Protein 8BIF (pdb70)

Structure (mmCIF, N/CA/C/O backbone):
data_8BIF
#
_entry.id   8BIF
#
_cell.length_a   63.760
_cell.length_b   143.530
_cell.length_c   74.310
_cell.angle_alpha   90.000
_cell.angle_beta   92.050
_cell.angle_gamma   90.000
#
_symmetry.space_group_name_H-M   'P 1 21 1'
#
loop_
_entity.id
_entity.type
_entity.pdbx_description
1 polymer 'methyltransferase Plu4892'
2 non-polymer S-ADENOSYL-L-HOMOCYSTEINE
3 non-polymer 1,2-ETHANEDIOL
4 non-polymer 'CHLORIDE ION'
5 non-polymer 'SODIUM ION'
6 water water
#
loop_
_atom_site.group_PDB
_atom_site.id
_atom_site.type_symbol
_atom_site.label_atom_id
_atom_site.label_alt_id
_atom_site.label_comp_id
_atom_site.label_asym_id
_atom_site.label_entity_id
_atom_site.label_seq_id
_atom_site.pdbx_PDB_ins_code
_atom_site.Cartn_x
_atom_site.Cartn_y
_atom_site.Cartn_z
_atom_site.occupancy
_atom_site.B_iso_or_equiv
_atom_site.auth_seq_id
_atom_site.auth_comp_id
_atom_site.auth_asym_id
_atom_site.auth_atom_id
_atom_site.pdbx_PDB_model_num
ATOM 1 N N . SER A 1 1 ? 0.096 19.758 44.464 1.00 53.71 0 SER A N 1
ATOM 2 C CA . SER A 1 1 ? 1.576 19.926 44.383 1.00 51.64 0 SER A CA 1
ATOM 3 C C . SER A 1 1 ? 2.055 19.678 42.946 1.00 47.95 0 SER A C 1
ATOM 4 O O . SER A 1 1 ? 1.274 19.114 42.148 1.00 47.35 0 SER A O 1
ATOM 7 N N . MET A 1 2 ? 3.295 20.075 42.634 1.00 45.06 1 MET A N 1
ATOM 8 C CA . MET A 1 2 ? 3.940 19.828 41.314 1.00 44.22 1 MET A CA 1
ATOM 9 C C . MET A 1 2 ? 3.916 18.325 41.011 1.00 39.30 1 MET A C 1
ATOM 10 O O . MET A 1 2 ? 3.626 17.962 39.857 1.00 35.44 1 MET A O 1
ATOM 15 N N . LEU A 1 3 ? 4.242 17.490 42.001 1.00 36.98 2 LEU A N 1
ATOM 16 C CA . LEU A 1 3 ? 4.342 16.019 41.823 1.00 36.78 2 LEU A CA 1
ATOM 17 C C . LEU A 1 3 ? 2.947 15.431 41.578 1.00 35.32 2 LEU A C 1
ATOM 18 O O . LEU A 1 3 ? 2.823 14.587 40.675 1.00 33.26 2 LEU A O 1
ATOM 23 N N . ALA A 1 4 ? 1.945 15.851 42.357 1.00 37.66 3 ALA A N 1
ATOM 24 C CA . ALA A 1 4 ? 0.526 15.454 42.179 1.00 38.95 3 ALA A CA 1
ATOM 25 C C . ALA A 1 4 ? 0.101 15.746 40.736 1.00 37.68 3 ALA A C 1
ATOM 26 O O . ALA A 1 4 ? -0.489 14.849 40.108 1.00 36.43 3 ALA A O 1
ATOM 28 N N . GLU A 1 5 ? 0.424 16.947 40.240 1.00 40.73 4 GLU A N 1
ATOM 29 C CA . GLU A 1 5 ? 0.114 17.427 38.863 1.00 41.94 4 GLU A CA 1
ATOM 30 C C . GLU A 1 5 ? 0.758 16.511 37.816 1.00 37.12 4 GLU A C 1
ATOM 31 O O . GLU A 1 5 ? 0.072 16.183 36.830 1.00 34.56 4 GLU A O 1
ATOM 37 N N . LEU A 1 6 ? 2.032 16.143 37.997 1.00 35.23 5 LEU A N 1
ATOM 38 C CA . LEU A 1 6 ? 2.766 15.257 37.051 1.00 33.84 5 LEU A CA 1
ATOM 39 C C . LEU A 1 6 ? 2.063 13.896 36.995 1.00 30.83 5 LEU A C 1
ATOM 40 O O . LEU A 1 6 ? 1.869 13.376 35.881 1.00 28.82 5 LEU A O 1
ATOM 45 N N . ILE A 1 7 ? 1.691 13.350 38.155 1.00 29.24 6 ILE A N 1
ATOM 46 C CA . ILE A 1 7 ? 1.088 11.989 38.278 1.00 32.02 6 ILE A CA 1
ATOM 47 C C . ILE A 1 7 ? -0.259 11.947 37.540 1.00 32.63 6 ILE A C 1
ATOM 48 O O . ILE A 1 7 ? -0.561 10.891 36.961 1.00 33.33 6 ILE A O 1
ATOM 53 N N . THR A 1 8 ? -1.033 13.040 37.553 1.00 33.47 7 THR A N 1
ATOM 54 C CA . THR A 1 8 ? -2.407 13.104 36.977 1.00 34.58 7 THR A CA 1
ATOM 55 C C . THR A 1 8 ? -2.394 13.726 35.572 1.00 34.27 7 THR A C 1
ATOM 56 O O . THR A 1 8 ? -3.493 13.810 34.966 1.00 33.98 7 THR A O 1
ATOM 60 N N . SER A 1 9 ? -1.217 14.117 35.067 1.00 33.49 8 SER A N 1
ATOM 61 C CA . SER A 1 9 ? -1.010 14.765 33.741 1.00 35.42 8 SER A CA 1
ATOM 62 C C . SER A 1 9 ? -1.645 13.942 32.614 1.00 32.70 8 SER A C 1
ATOM 63 O O . SER A 1 9 ? -2.123 14.561 31.644 1.00 31.04 8 SER A O 1
ATOM 66 N N . TYR A 1 10 ? -1.616 12.608 32.722 1.00 30.78 9 TYR A N 1
ATOM 67 C CA . TYR A 1 10 ? -2.135 11.662 31.697 1.00 30.74 9 TYR A CA 1
ATOM 68 C C . TYR A 1 10 ? -3.609 11.965 31.385 1.00 30.01 9 TYR A C 1
ATOM 69 O O . TYR A 1 10 ? -4.043 11.689 30.258 1.00 31.13 9 TYR A O 1
ATOM 78 N N . ARG A 1 11 ? -4.352 12.506 32.351 1.00 30.92 10 ARG A N 1
ATOM 79 C CA . ARG A 1 11 ? -5.798 12.830 32.191 1.00 30.69 10 ARG A CA 1
ATOM 80 C C . ARG A 1 11 ? -5.970 13.950 31.161 1.00 31.38 10 ARG A C 1
ATOM 81 O O . ARG A 1 11 ? -7.003 13.954 30.466 1.00 30.25 10 ARG A O 1
ATOM 89 N N . LYS A 1 12 ? -4.995 14.858 31.062 1.00 30.50 11 LYS A N 1
ATOM 90 C CA . LYS A 1 12 ? -4.998 15.949 30.053 1.00 31.96 11 LYS A CA 1
ATOM 91 C C . LYS A 1 12 ? -4.910 15.318 28.660 1.00 30.65 11 LYS A C 1
ATOM 92 O O . LYS A 1 12 ? -5.701 15.717 27.783 1.00 31.42 11 LYS A O 1
ATOM 98 N N . SER A 1 13 ? -4.009 14.345 28.489 1.00 29.90 12 SER A N 1
ATOM 99 C CA . SER A 1 13 ? -3.808 13.568 27.238 1.00 30.80 12 SER A CA 1
ATOM 100 C C . SER A 1 13 ? -5.117 12.864 26.850 1.00 30.49 12 SER A C 1
ATOM 101 O O . SER A 1 13 ? -5.510 12.936 25.665 1.00 29.23 12 SER A O 1
ATOM 104 N N . ILE A 1 14 ? -5.769 12.214 27.818 1.00 30.60 13 ILE A N 1
ATOM 105 C CA . ILE A 1 14 ? -7.010 11.410 27.604 1.00 30.92 13 ILE A CA 1
ATOM 106 C C . ILE A 1 14 ? -8.167 12.340 27.226 1.00 30.98 13 ILE A C 1
ATOM 107 O O . ILE A 1 14 ? -8.989 11.935 26.380 1.00 32.45 13 ILE A O 1
ATOM 112 N N . ALA A 1 15 ? -8.241 13.527 27.832 1.00 30.90 14 ALA A N 1
ATOM 113 C CA . ALA A 1 15 ? -9.290 14.538 27.553 1.00 31.88 14 ALA A CA 1
ATOM 114 C C . ALA A 1 15 ? -9.226 14.931 26.074 1.00 31.95 14 ALA A C 1
ATOM 115 O O . ALA A 1 15 ? -10.288 15.011 25.439 1.00 33.56 14 ALA A O 1
ATOM 117 N N . ILE A 1 16 ? -8.018 15.135 25.543 1.00 31.88 15 ILE A N 1
ATOM 118 C CA . ILE A 1 16 ? -7.783 15.522 24.119 1.00 32.48 15 ILE A CA 1
ATOM 119 C C . ILE A 1 16 ? -8.136 14.335 23.212 1.00 31.86 15 ILE A C 1
ATOM 120 O O . ILE A 1 16 ? -8.816 14.558 22.194 1.00 32.70 15 ILE A O 1
ATOM 125 N N . TYR A 1 17 ? -7.679 13.130 23.567 1.00 31.72 16 TYR A N 1
ATOM 126 C CA . TYR A 1 17 ? -7.971 11.854 22.859 1.00 31.17 16 TYR A CA 1
ATOM 127 C C . TYR A 1 17 ? -9.487 11.676 22.717 1.00 31.48 16 TYR A C 1
ATOM 128 O O . TYR A 1 17 ? -9.956 11.316 21.617 1.00 30.98 16 TYR A O 1
ATOM 137 N N . THR A 1 18 ? -10.222 11.927 23.803 1.00 32.00 17 THR A N 1
ATOM 138 C CA . THR A 1 18 ? -11.700 11.765 23.896 1.00 32.23 17 THR A CA 1
ATOM 139 C C . THR A 1 18 ? -12.397 12.763 22.961 1.00 33.84 17 THR A C 1
ATOM 140 O O . THR A 1 18 ? -13.324 12.351 22.229 1.00 36.68 17 THR A O 1
ATOM 144 N N . PHE A 1 19 ? -11.973 14.029 22.994 1.00 32.76 18 PHE A N 1
ATOM 145 C CA . PHE A 1 19 ? -12.540 15.134 22.176 1.00 33.47 18 PHE A CA 1
ATOM 146 C C . PHE A 1 19 ? -12.452 14.759 20.691 1.00 34.42 18 PHE A C 1
ATOM 147 O O . PHE A 1 19 ? -13.423 15.003 19.948 1.00 33.84 18 PHE A O 1
ATOM 155 N N . VAL A 1 20 ? -11.336 14.151 20.277 1.00 34.10 19 VAL A N 1
ATOM 156 C CA . VAL A 1 20 ? -11.105 13.704 18.871 1.00 34.60 19 VAL A CA 1
ATOM 157 C C . VAL A 1 20 ? -11.899 12.414 18.624 1.00 36.68 19 VAL A C 1
ATOM 158 O O . VAL A 1 20 ? -12.667 12.380 17.639 1.00 37.66 19 VAL A O 1
ATOM 162 N N . ASP A 1 21 ? -11.746 11.404 19.489 1.00 35.87 20 ASP A N 1
ATOM 163 C CA . ASP A 1 21 ? -12.300 10.040 19.257 1.00 37.65 20 ASP A CA 1
ATOM 164 C C . ASP A 1 21 ? -13.834 10.080 19.152 1.00 37.95 20 ASP A C 1
ATOM 165 O O . ASP A 1 21 ? -14.380 9.254 18.395 1.00 37.37 20 ASP A O 1
ATOM 170 N N . THR A 1 22 ? -14.508 10.982 19.876 1.00 37.86 21 THR A N 1
ATOM 171 C CA . THR A 1 22 ? -15.994 11.122 19.866 1.00 40.01 21 THR A CA 1
ATOM 172 C C . THR A 1 22 ? -16.486 11.673 18.521 1.00 40.46 21 THR A C 1
ATOM 173 O O . THR A 1 22 ? -17.697 11.548 18.258 1.00 43.11 21 THR A O 1
ATOM 177 N N . GLY A 1 23 ? -15.598 12.293 17.733 1.00 40.36 22 GLY A N 1
ATOM 178 C CA . GLY A 1 23 ? -15.919 12.914 16.433 1.00 40.36 22 GLY A CA 1
ATOM 179 C C . GLY A 1 23 ? -16.294 14.383 16.572 1.00 40.34 22 GLY A C 1
ATOM 180 O O . GLY A 1 23 ? -16.625 15.002 15.542 1.00 43.43 22 GLY A O 1
ATOM 181 N N . LEU A 1 24 ? -16.233 14.934 17.789 1.00 38.34 23 LEU A N 1
ATOM 182 C CA . LEU A 1 24 ? -16.651 16.331 18.090 1.00 40.62 23 LEU A CA 1
ATOM 183 C C . LEU A 1 24 ? -15.655 17.327 17.481 1.00 41.12 23 LEU A C 1
ATOM 184 O O . LEU A 1 24 ? -16.110 18.388 17.019 1.00 40.16 23 LEU A O 1
ATOM 189 N N . SER A 1 25 ? -14.357 16.996 17.485 1.00 41.86 24 SER A N 1
ATOM 190 C CA . SER A 1 25 ? -13.234 17.922 17.172 1.00 42.00 24 SER A CA 1
ATOM 191 C C . SER A 1 25 ? -13.450 18.629 15.829 1.00 43.62 24 SER A C 1
ATOM 192 O O . SER A 1 25 ? -13.156 19.835 15.755 1.00 46.41 24 SER A O 1
ATOM 195 N N . VAL A 1 26 ? -13.944 17.917 14.812 1.00 45.41 25 VAL A N 1
ATOM 196 C CA . VAL A 1 26 ? -13.990 18.409 13.399 1.00 49.01 25 VAL A CA 1
ATOM 197 C C . VAL A 1 26 ? -15.107 19.450 13.216 1.00 47.90 25 VAL A C 1
ATOM 198 O O . VAL A 1 26 ? -15.181 20.021 12.113 1.00 49.11 25 VAL A O 1
ATOM 202 N N . HIS A 1 27 ? -15.919 19.715 14.248 1.00 47.36 26 HIS A N 1
ATOM 203 C CA . HIS A 1 27 ? -16.979 20.762 14.246 1.00 48.61 26 HIS A CA 1
ATOM 204 C C . HIS A 1 27 ? -16.406 22.125 14.660 1.00 45.22 26 HIS A C 1
ATOM 205 O O . HIS A 1 27 ? -17.179 23.100 14.655 1.00 46.58 26 HIS A O 1
ATOM 212 N N . PHE A 1 28 ? -15.111 22.204 14.993 1.00 43.18 27 PHE A N 1
ATOM 213 C CA . PHE A 1 28 ? -14.477 23.396 15.619 1.00 43.81 27 PHE A CA 1
ATOM 214 C C . PHE A 1 28 ? -13.436 24.018 14.678 1.00 44.60 27 PHE A C 1
ATOM 215 O O . PHE A 1 28 ? -12.477 24.646 15.174 1.00 43.84 27 PHE A O 1
ATOM 223 N N . LYS A 1 29 ? -13.633 23.880 13.364 1.00 47.15 28 LYS A N 1
ATOM 224 C CA . LYS A 1 29 ? -12.684 24.366 12.325 1.00 50.51 28 LYS A CA 1
ATOM 225 C C . LYS A 1 29 ? -12.622 25.898 12.362 1.00 54.22 28 LYS A C 1
ATOM 226 O O . LYS A 1 29 ? -13.686 26.530 12.521 1.00 51.54 28 LYS A O 1
ATOM 232 N N . ASN A 1 30 ? -11.413 26.457 12.231 1.00 57.88 29 ASN A N 1
ATOM 233 C CA . ASN A 1 30 ? -11.149 27.915 12.086 1.00 59.71 29 ASN A CA 1
ATOM 234 C C . ASN A 1 30 ? -11.589 28.656 13.356 1.00 60.03 29 ASN A C 1
ATOM 235 O O . ASN A 1 30 ? -12.080 29.798 13.235 1.00 62.16 29 ASN A O 1
ATOM 240 N N . GLY A 1 31 ? -11.421 28.027 14.526 1.00 58.91 30 GLY A N 1
ATOM 241 C CA . GLY A 1 31 ? -11.731 28.615 15.845 1.00 56.93 30 GLY A CA 1
ATOM 242 C C . GLY A 1 31 ? -13.182 29.057 15.966 1.00 55.06 30 GLY A C 1
ATOM 243 O O . GLY A 1 31 ? -13.438 30.008 16.731 1.00 54.58 30 GLY A O 1
ATOM 244 N N . THR A 1 32 ? -14.098 28.399 15.247 1.00 53.21 31 THR A N 1
ATOM 245 C CA . THR A 1 32 ? -15.563 28.668 15.286 1.00 52.28 31 THR A CA 1
ATOM 246 C C . THR A 1 32 ? -16.106 28.245 16.656 1.00 48.57 31 THR A C 1
ATOM 247 O O . THR A 1 32 ? -15.556 27.283 17.235 1.00 46.17 31 THR A O 1
ATOM 251 N N . TYR A 1 33 ? -17.137 28.938 17.150 1.00 44.27 32 TYR A N 1
ATOM 252 C CA . TYR A 1 33 ? -17.774 28.693 18.472 1.00 45.10 32 TYR A CA 1
ATOM 253 C C . TYR A 1 33 ? -19.007 27.803 18.287 1.00 45.64 32 TYR A C 1
ATOM 254 O O . TYR A 1 33 ? -19.814 28.079 17.380 1.00 47.76 32 TYR A O 1
ATOM 263 N N . MET A 1 34 ? -19.142 26.773 19.131 1.00 44.07 33 MET A N 1
ATOM 264 C CA . MET A 1 34 ? -20.211 25.742 19.034 1.00 44.81 33 MET A CA 1
ATOM 265 C C . MET A 1 34 ? -21.048 25.735 20.317 1.00 43.87 33 MET A C 1
ATOM 266 O O . MET A 1 34 ? -20.492 26.025 21.395 1.00 41.82 33 MET A O 1
ATOM 271 N N . ASP A 1 35 ? -22.342 25.424 20.184 1.00 44.01 34 ASP A N 1
ATOM 272 C CA . ASP A 1 35 ? -23.289 25.180 21.305 1.00 44.71 34 ASP A CA 1
ATOM 273 C C . ASP A 1 35 ? -23.139 23.716 21.736 1.00 43.83 34 ASP A C 1
ATOM 274 O O . ASP A 1 35 ? -23.420 22.831 20.903 1.00 43.53 34 ASP A O 1
ATOM 279 N N . ILE A 1 36 ? -22.705 23.480 22.982 1.00 43.17 35 ILE A N 1
ATOM 280 C CA . ILE A 1 36 ? -22.455 22.123 23.561 1.00 44.89 35 ILE A CA 1
ATOM 281 C C . ILE A 1 36 ? -23.777 21.340 23.574 1.00 45.29 35 ILE A C 1
ATOM 282 O O . ILE A 1 36 ? -23.749 20.142 23.235 1.00 43.77 35 ILE A O 1
ATOM 287 N N . ASN A 1 37 ? -24.883 21.993 23.950 1.00 47.69 36 ASN A N 1
ATOM 288 C CA . ASN A 1 37 ? -26.260 21.422 23.918 1.00 50.92 36 ASN A CA 1
ATOM 289 C C . ASN A 1 37 ? -26.515 20.770 22.553 1.00 51.32 36 ASN A C 1
ATOM 290 O O . ASN A 1 37 ? -26.954 19.601 22.522 1.00 50.10 36 ASN A O 1
ATOM 295 N N . GLU A 1 38 ? -26.249 21.515 21.475 1.00 52.50 37 GLU A N 1
ATOM 296 C CA . GLU A 1 38 ? -26.478 21.094 20.065 1.00 53.99 37 GLU A CA 1
ATOM 297 C C . GLU A 1 38 ? -25.630 19.855 19.761 1.00 51.35 37 GLU A C 1
ATOM 298 O O . GLU A 1 38 ? -26.195 18.859 19.271 1.00 50.61 37 GLU A O 1
ATOM 304 N N . LEU A 1 39 ? -24.326 19.924 20.048 1.00 49.26 38 LEU A N 1
ATOM 305 C CA . LEU A 1 39 ? -23.359 18.815 19.825 1.00 48.74 38 LEU A CA 1
ATOM 306 C C . LEU A 1 39 ? -23.829 17.562 20.575 1.00 44.84 38 LEU A C 1
ATOM 307 O O . LEU A 1 39 ? -23.867 16.489 19.950 1.00 45.38 38 LEU A O 1
ATOM 312 N N . ALA A 1 40 ? -24.188 17.700 21.854 1.00 44.33 39 ALA A N 1
ATOM 313 C CA . ALA A 1 40 ? -24.654 16.596 22.729 1.00 46.97 39 ALA A CA 1
ATOM 314 C C . ALA A 1 40 ? -25.845 15.883 22.077 1.00 46.84 39 ALA A C 1
ATOM 315 O O . ALA A 1 40 ? -25.848 14.638 22.048 1.00 52.27 39 ALA A O 1
ATOM 317 N N . SER A 1 41 ? -26.808 16.651 21.564 1.00 49.27 40 SER A N 1
ATOM 318 C CA . SER A 1 41 ? -28.048 16.147 20.916 1.00 51.13 40 SER A CA 1
ATOM 319 C C . SER A 1 41 ? -27.691 15.356 19.649 1.00 51.61 40 SER A C 1
ATOM 320 O O . SER A 1 41 ? -28.166 14.211 19.515 1.00 51.93 40 SER A O 1
ATOM 323 N N . GLN A 1 42 ? -26.872 15.943 18.769 1.00 53.19 41 GLN A N 1
ATOM 324 C CA . GLN A 1 42 ? -26.404 15.329 17.494 1.00 54.42 41 GLN A CA 1
ATOM 325 C C . GLN A 1 42 ? -25.804 13.940 17.743 1.00 52.04 41 GLN A C 1
ATOM 326 O O . GLN A 1 42 ? -26.131 13.014 16.979 1.00 51.95 41 GLN A O 1
ATOM 332 N N . TYR A 1 43 ? -24.940 13.812 18.755 1.00 50.30 42 TYR A N 1
ATOM 333 C CA . TYR A 1 43 ? -24.054 12.637 18.969 1.00 51.59 42 TYR A CA 1
ATOM 334 C C . TYR A 1 43 ? -24.631 11.694 20.033 1.00 50.31 42 TYR A C 1
ATOM 335 O O . TYR A 1 43 ? -23.997 10.655 20.299 1.00 57.75 42 TYR A O 1
ATOM 344 N N . GLY A 1 44 ? -25.802 12.019 20.589 1.00 48.84 43 GLY A N 1
ATOM 345 C CA . GLY A 1 44 ? -26.478 11.210 21.622 1.00 48.33 43 GLY A CA 1
ATOM 346 C C . GLY A 1 44 ? -25.630 11.081 22.875 1.00 47.04 43 GLY A C 1
ATOM 347 O O . GLY A 1 44 ? -25.645 9.999 23.490 1.00 50.56 43 GLY A O 1
ATOM 348 N N . ILE A 1 45 ? -24.903 12.143 23.231 1.00 45.30 44 ILE A N 1
ATOM 349 C CA . ILE A 1 45 ? -24.092 12.239 24.482 1.00 43.42 44 ILE A CA 1
ATOM 350 C C . ILE A 1 45 ? -24.926 13.001 25.513 1.00 41.79 44 ILE A C 1
ATOM 351 O O . ILE A 1 45 ? -25.605 13.960 25.109 1.00 42.98 44 ILE A O 1
ATOM 356 N N . ASP A 1 46 ? -24.870 12.596 26.786 1.00 42.25 45 ASP A N 1
ATOM 357 C CA . ASP A 1 46 ? -25.511 13.330 27.911 1.00 44.33 45 ASP A CA 1
ATOM 358 C C . ASP A 1 46 ? -24.876 14.723 28.006 1.00 42.04 45 ASP A C 1
ATOM 359 O O . ASP A 1 46 ? -23.633 14.798 28.172 1.00 41.11 45 ASP A O 1
ATOM 364 N N . TYR A 1 47 ? -25.690 15.781 27.896 1.00 41.70 46 TYR A N 1
ATOM 365 C CA . TYR A 1 47 ? -25.220 17.191 27.849 1.00 41.21 46 TYR A CA 1
ATOM 366 C C . TYR A 1 47 ? -24.272 17.461 29.023 1.00 41.08 46 TYR A C 1
ATOM 367 O O . TYR A 1 47 ? -23.145 17.943 28.787 1.00 42.74 46 TYR A O 1
ATOM 376 N N . SER A 1 48 ? -24.730 17.164 30.244 1.00 37.55 47 SER A N 1
ATOM 377 C CA . SER A 1 48 ? -24.029 17.455 31.524 1.00 39.45 47 SER A CA 1
ATOM 378 C C . SER A 1 48 ? -22.634 16.813 31.526 1.00 38.64 47 SER A C 1
ATOM 379 O O . SER A 1 48 ? -21.665 17.503 31.907 1.00 37.17 47 SER A O 1
ATOM 382 N N . ARG A 1 49 ? -22.535 15.548 31.109 1.00 37.55 48 ARG A N 1
ATOM 383 C CA . ARG A 1 49 ? -21.256 14.788 31.042 1.00 36.04 48 ARG A CA 1
ATOM 384 C C . ARG A 1 49 ? -20.332 15.421 29.994 1.00 36.31 48 ARG A C 1
ATOM 385 O O . ARG A 1 49 ? -19.121 15.534 30.276 1.00 36.70 48 ARG A O 1
ATOM 393 N N . LEU A 1 50 ? -20.876 15.823 28.839 1.00 36.23 49 LEU A N 1
ATOM 394 C CA . LEU A 1 50 ? -20.096 16.477 27.753 1.00 37.53 49 LEU A CA 1
ATOM 395 C C . LEU A 1 50 ? -19.615 17.854 28.228 1.00 36.81 49 LEU A C 1
ATOM 396 O O . LEU A 1 50 ? -18.454 18.195 27.940 1.00 36.66 49 LEU A O 1
ATOM 401 N N . ASN A 1 51 ? -20.473 18.605 28.927 1.00 35.90 50 ASN A N 1
ATOM 402 C CA . ASN A 1 51 ? -20.155 19.957 29.460 1.00 37.47 50 ASN A CA 1
ATOM 403 C C . ASN A 1 51 ? -18.994 19.860 30.459 1.00 36.34 50 ASN A C 1
ATOM 404 O O . ASN A 1 51 ? -18.127 20.749 30.437 1.00 35.62 50 ASN A O 1
ATOM 409 N N . ARG A 1 52 ? -18.991 18.826 31.303 1.00 35.30 51 ARG A N 1
ATOM 410 C CA . ARG A 1 52 ? -17.944 18.580 32.332 1.00 35.75 51 ARG A CA 1
ATOM 411 C C . ARG A 1 52 ? -16.606 18.282 31.638 1.00 34.88 51 ARG A C 1
ATOM 412 O O . ARG A 1 52 ? -15.568 18.778 32.126 1.00 34.40 51 ARG A O 1
ATOM 420 N N . LEU A 1 53 ? -16.624 17.522 30.537 1.00 32.19 52 LEU A N 1
ATOM 421 C CA . LEU A 1 53 ? -15.423 17.278 29.693 1.00 33.04 52 LEU A CA 1
ATOM 422 C C . LEU A 1 53 ? -14.924 18.615 29.129 1.00 32.96 52 LEU A C 1
ATOM 423 O O . LEU A 1 53 ? -13.713 18.874 29.217 1.00 33.48 52 LEU A O 1
ATOM 428 N N . CYS A 1 54 ? -15.819 19.426 28.561 1.00 32.84 53 CYS A N 1
ATOM 429 C CA . CYS A 1 54 ? -15.482 20.758 27.989 1.00 34.33 53 CYS A CA 1
ATOM 430 C C . CYS A 1 54 ? -14.906 21.677 29.079 1.00 34.28 53 CYS A C 1
ATOM 431 O O . CYS A 1 54 ? -13.909 22.371 28.785 1.00 33.82 53 CYS A O 1
ATOM 434 N N . ASP A 1 55 ? -15.484 21.673 30.287 1.00 33.17 54 ASP A N 1
ATOM 435 C CA . ASP A 1 55 ? -14.995 22.476 31.444 1.00 34.92 54 ASP A CA 1
ATOM 436 C C . ASP A 1 55 ? -13.538 22.106 31.752 1.00 33.66 54 ASP A C 1
ATOM 437 O O . ASP A 1 55 ? -12.739 23.024 32.021 1.00 34.71 54 ASP A O 1
ATOM 442 N N . PHE A 1 56 ? -13.210 20.813 31.729 1.00 32.15 55 PHE A N 1
ATOM 443 C CA . PHE A 1 56 ? -11.832 20.303 31.952 1.00 32.30 55 PHE A CA 1
ATOM 444 C C . PHE A 1 56 ? -10.920 20.773 30.811 1.00 31.98 55 PHE A C 1
ATOM 445 O O . PHE A 1 56 ? -9.805 21.240 31.101 1.00 33.25 55 PHE A O 1
ATOM 453 N N . LEU A 1 57 ? -11.386 20.670 29.562 1.00 31.67 56 LEU A N 1
ATOM 454 C CA . LEU A 1 57 ? -10.631 21.109 28.355 1.00 33.78 56 LEU A CA 1
ATOM 455 C C . LEU A 1 57 ? -10.412 22.630 28.378 1.00 34.27 56 LEU A C 1
ATOM 456 O O . LEU A 1 57 ? -9.367 23.076 27.859 1.00 32.83 56 LEU A O 1
ATOM 461 N N . ILE A 1 58 ? -11.352 23.398 28.942 1.00 34.30 57 ILE A N 1
ATOM 462 C CA . ILE A 1 58 ? -11.200 24.869 29.166 1.00 36.37 57 ILE A CA 1
ATOM 463 C C . ILE A 1 58 ? -10.086 25.092 30.202 1.00 36.26 57 ILE A C 1
ATOM 464 O O . ILE A 1 58 ? -9.222 25.953 29.960 1.00 35.51 57 ILE A O 1
ATOM 469 N N . GLU A 1 59 ? -10.105 24.334 31.303 1.00 37.16 58 GLU A N 1
ATOM 470 C CA . GLU A 1 59 ? -9.145 24.457 32.433 1.00 38.93 58 GLU A CA 1
ATOM 471 C C . GLU A 1 59 ? -7.711 24.249 31.922 1.00 38.71 58 GLU A C 1
ATOM 472 O O . GLU A 1 59 ? -6.820 24.971 32.403 1.00 40.91 58 GLU A O 1
ATOM 478 N N . ILE A 1 60 ? -7.494 23.320 30.983 1.00 35.76 59 ILE A N 1
ATOM 479 C CA . ILE A 1 60 ? -6.132 22.944 30.483 1.00 36.55 59 ILE A CA 1
ATOM 480 C C . ILE A 1 60 ? -5.816 23.689 29.177 1.00 35.52 59 ILE A C 1
ATOM 481 O O . ILE A 1 60 ? -4.778 23.385 28.578 1.00 34.79 59 ILE A O 1
ATOM 486 N N . GLY A 1 61 ? -6.678 24.613 28.742 1.00 36.42 60 GLY A N 1
ATOM 487 C CA . GLY A 1 61 ? -6.372 25.592 27.679 1.00 37.00 60 GLY A CA 1
ATOM 488 C C . GLY A 1 61 ? -6.587 25.054 26.272 1.00 35.17 60 GLY A C 1
ATOM 489 O O . GLY A 1 61 ? -6.093 25.693 25.326 1.00 37.71 60 GLY A O 1
ATOM 490 N N . VAL A 1 62 ? -7.309 23.940 26.118 1.00 33.14 61 VAL A N 1
ATOM 491 C CA . VAL A 1 62 ? -7.645 23.350 24.786 1.00 33.36 61 VAL A CA 1
ATOM 492 C C . VAL A 1 62 ? -8.852 24.100 24.207 1.00 33.53 61 VAL A C 1
ATOM 493 O O . VAL A 1 62 ? -8.833 24.415 22.999 1.00 32.08 61 VAL A O 1
ATOM 497 N N . LEU A 1 63 ? -9.862 24.372 25.038 1.00 35.04 62 LEU A N 1
ATOM 498 C CA . LEU A 1 63 ? -11.082 25.125 24.641 1.00 34.70 62 LEU A CA 1
ATOM 499 C C . LEU A 1 63 ? -11.095 26.489 25.336 1.00 35.56 62 LEU A C 1
ATOM 500 O O . LEU A 1 63 ? -10.484 26.619 26.414 1.00 33.55 62 LEU A O 1
ATOM 505 N N . VAL A 1 64 ? -11.772 27.459 24.717 1.00 37.72 63 VAL A N 1
ATOM 506 C CA . VAL A 1 64 ? -12.127 28.774 25.327 1.00 38.95 63 VAL A CA 1
ATOM 507 C C . VAL A 1 64 ? -13.653 28.897 25.307 1.00 41.03 63 VAL A C 1
ATOM 508 O O . VAL A 1 64 ? -14.296 28.229 24.466 1.00 37.69 63 VAL A O 1
ATOM 512 N N . SER A 1 65 ? -14.202 29.702 26.218 1.00 43.67 64 SER A N 1
ATOM 513 C CA . SER A 1 65 ? -15.660 29.900 26.414 1.00 43.27 64 SER A CA 1
ATOM 514 C C . SER A 1 65 ? -16.028 31.361 26.142 1.00 44.66 64 SER A C 1
ATOM 515 O O . SER A 1 65 ? -15.208 32.247 26.441 1.00 45.53 64 SER A O 1
ATOM 518 N N . SER A 1 66 ? -17.220 31.586 25.585 1.00 46.13 65 SER A N 1
ATOM 519 C CA . SER A 1 66 ? -17.815 32.925 25.339 1.00 47.32 65 SER A CA 1
ATOM 520 C C . SER A 1 66 ? -19.330 32.779 25.159 1.00 47.34 65 SER A C 1
ATOM 521 O O . SER A 1 66 ? -19.739 32.121 24.182 1.00 44.30 65 SER A O 1
ATOM 524 N N . ASN A 1 67 ? -20.114 33.349 26.082 1.00 47.34 66 ASN A N 1
ATOM 525 C CA . ASN A 1 67 ? -21.601 33.409 26.027 1.00 47.14 66 ASN A CA 1
ATOM 526 C C . ASN A 1 67 ? -22.169 32.001 25.808 1.00 48.41 66 ASN A C 1
ATOM 527 O O . ASN A 1 67 ? -22.959 31.825 24.859 1.00 49.73 66 ASN A O 1
ATOM 532 N N . ASP A 1 68 ? -21.764 31.045 26.653 1.00 48.47 67 ASP A N 1
ATOM 533 C CA . ASP A 1 68 ? -22.264 29.643 26.677 1.00 51.41 67 ASP A CA 1
ATOM 534 C C . ASP A 1 68 ? -21.943 28.947 25.348 1.00 47.71 67 ASP A C 1
ATOM 535 O O . ASP A 1 68 ? -22.723 28.064 24.943 1.00 48.08 67 ASP A O 1
ATOM 540 N N . ARG A 1 69 ? -20.838 29.327 24.698 1.00 44.54 68 ARG A N 1
ATOM 541 C CA . ARG A 1 69 ? -20.344 28.703 23.441 1.00 43.50 68 ARG A CA 1
ATOM 542 C C . ARG A 1 69 ? -18.842 28.430 23.590 1.00 41.83 68 ARG A C 1
ATOM 543 O O . ARG A 1 69 ? -18.148 29.231 24.252 1.00 37.47 68 ARG A O 1
ATOM 551 N N . VAL A 1 70 ? -18.362 27.333 23.004 1.00 40.00 69 VAL A N 1
ATOM 552 C CA . VAL A 1 70 ? -16.952 26.871 23.164 1.00 39.86 69 VAL A CA 1
ATOM 553 C C . VAL A 1 70 ? -16.291 26.773 21.787 1.00 38.68 69 VAL A C 1
ATOM 554 O O . VAL A 1 70 ? -16.945 26.312 20.832 1.00 36.36 69 VAL A O 1
ATOM 558 N N . ALA A 1 71 ? -15.039 27.224 21.709 1.00 38.63 70 ALA A N 1
ATOM 559 C CA . ALA A 1 71 ? -14.152 27.101 20.532 1.00 38.46 70 ALA A CA 1
ATOM 560 C C . ALA A 1 71 ? -12.814 26.515 20.986 1.00 37.74 70 ALA A C 1
ATOM 561 O O . ALA A 1 71 ? -12.498 26.589 22.190 1.00 37.71 70 ALA A O 1
ATOM 563 N N . LEU A 1 72 ? -12.065 25.942 20.050 1.00 36.80 71 LEU A N 1
ATOM 564 C CA . LEU A 1 72 ? -10.647 25.569 20.271 1.00 37.22 71 LEU A CA 1
ATOM 565 C C . LEU A 1 72 ? -9.850 26.854 20.513 1.00 37.15 71 LEU A C 1
ATOM 566 O O . LEU A 1 72 ? -10.115 27.860 19.820 1.00 35.30 71 LEU A O 1
ATOM 571 N N . SER A 1 73 ? -8.949 26.838 21.496 1.00 37.29 72 SER A N 1
ATOM 572 C CA . SER A 1 73 ? -8.018 27.959 21.777 1.00 38.61 72 SER A CA 1
ATOM 573 C C . SER A 1 73 ? -7.137 28.173 20.543 1.00 40.25 72 SER A C 1
ATOM 574 O O . SER A 1 73 ? -7.089 27.270 19.682 1.00 38.01 72 SER A O 1
ATOM 577 N N . GLU A 1 74 ? -6.469 29.324 20.464 1.00 44.06 73 GLU A N 1
ATOM 578 C CA . GLU A 1 74 ? -5.604 29.710 19.318 1.00 48.50 73 GLU A CA 1
ATOM 579 C C . GLU A 1 74 ? -4.562 28.608 19.067 1.00 47.10 73 GLU A C 1
ATOM 580 O O . GLU A 1 74 ? -4.379 28.227 17.895 1.00 48.30 73 GLU A O 1
ATOM 586 N N . GLU A 1 75 ? -3.936 28.095 20.131 1.00 48.33 74 GLU A N 1
ATOM 587 C CA . GLU A 1 75 ? -2.801 27.131 20.067 1.00 50.84 74 GLU A CA 1
ATOM 588 C C . GLU A 1 75 ? -3.292 25.720 19.717 1.00 46.46 74 GLU A C 1
ATOM 589 O O . GLU A 1 75 ? -2.446 24.897 19.323 1.00 47.42 74 GLU A O 1
ATOM 595 N N . CYS A 1 76 ? -4.591 25.436 19.863 1.00 45.23 75 CYS A N 1
ATOM 596 C CA . CYS A 1 76 ? -5.168 24.071 19.711 1.00 43.40 75 CYS A CA 1
ATOM 597 C C . CYS A 1 76 ? -6.131 24.004 18.517 1.00 42.79 75 CYS A C 1
ATOM 598 O O . CYS A 1 76 ? -6.821 22.974 18.381 1.00 41.11 75 CYS A O 1
ATOM 601 N N . ARG A 1 77 ? -6.142 25.033 17.661 1.00 44.76 76 ARG A N 1
ATOM 602 C CA . ARG A 1 77 ? -7.059 25.142 16.489 1.00 44.89 76 ARG A CA 1
ATOM 603 C C . ARG A 1 77 ? -6.827 23.979 15.515 1.00 40.98 76 ARG A C 1
ATOM 604 O O . ARG A 1 77 ? -7.808 23.528 14.893 1.00 39.20 76 ARG A O 1
ATOM 612 N N . VAL A 1 78 ? -5.582 23.508 15.402 1.00 38.78 77 VAL A N 1
ATOM 613 C CA . VAL A 1 78 ? -5.156 22.412 14.478 1.00 41.31 77 VAL A CA 1
ATOM 614 C C . VAL A 1 78 ? -5.930 21.119 14.791 1.00 39.44 77 VAL A C 1
ATOM 615 O O . VAL A 1 78 ? -6.007 20.254 13.897 1.00 40.26 77 VAL A O 1
ATOM 619 N N . LEU A 1 79 ? -6.483 20.990 16.001 1.00 39.11 78 LEU A N 1
ATOM 620 C CA . LEU A 1 79 ? -7.189 19.769 16.481 1.00 41.20 78 LEU A CA 1
ATOM 621 C C . LEU A 1 79 ? -8.504 19.558 15.712 1.00 41.20 78 LEU A C 1
ATOM 622 O O . LEU A 1 79 ? -9.009 18.417 15.737 1.00 42.01 78 LEU A O 1
ATOM 627 N N . ALA A 1 80 ? -9.035 20.601 15.061 1.00 39.94 79 ALA A N 1
ATOM 628 C CA . ALA A 1 80 ? -10.256 20.550 14.218 1.00 42.35 79 ALA A CA 1
ATOM 629 C C . ALA A 1 80 ? -9.933 20.007 12.819 1.00 43.25 79 ALA A C 1
ATOM 630 O O . ALA A 1 80 ? -10.872 19.558 12.129 1.00 47.11 79 ALA A O 1
ATOM 632 N N . ASP A 1 81 ? -8.665 20.070 12.406 1.00 42.05 80 ASP A N 1
ATOM 633 C CA . ASP A 1 81 ? -8.176 19.535 11.108 1.00 42.57 80 ASP A CA 1
ATOM 634 C C . ASP A 1 81 ? -7.807 18.066 11.308 1.00 42.80 80 ASP A C 1
ATOM 635 O O . ASP A 1 81 ? -6.856 17.765 12.026 1.00 44.62 80 ASP A O 1
ATOM 640 N N . PRO A 1 82 ? -8.536 17.105 10.691 1.00 42.79 81 PRO A N 1
ATOM 641 C CA . PRO A 1 82 ? -8.254 15.683 10.897 1.00 42.22 81 PRO A CA 1
ATOM 642 C C . PRO A 1 82 ? -6.898 15.228 10.330 1.00 42.21 81 PRO A C 1
ATOM 643 O O . PRO A 1 82 ? -6.459 14.147 10.685 1.00 43.32 81 PRO A O 1
ATOM 647 N N . GLU A 1 83 ? -6.267 16.048 9.483 1.00 41.60 82 GLU A N 1
ATOM 648 C CA . GLU A 1 83 ? -4.983 15.725 8.806 1.00 43.22 82 GLU A CA 1
ATOM 649 C C . GLU A 1 83 ? -3.820 16.480 9.461 1.00 42.54 82 GLU A C 1
ATOM 650 O O . GLU A 1 83 ? -2.684 16.295 8.991 1.00 41.69 82 GLU A O 1
ATOM 656 N N . SER A 1 84 ? -4.077 17.280 10.504 1.00 39.60 83 SER A N 1
ATOM 657 C CA . SER A 1 84 ? -3.025 17.955 11.311 1.00 38.14 83 SER A CA 1
ATOM 658 C C . SER A 1 84 ? -2.163 16.886 11.994 1.00 37.31 83 SER A C 1
ATOM 659 O O . SER A 1 84 ? -2.680 15.778 12.241 1.00 38.84 83 SER A O 1
ATOM 662 N N . MET A 1 85 ? -0.899 17.200 12.281 1.00 37.55 84 MET A N 1
ATOM 663 C CA . MET A 1 85 ? 0.017 16.293 13.023 1.00 39.45 84 MET A CA 1
ATOM 664 C C . MET A 1 85 ? -0.654 15.890 14.344 1.00 36.45 84 MET A C 1
ATOM 665 O O . MET A 1 85 ? -0.691 14.681 14.648 1.00 35.17 84 MET A O 1
ATOM 670 N N . GLU A 1 86 ? -1.187 16.874 15.075 1.00 34.51 85 GLU A N 1
ATOM 671 C CA . GLU A 1 86 ? -1.733 16.705 16.448 1.00 34.79 85 GLU A CA 1
ATOM 672 C C . GLU A 1 86 ? -2.951 15.771 16.406 1.00 34.97 85 GLU A C 1
ATOM 673 O O . GLU A 1 86 ? -3.051 14.910 17.295 1.00 33.21 85 GLU A O 1
ATOM 679 N N . SER A 1 87 ? -3.831 15.918 15.411 1.00 36.78 86 SER A N 1
ATOM 680 C CA . SER A 1 87 ? -5.027 15.051 15.220 1.00 36.82 86 SER A CA 1
ATOM 681 C C . SER A 1 87 ? -4.582 13.608 14.942 1.00 36.59 86 SER A C 1
ATOM 682 O O . SER A 1 87 ? -5.150 12.680 15.553 1.00 36.70 86 SER A O 1
ATOM 685 N N . LEU A 1 88 ? -3.596 13.429 14.057 1.00 35.01 87 LEU A N 1
ATOM 686 C CA . LEU A 1 88 ? -3.083 12.095 13.639 1.00 35.81 87 LEU A CA 1
ATOM 687 C C . LEU A 1 88 ? -2.398 11.401 14.826 1.00 34.89 87 LEU A C 1
ATOM 688 O O . LEU A 1 88 ? -2.572 10.173 14.958 1.00 34.90 87 LEU A O 1
ATOM 693 N N . ILE A 1 89 ? -1.674 12.145 15.672 1.00 33.96 88 ILE A N 1
ATOM 694 C CA . ILE A 1 89 ? -1.113 11.616 16.953 1.00 35.00 88 ILE A CA 1
ATOM 695 C C . ILE A 1 89 ? -2.282 11.171 17.841 1.00 34.26 88 ILE A C 1
ATOM 696 O O . ILE A 1 89 ? -2.262 10.024 18.311 1.00 34.26 88 ILE A O 1
ATOM 701 N N . ALA A 1 90 ? -3.279 12.037 18.038 1.00 34.04 89 ALA A N 1
ATOM 702 C CA . ALA A 1 90 ? -4.461 11.783 18.897 1.00 34.06 89 ALA A CA 1
ATOM 703 C C . ALA A 1 90 ? -5.204 10.515 18.444 1.00 33.16 89 ALA A C 1
ATOM 704 O O . ALA A 1 90 ? -5.793 9.847 19.311 1.00 33.59 89 ALA A O 1
ATOM 706 N N . LYS A 1 91 ? -5.164 10.180 17.149 1.00 33.21 90 LYS A N 1
ATOM 707 C CA . LYS A 1 91 ? -5.903 9.024 16.564 1.00 34.56 90 LYS A CA 1
ATOM 708 C C . LYS A 1 91 ? -5.031 7.757 16.559 1.00 34.16 90 LYS A C 1
ATOM 709 O O . LYS A 1 91 ? -5.588 6.665 16.328 1.00 33.17 90 LYS A O 1
ATOM 715 N N . TRP A 1 92 ? -3.726 7.878 16.818 1.00 34.90 91 TRP A N 1
ATOM 716 C CA . TRP A 1 92 ? -2.779 6.730 16.854 1.00 35.32 91 TRP A CA 1
ATOM 717 C C . TRP A 1 92 ? -2.355 6.414 18.294 1.00 35.51 91 TRP A C 1
ATOM 718 O O . TRP A 1 92 ? -2.424 5.230 18.682 1.00 33.55 91 TRP A O 1
ATOM 729 N N . GLU A 1 93 ? -1.904 7.438 19.027 1.00 35.87 92 GLU A N 1
ATOM 730 C CA . GLU A 1 93 ? -1.080 7.336 20.266 1.00 36.05 92 GLU A CA 1
ATOM 731 C C . GLU A 1 93 ? -1.760 6.464 21.328 1.00 34.17 92 GLU A C 1
ATOM 732 O O . GLU A 1 93 ? -1.035 5.792 22.083 1.00 33.07 92 GLU A O 1
ATOM 738 N N . PHE A 1 94 ? -3.092 6.485 21.403 1.00 32.97 93 PHE A N 1
ATOM 739 C CA . PHE A 1 94 ? -3.870 5.913 22.533 1.00 34.20 93 PHE A CA 1
ATOM 740 C C . PHE A 1 94 ? -4.472 4.558 22.146 1.00 33.46 93 PHE A C 1
ATOM 741 O O . PHE A 1 94 ? -5.328 4.061 22.907 1.00 35.11 93 PHE A O 1
ATOM 749 N N . ASN A 1 95 ? -4.015 3.960 21.037 1.00 31.96 94 ASN A N 1
ATOM 750 C CA . ASN A 1 95 ? -4.377 2.568 20.657 1.00 33.12 94 ASN A CA 1
ATOM 751 C C . ASN A 1 95 ? -4.062 1.666 21.856 1.00 33.77 94 ASN A C 1
ATOM 752 O O . ASN A 1 95 ? -3.042 1.921 22.544 1.00 34.15 94 ASN A O 1
ATOM 757 N N . SER A 1 96 ? -4.916 0.670 22.105 1.00 32.24 95 SER A N 1
ATOM 758 C CA . SER A 1 96 ? -4.897 -0.198 23.313 1.00 33.13 95 SER A CA 1
ATOM 759 C C . SER A 1 96 ? -3.529 -0.875 23.482 1.00 33.36 95 SER A C 1
ATOM 760 O O . SER A 1 96 ? -3.096 -1.048 24.641 1.00 31.34 95 SER A O 1
ATOM 763 N N . GLY A 1 97 ? -2.887 -1.254 22.371 1.00 33.69 96 GLY A N 1
ATOM 764 C CA . GLY A 1 97 ? -1.571 -1.921 22.355 1.00 34.76 96 GLY A CA 1
ATOM 765 C C . GLY A 1 97 ? -0.488 -1.052 22.972 1.00 33.50 96 GLY A C 1
ATOM 766 O O . GLY A 1 97 ? 0.188 -1.523 23.916 1.00 32.88 96 GLY A O 1
ATOM 767 N N . LEU A 1 98 ? -0.329 0.175 22.468 1.00 32.22 97 LEU A N 1
ATOM 768 C CA . LEU A 1 98 ? 0.723 1.118 22.931 1.00 33.22 97 LEU A CA 1
ATOM 769 C C . LEU A 1 98 ? 0.382 1.616 24.341 1.00 32.28 97 LEU A C 1
ATOM 770 O O . LEU A 1 98 ? 1.306 1.723 25.158 1.00 32.74 97 LEU A O 1
ATOM 775 N N . TRP A 1 99 ? -0.893 1.899 24.614 1.00 31.13 98 TRP A N 1
ATOM 776 C CA . TRP A 1 99 ? -1.368 2.401 25.930 1.00 30.82 98 TRP A CA 1
ATOM 777 C C . TRP A 1 99 ? -0.973 1.407 27.028 1.00 30.68 98 TRP A C 1
ATOM 778 O O . TRP A 1 99 ? -0.449 1.851 28.066 1.00 32.55 98 TRP A O 1
ATOM 789 N N . ASN A 1 100 ? -1.185 0.110 26.790 1.00 29.64 99 ASN A N 1
ATOM 790 C CA . ASN A 1 100 ? -0.928 -0.965 27.786 1.00 30.84 99 ASN A CA 1
ATOM 791 C C . ASN A 1 100 ? 0.576 -1.258 27.874 1.00 30.30 99 ASN A C 1
ATOM 792 O O . ASN A 1 100 ? 1.008 -1.705 28.944 1.00 27.54 99 ASN A O 1
ATOM 797 N N . ALA A 1 101 ? 1.344 -0.999 26.811 1.00 30.81 100 ALA A N 1
ATOM 798 C CA . ALA A 1 101 ? 2.820 -1.155 26.789 1.00 30.84 100 ALA A CA 1
ATOM 799 C C . ALA A 1 101 ? 3.442 -0.412 27.981 1.00 30.57 100 ALA A C 1
ATOM 800 O O . ALA A 1 101 ? 4.298 -1.002 28.661 1.00 32.68 100 ALA A O 1
ATOM 802 N N . TRP A 1 102 ? 2.990 0.818 28.244 1.00 30.66 101 TRP A N 1
ATOM 803 C CA . TRP A 1 102 ? 3.540 1.738 29.280 1.00 30.99 101 TRP A CA 1
ATOM 804 C C . TRP A 1 102 ? 3.493 1.099 30.672 1.00 31.89 101 TRP A C 1
ATOM 805 O O . TRP A 1 102 ? 4.451 1.315 31.443 1.00 31.49 101 TRP A O 1
ATOM 816 N N . LEU A 1 103 ? 2.434 0.342 30.983 1.00 32.13 102 LEU A N 1
ATOM 817 C CA . LEU A 1 103 ? 2.273 -0.337 32.298 1.00 31.67 102 LEU A CA 1
ATOM 818 C C . LEU A 1 103 ? 3.378 -1.381 32.498 1.00 31.75 102 LEU A C 1
ATOM 819 O O . LEU A 1 103 ? 3.683 -1.676 33.669 1.00 32.82 102 LEU A O 1
ATOM 824 N N . MET A 1 104 ? 3.930 -1.926 31.409 1.00 32.36 103 MET A N 1
ATOM 825 C CA . MET A 1 104 ? 4.951 -3.012 31.439 1.00 32.76 103 MET A CA 1
ATOM 826 C C . MET A 1 104 ? 6.372 -2.441 31.325 1.00 31.32 103 MET A C 1
ATOM 827 O O . MET A 1 104 ? 7.318 -3.249 31.211 1.00 31.29 103 MET A O 1
ATOM 832 N N . TYR A 1 105 ? 6.533 -1.116 31.370 1.00 31.14 104 TYR A N 1
ATOM 833 C CA . TYR A 1 105 ? 7.858 -0.436 31.335 1.00 31.79 104 TYR A CA 1
ATOM 834 C C . TYR A 1 105 ? 8.695 -0.891 32.533 1.00 31.02 104 TYR A C 1
ATOM 835 O O . TYR A 1 105 ? 9.842 -1.303 32.359 1.00 29.19 104 TYR A O 1
ATOM 844 N N . PRO A 1 106 ? 8.159 -0.874 33.778 1.00 32.68 105 PRO A N 1
ATOM 845 C CA . PRO A 1 106 ? 8.915 -1.343 34.940 1.00 35.39 105 PRO A CA 1
ATOM 846 C C . PRO A 1 106 ? 9.390 -2.795 34.787 1.00 36.41 105 PRO A C 1
ATOM 847 O O . PRO A 1 106 ? 10.563 -3.062 35.042 1.00 37.24 105 PRO A O 1
ATOM 851 N N . LYS A 1 107 ? 8.482 -3.691 34.386 1.00 36.80 106 LYS A N 1
ATOM 852 C CA . LYS A 1 107 ? 8.776 -5.137 34.197 1.00 38.88 106 LYS A CA 1
ATOM 853 C C . LYS A 1 107 ? 9.860 -5.304 33.123 1.00 38.03 106 LYS A C 1
ATOM 854 O O . LYS A 1 107 ? 10.773 -6.122 33.342 1.00 39.93 106 LYS A O 1
ATOM 860 N N . SER A 1 108 ? 9.774 -4.561 32.013 1.00 35.24 107 SER A N 1
ATOM 861 C CA . SER A 1 108 ? 10.746 -4.636 30.888 1.00 36.62 107 SER A CA 1
ATOM 862 C C . SER A 1 108 ? 12.146 -4.229 31.372 1.00 35.58 107 SER A C 1
ATOM 863 O O . SER A 1 108 ? 13.131 -4.799 30.863 1.00 36.42 107 SER A O 1
ATOM 866 N N . LEU A 1 109 ? 12.234 -3.284 32.316 1.00 33.56 108 LEU A N 1
ATOM 867 C CA . LEU A 1 109 ? 13.520 -2.795 32.888 1.00 34.16 108 LEU A CA 1
ATOM 868 C C . LEU A 1 109 ? 14.126 -3.878 33.790 1.00 36.03 108 LEU A C 1
ATOM 869 O O . LEU A 1 109 ? 15.361 -4.080 33.730 1.00 36.19 108 LEU A O 1
ATOM 874 N N . LEU A 1 110 ? 13.294 -4.545 34.595 1.00 37.05 109 LEU A N 1
ATOM 875 C CA . LEU A 1 110 ? 13.737 -5.515 35.634 1.00 40.80 109 LEU A CA 1
ATOM 876 C C . LEU A 1 110 ? 14.055 -6.879 35.008 1.00 41.35 109 LEU A C 1
ATOM 877 O O . LEU A 1 110 ? 14.898 -7.589 35.575 1.00 40.74 109 LEU A O 1
ATOM 882 N N . GLU A 1 111 ? 13.397 -7.244 33.903 1.00 46.52 110 GLU A N 1
ATOM 883 C CA . GLU A 1 111 ? 13.537 -8.588 33.275 1.00 51.93 110 GLU A CA 1
ATOM 884 C C . GLU A 1 111 ? 14.850 -8.647 32.487 1.00 54.63 110 GLU A C 1
ATOM 885 O O . GLU A 1 111 ? 15.598 -9.628 32.674 1.00 61.24 110 GLU A O 1
ATOM 891 N N . ASN A 1 112 ? 15.110 -7.646 31.641 1.00 55.02 111 ASN A N 1
ATOM 892 C CA . ASN A 1 112 ? 16.384 -7.501 30.885 1.00 59.43 111 ASN A CA 1
ATOM 893 C C . ASN A 1 112 ? 16.571 -8.739 29.993 1.00 60.47 111 ASN A C 1
ATOM 894 O O . ASN A 1 112 ? 17.706 -9.246 29.911 1.00 63.02 111 ASN A O 1
ATOM 899 N N . ASN A 1 113 ? 15.490 -9.192 29.346 1.00 60.85 112 ASN A N 1
ATOM 900 C CA . ASN A 1 113 ? 15.420 -10.468 28.580 1.00 60.11 112 ASN A CA 1
ATOM 901 C C . ASN A 1 113 ? 15.335 -10.181 27.072 1.00 55.92 112 ASN A C 1
ATOM 902 O O . ASN A 1 113 ? 15.105 -11.137 26.304 1.00 57.55 112 ASN A O 1
ATOM 907 N N . GLY A 1 114 ? 15.512 -8.919 26.666 1.00 52.31 113 GLY A N 1
ATOM 908 C CA . GLY A 1 114 ? 15.475 -8.488 25.255 1.00 49.98 113 GLY A CA 1
ATOM 909 C C . GLY A 1 114 ? 14.056 -8.342 24.727 1.00 46.23 113 GLY A C 1
ATOM 910 O O . GLY A 1 114 ? 13.907 -8.228 23.496 1.00 47.14 113 GLY A O 1
ATOM 911 N N . LYS A 1 115 ? 13.051 -8.341 25.613 1.00 45.17 114 LYS A N 1
ATOM 912 C CA . LYS A 1 115 ? 11.619 -8.132 25.261 1.00 43.72 114 LYS A CA 1
ATOM 913 C C . LYS A 1 115 ? 11.191 -6.728 25.698 1.00 39.99 114 LYS A C 1
ATOM 914 O O . LYS A 1 115 ? 11.298 -6.415 26.900 1.00 40.97 114 LYS A O 1
ATOM 920 N N . SER A 1 116 ? 10.721 -5.920 24.747 1.00 38.22 115 SER A N 1
ATOM 921 C CA . SER A 1 116 ? 10.164 -4.563 24.980 1.00 36.20 115 SER A CA 1
ATOM 922 C C . SER A 1 116 ? 8.925 -4.667 25.877 1.00 34.02 115 SER A C 1
ATOM 923 O O . SER A 1 116 ? 8.288 -5.743 25.890 1.00 31.86 115 SER A O 1
ATOM 926 N N . ALA A 1 117 ? 8.601 -3.587 26.592 1.00 32.13 116 ALA A N 1
ATOM 927 C CA . ALA A 1 117 ? 7.345 -3.422 27.359 1.00 32.79 116 ALA A CA 1
ATOM 928 C C . ALA A 1 117 ? 6.150 -3.731 26.446 1.00 32.89 116 ALA A C 1
ATOM 929 O O . ALA A 1 117 ? 5.192 -4.378 26.916 1.00 33.59 116 ALA A O 1
ATOM 931 N N . PHE A 1 118 ? 6.215 -3.304 25.180 1.00 33.28 117 PHE A N 1
ATOM 932 C CA . PHE A 1 118 ? 5.141 -3.509 24.173 1.00 33.67 117 PHE A CA 1
ATOM 933 C C . PHE A 1 118 ? 4.900 -5.010 23.966 1.00 34.42 117 PHE A C 1
ATOM 934 O O . PHE A 1 118 ? 3.725 -5.434 23.994 1.00 34.88 117 PHE A O 1
ATOM 942 N N . GLU A 1 119 ? 5.970 -5.785 23.755 1.00 35.12 118 GLU A N 1
ATOM 943 C CA . GLU A 1 119 ? 5.884 -7.246 23.487 1.00 35.21 118 GLU A CA 1
ATOM 944 C C . GLU A 1 119 ? 5.390 -7.970 24.746 1.00 34.41 118 GLU A C 1
ATOM 945 O O . GLU A 1 119 ? 4.586 -8.915 24.596 1.00 35.72 118 GLU A O 1
ATOM 951 N N . ILE A 1 120 ? 5.838 -7.549 25.932 1.00 31.59 119 ILE A N 1
ATOM 952 C CA . ILE A 1 120 ? 5.358 -8.112 27.231 1.00 34.74 119 ILE A CA 1
ATOM 953 C C . ILE A 1 120 ? 3.841 -7.887 27.322 1.00 34.64 119 ILE A C 1
ATOM 954 O O . ILE A 1 120 ? 3.125 -8.853 27.632 1.00 35.36 119 ILE A O 1
ATOM 959 N N . ALA A 1 121 ? 3.378 -6.664 27.045 1.00 34.46 120 ALA A N 1
ATOM 960 C CA . ALA A 1 121 ? 1.958 -6.252 27.152 1.00 35.75 120 ALA A CA 1
ATOM 961 C C . ALA A 1 121 ? 1.095 -7.004 26.129 1.00 35.29 120 ALA A C 1
ATOM 962 O O . ALA A 1 121 ? -0.015 -7.413 26.497 1.00 37.26 120 ALA A O 1
ATOM 964 N N . ASN A 1 122 ? 1.587 -7.180 24.898 1.00 34.92 121 ASN A N 1
ATOM 965 C CA . ASN A 1 122 ? 0.755 -7.551 23.719 1.00 35.73 121 ASN A CA 1
ATOM 966 C C . ASN A 1 122 ? 1.115 -8.940 23.174 1.00 35.39 121 ASN A C 1
ATOM 967 O O . ASN A 1 122 ? 0.395 -9.404 22.279 1.00 39.28 121 ASN A O 1
ATOM 972 N N . GLY A 1 123 ? 2.184 -9.575 23.667 1.00 36.08 122 GLY A N 1
ATOM 973 C CA . GLY A 1 123 ? 2.596 -10.932 23.255 1.00 37.87 122 GLY A CA 1
ATOM 974 C C . GLY A 1 123 ? 3.179 -10.981 21.848 1.00 39.33 122 GLY A C 1
ATOM 975 O O . GLY A 1 123 ? 3.442 -12.099 21.369 1.00 42.38 122 GLY A O 1
ATOM 976 N N . LYS A 1 124 ? 3.378 -9.820 21.212 1.00 40.27 123 LYS A N 1
ATOM 977 C CA . LYS A 1 124 ? 3.961 -9.665 19.851 1.00 42.30 123 LYS A CA 1
ATOM 978 C C . LYS A 1 124 ? 4.851 -8.428 19.828 1.00 39.68 123 LYS A C 1
ATOM 979 O O . LYS A 1 124 ? 4.518 -7.424 20.452 1.00 37.82 123 LYS A O 1
ATOM 985 N N . PRO A 1 125 ? 5.979 -8.435 19.081 1.00 40.29 124 PRO A N 1
ATOM 986 C CA . PRO A 1 125 ? 6.719 -7.202 18.814 1.00 38.74 124 PRO A CA 1
ATOM 987 C C . PRO A 1 125 ? 5.864 -6.169 18.060 1.00 36.86 124 PRO A C 1
ATOM 988 O O . PRO A 1 125 ? 4.943 -6.566 17.356 1.00 35.81 124 PRO A O 1
ATOM 992 N N . PHE A 1 126 ? 6.208 -4.885 18.206 1.00 34.26 125 PHE A N 1
ATOM 993 C CA . PHE A 1 126 ? 5.465 -3.703 17.690 1.00 34.20 125 PHE A CA 1
ATOM 994 C C . PHE A 1 126 ? 5.041 -3.906 16.227 1.00 34.60 125 PHE A C 1
ATOM 995 O O . PHE A 1 126 ? 3.831 -3.796 15.943 1.00 33.63 125 PHE A O 1
ATOM 1003 N N . PHE A 1 127 ? 5.987 -4.174 15.321 1.00 33.25 126 PHE A N 1
ATOM 1004 C CA . PHE A 1 127 ? 5.722 -4.240 13.856 1.00 34.57 126 PHE A CA 1
ATOM 1005 C C . PHE A 1 127 ? 4.967 -5.527 13.483 1.00 36.19 126 PHE A C 1
ATOM 1006 O O . PHE A 1 127 ? 4.256 -5.488 12.460 1.00 35.28 126 PHE A O 1
ATOM 1014 N N . GLU A 1 128 ? 5.067 -6.601 14.277 1.00 38.02 127 GLU A N 1
ATOM 1015 C CA . GLU A 1 128 ? 4.237 -7.828 14.101 1.00 40.02 127 GLU A CA 1
ATOM 1016 C C . GLU A 1 128 ? 2.782 -7.490 14.446 1.00 39.30 127 GLU A C 1
ATOM 1017 O O . GLU A 1 128 ? 1.872 -7.975 13.744 1.00 39.42 127 GLU A O 1
ATOM 1023 N N . TYR A 1 129 ? 2.588 -6.700 15.505 1.00 39.03 128 TYR A N 1
ATOM 1024 C CA . TYR A 1 129 ? 1.270 -6.218 15.993 1.00 38.90 128 TYR A CA 1
ATOM 1025 C C . TYR A 1 129 ? 0.598 -5.383 14.897 1.00 39.21 128 TYR A C 1
ATOM 1026 O O . TYR A 1 129 ? -0.596 -5.609 14.626 1.00 40.73 128 TYR A O 1
ATOM 1035 N N . LEU A 1 130 ? 1.342 -4.463 14.275 1.00 38.08 129 LEU A N 1
ATOM 1036 C CA . LEU A 1 130 ? 0.836 -3.616 13.159 1.00 41.55 129 LEU A CA 1
ATOM 1037 C C . LEU A 1 130 ? 0.501 -4.496 11.949 1.00 43.61 129 LEU A C 1
ATOM 1038 O O . LEU A 1 130 ? -0.529 -4.226 11.301 1.00 44.50 129 LEU A O 1
ATOM 1043 N N . ASP A 1 131 ? 1.323 -5.516 11.675 1.00 43.49 130 ASP A N 1
ATOM 1044 C CA . ASP A 1 131 ? 1.149 -6.462 10.538 1.00 45.34 130 ASP A CA 1
ATOM 1045 C C . ASP A 1 131 ? -0.190 -7.206 10.668 1.00 44.05 130 ASP A C 1
ATOM 1046 O O . ASP A 1 131 ? -0.734 -7.613 9.623 1.00 42.92 130 ASP A O 1
ATOM 1051 N N . SER A 1 132 ? -0.696 -7.375 11.897 1.00 42.88 131 SER A N 1
ATOM 1052 C CA . SER A 1 132 ? -1.917 -8.160 12.233 1.00 43.80 131 SER A CA 1
ATOM 1053 C C . SER A 1 132 ? -3.174 -7.284 12.351 1.00 42.52 131 SER A C 1
ATOM 1054 O O . SER A 1 132 ? -4.266 -7.864 12.479 1.00 45.08 131 SER A O 1
ATOM 1057 N N A ASN A 1 133 ? -3.028 -5.952 12.329 0.50 41.93 132 ASN A N 1
ATOM 1058 N N B ASN A 1 133 ? -3.029 -5.953 12.329 0.50 42.07 132 ASN A N 1
ATOM 1059 C CA A ASN A 1 133 ? -4.151 -4.981 12.472 0.50 42.67 132 ASN A CA 1
ATOM 1060 C CA B ASN A 1 133 ? -4.156 -4.986 12.461 0.50 42.48 132 ASN A CA 1
ATOM 1061 C C A ASN A 1 133 ? -4.067 -3.929 11.356 0.50 40.92 132 ASN A C 1
ATOM 1062 C C B ASN A 1 133 ? -4.063 -3.932 11.351 0.50 41.27 132 ASN A C 1
ATOM 1063 O O A ASN A 1 133 ? -3.316 -2.950 11.522 0.50 41.18 132 ASN A O 1
ATOM 1064 O O B ASN A 1 133 ? -3.305 -2.958 11.516 0.50 41.42 132 ASN A O 1
ATOM 1073 N N . LYS A 1 134 ? -4.835 -4.119 10.279 1.00 40.72 133 LYS A N 1
ATOM 1074 C CA . LYS A 1 134 ? -4.808 -3.268 9.057 1.00 43.11 133 LYS A CA 1
ATOM 1075 C C . LYS A 1 134 ? -5.175 -1.815 9.389 1.00 40.59 133 LYS A C 1
ATOM 1076 O O . LYS A 1 134 ? -4.441 -0.914 8.935 1.00 40.78 133 LYS A O 1
ATOM 1082 N N . LEU A 1 135 ? -6.267 -1.590 10.128 1.00 37.39 134 LEU A N 1
ATOM 1083 C CA . LEU A 1 135 ? -6.777 -0.226 10.440 1.00 41.14 134 LEU A CA 1
ATOM 1084 C C . LEU A 1 135 ? -5.760 0.511 11.323 1.00 38.54 134 LEU A C 1
ATOM 1085 O O . LEU A 1 135 ? -5.499 1.696 11.054 1.00 37.49 134 LEU A O 1
ATOM 1090 N N . LEU A 1 136 ? -5.193 -0.159 12.330 1.00 39.45 135 LEU A N 1
ATOM 1091 C CA . LEU A 1 136 ? -4.215 0.474 13.254 1.00 39.66 135 LEU A CA 1
ATOM 1092 C C . LEU A 1 136 ? -2.938 0.827 12.483 1.00 37.67 135 LEU A C 1
ATOM 1093 O O . LEU A 1 136 ? -2.371 1.900 12.753 1.00 38.54 135 LEU A O 1
ATOM 1098 N N . LYS A 1 137 ? -2.506 -0.036 11.560 1.00 37.82 136 LYS A N 1
ATOM 1099 C CA . LYS A 1 137 ? -1.307 0.203 10.714 1.00 37.37 136 LYS A CA 1
ATOM 1100 C C . LYS A 1 137 ? -1.521 1.466 9.870 1.00 35.43 136 LYS A C 1
ATOM 1101 O O . LYS A 1 137 ? -0.601 2.287 9.806 1.00 35.18 136 LYS A O 1
ATOM 1107 N N . SER A 1 138 ? -2.693 1.627 9.253 1.00 35.97 137 SER A N 1
ATOM 1108 C CA . SER A 1 138 ? -3.007 2.791 8.382 1.00 37.22 137 SER A CA 1
ATOM 1109 C C . SER A 1 138 ? -2.946 4.087 9.203 1.00 35.77 137 SER A C 1
ATOM 1110 O O . SER A 1 138 ? -2.496 5.105 8.653 1.00 37.65 137 SER A O 1
ATOM 1113 N N . LYS A 1 139 ? -3.355 4.045 10.477 1.00 34.17 138 LYS A N 1
ATOM 1114 C CA . LYS A 1 139 ? -3.292 5.202 11.413 1.00 33.70 138 LYS A CA 1
ATOM 1115 C C . LYS A 1 139 ? -1.823 5.537 11.720 1.00 32.26 138 LYS A C 1
ATOM 1116 O O . LYS A 1 139 ? -1.482 6.733 11.727 1.00 30.96 138 LYS A O 1
ATOM 1122 N N . PHE A 1 140 ? -0.983 4.527 11.960 1.00 31.71 139 PHE A N 1
ATOM 1123 C CA . PHE A 1 140 ? 0.477 4.704 12.189 1.00 32.11 139 PHE A CA 1
ATOM 112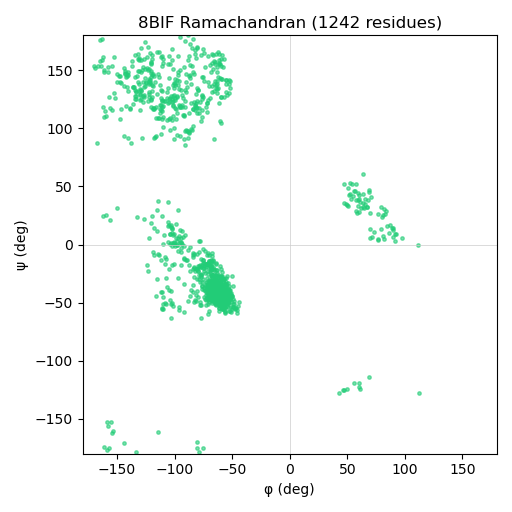4 C C . PHE A 1 140 ? 1.121 5.235 10.904 1.00 31.84 139 PHE A C 1
ATOM 1125 O O . PHE A 1 140 ? 1.842 6.246 10.968 1.00 33.26 139 PHE A O 1
ATOM 1133 N N . ASP A 1 141 ? 0.856 4.568 9.778 1.00 32.80 140 ASP A N 1
ATOM 1134 C CA . ASP A 1 141 ? 1.404 4.905 8.436 1.00 35.61 140 ASP A CA 1
ATOM 1135 C C . ASP A 1 141 ? 1.049 6.356 8.083 1.00 35.73 140 ASP A C 1
ATOM 1136 O O . ASP A 1 141 ? 1.951 7.077 7.611 1.00 33.48 140 ASP A O 1
ATOM 1141 N N . SER A 1 142 ? -0.207 6.765 8.306 1.00 37.59 141 SER A N 1
ATOM 1142 C CA . SER A 1 142 ? -0.706 8.147 8.061 1.00 36.49 141 SER A CA 1
ATOM 1143 C C . SER A 1 142 ? 0.103 9.155 8.891 1.00 35.53 141 SER A C 1
ATOM 1144 O O . SER A 1 142 ? 0.483 10.211 8.336 1.00 34.64 141 SER A O 1
ATOM 1147 N N . LEU A 1 143 ? 0.360 8.845 10.167 1.00 33.95 142 LEU A N 1
ATOM 1148 C CA . LEU A 1 143 ? 1.139 9.727 11.077 1.00 35.83 142 LEU A CA 1
ATOM 1149 C C . LEU A 1 143 ? 2.570 9.881 10.538 1.00 36.24 142 LEU A C 1
ATOM 1150 O O . LEU A 1 143 ? 3.064 11.028 10.516 1.00 37.20 142 LEU A O 1
ATOM 1155 N N . MET A 1 144 ? 3.204 8.780 10.117 1.00 35.82 143 MET A N 1
ATOM 1156 C CA . MET A 1 144 ? 4.588 8.782 9.561 1.00 34.94 143 MET A CA 1
ATOM 1157 C C . MET A 1 144 ? 4.624 9.648 8.293 1.00 35.10 143 MET A C 1
ATOM 1158 O O . MET A 1 144 ? 5.567 10.444 8.155 1.00 34.81 143 MET A O 1
ATOM 1163 N N . SER A 1 145 ? 3.628 9.517 7.408 1.00 35.93 144 SER A N 1
ATOM 1164 C CA . SER A 1 145 ? 3.519 10.304 6.148 1.00 36.21 144 SER A CA 1
ATOM 1165 C C . SER A 1 145 ? 3.469 11.804 6.464 1.00 36.07 144 SER A C 1
ATOM 1166 O O . SER A 1 145 ? 4.103 12.582 5.723 1.00 35.36 144 SER A O 1
ATOM 1169 N N . LYS A 1 146 ? 2.749 12.197 7.520 1.00 37.47 145 LYS A N 1
ATOM 1170 C CA . LYS A 1 146 ? 2.609 13.619 7.938 1.00 39.63 145 LYS A CA 1
ATOM 1171 C C . LYS A 1 146 ? 3.976 14.159 8.373 1.00 39.44 145 LYS A C 1
ATOM 1172 O O . LYS A 1 146 ? 4.240 15.349 8.130 1.00 38.76 145 LYS A O 1
ATOM 1178 N N . ASP A 1 147 ? 4.811 13.319 8.989 1.00 39.60 146 ASP A N 1
ATOM 1179 C CA . ASP A 1 147 ? 6.193 13.688 9.403 1.00 39.76 146 ASP A CA 1
ATOM 1180 C C . ASP A 1 147 ? 7.003 14.055 8.153 1.00 39.87 146 ASP A C 1
ATOM 1181 O O . ASP A 1 147 ? 7.734 15.060 8.205 1.00 41.95 146 ASP A O 1
ATOM 1186 N N . SER A 1 148 ? 6.862 13.282 7.070 1.00 39.14 147 SER A N 1
ATOM 1187 C CA . SER A 1 148 ? 7.534 13.526 5.766 1.00 38.99 147 SER A CA 1
ATOM 1188 C C . SER A 1 148 ? 7.022 14.834 5.147 1.00 40.50 147 SER A C 1
ATOM 1189 O O . SER A 1 148 ? 7.854 15.581 4.597 1.00 41.29 147 SER A O 1
ATOM 1192 N N . ASP A 1 149 ? 5.712 15.098 5.239 1.00 41.94 148 ASP A N 1
ATOM 1193 C CA . ASP A 1 149 ? 5.076 16.356 4.757 1.00 42.55 148 ASP A CA 1
ATOM 1194 C C . ASP A 1 149 ? 5.756 17.555 5.427 1.00 43.48 148 ASP A C 1
ATOM 1195 O O . ASP A 1 149 ? 6.061 18.530 4.723 1.00 42.70 148 ASP A O 1
ATOM 1200 N N . LYS A 1 150 ? 5.986 17.470 6.740 1.00 47.30 149 LYS A N 1
ATOM 1201 C CA . LYS A 1 150 ? 6.492 18.593 7.576 1.00 51.43 149 LYS A CA 1
ATOM 1202 C C . LYS A 1 150 ? 7.985 18.832 7.325 1.00 49.99 149 LYS A C 1
ATOM 1203 O O . LYS A 1 150 ? 8.438 19.962 7.585 1.00 51.53 149 LYS A O 1
ATOM 1209 N N . MET A 1 151 ? 8.716 17.825 6.838 1.00 48.77 150 MET A N 1
ATOM 1210 C CA . MET A 1 151 ? 10.203 17.839 6.772 1.00 48.28 150 MET A CA 1
ATOM 1211 C C . MET A 1 151 ? 10.711 18.072 5.341 1.00 46.80 150 MET A C 1
ATOM 1212 O O . MET A 1 151 ? 11.879 18.479 5.208 1.00 50.36 150 MET A O 1
ATOM 1217 N N . ILE A 1 152 ? 9.901 17.816 4.308 1.00 46.48 151 ILE A N 1
ATOM 1218 C CA . ILE A 1 152 ? 10.397 17.694 2.901 1.00 47.38 151 ILE A CA 1
ATOM 1219 C C . ILE A 1 152 ? 11.116 18.984 2.477 1.00 48.98 151 ILE A C 1
ATOM 1220 O O . ILE A 1 152 ? 12.195 18.869 1.860 1.00 48.76 151 ILE A O 1
ATOM 1225 N N . GLU A 1 153 ? 10.557 20.158 2.790 1.00 49.92 152 GLU A N 1
ATOM 1226 C CA . GLU A 1 153 ? 11.121 21.476 2.382 1.00 53.10 152 GLU A CA 1
ATOM 1227 C C . GLU A 1 153 ? 12.466 21.694 3.089 1.00 52.15 152 GLU A C 1
ATOM 1228 O O . GLU A 1 153 ? 13.426 22.106 2.405 1.00 53.12 152 GLU A O 1
ATOM 1234 N N . LYS A 1 154 ? 12.534 21.413 4.395 1.00 52.58 153 LYS A N 1
ATOM 1235 C CA . LYS A 1 154 ? 13.792 21.431 5.193 1.00 54.29 153 LYS A CA 1
ATOM 1236 C C . LYS A 1 154 ? 14.812 20.478 4.553 1.00 53.43 153 LYS A C 1
ATOM 1237 O O . LYS A 1 154 ? 15.998 20.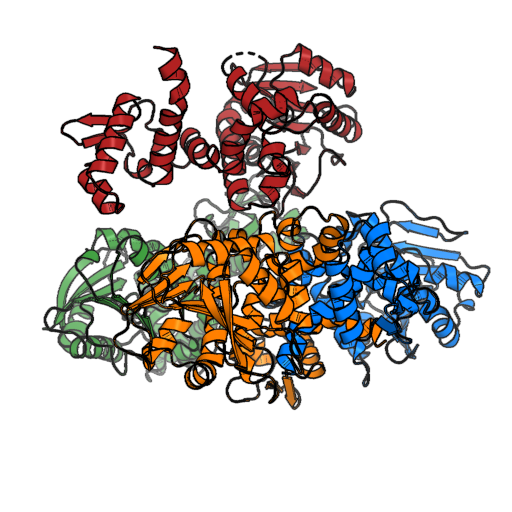850 4.483 1.00 54.51 153 LYS A O 1
ATOM 1243 N N . LEU A 1 155 ? 14.361 19.301 4.102 1.00 52.00 154 LEU A N 1
ATOM 1244 C CA . LEU A 1 155 ? 15.229 18.227 3.541 1.00 51.56 154 LEU A CA 1
ATOM 1245 C C . LEU A 1 155 ? 15.883 18.698 2.236 1.00 52.54 154 LEU A C 1
ATOM 1246 O O . LEU A 1 155 ? 17.107 18.508 2.096 1.00 52.36 154 LEU A O 1
ATOM 1251 N N . PHE A 1 156 ? 15.100 19.278 1.318 1.00 54.77 155 PHE A N 1
ATOM 1252 C CA . PHE A 1 156 ? 15.572 19.795 0.004 1.00 55.49 155 PHE A CA 1
ATOM 1253 C C . PHE A 1 156 ? 16.746 20.763 0.200 1.00 56.95 155 PHE A C 1
ATOM 1254 O O . PHE A 1 156 ? 17.666 20.759 -0.640 1.00 58.95 155 PHE A O 1
ATOM 1262 N N . ASN A 1 157 ? 16.700 21.575 1.261 1.00 57.02 156 ASN A N 1
ATOM 1263 C CA . ASN A 1 157 ? 17.670 22.671 1.532 1.00 57.86 156 ASN A CA 1
ATOM 1264 C C . ASN A 1 157 ? 19.032 22.107 1.954 1.00 54.62 156 ASN A C 1
ATOM 1265 O O . ASN A 1 157 ? 20.041 22.789 1.698 1.00 54.97 156 ASN A O 1
ATOM 1270 N N . VAL A 1 158 ? 19.062 20.923 2.573 1.00 52.09 157 VAL A N 1
ATOM 1271 C CA . VAL A 1 158 ? 20.281 20.353 3.223 1.00 51.68 157 VAL A CA 1
ATOM 1272 C C . VAL A 1 158 ? 20.910 19.271 2.332 1.00 49.92 157 VAL A C 1
ATOM 1273 O O . VAL A 1 158 ? 22.095 18.962 2.555 1.00 50.67 157 VAL A O 1
ATOM 1277 N N . TYR A 1 159 ? 20.175 18.722 1.357 1.00 49.54 158 TYR A N 1
ATOM 1278 C CA . TYR A 1 159 ? 20.666 17.623 0.482 1.00 49.14 158 TYR A CA 1
ATOM 1279 C C . TYR A 1 159 ? 20.129 17.771 -0.946 1.00 50.02 158 TYR A C 1
ATOM 1280 O O . TYR A 1 159 ? 18.929 18.044 -1.124 1.00 52.26 158 TYR A O 1
ATOM 1289 N N . ASP A 1 160 ? 21.012 17.567 -1.930 1.00 50.95 159 ASP A N 1
ATOM 1290 C CA . ASP A 1 160 ? 20.703 17.593 -3.385 1.00 52.45 159 ASP A CA 1
ATOM 1291 C C . ASP A 1 160 ? 20.329 16.175 -3.831 1.00 49.29 159 ASP A C 1
ATOM 1292 O O . ASP A 1 160 ? 21.243 15.377 -4.105 1.00 50.20 159 ASP A O 1
ATOM 1297 N N . PHE A 1 161 ? 19.029 15.883 -3.906 1.00 48.20 160 PHE A N 1
ATOM 1298 C CA . PHE A 1 161 ? 18.475 14.563 -4.309 1.00 47.05 160 PHE A CA 1
ATOM 1299 C C . PHE A 1 161 ? 18.536 14.400 -5.833 1.00 47.02 160 PHE A C 1
ATOM 1300 O O . PHE A 1 161 ? 18.482 13.248 -6.306 1.00 47.09 160 PHE A O 1
ATOM 1308 N N . ASN A 1 162 ? 18.658 15.509 -6.571 1.00 47.48 161 ASN A N 1
ATOM 1309 C CA . ASN A 1 162 ? 18.630 15.532 -8.058 1.00 48.53 161 ASN A CA 1
ATOM 1310 C C . ASN A 1 162 ? 19.925 14.925 -8.618 1.00 46.93 161 ASN A C 1
ATOM 1311 O O . ASN A 1 162 ? 19.924 14.562 -9.808 1.00 44.33 161 ASN A O 1
ATOM 1316 N N . GLN A 1 163 ? 20.977 14.802 -7.798 1.00 47.33 162 GLN A N 1
ATOM 1317 C CA . GLN A 1 163 ? 22.280 14.187 -8.186 1.00 47.75 162 GLN A CA 1
ATOM 1318 C C . GLN A 1 163 ? 22.119 12.667 -8.345 1.00 47.21 162 GLN A C 1
ATOM 1319 O O . GLN A 1 163 ? 23.021 12.043 -8.938 1.00 48.56 162 GLN A O 1
ATOM 1325 N N . HIS A 1 164 ? 21.026 12.096 -7.827 1.00 44.25 163 HIS A N 1
ATOM 1326 C CA . HIS A 1 164 ? 20.750 10.634 -7.806 1.00 44.16 163 HIS A CA 1
ATOM 1327 C C . HIS A 1 164 ? 19.761 10.275 -8.923 1.00 45.26 163 HIS A C 1
ATOM 1328 O O . HIS A 1 164 ? 18.952 11.142 -9.298 1.00 46.34 163 HIS A O 1
ATOM 1335 N N . ASP A 1 165 ? 19.843 9.046 -9.440 1.00 45.46 164 ASP A N 1
ATOM 1336 C CA . ASP A 1 165 ? 18.994 8.532 -10.550 1.00 45.91 164 ASP A CA 1
ATOM 1337 C C . ASP A 1 165 ? 18.024 7.472 -10.011 1.00 43.64 164 ASP A C 1
ATOM 1338 O O . ASP A 1 165 ? 16.821 7.535 -10.370 1.00 43.51 164 ASP A O 1
ATOM 1343 N N . LYS A 1 166 ? 18.523 6.547 -9.182 1.00 38.84 165 LYS A N 1
ATOM 1344 C CA . LYS A 1 166 ? 17.742 5.431 -8.580 1.00 37.89 165 LYS A CA 1
ATOM 1345 C C . LYS A 1 166 ? 17.774 5.562 -7.051 1.00 36.04 165 LYS A C 1
ATOM 1346 O O . LYS A 1 166 ? 18.873 5.481 -6.465 1.00 35.74 165 LYS A O 1
ATOM 1352 N N . ILE A 1 167 ? 16.602 5.767 -6.440 1.00 34.91 166 ILE A N 1
ATOM 1353 C CA . ILE A 1 167 ? 16.432 6.087 -4.991 1.00 35.21 166 ILE A CA 1
ATOM 1354 C C . ILE A 1 167 ? 15.504 5.040 -4.358 1.00 33.24 166 ILE A C 1
ATOM 1355 O O . ILE A 1 167 ? 14.364 4.882 -4.843 1.00 32.51 166 ILE A O 1
ATOM 1360 N N . LEU A 1 168 ? 15.977 4.356 -3.311 1.00 31.92 167 LEU A N 1
ATOM 1361 C CA . LEU A 1 168 ? 15.172 3.394 -2.511 1.00 32.29 167 LEU A CA 1
ATOM 1362 C C . LEU A 1 168 ? 14.936 3.973 -1.114 1.00 32.64 167 LEU A C 1
ATOM 1363 O O . LEU A 1 168 ? 15.927 4.299 -0.423 1.00 31.80 167 LEU A O 1
ATOM 1368 N N . ASP A 1 169 ? 13.663 4.091 -0.731 1.00 32.53 168 ASP A N 1
ATOM 1369 C CA . ASP A 1 169 ? 13.204 4.502 0.622 1.00 33.12 168 ASP A CA 1
ATOM 1370 C C . ASP A 1 169 ? 13.084 3.235 1.479 1.00 32.11 168 ASP A C 1
ATOM 1371 O O . ASP A 1 169 ? 12.058 2.536 1.364 1.00 32.72 168 ASP A O 1
ATOM 1376 N N . VAL A 1 170 ? 14.109 2.940 2.283 1.00 30.54 169 VAL A N 1
ATOM 1377 C CA . VAL A 1 170 ? 14.216 1.688 3.091 1.00 30.06 169 VAL A CA 1
ATOM 1378 C C . VAL A 1 170 ? 13.377 1.865 4.360 1.00 28.83 169 VAL A C 1
ATOM 1379 O O . VAL A 1 170 ? 13.750 2.697 5.190 1.00 29.67 169 VAL A O 1
ATOM 1383 N N . GLY A 1 171 ? 12.288 1.101 4.490 1.00 29.96 170 GLY A N 1
ATOM 1384 C CA . GLY A 1 171 ? 11.265 1.288 5.537 1.00 28.81 170 GLY A CA 1
ATOM 1385 C C . GLY A 1 171 ? 10.484 2.575 5.325 1.00 28.62 170 GLY A C 1
ATOM 1386 O O . GLY A 1 171 ? 10.284 3.308 6.301 1.00 28.45 170 GLY A O 1
ATOM 1387 N N . GLY A 1 172 ? 10.037 2.826 4.093 1.00 30.73 171 GLY A N 1
ATOM 1388 C CA . GLY A 1 172 ? 9.356 4.071 3.689 1.00 31.80 171 GLY A CA 1
ATOM 1389 C C . GLY A 1 172 ? 7.846 4.042 3.893 1.00 31.57 171 GLY A C 1
ATOM 1390 O O . GLY A 1 172 ? 7.208 5.091 3.643 1.00 30.50 171 GLY A O 1
ATOM 1391 N N . GLY A 1 173 ? 7.279 2.906 4.313 1.00 30.21 172 GLY A N 1
ATOM 1392 C CA . GLY A 1 173 ? 5.829 2.756 4.553 1.00 32.08 172 GLY A CA 1
ATOM 1393 C C . GLY A 1 173 ? 5.006 3.126 3.325 1.00 32.98 172 GLY A C 1
ATOM 1394 O O . GLY A 1 173 ? 5.196 2.489 2.276 1.00 33.39 172 GLY A O 1
ATOM 1395 N N . GLU A 1 174 ? 4.138 4.139 3.434 1.00 35.05 173 GLU A N 1
ATOM 1396 C CA . GLU A 1 174 ? 3.245 4.597 2.331 1.00 36.67 173 GLU A CA 1
ATOM 1397 C C . GLU A 1 174 ? 4.075 5.235 1.212 1.00 35.18 173 GLU A C 1
ATOM 1398 O O . GLU A 1 174 ? 3.517 5.459 0.125 1.00 34.26 173 GLU A O 1
ATOM 1404 N N . GLY A 1 175 ? 5.348 5.539 1.476 1.00 35.34 174 GLY A N 1
ATOM 1405 C CA . GLY A 1 175 ? 6.272 6.098 0.474 1.00 34.61 174 GLY A CA 1
ATOM 1406 C C . GLY A 1 175 ? 6.063 7.591 0.295 1.00 34.24 174 GLY A C 1
ATOM 1407 O O . GLY A 1 175 ? 6.432 8.105 -0.776 1.00 36.03 174 GLY A O 1
ATOM 1408 N N . ASN A 1 176 ? 5.505 8.272 1.303 1.00 33.17 175 ASN A N 1
ATOM 1409 C CA . ASN A 1 176 ? 5.136 9.709 1.195 1.00 34.67 175 ASN A CA 1
ATOM 1410 C C . ASN A 1 176 ? 6.393 10.576 1.050 1.00 34.58 175 ASN A C 1
ATOM 1411 O O . ASN A 1 176 ? 6.296 11.606 0.367 1.00 35.09 175 ASN A O 1
ATOM 1416 N N . LEU A 1 177 ? 7.525 10.197 1.655 1.00 34.42 176 LEU A N 1
ATOM 1417 C CA . LEU A 1 177 ? 8.808 10.929 1.462 1.00 35.38 176 LEU A CA 1
ATOM 1418 C C . LEU A 1 177 ? 9.082 11.057 -0.040 1.00 34.56 176 LEU A C 1
ATOM 1419 O O . LEU A 1 177 ? 9.359 12.180 -0.488 1.00 37.06 176 LEU A O 1
ATOM 1424 N N . LEU A 1 178 ? 8.982 9.957 -0.791 1.00 34.42 177 LEU A N 1
ATOM 1425 C CA . LEU A 1 178 ? 9.309 9.927 -2.242 1.00 35.70 177 LEU A CA 1
ATOM 1426 C C . LEU A 1 178 ? 8.180 10.580 -3.044 1.00 36.64 177 LEU A C 1
ATOM 1427 O O . LEU A 1 178 ? 8.500 11.229 -4.057 1.00 36.28 177 LEU A O 1
ATOM 1432 N N . ILE A 1 179 ? 6.922 10.411 -2.618 1.00 38.20 178 ILE A N 1
ATOM 1433 C CA . ILE A 1 179 ? 5.739 11.066 -3.256 1.00 39.10 178 ILE A CA 1
ATOM 1434 C C . ILE A 1 179 ? 5.984 12.579 -3.242 1.00 38.81 178 ILE A C 1
ATOM 1435 O O . ILE A 1 179 ? 5.936 13.188 -4.325 1.00 40.36 178 ILE A O 1
ATOM 1440 N N . ARG A 1 180 ? 6.282 13.146 -2.068 1.00 39.66 179 ARG A N 1
ATOM 1441 C CA . ARG A 1 180 ? 6.568 14.599 -1.898 1.00 41.26 179 ARG A CA 1
ATOM 1442 C C . ARG A 1 180 ? 7.847 14.964 -2.663 1.00 41.66 179 ARG A C 1
ATOM 1443 O O . ARG A 1 180 ? 7.849 16.017 -3.326 1.00 41.34 179 ARG A O 1
ATOM 1451 N N . MET A 1 181 ? 8.889 14.130 -2.581 1.00 39.98 180 MET A N 1
ATOM 1452 C CA . MET A 1 181 ? 10.185 14.364 -3.276 1.00 40.70 180 MET A CA 1
ATOM 1453 C C . MET A 1 181 ? 9.951 14.443 -4.792 1.00 40.76 180 MET A C 1
ATOM 1454 O O . MET A 1 181 ? 10.549 15.332 -5.429 1.00 41.49 180 MET A O 1
ATOM 1459 N N . SER A 1 182 ? 9.092 13.573 -5.340 1.00 40.68 181 SER A N 1
ATOM 1460 C CA . SER A 1 182 ? 8.820 13.436 -6.798 1.00 42.27 181 SER A CA 1
ATOM 1461 C C . SER A 1 182 ? 8.177 14.709 -7.375 1.00 43.72 181 SER A C 1
ATOM 1462 O O . SER A 1 182 ? 8.163 14.844 -8.613 1.00 43.20 181 SER A O 1
ATOM 1465 N N . GLU A 1 183 ? 7.659 15.601 -6.524 1.00 47.09 182 GLU A N 1
ATOM 1466 C CA . GLU A 1 183 ? 6.974 16.854 -6.948 1.00 48.83 182 GLU A CA 1
ATOM 1467 C C . GLU A 1 183 ? 8.003 17.861 -7.483 1.00 50.39 182 GLU A C 1
ATOM 1468 O O . GLU A 1 183 ? 7.655 18.586 -8.435 1.00 48.61 182 GLU A O 1
ATOM 1474 N N . LYS A 1 184 ? 9.210 17.910 -6.904 1.00 48.97 183 LYS A N 1
ATOM 1475 C CA . LYS A 1 184 ? 10.305 18.827 -7.333 1.00 52.96 183 LYS A CA 1
ATOM 1476 C C . LYS A 1 184 ? 11.379 18.055 -8.112 1.00 51.98 183 LYS A C 1
ATOM 1477 O O . LYS A 1 184 ? 11.899 18.614 -9.092 1.00 53.64 183 LYS A O 1
ATOM 1483 N N . VAL A 1 185 ? 11.703 16.828 -7.689 1.00 51.05 184 VAL A N 1
ATOM 1484 C CA . VAL A 1 185 ? 12.809 15.996 -8.255 1.00 50.41 184 VAL A CA 1
ATOM 1485 C C . VAL A 1 185 ? 12.208 14.992 -9.250 1.00 49.63 184 VAL A C 1
ATOM 1486 O O . VAL A 1 185 ? 11.556 14.030 -8.800 1.00 49.59 184 VAL A O 1
ATOM 1490 N N . LYS A 1 186 ? 12.435 15.212 -10.551 1.00 48.25 185 LYS A N 1
ATOM 1491 C CA . LYS A 1 186 ? 11.712 14.550 -11.672 1.00 51.10 185 LYS A CA 1
ATOM 1492 C C . LYS A 1 186 ? 12.590 13.483 -12.335 1.00 49.68 185 LYS A C 1
ATOM 1493 O O . LYS A 1 186 ? 13.824 13.531 -12.158 1.00 49.86 185 LYS A O 1
ATOM 1499 N N . GLU A 1 187 ? 11.960 12.573 -13.089 1.00 48.01 186 GLU A N 1
ATOM 1500 C CA . GLU A 1 187 ? 12.618 11.586 -13.990 1.00 50.54 186 GLU A CA 1
ATOM 1501 C C . GLU A 1 187 ? 13.594 10.715 -13.188 1.00 47.65 186 GLU A C 1
ATOM 1502 O O . GLU A 1 187 ? 14.765 10.602 -13.602 1.00 48.46 186 GLU A O 1
ATOM 1508 N N . LYS A 1 188 ? 13.120 10.121 -12.089 1.00 45.26 187 LYS A N 1
ATOM 1509 C CA . LYS A 1 188 ? 13.910 9.215 -11.213 1.00 43.23 187 LYS A CA 1
ATOM 1510 C C . LYS A 1 188 ? 13.238 7.840 -11.162 1.00 42.62 187 LYS A C 1
ATOM 1511 O O . LYS A 1 188 ? 12.022 7.756 -11.435 1.00 41.31 187 LYS A O 1
ATOM 1517 N N . HIS A 1 189 ? 14.018 6.810 -10.830 1.00 41.61 188 HIS A N 1
ATOM 1518 C CA . HIS A 1 189 ? 13.529 5.473 -10.405 1.00 41.62 188 HIS A CA 1
ATOM 1519 C C . HIS A 1 189 ? 13.313 5.513 -8.891 1.00 39.52 188 HIS A C 1
ATOM 1520 O O . HIS A 1 189 ? 14.306 5.374 -8.146 1.00 39.77 188 HIS A O 1
ATOM 1527 N N . TYR A 1 190 ? 12.067 5.744 -8.471 1.00 37.46 189 TYR A N 1
ATOM 1528 C CA . TYR A 1 190 ? 11.639 5.801 -7.049 1.00 37.40 189 TYR A CA 1
ATOM 1529 C C . TYR A 1 190 ? 11.130 4.420 -6.630 1.00 35.44 189 TYR A C 1
ATOM 1530 O O . TYR A 1 190 ? 10.279 3.855 -7.342 1.00 37.97 189 TYR A O 1
ATOM 1539 N N . ALA A 1 191 ? 11.644 3.895 -5.515 1.00 33.49 190 ALA A N 1
ATOM 1540 C CA . ALA A 1 191 ? 11.250 2.585 -4.950 1.00 33.36 190 ALA A CA 1
ATOM 1541 C C . ALA A 1 191 ? 11.190 2.673 -3.422 1.00 31.48 190 ALA A C 1
ATOM 1542 O O . ALA A 1 191 ? 11.977 3.436 -2.828 1.00 33.61 190 ALA A O 1
ATOM 1544 N N . VAL A 1 192 ? 10.272 1.919 -2.816 1.00 31.14 191 VAL A N 1
ATOM 1545 C CA . VAL A 1 192 ? 10.061 1.875 -1.341 1.00 31.30 191 VAL A CA 1
ATOM 1546 C C . VAL A 1 192 ? 10.101 0.413 -0.900 1.00 30.09 191 VAL A C 1
ATOM 1547 O O . VAL A 1 192 ? 9.369 -0.405 -1.497 1.00 30.39 191 VAL A O 1
ATOM 1551 N N . LEU A 1 193 ? 10.925 0.110 0.104 1.00 29.33 192 LEU A N 1
ATOM 1552 C CA . LEU A 1 193 ? 10.968 -1.210 0.781 1.00 29.81 192 LEU A CA 1
ATOM 1553 C C . LEU A 1 193 ? 10.244 -1.095 2.124 1.00 29.60 192 LEU A C 1
ATOM 1554 O O . LEU A 1 193 ? 10.609 -0.218 2.927 1.00 29.40 192 LEU A O 1
ATOM 1559 N N . ASP A 1 194 ? 9.250 -1.950 2.354 1.00 29.86 193 ASP A N 1
ATOM 1560 C CA . ASP A 1 194 ? 8.590 -2.090 3.677 1.00 30.65 193 ASP A CA 1
ATOM 1561 C C . ASP A 1 194 ? 7.912 -3.458 3.744 1.00 30.89 193 ASP A C 1
ATOM 1562 O O . ASP A 1 194 ? 8.064 -4.245 2.788 1.00 32.09 193 ASP A O 1
ATOM 1567 N N . ARG A 1 195 ? 7.217 -3.731 4.849 1.00 31.76 194 ARG A N 1
ATOM 1568 C CA . ARG A 1 195 ? 6.368 -4.933 5.028 1.00 32.61 194 ARG A CA 1
ATOM 1569 C C . ARG A 1 195 ? 4.930 -4.539 4.676 1.00 32.94 194 ARG A C 1
ATOM 1570 O O . ARG A 1 195 ? 4.406 -3.619 5.317 1.00 32.60 194 ARG A O 1
ATOM 1578 N N . TYR A 1 196 ? 4.342 -5.188 3.669 1.00 33.80 195 TYR A N 1
ATOM 1579 C CA . TYR A 1 196 ? 2.988 -4.875 3.141 1.00 35.11 195 TYR A CA 1
ATOM 1580 C C . TYR A 1 196 ? 2.129 -6.143 3.125 1.00 37.56 195 TYR A C 1
ATOM 1581 O O . TYR A 1 196 ? 2.562 -7.149 2.544 1.00 38.41 195 TYR A O 1
ATOM 1590 N N . ASN A 1 197 ? 0.942 -6.086 3.734 1.00 41.41 196 ASN A N 1
ATOM 1591 C CA . ASN A 1 197 ? -0.115 -7.127 3.603 1.00 45.06 196 ASN A CA 1
ATOM 1592 C C . ASN A 1 197 ? -0.675 -7.063 2.178 1.00 46.33 196 ASN A C 1
ATOM 1593 O O . ASN A 1 197 ? -0.942 -8.132 1.594 1.00 50.01 196 ASN A O 1
ATOM 1598 N N . GLU A 1 198 ? -0.850 -5.843 1.660 1.00 45.46 197 GLU A N 1
ATOM 1599 C CA . GLU A 1 198 ? -1.141 -5.546 0.232 1.00 48.74 197 GLU A CA 1
ATOM 1600 C C . GLU A 1 198 ? -0.184 -4.445 -0.237 1.00 45.28 197 GLU A C 1
ATOM 1601 O O . GLU A 1 198 ? -0.038 -3.450 0.498 1.00 45.40 197 GLU A O 1
ATOM 1607 N N . LEU A 1 199 ? 0.455 -4.622 -1.399 1.00 42.46 198 LEU A N 1
ATOM 1608 C CA . LEU A 1 199 ? 1.317 -3.585 -2.028 1.00 42.92 198 LEU A CA 1
ATOM 1609 C C . LEU A 1 199 ? 0.474 -2.347 -2.302 1.00 44.65 198 LEU A C 1
ATOM 1610 O O . LEU A 1 199 ? -0.561 -2.442 -2.955 1.00 48.50 198 LEU A O 1
ATOM 1615 N N . PRO A 1 200 ? 0.891 -1.149 -1.835 1.00 45.68 199 PRO A N 1
ATOM 1616 C CA . PRO A 1 200 ? 0.225 0.086 -2.233 1.00 47.96 199 PRO A CA 1
ATOM 1617 C C . PRO A 1 200 ? 0.617 0.440 -3.674 1.00 48.69 199 PRO A C 1
ATOM 1618 O O . PRO A 1 200 ? 1.565 -0.129 -4.185 1.00 49.93 199 PRO A O 1
ATOM 1622 N N . ASP A 1 201 ? -0.136 1.350 -4.293 1.00 50.61 200 ASP A N 1
ATOM 1623 C CA . ASP A 1 201 ? 0.123 1.883 -5.655 1.00 50.65 200 ASP A CA 1
ATOM 1624 C C . ASP A 1 201 ? 0.154 3.411 -5.572 1.00 46.64 200 ASP A C 1
ATOM 1625 O O . ASP A 1 201 ? -0.708 3.980 -4.876 1.00 47.67 200 ASP A O 1
ATOM 1630 N N . TYR A 1 202 ? 1.126 4.047 -6.229 1.00 45.94 201 TYR A N 1
ATOM 1631 C CA . TYR A 1 202 ? 1.198 5.524 -6.376 1.00 46.19 201 TYR A CA 1
ATOM 1632 C C . TYR A 1 202 ? 2.140 5.889 -7.527 1.00 46.80 201 TYR A C 1
ATOM 1633 O O . TYR A 1 202 ? 3.354 5.584 -7.440 1.00 46.60 201 TYR A O 1
ATOM 1642 N N . GLY A 1 203 ? 1.595 6.552 -8.553 1.00 45.74 202 GLY A N 1
ATOM 1643 C CA . GLY A 1 203 ? 2.335 6.966 -9.759 1.00 47.40 202 GLY A CA 1
ATOM 1644 C C . GLY A 1 203 ? 3.168 5.822 -10.305 1.00 46.22 202 GLY A C 1
ATOM 1645 O O . GLY A 1 203 ? 2.596 4.739 -10.530 1.00 45.73 202 GLY A O 1
ATOM 1646 N N . ASN A 1 204 ? 4.476 6.042 -10.478 1.00 46.60 203 ASN A N 1
ATOM 1647 C CA . ASN A 1 204 ? 5.441 5.023 -10.971 1.00 48.01 203 ASN A CA 1
ATOM 1648 C C . ASN A 1 204 ? 6.398 4.627 -9.836 1.00 43.88 203 ASN A C 1
ATOM 1649 O O . ASN A 1 204 ? 7.503 4.148 -10.143 1.00 44.02 203 ASN A O 1
ATOM 1654 N N . ILE A 1 205 ? 5.979 4.784 -8.576 1.00 41.68 204 ILE A N 1
ATOM 1655 C CA . ILE A 1 205 ? 6.760 4.333 -7.386 1.00 39.63 204 ILE A CA 1
ATOM 1656 C C . ILE A 1 205 ? 6.728 2.803 -7.350 1.00 39.69 204 ILE A C 1
ATOM 1657 O O . ILE A 1 205 ? 5.615 2.230 -7.354 1.00 38.97 204 ILE A O 1
ATOM 1662 N N . ASN A 1 206 ? 7.910 2.181 -7.327 1.00 38.88 205 ASN A N 1
ATOM 1663 C CA . ASN A 1 206 ? 8.091 0.711 -7.209 1.00 36.14 205 ASN A CA 1
ATOM 1664 C C . ASN A 1 206 ? 8.046 0.345 -5.722 1.00 35.07 205 ASN A C 1
ATOM 1665 O O . ASN A 1 206 ? 9.068 0.519 -5.037 1.00 33.46 205 ASN A O 1
ATOM 1670 N N . PHE A 1 207 ? 6.891 -0.119 -5.241 1.00 32.28 206 PHE A N 1
ATOM 1671 C CA . PHE A 1 207 ? 6.711 -0.636 -3.862 1.00 33.12 206 PHE A CA 1
ATOM 1672 C C . PHE A 1 207 ? 7.168 -2.097 -3.822 1.00 32.95 206 PHE A C 1
ATOM 1673 O O . PHE A 1 207 ? 6.645 -2.922 -4.597 1.00 31.90 206 PHE A O 1
ATOM 1681 N N . ILE A 1 208 ? 8.135 -2.387 -2.948 1.00 30.98 207 ILE A N 1
ATOM 1682 C CA . ILE A 1 208 ? 8.736 -3.737 -2.748 1.00 32.08 207 ILE A CA 1
ATOM 1683 C C . ILE A 1 208 ? 8.338 -4.239 -1.356 1.00 29.93 207 ILE A C 1
ATOM 1684 O O . ILE A 1 208 ? 8.671 -3.561 -0.364 1.00 31.14 207 ILE A O 1
ATOM 1689 N N . ASP A 1 209 ? 7.644 -5.376 -1.293 1.00 29.43 208 ASP A N 1
ATOM 1690 C CA . ASP A 1 209 ? 7.364 -6.108 -0.031 1.00 29.85 208 ASP A CA 1
ATOM 1691 C C . ASP A 1 209 ? 8.606 -6.923 0.342 1.00 30.39 208 ASP A C 1
ATOM 1692 O O . ASP A 1 209 ? 8.983 -7.822 -0.436 1.00 31.42 208 ASP A O 1
ATOM 1697 N N . GLY A 1 210 ? 9.217 -6.623 1.488 1.00 30.20 209 GLY A N 1
ATOM 1698 C CA . GLY A 1 210 ? 10.446 -7.302 1.928 1.00 29.79 209 GLY A CA 1
ATOM 1699 C C . GLY A 1 210 ? 10.670 -7.183 3.420 1.00 29.77 209 GLY A C 1
ATOM 1700 O O . GLY A 1 210 ? 9.687 -7.054 4.172 1.00 29.65 209 GLY A O 1
ATOM 1701 N N . ASP A 1 211 ? 11.939 -7.234 3.820 1.00 29.11 210 ASP A N 1
ATOM 1702 C CA . ASP A 1 211 ? 12.384 -7.296 5.233 1.00 29.35 210 ASP A CA 1
ATOM 1703 C C . ASP A 1 211 ? 13.853 -6.867 5.261 1.00 28.83 210 ASP A C 1
ATOM 1704 O O . ASP A 1 211 ? 14.684 -7.634 4.750 1.00 29.76 210 ASP A O 1
ATOM 1709 N N . PHE A 1 212 ? 14.163 -5.688 5.809 1.00 28.56 211 PHE A N 1
ATOM 1710 C CA . PHE A 1 212 ? 15.536 -5.112 5.756 1.00 29.00 211 PHE A CA 1
ATOM 1711 C C . PHE A 1 212 ? 16.499 -5.907 6.6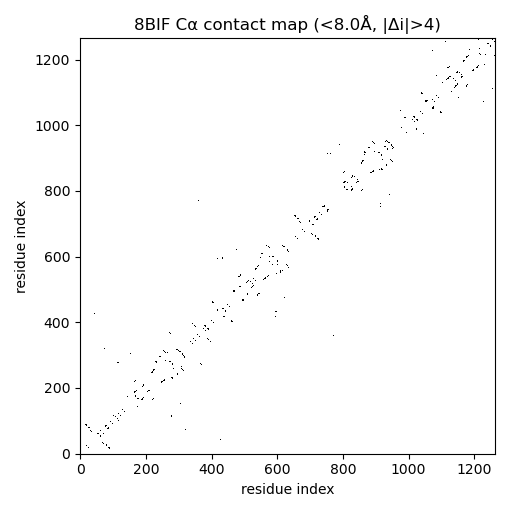56 1.00 29.44 211 PHE A C 1
ATOM 1712 O O . PHE A 1 212 ? 17.712 -5.665 6.546 1.00 29.24 211 PHE A O 1
ATOM 1720 N N . PHE A 1 213 ? 16.000 -6.834 7.483 1.00 28.67 212 PHE A N 1
ATOM 1721 C CA . PHE A 1 213 ? 16.833 -7.766 8.290 1.00 29.76 212 PHE A CA 1
ATOM 1722 C C . PHE A 1 213 ? 17.320 -8.936 7.426 1.00 29.40 212 PHE A C 1
ATOM 1723 O O . PHE A 1 213 ? 18.343 -9.548 7.789 1.00 30.18 212 PHE A O 1
ATOM 1731 N N . LYS A 1 214 ? 16.616 -9.232 6.327 1.00 29.80 213 LYS A N 1
ATOM 1732 C CA . LYS A 1 214 ? 16.920 -10.360 5.408 1.00 31.88 213 LYS A CA 1
ATOM 1733 C C . LYS A 1 214 ? 17.837 -9.876 4.281 1.00 31.98 213 LYS A C 1
ATOM 1734 O O . LYS A 1 214 ? 18.932 -10.453 4.121 1.00 32.04 213 LYS A O 1
ATOM 1740 N N . SER A 1 215 ? 17.397 -8.876 3.514 1.00 30.80 214 SER A N 1
ATOM 1741 C CA . SER A 1 215 ? 18.144 -8.333 2.349 1.00 31.80 214 SER A CA 1
ATOM 1742 C C . SER A 1 215 ? 17.616 -6.948 1.962 1.00 30.14 214 SER A C 1
ATOM 1743 O O . SER A 1 215 ? 16.496 -6.587 2.383 1.00 28.67 214 SER A O 1
ATOM 1746 N N . ILE A 1 216 ? 18.426 -6.200 1.211 1.00 30.12 215 ILE A N 1
ATOM 1747 C CA . ILE A 1 216 ? 18.092 -4.861 0.646 1.00 31.04 215 ILE A CA 1
ATOM 1748 C C . ILE A 1 216 ? 18.253 -4.956 -0.866 1.00 31.46 215 ILE A C 1
ATOM 1749 O O . ILE A 1 216 ? 19.282 -5.443 -1.337 1.00 30.26 215 ILE A O 1
ATOM 1754 N N . PRO A 1 217 ? 17.245 -4.531 -1.667 1.00 30.68 216 PRO A N 1
ATOM 1755 C CA . PRO A 1 217 ? 17.378 -4.517 -3.124 1.00 31.55 216 PRO A CA 1
ATOM 1756 C C . PRO A 1 217 ? 18.636 -3.768 -3.592 1.00 31.03 216 PRO A C 1
ATOM 1757 O O . PRO A 1 217 ? 18.880 -2.665 -3.131 1.00 30.12 216 PRO A O 1
ATOM 1761 N N . SER A 1 218 ? 19.414 -4.394 -4.477 1.00 30.49 217 SER A N 1
ATOM 1762 C CA . SER A 1 218 ? 20.669 -3.832 -5.037 1.00 31.05 217 SER A CA 1
ATOM 1763 C C . SER A 1 218 ? 20.330 -2.892 -6.198 1.00 31.59 217 SER A C 1
ATOM 1764 O O . SER A 1 218 ? 19.165 -2.899 -6.643 1.00 32.26 217 SER A O 1
ATOM 1767 N N . GLY A 1 219 ? 21.306 -2.098 -6.648 1.00 31.91 218 GLY A N 1
ATOM 1768 C CA . GLY A 1 219 ? 21.243 -1.338 -7.912 1.00 33.19 218 GLY A CA 1
ATOM 1769 C C . GLY A 1 219 ? 20.698 0.072 -7.748 1.00 34.35 218 GLY A C 1
ATOM 1770 O O . GLY A 1 219 ? 20.456 0.720 -8.784 1.00 36.99 218 GLY A O 1
ATOM 1771 N N . TYR A 1 220 ? 20.509 0.544 -6.512 1.00 34.64 219 TYR A N 1
ATOM 1772 C CA . TYR A 1 220 ? 20.118 1.946 -6.202 1.00 34.41 219 TYR A CA 1
ATOM 1773 C C . TYR A 1 220 ? 21.373 2.726 -5.802 1.00 35.03 219 TYR A C 1
ATOM 1774 O O . TYR A 1 220 ? 22.261 2.144 -5.158 1.00 35.74 219 TYR A O 1
ATOM 1783 N N . ASP A 1 221 ? 21.454 3.997 -6.205 1.00 36.82 220 ASP A N 1
ATOM 1784 C CA . ASP A 1 221 ? 22.625 4.876 -5.935 1.00 38.94 220 ASP A CA 1
ATOM 1785 C C . ASP A 1 221 ? 22.360 5.692 -4.663 1.00 37.86 220 ASP A C 1
ATOM 1786 O O . ASP A 1 221 ? 23.341 6.204 -4.094 1.00 37.45 220 ASP A O 1
ATOM 1791 N N . LEU A 1 222 ? 21.097 5.790 -4.222 1.00 37.02 221 LEU A N 1
ATOM 1792 C CA . LEU A 1 222 ? 20.725 6.385 -2.909 1.00 36.32 221 LEU A CA 1
ATOM 1793 C C . LEU A 1 222 ? 19.798 5.429 -2.148 1.00 35.54 221 LEU A C 1
ATOM 1794 O O . LEU A 1 222 ? 18.751 5.039 -2.708 1.00 33.61 221 LEU A O 1
ATOM 1799 N N . TYR A 1 223 ? 20.189 5.086 -0.916 1.00 35.10 222 TYR A N 1
ATOM 1800 C CA . TYR A 1 223 ? 19.387 4.347 0.092 1.00 33.26 222 TYR A CA 1
ATOM 1801 C C . TYR A 1 223 ? 19.046 5.305 1.236 1.00 34.20 222 TYR A C 1
ATOM 1802 O O . TYR A 1 223 ? 19.979 5.822 1.876 1.00 33.08 222 TYR A O 1
ATOM 1811 N N . ILE A 1 224 ? 17.752 5.555 1.460 1.00 34.33 223 ILE A N 1
ATOM 1812 C CA . ILE A 1 224 ? 17.253 6.480 2.519 1.00 33.80 223 ILE A CA 1
ATOM 1813 C C . ILE A 1 224 ? 16.714 5.641 3.681 1.00 32.16 223 ILE A C 1
ATOM 1814 O O . ILE A 1 224 ? 15.869 4.762 3.428 1.00 30.37 223 ILE A O 1
ATOM 1819 N N . LEU A 1 225 ? 17.205 5.909 4.896 1.00 32.88 224 LEU A N 1
ATOM 1820 C CA . LEU A 1 225 ? 16.684 5.357 6.174 1.00 34.39 224 LEU A CA 1
ATOM 1821 C C . LEU A 1 225 ? 16.160 6.517 7.026 1.00 33.77 224 LEU A C 1
ATOM 1822 O O . LEU A 1 225 ? 16.963 7.126 7.762 1.00 33.89 224 LEU A O 1
ATOM 1827 N N . LYS A 1 226 ? 14.867 6.825 6.910 1.00 34.09 225 LYS A N 1
ATOM 1828 C CA . LYS A 1 226 ? 14.202 7.914 7.673 1.00 33.90 225 LYS A CA 1
ATOM 1829 C C . LYS A 1 226 ? 13.401 7.307 8.828 1.00 32.95 225 LYS A C 1
ATOM 1830 O O . LYS A 1 226 ? 12.516 6.472 8.554 1.00 32.17 225 LYS A O 1
ATOM 1836 N N . ASN A 1 227 ? 13.709 7.726 10.061 1.00 32.41 226 ASN A N 1
ATOM 1837 C CA . ASN A 1 227 ? 13.004 7.326 11.310 1.00 33.02 226 ASN A CA 1
ATOM 1838 C C . ASN A 1 227 ? 12.904 5.797 11.374 1.00 33.22 226 ASN A C 1
ATOM 1839 O O . ASN A 1 227 ? 11.831 5.287 11.747 1.00 33.56 226 ASN A O 1
ATOM 1844 N N . VAL A 1 228 ? 13.988 5.101 11.019 1.00 32.10 227 VAL A N 1
ATOM 1845 C CA . VAL A 1 228 ? 14.093 3.612 11.058 1.00 30.14 227 VAL A CA 1
ATOM 1846 C C . VAL A 1 228 ? 15.053 3.213 12.183 1.00 30.29 227 VAL A C 1
ATOM 1847 O O . VAL A 1 228 ? 14.638 2.436 13.056 1.00 29.40 227 VAL A O 1
ATOM 1851 N N . ILE A 1 229 ? 16.282 3.740 12.162 1.00 31.30 228 ILE A N 1
ATOM 1852 C CA . ILE A 1 229 ? 17.419 3.254 13.002 1.00 31.01 228 ILE A CA 1
ATOM 1853 C C . ILE A 1 229 ? 17.075 3.389 14.491 1.00 30.54 228 ILE A C 1
ATOM 1854 O O . ILE A 1 229 ? 17.475 2.496 15.258 1.00 30.90 228 ILE A O 1
ATOM 1859 N N . HIS A 1 230 ? 16.354 4.441 14.891 1.00 31.56 229 HIS A N 1
ATOM 1860 C CA . HIS A 1 230 ? 16.038 4.733 16.317 1.00 32.56 229 HIS A CA 1
ATOM 1861 C C . HIS A 1 230 ? 15.048 3.701 16.879 1.00 31.99 229 HIS A C 1
ATOM 1862 O O . HIS A 1 230 ? 14.929 3.637 18.116 1.00 34.19 229 HIS A O 1
ATOM 1869 N N . ASP A 1 231 ? 14.388 2.909 16.025 1.00 32.31 230 ASP A N 1
ATOM 1870 C CA . ASP A 1 231 ? 13.431 1.845 16.445 1.00 31.80 230 ASP A CA 1
ATOM 1871 C C . ASP A 1 231 ? 14.171 0.636 17.032 1.00 31.29 230 ASP A C 1
ATOM 1872 O O . ASP A 1 231 ? 13.502 -0.172 17.703 1.00 32.08 230 ASP A O 1
ATOM 1877 N N . TRP A 1 232 ? 15.482 0.500 16.792 1.00 31.85 231 TRP A N 1
ATOM 1878 C CA . TRP A 1 232 ? 16.196 -0.803 16.880 1.00 32.30 231 TRP A CA 1
ATOM 1879 C C . TRP A 1 232 ? 17.343 -0.776 17.884 1.00 33.85 231 TRP A C 1
ATOM 1880 O O . TRP A 1 232 ? 18.102 0.191 17.944 1.00 35.47 231 TRP A O 1
ATOM 1891 N N . PRO A 1 233 ? 17.512 -1.865 18.673 1.00 33.56 232 PRO A N 1
ATOM 1892 C CA . PRO A 1 233 ? 18.738 -2.093 19.437 1.00 33.36 232 PRO A CA 1
ATOM 1893 C C . PRO A 1 233 ? 19.952 -2.124 18.499 1.00 33.77 232 PRO A C 1
ATOM 1894 O O . PRO A 1 233 ? 19.765 -2.366 17.321 1.00 31.62 232 PRO A O 1
ATOM 1898 N N . ASP A 1 234 ? 21.151 -1.909 19.050 1.00 34.06 233 ASP A N 1
ATOM 1899 C CA . ASP A 1 234 ? 22.422 -1.746 18.295 1.00 35.73 233 ASP A CA 1
ATOM 1900 C C . ASP A 1 234 ? 22.579 -2.873 17.265 1.00 36.28 233 ASP A C 1
ATOM 1901 O O . ASP A 1 234 ? 22.783 -2.555 16.078 1.00 35.87 233 ASP A O 1
ATOM 1906 N N . ASN A 1 235 ? 22.490 -4.133 17.700 1.00 36.60 234 ASN A N 1
ATOM 1907 C CA . ASN A 1 235 ? 22.758 -5.324 16.846 1.00 37.48 234 ASN A CA 1
ATOM 1908 C C . ASN A 1 235 ? 21.790 -5.336 15.656 1.00 34.48 234 ASN A C 1
ATOM 1909 O O . ASN A 1 235 ? 22.243 -5.608 14.532 1.00 33.58 234 ASN A O 1
ATOM 1914 N N . ASP A 1 236 ? 20.510 -5.037 15.887 1.00 34.29 235 ASP A N 1
ATOM 1915 C CA . ASP A 1 236 ? 19.469 -4.997 14.823 1.00 33.06 235 ASP A CA 1
ATOM 1916 C C . ASP A 1 236 ? 19.767 -3.840 13.859 1.00 30.82 235 ASP A C 1
ATOM 1917 O O . ASP A 1 236 ? 19.671 -4.057 12.636 1.00 29.88 235 ASP A O 1
ATOM 1922 N N . ALA A 1 237 ? 20.111 -2.660 14.384 1.00 29.95 236 ALA A N 1
ATOM 1923 C CA . ALA A 1 237 ? 20.471 -1.464 13.585 1.00 31.50 236 ALA A CA 1
ATOM 1924 C C . ALA A 1 237 ? 21.687 -1.789 12.709 1.00 30.79 236 ALA A C 1
ATOM 1925 O O . ALA A 1 237 ? 21.673 -1.418 11.515 1.00 28.56 236 ALA A O 1
ATOM 1927 N N . ILE A 1 238 ? 22.691 -2.469 13.276 1.00 31.85 237 ILE A N 1
ATOM 1928 C CA . ILE A 1 238 ? 23.938 -2.863 12.554 1.00 32.93 237 ILE A CA 1
ATOM 1929 C C . ILE A 1 238 ? 23.567 -3.806 11.402 1.00 30.96 237 ILE A C 1
ATOM 1930 O O . ILE A 1 238 ? 24.095 -3.605 10.293 1.00 31.03 237 ILE A O 1
ATOM 1935 N N . LEU A 1 239 ? 22.683 -4.779 11.640 1.00 30.19 238 LEU A N 1
ATOM 1936 C CA . LEU A 1 239 ? 22.251 -5.759 10.604 1.00 31.75 238 LEU A CA 1
ATOM 1937 C C . LEU A 1 239 ? 21.619 -5.015 9.417 1.00 31.27 238 LEU A C 1
ATOM 1938 O O . LEU A 1 239 ? 21.989 -5.331 8.269 1.00 30.45 238 LEU A O 1
ATOM 1943 N N . ILE A 1 240 ? 20.722 -4.053 9.674 1.00 30.87 239 ILE A N 1
ATOM 1944 C CA . ILE A 1 240 ? 20.056 -3.235 8.613 1.00 30.21 239 ILE A CA 1
ATOM 1945 C C . ILE A 1 240 ? 21.140 -2.525 7.789 1.00 30.89 239 ILE A C 1
ATOM 1946 O O . ILE A 1 240 ? 21.171 -2.703 6.553 1.00 29.37 239 ILE A O 1
ATOM 1951 N N . LEU A 1 241 ? 22.007 -1.760 8.455 1.00 30.86 240 LEU A N 1
ATOM 1952 C CA . LEU A 1 241 ? 23.084 -0.972 7.799 1.00 32.22 240 LEU A CA 1
ATOM 1953 C C . LEU A 1 241 ? 24.017 -1.912 7.026 1.00 31.84 240 LEU A C 1
ATOM 1954 O O . LEU A 1 241 ? 24.451 -1.532 5.926 1.00 33.09 240 LEU A O 1
ATOM 1959 N N . GLU A 1 242 ? 24.299 -3.097 7.575 1.00 33.05 241 GLU A N 1
ATOM 1960 C CA . GLU A 1 242 ? 25.194 -4.106 6.949 1.00 34.86 241 GLU A CA 1
ATOM 1961 C C . GLU A 1 242 ? 24.517 -4.673 5.695 1.00 31.82 241 GLU A C 1
ATOM 1962 O O . GLU A 1 242 ? 25.193 -4.794 4.661 1.00 31.43 241 GLU A O 1
ATOM 1968 N N . ASN A 1 243 ? 23.225 -4.999 5.777 1.00 31.19 242 ASN A N 1
ATOM 1969 C CA . ASN A 1 243 ? 22.438 -5.482 4.610 1.00 29.81 242 ASN A CA 1
ATOM 1970 C C . ASN A 1 243 ? 22.448 -4.406 3.516 1.00 29.45 242 ASN A C 1
ATOM 1971 O O . ASN A 1 243 ? 22.586 -4.775 2.335 1.00 29.35 242 ASN A O 1
ATOM 1976 N N . CYS A 1 244 ? 22.330 -3.129 3.896 1.00 32.63 243 CYS A N 1
ATOM 1977 C CA . CYS A 1 244 ? 22.441 -1.961 2.976 1.00 34.61 243 CYS A CA 1
ATOM 1978 C C . CYS A 1 244 ? 23.831 -1.946 2.320 1.00 34.89 243 CYS A C 1
ATOM 1979 O O . CYS A 1 244 ? 23.884 -1.847 1.076 1.00 33.22 243 CYS A O 1
ATOM 1982 N N . ARG A 1 245 ? 24.906 -2.057 3.112 1.00 35.88 244 ARG A N 1
ATOM 1983 C CA . ARG A 1 245 ? 26.310 -2.039 2.603 1.00 36.43 244 ARG A CA 1
ATOM 1984 C C . ARG A 1 245 ? 26.497 -3.132 1.546 1.00 33.72 244 ARG A C 1
ATOM 1985 O O . ARG A 1 245 ? 27.101 -2.841 0.500 1.00 35.17 244 ARG A O 1
ATOM 1993 N N . LYS A 1 246 ? 26.048 -4.355 1.840 1.00 34.45 245 LYS A N 1
ATOM 1994 C CA . LYS A 1 246 ? 26.252 -5.541 0.966 1.00 36.03 245 LYS A CA 1
ATOM 1995 C C . LYS A 1 246 ? 25.439 -5.373 -0.320 1.00 33.44 245 LYS A C 1
ATOM 1996 O O . LYS A 1 246 ? 25.884 -5.883 -1.360 1.00 34.44 245 LYS A O 1
ATOM 2002 N N . ALA A 1 247 ? 24.296 -4.686 -0.247 1.00 32.27 246 ALA A N 1
ATOM 2003 C CA . ALA A 1 247 ? 23.385 -4.449 -1.392 1.00 33.71 246 ALA A CA 1
ATOM 2004 C C . ALA A 1 247 ? 23.952 -3.358 -2.307 1.00 34.38 246 ALA A C 1
ATOM 2005 O O . ALA A 1 247 ? 23.777 -3.474 -3.535 1.00 33.29 246 ALA A O 1
ATOM 2007 N N . MET A 1 248 ? 24.603 -2.342 -1.729 1.00 34.95 247 MET A N 1
ATOM 2008 C CA . MET A 1 248 ? 24.952 -1.071 -2.421 1.00 36.53 247 MET A CA 1
ATOM 2009 C C . MET A 1 248 ? 26.291 -1.213 -3.155 1.00 35.48 247 MET A C 1
ATOM 2010 O O . MET A 1 248 ? 27.115 -2.060 -2.749 1.00 35.46 247 MET A O 1
ATOM 2015 N N . GLY A 1 249 ? 26.484 -0.404 -4.201 1.00 36.07 248 GLY A N 1
ATOM 2016 C CA . GLY A 1 249 ? 27.757 -0.278 -4.935 1.00 37.70 248 GLY A CA 1
ATOM 2017 C C . GLY A 1 249 ? 28.727 0.638 -4.206 1.00 38.71 248 GLY A C 1
ATOM 2018 O O . GLY A 1 249 ? 28.302 1.315 -3.247 1.00 41.04 248 GLY A O 1
ATOM 2019 N N . ASN A 1 250 ? 29.982 0.678 -4.655 1.00 41.19 249 ASN A N 1
ATOM 2020 C CA . ASN A 1 250 ? 31.076 1.455 -4.009 1.00 43.73 249 ASN A CA 1
ATOM 2021 C C . ASN A 1 250 ? 30.818 2.961 -4.146 1.00 42.47 249 ASN A C 1
ATOM 2022 O O . ASN A 1 250 ? 31.313 3.709 -3.286 1.00 45.61 249 ASN A O 1
ATOM 2027 N N . ASN A 1 251 ? 30.076 3.387 -5.176 1.00 43.43 250 ASN A N 1
ATOM 2028 C CA . ASN A 1 251 ? 29.798 4.821 -5.467 1.00 44.78 250 ASN A CA 1
ATOM 2029 C C . ASN A 1 251 ? 28.382 5.201 -5.007 1.00 44.42 250 ASN A C 1
ATOM 2030 O O . ASN A 1 251 ? 27.953 6.327 -5.330 1.00 44.14 250 ASN A O 1
ATOM 2035 N N . ALA A 1 252 ? 27.695 4.321 -4.265 1.00 43.29 251 ALA A N 1
ATOM 2036 C CA . ALA A 1 252 ? 26.314 4.532 -3.763 1.00 43.04 251 ALA A CA 1
ATOM 2037 C C . ALA A 1 252 ? 26.351 5.242 -2.403 1.00 41.52 251 ALA A C 1
ATOM 2038 O O . ALA A 1 252 ? 27.397 5.188 -1.728 1.00 39.52 251 ALA A O 1
ATOM 2040 N N . THR A 1 253 ? 25.237 5.879 -2.023 1.00 40.33 252 THR A N 1
ATOM 2041 C CA . THR A 1 253 ? 25.082 6.653 -0.763 1.00 39.62 252 THR A CA 1
ATOM 2042 C C . THR A 1 253 ? 23.969 6.031 0.087 1.00 37.12 252 THR A C 1
ATOM 2043 O O . THR A 1 253 ? 22.928 5.647 -0.487 1.00 35.40 252 THR A O 1
ATOM 2047 N N . ILE A 1 254 ? 24.200 5.915 1.398 1.00 36.61 253 ILE A N 1
ATOM 2048 C CA . ILE A 1 254 ? 23.129 5.749 2.425 1.00 38.14 253 ILE A CA 1
ATOM 2049 C C . ILE A 1 254 ? 22.916 7.115 3.086 1.00 37.74 253 ILE A C 1
ATOM 2050 O O . ILE A 1 254 ? 23.914 7.715 3.533 1.00 37.85 253 ILE A O 1
ATOM 2055 N N . LEU A 1 255 ? 21.669 7.588 3.136 1.00 36.94 254 LEU A N 1
ATOM 2056 C CA . LEU A 1 255 ? 21.293 8.833 3.853 1.00 37.62 254 LEU A CA 1
ATOM 2057 C C . LEU A 1 255 ? 20.384 8.469 5.030 1.00 37.35 254 LEU A C 1
ATOM 2058 O O . LEU A 1 255 ? 19.234 8.058 4.785 1.00 38.84 254 LEU A O 1
ATOM 2063 N N . LEU A 1 256 ? 20.894 8.584 6.259 1.00 36.56 255 LEU A N 1
ATOM 2064 C CA . LEU A 1 256 ? 20.072 8.487 7.493 1.00 37.34 255 LEU A CA 1
ATOM 2065 C C . LEU A 1 256 ? 19.408 9.844 7.729 1.00 37.33 255 LEU A C 1
ATOM 2066 O O . LEU A 1 256 ? 20.132 10.848 7.801 1.00 37.43 255 LEU A O 1
ATOM 2071 N N . ILE A 1 257 ? 18.077 9.865 7.790 1.00 37.96 256 ILE A N 1
ATOM 2072 C CA . ILE A 1 257 ? 17.272 11.025 8.266 1.00 38.17 256 ILE A CA 1
ATOM 2073 C C . ILE A 1 257 ? 16.747 10.633 9.648 1.00 38.17 256 ILE A C 1
ATOM 2074 O O . ILE A 1 257 ? 15.887 9.741 9.726 1.00 36.90 256 ILE A O 1
ATOM 2079 N N . THR A 1 258 ? 17.302 11.237 10.699 1.00 38.54 257 THR A N 1
ATOM 2080 C CA . THR A 1 258 ? 17.225 10.714 12.086 1.00 38.33 257 THR A CA 1
ATOM 2081 C C . THR A 1 258 ? 17.201 11.874 13.083 1.00 38.07 257 THR A C 1
ATOM 2082 O O . THR A 1 258 ? 17.864 12.905 12.830 1.00 41.42 257 THR A O 1
ATOM 2086 N N . LEU A 1 259 ? 16.464 11.699 14.178 1.00 37.85 258 LEU A N 1
ATOM 2087 C CA . LEU A 1 259 ? 16.701 12.460 15.426 1.00 40.63 258 LEU A CA 1
ATOM 2088 C C . LEU A 1 259 ? 18.136 12.148 15.852 1.00 42.54 258 LEU A C 1
ATOM 2089 O O . LEU A 1 259 ? 18.575 11.000 15.631 1.00 40.10 258 LEU A O 1
ATOM 2094 N N . MET A 1 260 ? 18.859 13.135 16.381 1.00 45.94 259 MET A N 1
ATOM 2095 C CA . MET A 1 260 ? 20.207 12.918 16.961 1.00 49.52 259 MET A CA 1
ATOM 2096 C C . MET A 1 260 ? 20.289 13.657 18.295 1.00 50.40 259 MET A C 1
ATOM 2097 O O . MET A 1 260 ? 19.835 14.814 18.354 1.00 51.24 259 MET A O 1
ATOM 2102 N N . LYS A 1 261 ? 20.802 12.980 19.325 1.00 51.80 260 LYS A N 1
ATOM 2103 C CA . LYS A 1 261 ? 21.040 13.569 20.668 1.00 56.40 260 LYS A CA 1
ATOM 2104 C C . LYS A 1 261 ? 22.027 14.727 20.504 1.00 60.59 260 LYS A C 1
ATOM 2105 O O . LYS A 1 261 ? 23.212 14.458 20.237 1.00 59.41 260 LYS A O 1
ATOM 2111 N N . LYS A 1 262 ? 21.519 15.958 20.610 1.00 67.77 261 LYS A N 1
ATOM 2112 C CA . LYS A 1 262 ? 22.288 17.225 20.491 1.00 72.93 261 LYS A CA 1
ATOM 2113 C C . LYS A 1 262 ? 22.122 18.011 21.789 1.00 79.38 261 LYS A C 1
ATOM 2114 O O . LYS A 1 262 ? 21.238 17.702 22.586 1.00 81.37 261 LYS A O 1
ATOM 2120 N N . PRO A 1 263 ? 22.968 19.038 22.048 1.00 86.58 262 PRO A N 1
ATOM 2121 C CA . PRO A 1 263 ? 22.951 19.756 23.325 1.00 87.42 262 PRO A CA 1
ATOM 2122 C C . PRO A 1 263 ? 21.546 20.181 23.781 1.00 85.91 262 PRO A C 1
ATOM 2123 O O . PRO A 1 263 ? 21.174 19.826 24.885 1.00 79.41 262 PRO A O 1
ATOM 2127 N N . GLN A 1 264 ? 20.810 20.910 22.933 1.00 87.06 263 GLN A N 1
ATOM 2128 C CA . GLN A 1 264 ? 19.424 21.372 23.222 1.00 89.25 263 GLN A CA 1
ATOM 2129 C C . GLN A 1 264 ? 18.430 20.484 22.466 1.00 90.96 263 GLN A C 1
ATOM 2130 O O . GLN A 1 264 ? 18.335 20.612 21.229 1.00 96.21 263 GLN A O 1
ATOM 2136 N N . SER A 1 265 ? 17.731 19.614 23.201 1.00 93.35 264 SER A N 1
ATOM 2137 C CA . SER A 1 265 ? 16.665 18.709 22.697 1.00 87.88 264 SER A CA 1
ATOM 2138 C C . SER A 1 265 ? 15.903 18.108 23.883 1.00 81.84 264 SER A C 1
ATOM 2139 O O . SER A 1 265 ? 16.299 17.023 24.355 1.00 80.00 264 SER A O 1
ATOM 2142 N N . ASN A 1 266 ? 14.866 18.804 24.359 1.00 82.35 265 ASN A N 1
ATOM 2143 C CA . ASN A 1 266 ? 13.874 18.257 25.324 1.00 81.91 265 ASN A CA 1
ATOM 2144 C C . ASN A 1 266 ? 13.119 17.111 24.645 1.00 73.21 265 ASN A C 1
ATOM 2145 O O . ASN A 1 266 ? 12.852 16.092 25.315 1.00 64.09 265 ASN A O 1
ATOM 2150 N N . ILE A 1 267 ? 12.829 17.278 23.350 1.00 68.48 266 ILE A N 1
ATOM 2151 C CA . ILE A 1 267 ? 11.876 16.431 22.570 1.00 65.62 266 ILE A CA 1
ATOM 2152 C C . ILE A 1 267 ? 12.483 15.036 22.376 1.00 56.79 266 ILE A C 1
ATOM 2153 O O . ILE A 1 267 ? 11.698 14.071 22.294 1.00 52.76 266 ILE A O 1
ATOM 2158 N N . ILE A 1 268 ? 13.816 14.929 22.301 1.00 52.88 267 ILE A N 1
ATOM 2159 C CA . ILE A 1 268 ? 14.515 13.635 22.043 1.00 51.29 267 ILE A CA 1
ATOM 2160 C C . ILE A 1 268 ? 14.303 12.709 23.249 1.00 47.32 267 ILE A C 1
ATOM 2161 O O . ILE A 1 268 ? 14.155 11.496 23.027 1.00 46.50 267 ILE A O 1
ATOM 2166 N N . LYS A 1 269 ? 14.243 13.260 24.467 1.00 45.47 268 LYS A N 1
ATOM 2167 C CA . LYS A 1 269 ? 14.036 12.484 25.722 1.00 46.19 268 LYS A CA 1
ATOM 2168 C C . LYS A 1 269 ? 12.663 11.800 25.687 1.00 44.58 268 LYS A C 1
ATOM 2169 O O . LYS A 1 269 ? 12.573 10.648 26.164 1.00 42.99 268 LYS A O 1
ATOM 2175 N N . TYR A 1 270 ? 11.645 12.477 25.138 1.00 42.74 269 TYR A N 1
ATOM 2176 C CA . TYR A 1 270 ? 10.261 11.950 24.978 1.00 41.14 269 TYR A CA 1
ATOM 2177 C C . TYR A 1 270 ? 10.243 10.812 23.953 1.00 39.98 269 TYR A C 1
ATOM 2178 O O . TYR A 1 270 ? 9.521 9.823 24.175 1.00 41.61 269 TYR A O 1
ATOM 2187 N N . PHE A 1 271 ? 11.000 10.954 22.862 1.00 39.62 270 PHE A N 1
ATOM 2188 C CA . PHE A 1 271 ? 11.145 9.908 21.816 1.00 39.58 270 PHE A CA 1
ATOM 2189 C C . PHE A 1 271 ? 11.942 8.726 22.378 1.00 38.87 270 PHE A C 1
ATOM 2190 O O . PHE A 1 271 ? 11.603 7.582 22.039 1.00 41.54 270 PHE A O 1
ATOM 2198 N N . ASP A 1 272 ? 12.942 9.000 23.221 1.00 37.98 271 ASP A N 1
ATOM 2199 C CA . ASP A 1 272 ? 13.861 7.979 23.795 1.00 39.11 271 ASP A CA 1
ATOM 2200 C C . ASP A 1 272 ? 13.042 6.942 24.577 1.00 37.62 271 ASP A C 1
ATOM 2201 O O . ASP A 1 272 ? 13.208 5.733 24.307 1.00 36.71 271 ASP A O 1
ATOM 2206 N N . ILE A 1 273 ? 12.190 7.396 25.504 1.00 34.73 272 ILE A N 1
ATOM 2207 C CA . ILE A 1 273 ? 11.358 6.510 26.375 1.00 36.98 272 ILE A CA 1
ATOM 2208 C C . ILE A 1 273 ? 10.332 5.773 25.503 1.00 34.79 272 ILE A C 1
ATOM 2209 O O . ILE A 1 273 ? 10.085 4.586 25.778 1.00 34.23 272 ILE A O 1
ATOM 2214 N N . LEU A 1 274 ? 9.762 6.448 24.497 1.00 34.74 273 LEU A N 1
ATOM 2215 C CA . LEU A 1 274 ? 8.777 5.853 23.551 1.00 34.35 273 LEU A CA 1
ATOM 2216 C C . LEU A 1 274 ? 9.452 4.707 22.786 1.00 33.75 273 LEU A C 1
ATOM 2217 O O . LEU A 1 274 ? 8.839 3.629 22.692 1.00 34.22 273 LEU A O 1
ATOM 2222 N N . MET A 1 275 ? 10.671 4.926 22.279 1.00 32.85 274 MET A N 1
ATOM 2223 C CA . MET A 1 275 ? 11.441 3.906 21.516 1.00 35.61 274 MET A CA 1
ATOM 2224 C C . MET A 1 275 ? 11.762 2.713 22.429 1.00 34.18 274 MET A C 1
ATOM 2225 O O . MET A 1 275 ? 11.618 1.564 21.962 1.00 33.51 274 MET A O 1
ATOM 2230 N N . ASP A 1 276 ? 12.174 2.970 23.678 1.00 33.35 275 ASP A N 1
ATOM 2231 C CA . ASP A 1 276 ? 12.479 1.918 24.689 1.00 34.48 275 ASP A CA 1
ATOM 2232 C C . ASP A 1 276 ? 11.250 1.015 24.860 1.00 33.46 275 ASP A C 1
ATOM 2233 O O . ASP A 1 276 ? 11.366 -0.211 24.632 1.00 31.49 275 ASP A O 1
ATOM 2238 N N . VAL A 1 277 ? 10.117 1.612 25.242 1.00 31.18 276 VAL A N 1
ATOM 2239 C CA . VAL A 1 277 ? 8.835 0.904 25.533 1.00 31.44 276 VAL A CA 1
ATOM 2240 C C . VAL A 1 277 ? 8.367 0.171 24.268 1.00 30.93 276 VAL A C 1
ATOM 2241 O O . VAL A 1 277 ? 7.927 -0.987 24.394 1.00 32.09 276 VAL A O 1
ATOM 2245 N N . SER A 1 278 ? 8.485 0.806 23.097 1.00 30.38 277 SER A N 1
ATOM 2246 C CA . SER A 1 278 ? 7.904 0.322 21.816 1.00 32.45 277 SER A CA 1
ATOM 2247 C C . SER A 1 278 ? 8.675 -0.887 21.276 1.00 31.65 277 SER A C 1
ATOM 2248 O O . SER A 1 278 ? 8.007 -1.834 20.811 1.00 30.64 277 SER A O 1
ATOM 2251 N N . SER A 1 279 ? 10.013 -0.865 21.315 1.00 30.62 278 SER A N 1
ATOM 2252 C CA . SER A 1 279 ? 10.855 -1.857 20.593 1.00 32.90 278 SER A CA 1
ATOM 2253 C C . SER A 1 279 ? 12.303 -1.917 21.110 1.00 32.11 278 SER A C 1
ATOM 2254 O O . SER A 1 279 ? 13.159 -2.361 20.338 1.00 30.55 278 SER A O 1
ATOM 2257 N N . LEU A 1 280 ? 12.561 -1.527 22.364 1.00 32.83 279 LEU A N 1
ATOM 2258 C CA . LEU A 1 280 ? 13.926 -1.401 22.950 1.00 35.60 279 LEU A CA 1
ATOM 2259 C C . LEU A 1 280 ? 14.832 -0.609 21.996 1.00 35.77 279 LEU A C 1
ATOM 2260 O O . LEU A 1 280 ? 16.040 -0.914 21.930 1.00 35.96 279 LEU A O 1
ATOM 2265 N N . GLY A 1 281 ? 14.266 0.376 21.293 1.00 36.33 280 GLY A N 1
ATOM 2266 C CA . GLY A 1 281 ? 15.016 1.341 20.468 1.00 35.58 280 GLY A CA 1
ATOM 2267 C C . GLY A 1 281 ? 15.596 2.437 21.341 1.00 34.37 280 GLY A C 1
ATOM 2268 O O . GLY A 1 281 ? 15.439 2.357 22.574 1.00 33.41 280 GLY A O 1
ATOM 2269 N N . LYS A 1 282 ? 16.223 3.441 20.733 1.00 34.47 281 LYS A N 1
ATOM 2270 C CA . LYS A 1 282 ? 16.902 4.536 21.472 1.00 36.39 281 LYS A CA 1
ATOM 2271 C C . LYS A 1 282 ? 17.297 5.647 20.498 1.00 35.57 281 LYS A C 1
ATOM 2272 O O . LYS A 1 282 ? 17.510 5.355 19.308 1.00 38.37 281 LYS A O 1
ATOM 2278 N N . GLU A 1 283 ? 17.395 6.873 21.005 1.00 36.50 282 GLU A N 1
ATOM 2279 C CA . GLU A 1 283 ? 18.010 8.012 20.282 1.00 37.40 282 GLU A CA 1
ATOM 2280 C C . GLU A 1 283 ? 19.514 7.974 20.559 1.00 37.19 282 GLU A C 1
ATOM 2281 O O . GLU A 1 283 ? 19.906 7.537 21.658 1.00 37.38 282 GLU A O 1
ATOM 2287 N N . ARG A 1 284 ? 20.314 8.376 19.572 1.00 37.79 283 ARG A N 1
ATOM 2288 C CA . ARG A 1 284 ? 21.789 8.214 19.580 1.00 38.99 283 ARG A CA 1
ATOM 2289 C C . ARG A 1 284 ? 22.454 9.558 19.262 1.00 42.23 283 ARG A C 1
ATOM 2290 O O . ARG A 1 284 ? 21.846 10.357 18.523 1.00 40.99 283 ARG A O 1
ATOM 2298 N N . ASP A 1 285 ? 23.648 9.792 19.817 1.00 45.52 284 ASP A N 1
ATOM 2299 C CA . ASP A 1 285 ? 24.541 10.924 19.446 1.00 45.36 284 ASP A CA 1
ATOM 2300 C C . ASP A 1 285 ? 25.361 10.498 18.223 1.00 45.26 284 ASP A C 1
ATOM 2301 O O . ASP A 1 285 ? 25.217 9.336 17.795 1.00 43.50 284 ASP A O 1
ATOM 2306 N N . LEU A 1 286 ? 26.193 11.400 17.690 1.00 46.96 285 LEU A N 1
ATOM 2307 C CA . LEU A 1 286 ? 27.026 11.156 16.481 1.00 48.34 285 LEU A CA 1
ATOM 2308 C C . LEU A 1 286 ? 28.005 10.002 16.740 1.00 46.71 285 LEU A C 1
ATOM 2309 O O . LEU A 1 286 ? 28.208 9.199 15.813 1.00 45.38 285 LEU A O 1
ATOM 2314 N N . THR A 1 287 ? 28.580 9.921 17.946 1.00 45.41 286 THR A N 1
ATOM 2315 C CA . THR A 1 287 ? 29.569 8.880 18.347 1.00 46.99 286 THR A CA 1
ATOM 2316 C C . THR A 1 287 ? 28.929 7.491 18.232 1.00 44.08 286 THR A C 1
ATOM 2317 O O . THR A 1 287 ? 29.591 6.575 17.709 1.00 43.02 286 THR A O 1
ATOM 2321 N N . GLU A 1 288 ? 27.687 7.346 18.697 1.00 44.43 287 GLU A N 1
ATOM 2322 C CA . GLU A 1 288 ? 26.938 6.061 18.662 1.00 43.64 287 GLU A CA 1
ATOM 2323 C C . GLU A 1 288 ? 26.617 5.693 17.207 1.00 40.39 287 GLU A C 1
ATOM 2324 O O . GLU A 1 288 ? 26.707 4.500 16.883 1.00 40.86 287 GLU A O 1
ATOM 2330 N N . PHE A 1 289 ? 26.277 6.671 16.360 1.00 38.29 288 PHE A N 1
ATOM 2331 C CA . PHE A 1 289 ? 26.020 6.462 14.908 1.00 40.08 288 PHE A CA 1
ATOM 2332 C C . PHE A 1 289 ? 27.328 6.038 14.222 1.00 39.90 288 PHE A C 1
ATOM 2333 O O . PHE A 1 289 ? 27.292 5.117 13.384 1.00 37.87 288 PHE A O 1
ATOM 2341 N N . GLU A 1 290 ? 28.450 6.672 14.581 1.00 43.75 289 GLU A N 1
ATOM 2342 C CA . GLU A 1 290 ? 29.802 6.316 14.068 1.00 45.51 289 GLU A CA 1
ATOM 2343 C C . GLU A 1 290 ? 30.083 4.838 14.362 1.00 43.00 289 GLU A C 1
ATOM 2344 O O . GLU A 1 290 ? 30.608 4.151 13.463 1.00 47.24 289 GLU A O 1
ATOM 2350 N N . TYR A 1 291 ? 29.744 4.372 15.568 1.00 39.71 290 TYR A N 1
ATOM 2351 C CA . TYR A 1 291 ? 29.931 2.964 16.009 1.00 42.74 290 TYR A CA 1
ATOM 2352 C C . TYR A 1 291 ? 29.103 2.022 15.121 1.00 41.11 290 TYR A C 1
ATOM 2353 O O . TYR A 1 291 ? 29.668 1.024 14.635 1.00 42.58 290 TYR A O 1
ATOM 2362 N N . LEU A 1 292 ? 27.814 2.319 14.920 1.00 39.43 291 LEU A N 1
ATOM 2363 C CA . LEU A 1 292 ? 26.907 1.502 14.065 1.00 38.47 291 LEU A CA 1
ATOM 2364 C C . LEU A 1 292 ? 27.495 1.408 12.653 1.00 37.21 291 LEU A C 1
ATOM 2365 O O . LEU A 1 292 ? 27.612 0.281 12.137 1.00 35.62 291 LEU A O 1
ATOM 2370 N N . ALA A 1 293 ? 27.855 2.554 12.066 1.00 38.53 292 ALA A N 1
ATOM 2371 C CA . ALA A 1 293 ? 28.396 2.676 10.691 1.00 41.00 292 ALA A CA 1
ATOM 2372 C C . ALA A 1 293 ? 29.653 1.808 10.545 1.00 41.42 292 ALA A C 1
ATOM 2373 O O . ALA A 1 293 ? 29.727 1.025 9.574 1.00 39.76 292 ALA A O 1
ATOM 2375 N N . ASN A 1 294 ? 30.598 1.938 11.481 1.00 42.41 293 ASN A N 1
ATOM 2376 C CA . ASN A 1 294 ? 31.891 1.203 11.466 1.00 44.55 293 ASN A CA 1
ATOM 2377 C C . ASN A 1 294 ? 31.616 -0.306 11.537 1.00 43.66 293 ASN A C 1
ATOM 2378 O O . ASN A 1 294 ? 32.229 -1.049 10.752 1.00 41.66 293 ASN A O 1
ATOM 2383 N N . GLN A 1 295 ? 30.715 -0.737 12.426 1.00 43.16 294 GLN A N 1
ATOM 2384 C CA . GLN A 1 295 ? 30.369 -2.173 12.624 1.00 41.99 294 GLN A CA 1
ATOM 2385 C C . GLN A 1 295 ? 29.745 -2.743 11.342 1.00 40.68 294 GLN A C 1
ATOM 2386 O O . GLN A 1 295 ? 29.986 -3.932 11.057 1.00 41.63 294 GLN A O 1
ATOM 2392 N N . ALA A 1 296 ? 28.985 -1.930 10.598 1.00 38.01 295 ALA A N 1
ATOM 2393 C CA . ALA A 1 296 ? 28.279 -2.332 9.357 1.00 37.62 295 ALA A CA 1
ATOM 2394 C C . ALA A 1 296 ? 29.216 -2.256 8.146 1.00 39.00 295 ALA A C 1
ATOM 2395 O O . ALA A 1 296 ? 28.790 -2.692 7.061 1.00 38.91 295 ALA A O 1
ATOM 2397 N N . GLY A 1 297 ? 30.433 -1.725 8.318 1.00 40.92 296 GLY A N 1
ATOM 2398 C CA . GLY A 1 297 ? 31.433 -1.569 7.245 1.00 41.17 296 GLY A CA 1
ATOM 2399 C C . GLY A 1 297 ? 31.180 -0.323 6.411 1.00 40.16 296 GLY A C 1
ATOM 2400 O O . GLY A 1 297 ? 31.514 -0.340 5.210 1.00 42.72 296 GLY A O 1
ATOM 2401 N N . LEU A 1 298 ? 30.606 0.717 7.025 1.00 39.03 297 LEU A N 1
ATOM 2402 C CA . LEU A 1 298 ? 30.338 2.037 6.393 1.00 39.18 297 LEU A CA 1
ATOM 2403 C C . LEU A 1 298 ? 31.214 3.098 7.065 1.00 40.26 297 LEU A C 1
ATOM 2404 O O . LEU A 1 298 ? 31.769 2.809 8.140 1.00 42.61 297 LEU A O 1
ATOM 2409 N N . VAL A 1 299 ? 31.322 4.277 6.444 1.00 40.74 298 VAL A N 1
ATOM 2410 C CA . VAL A 1 299 ? 31.973 5.487 7.027 1.00 45.10 298 VAL A CA 1
ATOM 2411 C C . VAL A 1 299 ? 31.032 6.679 6.830 1.00 45.41 298 VAL A C 1
ATOM 2412 O O . VAL A 1 299 ? 30.419 6.775 5.749 1.00 46.80 298 VAL A O 1
ATOM 2416 N N . ILE A 1 300 ? 30.925 7.543 7.843 1.00 46.21 299 ILE A N 1
ATOM 2417 C CA . ILE A 1 300 ? 30.150 8.817 7.774 1.00 48.20 299 ILE A CA 1
ATOM 2418 C C . ILE A 1 300 ? 30.972 9.816 6.954 1.00 49.51 299 ILE A C 1
ATOM 2419 O O . ILE A 1 300 ? 32.162 9.997 7.269 1.00 48.37 299 ILE A O 1
ATOM 2424 N N . GLN A 1 301 ? 30.356 10.405 5.925 1.00 48.84 300 GLN A N 1
ATOM 2425 C CA . GLN A 1 301 ? 31.000 11.342 4.967 1.00 49.72 300 GLN A CA 1
ATOM 2426 C C . GLN A 1 301 ? 30.586 12.780 5.295 1.00 49.22 300 GLN A C 1
ATOM 2427 O O . GLN A 1 301 ? 31.443 13.670 5.199 1.00 51.83 300 GLN A O 1
ATOM 2433 N N . ASP A 1 302 ? 29.319 12.994 5.659 1.00 49.79 301 ASP A N 1
ATOM 2434 C CA . ASP A 1 302 ? 28.772 14.336 5.990 1.00 50.81 301 ASP A CA 1
ATOM 2435 C C . ASP A 1 302 ? 27.672 14.197 7.048 1.00 49.10 301 ASP A C 1
ATOM 2436 O O . ASP A 1 302 ? 26.933 13.189 7.018 1.00 46.42 301 ASP A O 1
ATOM 2441 N N . VAL A 1 303 ? 27.590 15.182 7.945 1.00 47.88 302 VAL A N 1
ATOM 2442 C CA . VAL A 1 303 ? 26.522 15.336 8.975 1.00 49.12 302 VAL A CA 1
ATOM 2443 C C . VAL A 1 303 ? 26.002 16.774 8.887 1.00 49.64 302 VAL A C 1
ATOM 2444 O O . VAL A 1 303 ? 26.838 17.697 8.901 1.00 50.33 302 VAL A O 1
ATOM 2448 N N . LYS A 1 304 ? 24.682 16.956 8.793 1.00 48.90 303 LYS A N 1
ATOM 2449 C CA . LYS A 1 304 ? 24.042 18.298 8.736 1.00 51.74 303 LYS A CA 1
ATOM 2450 C C . LYS A 1 304 ? 22.754 18.297 9.560 1.00 51.38 303 LYS A C 1
ATOM 2451 O O . LYS A 1 304 ? 22.064 17.260 9.584 1.00 54.77 303 LYS A O 1
ATOM 2457 N N . ASP A 1 305 ? 22.452 19.432 10.192 1.00 50.23 304 ASP A N 1
ATOM 2458 C CA . ASP A 1 305 ? 21.176 19.691 10.907 1.00 51.79 304 ASP A CA 1
ATOM 2459 C C . ASP A 1 305 ? 20.084 19.963 9.867 1.00 50.76 304 ASP A C 1
ATOM 2460 O O . ASP A 1 305 ? 20.312 20.805 8.981 1.00 52.16 304 ASP A O 1
ATOM 2465 N N . ILE A 1 306 ? 18.958 19.254 9.963 1.00 50.78 305 ILE A N 1
ATOM 2466 C CA . ILE A 1 306 ? 17.693 19.567 9.234 1.00 50.82 305 ILE A CA 1
ATOM 2467 C C . ILE A 1 306 ? 16.970 20.648 10.043 1.00 50.75 305 ILE A C 1
ATOM 2468 O O . ILE A 1 306 ? 16.518 21.642 9.445 1.00 49.80 305 ILE A O 1
ATOM 2473 N N . ASP A 1 307 ? 16.872 20.439 11.360 1.00 51.03 306 ASP A N 1
ATOM 2474 C CA . ASP A 1 307 ? 16.361 21.429 12.346 1.00 52.59 306 ASP A CA 1
ATOM 2475 C C . ASP A 1 307 ? 16.982 21.108 13.715 1.00 52.80 306 ASP A C 1
ATOM 2476 O O . ASP A 1 307 ? 18.004 20.392 13.743 1.00 53.89 306 ASP A O 1
ATOM 2481 N N . GLU A 1 308 ? 16.390 21.630 14.796 1.00 51.38 307 GLU A N 1
ATOM 2482 C CA . GLU A 1 308 ? 16.884 21.521 16.199 1.00 53.43 307 GLU A CA 1
ATOM 2483 C C . GLU A 1 308 ? 16.985 20.053 16.646 1.00 53.19 307 GLU A C 1
ATOM 2484 O O . GLU A 1 308 ? 17.835 19.769 17.511 1.00 55.24 307 GLU A O 1
ATOM 2490 N N . SER A 1 309 ? 16.154 19.162 16.094 1.00 52.50 308 SER A N 1
ATOM 2491 C CA . SER A 1 309 ? 16.017 17.745 16.531 1.00 52.22 308 SER A CA 1
ATOM 2492 C C . SER A 1 309 ? 16.548 16.772 15.470 1.00 50.55 308 SER A C 1
ATOM 2493 O O . SER A 1 309 ? 17.195 15.779 15.865 1.00 49.32 308 SER A O 1
ATOM 2496 N N . TYR A 1 310 ? 16.265 17.035 14.187 1.00 50.04 309 TYR A N 1
ATOM 2497 C CA . TYR A 1 310 ? 16.522 16.120 13.041 1.00 47.78 309 TYR A CA 1
ATOM 2498 C C . TYR A 1 310 ? 17.837 16.484 12.343 1.00 46.14 309 TYR A C 1
ATOM 2499 O O . TYR A 1 310 ? 18.161 17.679 12.253 1.00 48.76 309 TYR A O 1
ATOM 2508 N N . SER A 1 311 ? 18.540 15.470 11.828 1.00 45.18 310 SER A N 1
ATOM 2509 C CA . SER A 1 311 ? 19.818 15.595 11.080 1.00 44.51 310 SER A CA 1
ATOM 2510 C C . SER A 1 311 ? 19.887 14.549 9.961 1.00 42.88 310 SER A C 1
ATOM 2511 O O . SER A 1 311 ? 19.269 13.475 10.117 1.00 42.30 310 SER A O 1
ATOM 2514 N N . ILE A 1 312 ? 20.617 14.855 8.883 1.00 41.45 311 ILE A N 1
ATOM 2515 C CA . ILE A 1 312 ? 21.018 13.861 7.843 1.00 42.37 311 ILE A CA 1
ATOM 2516 C C . ILE A 1 312 ? 22.439 13.384 8.159 1.00 42.68 311 ILE A C 1
ATOM 2517 O O . ILE A 1 312 ? 23.283 14.224 8.527 1.00 43.30 311 ILE A O 1
ATOM 2522 N N . ILE A 1 313 ? 22.671 12.077 8.041 1.00 41.30 312 ILE A N 1
ATOM 2523 C CA . ILE A 1 313 ? 24.016 11.439 8.099 1.00 41.21 312 ILE A CA 1
ATOM 2524 C C . ILE A 1 313 ? 24.222 10.718 6.766 1.00 42.64 312 ILE A C 1
ATOM 2525 O O . ILE A 1 313 ? 23.402 9.827 6.439 1.00 41.59 312 ILE A O 1
ATOM 2530 N N . GLN A 1 314 ? 25.244 11.140 6.017 1.00 40.97 313 GLN A N 1
ATOM 2531 C CA . GLN A 1 314 ? 25.621 10.602 4.684 1.00 41.51 313 GLN A CA 1
ATOM 2532 C C . GLN A 1 314 ? 26.723 9.558 4.884 1.00 40.57 313 GLN A C 1
ATOM 2533 O O . GLN A 1 314 ? 27.781 9.923 5.434 1.00 41.68 313 GLN A O 1
ATOM 2539 N N . LEU A 1 315 ? 26.474 8.310 4.475 1.00 39.42 314 LEU A N 1
ATOM 2540 C CA . LEU A 1 315 ? 27.441 7.190 4.617 1.00 41.49 314 LEU A CA 1
ATOM 2541 C C . LEU A 1 315 ? 27.786 6.639 3.232 1.00 42.04 314 LEU A C 1
ATOM 2542 O O . LEU A 1 315 ? 26.914 6.665 2.340 1.00 42.77 314 LEU A O 1
ATOM 2547 N N . GLY A 1 316 ? 29.033 6.191 3.073 1.00 42.69 315 GLY A N 1
ATOM 2548 C CA . GLY A 1 316 ? 29.517 5.412 1.920 1.00 42.88 315 GLY A CA 1
ATOM 2549 C C . GLY A 1 316 ? 30.162 4.128 2.401 1.00 41.52 315 GLY A C 1
ATOM 2550 O O . GLY A 1 316 ? 30.284 3.960 3.629 1.00 42.71 315 GLY A O 1
ATOM 2551 N N . VAL A 1 317 ? 30.548 3.246 1.479 1.00 42.43 316 VAL A N 1
ATOM 2552 C CA . VAL A 1 317 ? 31.271 1.982 1.807 1.00 46.38 316 VAL A CA 1
ATOM 2553 C C . VAL A 1 317 ? 32.651 2.384 2.336 1.00 48.22 316 VAL A C 1
ATOM 2554 O O . VAL A 1 317 ? 33.256 3.304 1.750 1.00 44.81 316 VAL A O 1
ATOM 2558 N N . LYS A 1 318 ? 33.102 1.745 3.419 1.00 51.88 317 LYS A N 1
ATOM 2559 C CA . LYS A 1 318 ? 34.370 2.080 4.122 1.00 55.43 317 LYS A CA 1
ATOM 2560 C C . LYS A 1 318 ? 35.545 1.772 3.189 1.00 58.26 317 LYS A C 1
ATOM 2561 O O . LYS A 1 318 ? 36.514 2.527 3.104 1.00 61.48 317 LYS A O 1
ATOM 2568 N N . SER B 1 1 ? 2.842 22.763 19.327 1.00 58.03 0 SER B N 1
ATOM 2569 C CA . SER B 1 1 ? 3.823 22.319 20.358 1.00 58.41 0 SER B CA 1
ATOM 2570 C C . SER B 1 1 ? 3.152 22.211 21.734 1.00 56.84 0 SER B C 1
ATOM 2571 O O . SER B 1 1 ? 3.280 21.137 22.355 1.00 58.12 0 SER B O 1
ATOM 2574 N N . MET B 1 2 ? 2.476 23.269 22.203 1.00 50.83 1 MET B N 1
ATOM 2575 C CA . MET B 1 2 ? 1.802 23.262 23.533 1.00 50.80 1 MET B CA 1
ATOM 2576 C C . MET B 1 2 ? 0.721 22.171 23.525 1.00 45.39 1 MET B C 1
ATOM 2577 O O . MET B 1 2 ? 0.585 21.477 24.551 1.00 44.43 1 MET B O 1
ATOM 2582 N N . LEU B 1 3 ? 0.030 21.988 22.393 1.00 43.08 2 LEU B N 1
ATOM 2583 C CA . LEU B 1 3 ? -0.989 20.919 22.205 1.00 43.07 2 LEU B CA 1
ATOM 2584 C C . LEU B 1 3 ? -0.280 19.560 22.148 1.00 41.66 2 LEU B C 1
ATOM 2585 O O . LEU B 1 3 ? -0.712 18.645 22.870 1.00 39.34 2 LEU B O 1
ATOM 2590 N N . ALA B 1 4 ? 0.771 19.441 21.330 1.00 41.87 3 ALA B N 1
ATOM 2591 C CA . ALA B 1 4 ? 1.604 18.220 21.198 1.00 42.67 3 ALA B CA 1
ATOM 2592 C C . ALA B 1 4 ? 2.074 17.765 22.586 1.00 40.75 3 ALA B C 1
ATOM 2593 O O . ALA B 1 4 ? 1.979 16.557 22.875 1.00 39.44 3 ALA B O 1
ATOM 2595 N N . GLU B 1 5 ? 2.544 18.706 23.412 1.00 40.95 4 GLU B N 1
ATOM 2596 C CA . GLU B 1 5 ? 3.085 18.444 24.775 1.00 41.08 4 GLU B CA 1
ATOM 2597 C C . GLU B 1 5 ? 1.972 17.946 25.708 1.00 39.38 4 GLU B C 1
ATOM 2598 O O . GLU B 1 5 ? 2.244 17.016 26.481 1.00 39.93 4 GLU B O 1
ATOM 2604 N N . LEU B 1 6 ? 0.769 18.531 25.648 1.00 37.24 5 LEU B N 1
ATOM 2605 C CA . LEU B 1 6 ? -0.400 18.048 26.436 1.00 35.56 5 LEU B CA 1
ATOM 2606 C C . LEU B 1 6 ? -0.692 16.589 26.059 1.00 31.95 5 LEU B C 1
ATOM 2607 O O . LEU B 1 6 ? -0.937 15.785 26.975 1.00 31.13 5 LEU B O 1
ATOM 2612 N N . ILE B 1 7 ? -0.636 16.262 24.764 1.00 32.76 6 ILE B N 1
ATOM 2613 C CA . ILE B 1 7 ? -0.988 14.913 24.224 1.00 33.82 6 ILE B CA 1
ATOM 2614 C C . ILE B 1 7 ? -0.001 13.865 24.763 1.00 33.70 6 ILE B C 1
ATOM 2615 O O . ILE B 1 7 ? -0.453 12.744 25.033 1.00 33.88 6 ILE B O 1
ATOM 2620 N N . THR B 1 8 ? 1.284 14.207 24.930 1.00 34.14 7 THR B N 1
ATOM 2621 C CA . THR B 1 8 ? 2.345 13.251 25.359 1.00 34.28 7 THR B CA 1
ATOM 2622 C C . THR B 1 8 ? 2.622 13.353 26.868 1.00 35.09 7 THR B C 1
ATOM 2623 O O . THR B 1 8 ? 3.506 12.608 27.343 1.00 37.05 7 THR B O 1
ATOM 2627 N N . SER B 1 9 ? 1.889 14.190 27.613 1.00 33.94 8 SER B N 1
ATOM 2628 C CA . SER B 1 9 ? 2.180 14.488 29.043 1.00 35.68 8 SER B CA 1
ATOM 2629 C C . SER B 1 9 ? 1.934 13.253 29.924 1.00 33.06 8 SER B C 1
ATOM 2630 O O . SER B 1 9 ? 2.519 13.203 31.026 1.00 30.91 8 SER B O 1
ATOM 2633 N N . TYR B 1 10 ? 1.137 12.282 29.456 1.00 30.00 9 TYR B N 1
ATOM 2634 C CA . TYR B 1 10 ? 0.901 10.979 30.138 1.00 28.71 9 TYR B CA 1
ATOM 2635 C C . TYR B 1 10 ? 2.234 10.252 30.374 1.00 28.19 9 TYR B C 1
ATOM 2636 O O . TYR B 1 10 ? 2.334 9.482 31.341 1.00 27.94 9 TYR B O 1
ATOM 2645 N N . ARG B 1 11 ? 3.226 10.466 29.510 1.00 29.38 10 ARG B N 1
ATOM 2646 C CA . ARG B 1 11 ? 4.559 9.809 29.628 1.00 30.73 10 ARG B CA 1
ATOM 2647 C C . ARG B 1 11 ? 5.255 10.261 30.918 1.00 29.78 10 ARG B C 1
ATOM 2648 O O . ARG B 1 11 ? 6.022 9.454 31.478 1.00 32.35 10 ARG B O 1
ATOM 2656 N N . LYS B 1 12 ? 4.994 11.493 31.367 1.00 30.72 11 LYS B N 1
ATOM 2657 C CA . LYS B 1 12 ? 5.493 12.039 32.659 1.00 32.60 11 LYS B CA 1
ATOM 2658 C C . LYS B 1 12 ? 4.893 11.213 33.803 1.00 31.19 11 LYS B C 1
ATOM 2659 O O . LYS B 1 12 ? 5.649 10.810 34.709 1.00 30.14 11 LYS B O 1
ATOM 2665 N N . SER B 1 13 ? 3.581 10.957 33.746 1.00 30.00 12 SER B N 1
ATOM 2666 C CA . SER B 1 13 ? 2.836 10.122 34.724 1.00 29.79 12 SER B CA 1
ATOM 2667 C C . SER B 1 13 ? 3.455 8.719 34.787 1.00 28.02 12 SER B C 1
ATOM 2668 O O . SER B 1 13 ? 3.734 8.244 35.903 1.00 27.69 12 SER B O 1
ATOM 2671 N N . ILE B 1 14 ? 3.675 8.093 33.627 1.00 27.13 13 ILE B N 1
ATOM 2672 C CA . ILE B 1 14 ? 4.221 6.709 33.500 1.00 28.23 13 ILE B CA 1
ATOM 2673 C C . ILE B 1 14 ? 5.666 6.675 34.019 1.00 28.91 13 ILE B C 1
ATOM 2674 O O . ILE B 1 14 ? 6.026 5.665 34.639 1.00 29.49 13 ILE B O 1
ATOM 2679 N N . ALA B 1 15 ? 6.458 7.723 33.776 1.00 29.45 14 ALA B N 1
ATOM 2680 C CA . ALA B 1 15 ? 7.857 7.828 34.265 1.00 29.68 14 ALA B CA 1
ATOM 2681 C C . ALA B 1 15 ? 7.877 7.725 35.796 1.00 30.14 14 ALA B C 1
ATOM 2682 O O . ALA B 1 15 ? 8.724 6.989 36.323 1.00 30.87 14 ALA B O 1
ATOM 2684 N N . ILE B 1 16 ? 6.958 8.414 36.480 1.00 31.11 15 ILE B N 1
ATOM 2685 C CA . ILE B 1 16 ? 6.873 8.430 37.972 1.00 32.24 15 ILE B CA 1
ATOM 2686 C C . ILE B 1 16 ? 6.352 7.067 38.452 1.00 32.25 15 ILE B C 1
ATOM 2687 O O . ILE B 1 16 ? 6.957 6.508 39.393 1.00 31.57 15 ILE B O 1
ATOM 2692 N N . TYR B 1 17 ? 5.290 6.549 37.821 1.00 30.37 16 TYR B N 1
ATOM 2693 C CA . TYR B 1 17 ? 4.769 5.168 38.023 1.00 29.23 16 TYR B CA 1
ATOM 2694 C C . TYR B 1 17 ? 5.939 4.178 38.037 1.00 29.11 16 TYR B C 1
ATOM 2695 O O . TYR B 1 17 ? 6.056 3.390 38.995 1.00 28.58 16 TYR B O 1
ATOM 2704 N N . THR B 1 18 ? 6.777 4.235 36.997 1.00 29.30 17 THR B N 1
ATOM 2705 C CA . THR B 1 18 ? 7.908 3.301 36.749 1.00 29.48 17 THR B CA 1
ATOM 2706 C C . THR B 1 18 ? 8.945 3.441 37.868 1.00 29.81 17 THR B C 1
ATOM 2707 O O . THR B 1 18 ? 9.389 2.403 38.397 1.00 30.47 17 THR B O 1
ATOM 2711 N N . PHE B 1 19 ? 9.306 4.681 38.204 1.00 29.17 18 PHE B N 1
ATOM 2712 C CA . PHE B 1 19 ? 10.301 5.027 39.250 1.00 30.83 18 PHE B CA 1
ATOM 2713 C C . PHE B 1 19 ? 9.879 4.396 40.584 1.00 30.95 18 PHE B C 1
ATOM 2714 O O . PHE B 1 19 ? 10.751 3.883 41.311 1.00 31.24 18 PHE B O 1
ATOM 2722 N N . VAL B 1 20 ? 8.577 4.395 40.882 1.00 30.28 19 VAL B N 1
ATOM 2723 C CA . VAL B 1 20 ? 8.025 3.817 42.144 1.00 31.31 19 VAL B CA 1
ATOM 2724 C C . VAL B 1 20 ? 7.894 2.296 42.001 1.00 31.85 19 VAL B C 1
ATOM 2725 O O . VAL B 1 20 ? 8.344 1.587 42.923 1.00 33.17 19 VAL B O 1
ATOM 2729 N N . ASP B 1 21 ? 7.302 1.809 40.903 1.00 33.03 20 ASP B N 1
ATOM 2730 C CA . ASP B 1 21 ? 6.940 0.373 40.734 1.00 33.02 20 ASP B CA 1
ATOM 2731 C C . ASP B 1 21 ? 8.199 -0.505 40.694 1.00 33.79 20 ASP B C 1
ATOM 2732 O O . ASP B 1 21 ? 8.133 -1.632 41.222 1.00 33.06 20 ASP B O 1
ATOM 2737 N N . THR B 1 22 ? 9.292 -0.026 40.086 1.00 35.49 21 THR B N 1
ATOM 2738 C CA . THR B 1 22 ? 10.599 -0.743 40.015 1.00 35.27 21 THR B CA 1
ATOM 2739 C C . THR B 1 22 ? 11.209 -0.883 41.415 1.00 36.04 21 THR B C 1
ATOM 2740 O O . THR B 1 22 ? 12.092 -1.751 41.588 1.00 36.78 21 THR B O 1
ATOM 2744 N N . GLY B 1 23 ? 10.786 -0.038 42.361 1.00 36.15 22 GLY B N 1
ATOM 2745 C CA . GLY B 1 23 ? 11.309 -0.003 43.739 1.00 35.28 22 GLY B CA 1
ATOM 2746 C C . GLY B 1 23 ? 12.500 0.934 43.868 1.00 35.11 22 GLY B C 1
ATOM 2747 O O . GLY B 1 23 ? 13.095 0.960 44.958 1.00 34.89 22 GLY B O 1
ATOM 2748 N N . LEU B 1 24 ? 12.831 1.682 42.808 1.00 34.73 23 LEU B N 1
ATOM 2749 C CA . LEU B 1 24 ? 14.018 2.583 42.754 1.00 35.70 23 LEU B CA 1
ATOM 2750 C C . LEU B 1 24 ? 13.865 3.714 43.780 1.00 35.57 23 LEU B C 1
ATOM 2751 O O . LEU B 1 24 ? 14.870 4.063 44.412 1.00 35.51 23 LEU B O 1
ATOM 2756 N N . SER B 1 25 ? 12.654 4.262 43.937 1.00 37.13 24 SER B N 1
ATOM 2757 C CA . SER B 1 25 ? 12.381 5.522 44.683 1.00 37.54 24 SER B CA 1
ATOM 2758 C C . SER B 1 25 ? 12.829 5.409 46.149 1.00 39.17 24 SER B C 1
ATOM 2759 O O . SER B 1 25 ? 13.421 6.385 46.652 1.00 39.70 24 SER B O 1
ATOM 2762 N N . VAL B 1 26 ? 12.584 4.265 46.800 1.00 39.14 25 VAL B N 1
ATOM 2763 C CA . VAL B 1 26 ? 12.842 4.053 48.259 1.00 43.80 25 VAL B CA 1
ATOM 2764 C C . VAL B 1 26 ? 14.355 4.077 48.534 1.00 42.89 25 VAL B C 1
ATOM 2765 O O . VAL B 1 26 ? 14.737 4.131 49.715 1.00 41.47 25 VAL B O 1
ATOM 2769 N N . HIS B 1 27 ? 15.181 4.065 47.486 1.00 45.11 26 HIS B N 1
ATOM 2770 C CA . HIS B 1 27 ? 16.666 4.072 47.569 1.00 45.07 26 HIS B CA 1
ATOM 2771 C C . HIS B 1 27 ? 17.188 5.499 47.807 1.00 45.79 26 HIS B C 1
ATOM 2772 O O . HIS B 1 27 ? 18.396 5.629 48.067 1.00 47.35 26 HIS B O 1
ATOM 2779 N N . PHE B 1 28 ? 16.322 6.524 47.746 1.00 46.11 27 PHE B N 1
ATOM 2780 C CA . PHE B 1 28 ? 16.698 7.966 47.705 1.00 47.91 27 PHE B CA 1
ATOM 2781 C C . PHE B 1 28 ? 16.233 8.730 48.953 1.00 48.93 27 PHE B C 1
ATOM 2782 O O . PHE B 1 28 ? 15.852 9.911 48.810 1.00 56.24 27 PHE B O 1
ATOM 2790 N N . LYS B 1 29 ? 16.291 8.123 50.140 1.00 54.67 28 LYS B N 1
ATOM 2791 C CA . LYS B 1 29 ? 15.807 8.763 51.397 1.00 62.08 28 LYS B CA 1
ATOM 2792 C C . LYS B 1 29 ? 16.816 9.827 51.858 1.00 64.74 28 LYS B C 1
ATOM 2793 O O . LYS B 1 29 ? 18.027 9.620 51.657 1.00 67.23 28 LYS B O 1
ATOM 2799 N N . ASN B 1 30 ? 16.315 10.932 52.428 1.00 68.05 29 ASN B N 1
ATOM 2800 C CA . ASN B 1 30 ? 17.103 12.032 53.055 1.00 70.38 29 ASN B CA 1
ATOM 2801 C C . ASN B 1 30 ? 17.878 12.828 51.994 1.00 70.24 29 ASN B C 1
ATOM 2802 O O . ASN B 1 30 ? 18.922 13.413 52.349 1.00 71.82 29 ASN B O 1
ATOM 2807 N N . GLY B 1 31 ? 17.383 12.869 50.752 1.00 68.73 30 GLY B N 1
ATOM 2808 C CA . GLY B 1 31 ? 17.971 13.651 49.647 1.00 65.94 30 GLY B CA 1
ATOM 2809 C C . GLY B 1 31 ? 19.403 13.244 49.329 1.00 62.36 30 GLY B C 1
ATOM 2810 O O . GLY B 1 31 ? 20.157 14.109 48.834 1.00 65.18 30 GLY B O 1
ATOM 2811 N N . THR B 1 32 ? 19.773 11.983 49.585 1.00 55.23 31 THR B N 1
ATOM 2812 C CA . THR B 1 32 ? 21.141 11.446 49.340 1.00 54.98 31 THR B CA 1
ATOM 2813 C C . THR B 1 32 ? 21.305 11.209 47.832 1.00 48.10 31 THR B C 1
ATOM 2814 O O . THR B 1 32 ? 20.306 10.844 47.177 1.00 45.18 31 THR B O 1
ATOM 2818 N N . TYR B 1 33 ? 22.506 11.452 47.300 1.00 43.70 32 TYR B N 1
ATOM 2819 C CA . TYR B 1 33 ? 22.853 11.231 45.871 1.00 45.79 32 TYR B CA 1
ATOM 2820 C C . TYR B 1 33 ? 23.218 9.756 45.666 1.00 45.34 32 TYR B C 1
ATOM 2821 O O . TYR B 1 33 ? 23.774 9.132 46.591 1.00 47.22 32 TYR B O 1
ATOM 2830 N N . MET B 1 34 ? 22.899 9.225 44.483 1.00 43.73 33 MET B N 1
ATOM 2831 C CA . MET B 1 34 ? 23.116 7.805 44.099 1.00 44.78 33 MET B CA 1
ATOM 2832 C C . MET B 1 34 ? 23.887 7.758 42.776 1.00 41.02 33 MET B C 1
ATOM 2833 O O . MET B 1 34 ? 23.591 8.585 41.897 1.00 39.65 33 MET B O 1
ATOM 2838 N N . ASP B 1 35 ? 24.839 6.830 42.647 1.00 40.23 34 ASP B N 1
ATOM 2839 C CA . ASP B 1 35 ? 25.495 6.495 41.356 1.00 41.63 34 ASP B CA 1
ATOM 2840 C C . ASP B 1 35 ? 24.517 5.639 40.542 1.00 38.88 34 ASP B C 1
ATOM 2841 O O . ASP B 1 35 ? 24.025 4.633 41.085 1.00 40.71 34 ASP B O 1
ATOM 2846 N N . ILE B 1 36 ? 24.244 6.024 39.293 1.00 36.37 35 ILE B N 1
ATOM 2847 C CA . ILE B 1 36 ? 23.229 5.355 38.424 1.00 37.56 35 ILE B CA 1
ATOM 2848 C C . ILE B 1 36 ? 23.713 3.935 38.104 1.00 36.17 35 ILE B C 1
ATOM 2849 O O . ILE B 1 36 ? 22.868 3.024 38.046 1.00 36.50 35 ILE B O 1
ATOM 2854 N N . ASN B 1 37 ? 25.023 3.740 37.936 1.00 37.49 36 ASN B N 1
ATOM 2855 C CA . ASN B 1 37 ? 25.606 2.401 37.647 1.00 40.83 36 ASN B CA 1
ATOM 2856 C C . ASN B 1 37 ? 25.337 1.462 38.829 1.00 39.71 36 ASN B C 1
ATOM 2857 O O . ASN B 1 37 ? 24.925 0.313 38.574 1.00 40.40 36 ASN B O 1
ATOM 2862 N N . GLU B 1 38 ? 25.526 1.936 40.066 1.00 40.09 37 GLU B N 1
ATOM 2863 C CA . GLU B 1 38 ? 25.309 1.129 41.299 1.00 42.82 37 GLU B CA 1
ATOM 2864 C C . GLU B 1 38 ? 23.814 0.804 41.422 1.00 41.59 37 GLU B C 1
ATOM 2865 O O . GLU B 1 38 ? 23.493 -0.364 41.702 1.00 40.00 37 GLU B O 1
ATOM 2871 N N . LEU B 1 39 ? 22.942 1.797 41.211 1.00 41.02 38 LEU B N 1
ATOM 2872 C CA . LEU B 1 39 ? 21.461 1.622 41.172 1.00 40.29 38 LEU B CA 1
ATOM 2873 C C . LEU B 1 39 ? 21.107 0.471 40.225 1.00 37.29 38 LEU B C 1
ATOM 2874 O O . LEU B 1 39 ? 20.415 -0.468 40.663 1.00 36.72 38 LEU B O 1
ATOM 2879 N N . ALA B 1 40 ? 21.571 0.554 38.975 1.00 36.41 39 ALA B N 1
ATOM 2880 C CA . ALA B 1 40 ? 21.325 -0.434 37.898 1.00 38.87 39 ALA B CA 1
ATOM 2881 C C . ALA B 1 40 ? 21.721 -1.839 38.373 1.00 38.46 39 ALA B C 1
ATOM 2882 O O . ALA B 1 40 ? 20.941 -2.783 38.173 1.00 36.81 39 ALA B O 1
ATOM 2884 N N A SER B 1 41 ? 22.900 -1.964 38.989 0.50 39.83 40 SER B N 1
ATOM 2885 N N B SER B 1 41 ? 22.903 -1.960 38.984 0.50 39.56 40 SER B N 1
ATOM 2886 C CA A SER B 1 41 ? 23.457 -3.239 39.516 0.50 40.38 40 SER B CA 1
ATOM 2887 C CA B SER B 1 41 ? 23.468 -3.226 39.523 0.50 40.23 40 SER B CA 1
ATOM 2888 C C A SER B 1 41 ? 22.576 -3.777 40.651 0.50 40.74 40 SER B C 1
ATOM 2889 C C B SER B 1 41 ? 22.582 -3.772 40.650 0.50 40.51 40 SER B C 1
ATOM 2890 O O A SER B 1 41 ? 22.350 -5.001 40.685 0.50 45.32 40 SER B O 1
ATOM 2891 O O B SER B 1 41 ? 22.360 -4.998 40.678 0.50 45.22 40 SER B O 1
ATOM 2896 N N . GLN B 1 42 ? 22.096 -2.897 41.538 1.00 39.33 41 GLN B N 1
ATOM 2897 C CA . GLN B 1 42 ? 21.254 -3.273 42.709 1.00 40.29 41 GLN B CA 1
ATOM 2898 C C . GLN B 1 42 ? 19.936 -3.907 42.244 1.00 38.52 41 GLN B C 1
ATOM 2899 O O . GLN B 1 42 ? 19.468 -4.821 42.936 1.00 39.69 41 GLN B O 1
ATOM 2905 N N . TYR B 1 43 ? 19.363 -3.436 41.129 1.00 37.61 42 TYR B N 1
ATOM 2906 C CA . TYR B 1 43 ? 18.002 -3.813 40.652 1.00 39.08 42 TYR B CA 1
ATOM 2907 C C . TYR B 1 43 ? 18.070 -4.683 39.389 1.00 41.64 42 TYR B C 1
ATOM 2908 O O . TYR B 1 43 ? 16.992 -5.075 38.891 1.00 45.30 42 TYR B O 1
ATOM 2917 N N . GLY B 1 44 ? 19.274 -4.991 38.896 1.00 41.47 43 GLY B N 1
ATOM 2918 C CA . GLY B 1 44 ? 19.491 -5.806 37.684 1.00 40.75 43 GLY B CA 1
ATOM 2919 C C . GLY B 1 44 ? 18.853 -5.170 36.463 1.00 40.85 43 GLY B C 1
ATOM 2920 O O . GLY B 1 44 ? 18.280 -5.914 35.640 1.00 44.80 43 GLY B O 1
ATOM 2921 N N . ILE B 1 45 ? 18.929 -3.840 36.361 1.00 37.02 44 ILE B N 1
ATOM 2922 C CA . ILE B 1 45 ? 18.455 -3.049 35.187 1.00 37.59 44 ILE B CA 1
ATOM 2923 C C . ILE B 1 45 ? 19.676 -2.710 34.328 1.00 36.97 44 ILE B C 1
ATOM 2924 O O . ILE B 1 45 ? 20.729 -2.377 34.907 1.00 37.52 44 ILE B O 1
ATOM 2929 N N . ASP B 1 46 ? 19.544 -2.805 33.003 1.00 36.68 45 ASP B N 1
ATOM 2930 C CA . ASP B 1 46 ? 20.585 -2.356 32.041 1.00 37.74 45 ASP B CA 1
ATOM 2931 C C . ASP B 1 46 ? 20.922 -0.890 32.341 1.00 35.43 45 ASP B C 1
ATOM 2932 O O . ASP B 1 46 ? 19.988 -0.069 32.421 1.00 34.28 45 ASP B O 1
ATOM 2937 N N . TYR B 1 47 ? 22.207 -0.569 32.496 1.00 36.78 46 TYR B N 1
ATOM 2938 C CA . TYR B 1 47 ? 22.682 0.777 32.913 1.00 37.37 46 TYR B CA 1
ATOM 2939 C C . TYR B 1 47 ? 22.174 1.856 31.946 1.00 35.69 46 TYR B C 1
ATOM 2940 O O . TYR B 1 47 ? 21.680 2.893 32.428 1.00 36.32 46 TYR B O 1
ATOM 2949 N N . SER B 1 48 ? 22.336 1.647 30.635 1.00 36.12 47 SER B N 1
ATOM 2950 C CA . SER B 1 48 ? 21.980 2.636 29.578 1.00 36.60 47 SER B CA 1
ATOM 2951 C C . SER B 1 48 ? 20.483 2.956 29.646 1.00 33.61 47 SER B C 1
ATOM 2952 O O . SER B 1 48 ? 20.137 4.142 29.576 1.00 31.26 47 SER B O 1
ATOM 2955 N N . ARG B 1 49 ? 19.635 1.935 29.789 1.00 34.22 48 ARG B N 1
ATOM 2956 C CA . ARG B 1 49 ? 18.158 2.095 29.871 1.00 33.64 48 ARG B CA 1
ATOM 2957 C C . ARG B 1 49 ? 17.798 2.884 31.137 1.00 32.90 48 ARG B C 1
ATOM 2958 O O . ARG B 1 49 ? 16.967 3.809 31.038 1.00 32.15 48 ARG B O 1
ATOM 2966 N N . LEU B 1 50 ? 18.399 2.547 32.282 1.00 33.35 49 LEU B N 1
ATOM 2967 C CA . LEU B 1 50 ? 18.127 3.248 33.565 1.00 34.74 49 LEU B CA 1
ATOM 2968 C C . LEU B 1 50 ? 18.577 4.708 33.436 1.00 33.66 49 LEU B C 1
ATOM 2969 O O . LEU B 1 50 ? 17.812 5.596 33.864 1.00 32.78 49 LEU B O 1
ATOM 2974 N N . ASN B 1 51 ? 19.753 4.947 32.841 1.00 33.05 50 ASN B N 1
ATOM 2975 C CA . ASN B 1 51 ? 20.298 6.313 32.617 1.00 34.25 50 ASN B CA 1
ATOM 2976 C C . ASN B 1 51 ? 19.307 7.132 31.777 1.00 34.19 50 ASN B C 1
ATOM 2977 O O . ASN B 1 51 ? 19.092 8.315 32.103 1.00 34.74 50 ASN B O 1
ATOM 2982 N N . ARG B 1 52 ? 18.728 6.531 30.735 1.00 34.28 51 ARG B N 1
ATOM 2983 C CA . ARG B 1 52 ? 17.759 7.212 29.832 1.00 36.26 51 ARG B CA 1
ATOM 2984 C C . ARG B 1 52 ? 16.485 7.553 30.617 1.00 34.37 51 ARG B C 1
ATOM 2985 O O . ARG B 1 52 ? 15.959 8.662 30.408 1.00 37.94 51 ARG B O 1
ATOM 2993 N N . LEU B 1 53 ? 16.021 6.665 31.502 1.00 32.90 52 LEU B N 1
ATOM 2994 C CA . LEU B 1 53 ? 14.860 6.948 32.393 1.00 32.73 52 LEU B CA 1
ATOM 2995 C C . LEU B 1 53 ? 15.218 8.119 33.318 1.00 31.79 52 LEU B C 1
ATOM 2996 O O . LEU B 1 53 ? 14.404 9.049 33.444 1.00 29.61 52 LEU B O 1
ATOM 3001 N N . CYS B 1 54 ? 16.402 8.081 33.931 1.00 31.71 53 CYS B N 1
ATOM 3002 C CA . CYS B 1 54 ? 16.892 9.128 34.867 1.00 32.63 53 CYS B CA 1
ATOM 3003 C C . CYS B 1 54 ? 16.968 10.486 34.158 1.00 31.44 53 CYS B C 1
ATOM 3004 O O . CYS B 1 54 ? 16.544 11.480 34.767 1.00 29.97 53 CYS B O 1
ATOM 3007 N N . ASP B 1 55 ? 17.463 10.520 32.916 1.00 32.32 54 ASP B N 1
ATOM 3008 C CA . ASP B 1 55 ? 17.516 11.748 32.075 1.00 33.67 54 ASP B CA 1
ATOM 3009 C C . ASP B 1 55 ? 16.102 12.317 31.889 1.00 32.99 54 ASP B C 1
ATOM 3010 O O . ASP B 1 55 ? 15.954 13.547 31.931 1.00 32.77 54 ASP B O 1
ATOM 3015 N N . PHE B 1 56 ? 15.093 11.469 31.687 1.00 31.84 55 PHE B N 1
ATOM 3016 C CA . PHE B 1 56 ? 13.681 11.915 31.556 1.00 31.44 55 PHE B CA 1
ATOM 3017 C C . PHE B 1 56 ? 13.198 12.463 32.908 1.00 30.41 55 PHE B C 1
ATOM 3018 O O . PHE B 1 56 ? 12.586 13.547 32.923 1.00 30.50 55 PHE B O 1
ATOM 3026 N N . LEU B 1 57 ? 13.492 11.765 34.011 1.00 29.14 56 LEU B N 1
ATOM 3027 C CA . LEU B 1 57 ? 13.051 12.164 35.377 1.00 31.76 56 LEU B CA 1
ATOM 3028 C C . LEU B 1 57 ? 13.720 13.488 35.778 1.00 31.50 56 LEU B C 1
ATOM 3029 O O . LEU B 1 57 ? 13.075 14.274 36.503 1.00 31.39 56 LEU B O 1
ATOM 3034 N N . ILE B 1 58 ? 14.953 13.738 35.327 1.00 31.89 57 ILE B N 1
ATOM 3035 C CA . ILE B 1 58 ? 15.654 15.043 35.531 1.00 33.47 57 ILE B CA 1
ATOM 3036 C C . ILE B 1 58 ? 14.895 16.129 34.756 1.00 33.79 57 ILE B C 1
ATOM 3037 O O . ILE B 1 58 ? 14.603 17.190 35.348 1.00 32.48 57 ILE B O 1
ATOM 3042 N N . GLU B 1 59 ? 14.595 15.866 33.481 1.00 35.41 58 GLU B N 1
ATOM 3043 C CA . GLU B 1 59 ? 13.890 16.804 32.564 1.00 38.44 58 GLU B CA 1
ATOM 3044 C C . GLU B 1 59 ? 12.555 17.249 33.180 1.00 35.96 58 GLU B C 1
ATOM 3045 O O . GLU B 1 59 ? 12.242 18.441 33.050 1.00 35.40 58 GLU B O 1
ATOM 3051 N N . ILE B 1 60 ? 11.805 16.343 33.820 1.00 35.25 59 ILE B N 1
ATOM 3052 C CA . ILE B 1 60 ? 10.428 16.622 34.344 1.00 36.38 59 ILE B CA 1
ATOM 3053 C C . ILE B 1 60 ? 10.492 17.053 35.819 1.00 36.53 59 ILE B C 1
ATOM 3054 O O . ILE B 1 60 ? 9.420 17.320 36.394 1.00 35.75 59 ILE B O 1
ATOM 3059 N N . GLY B 1 61 ? 11.689 17.125 36.409 1.00 36.30 60 GLY B N 1
ATOM 3060 C CA . GLY B 1 61 ? 11.929 17.785 37.708 1.00 35.64 60 GLY B CA 1
ATOM 3061 C C . GLY B 1 61 ? 11.769 16.850 38.895 1.00 34.47 60 GLY B C 1
ATOM 3062 O O . GLY B 1 61 ? 11.692 17.357 40.031 1.00 33.24 60 GLY B O 1
ATOM 3063 N N . VAL B 1 62 ? 11.738 15.536 38.654 1.00 33.59 61 VAL B N 1
ATOM 3064 C CA . VAL B 1 62 ? 11.639 14.488 39.714 1.00 32.66 61 VAL B CA 1
ATOM 3065 C C . VAL B 1 62 ? 13.025 14.276 40.334 1.00 32.09 61 VAL B C 1
ATOM 3066 O O . VAL B 1 62 ? 13.115 14.186 41.572 1.00 30.49 61 VAL B O 1
ATOM 3070 N N . LEU B 1 63 ? 14.060 14.170 39.499 1.00 33.63 62 LEU B N 1
ATOM 3071 C CA . LEU B 1 63 ? 15.469 14.011 39.943 1.00 33.29 62 LEU B CA 1
ATOM 3072 C C . LEU B 1 63 ? 16.248 15.288 39.629 1.00 35.20 62 LEU B C 1
ATOM 3073 O O . LEU B 1 63 ? 15.834 16.038 38.723 1.00 34.54 62 LEU B O 1
ATOM 3078 N N . VAL B 1 64 ? 17.329 15.509 40.377 1.00 35.03 63 VAL B N 1
ATOM 3079 C CA . VAL B 1 64 ? 18.398 16.504 40.078 1.00 36.77 63 VAL B CA 1
ATOM 3080 C C . VAL B 1 64 ? 19.703 15.712 39.960 1.00 39.66 63 VAL B C 1
ATOM 3081 O O . VAL B 1 64 ? 19.804 14.658 40.620 1.00 36.12 63 VAL B O 1
ATOM 3085 N N . SER B 1 65 ? 20.649 16.175 39.142 1.00 43.52 64 SER B N 1
ATOM 3086 C CA . SER B 1 65 ? 21.876 15.409 38.802 1.00 45.48 64 SER B CA 1
ATOM 3087 C C . SER B 1 65 ? 23.139 16.210 39.122 1.00 48.77 64 SER B C 1
ATOM 3088 O O . SER B 1 65 ? 23.082 17.459 39.105 1.00 46.45 64 SER B O 1
ATOM 3091 N N . SER B 1 66 ? 24.218 15.474 39.409 1.00 52.87 65 SER B N 1
ATOM 3092 C CA . SER B 1 66 ? 25.625 15.936 39.524 1.00 55.88 65 SER B CA 1
ATOM 3093 C C . SER B 1 66 ? 26.527 14.903 38.837 1.00 59.84 65 SER B C 1
ATOM 3094 O O . SER B 1 66 ? 26.986 13.976 39.529 1.00 70.82 65 SER B O 1
ATOM 3097 N N . ASN B 1 67 ? 26.727 15.052 37.521 1.00 64.88 66 ASN B N 1
ATOM 3098 C CA . ASN B 1 67 ? 27.491 14.130 36.631 1.00 64.69 66 ASN B CA 1
ATOM 3099 C C . ASN B 1 67 ? 26.726 12.807 36.483 1.00 64.02 66 ASN B C 1
ATOM 3100 O O . ASN B 1 67 ? 25.630 12.840 35.894 1.00 67.13 66 ASN B O 1
ATOM 3105 N N . ASP B 1 68 ? 27.282 11.696 36.987 1.00 62.39 67 ASP B N 1
ATOM 3106 C CA . ASP B 1 68 ? 26.708 10.327 36.876 1.00 63.40 67 ASP B CA 1
ATOM 3107 C C . ASP B 1 68 ? 25.803 10.040 38.083 1.00 57.62 67 ASP B C 1
ATOM 3108 O O . ASP B 1 68 ? 25.378 8.872 38.221 1.00 54.55 67 ASP B O 1
ATOM 3113 N N . ARG B 1 69 ? 25.529 11.051 38.921 1.00 51.86 68 ARG B N 1
ATOM 3114 C CA . ARG B 1 69 ? 24.858 10.888 40.241 1.00 43.84 68 ARG B CA 1
ATOM 3115 C C . ARG B 1 69 ? 23.566 11.712 40.283 1.00 42.78 68 ARG B C 1
ATOM 3116 O O . ARG B 1 69 ? 23.567 12.863 39.798 1.00 40.68 68 ARG B O 1
ATOM 3124 N N . VAL B 1 70 ? 22.518 11.138 40.879 1.00 38.87 69 VAL B N 1
ATOM 3125 C CA . VAL B 1 70 ? 21.140 11.708 40.908 1.00 36.65 69 VAL B CA 1
ATOM 3126 C C . VAL B 1 70 ? 20.601 11.661 42.342 1.00 35.56 69 VAL B C 1
ATOM 3127 O O . VAL B 1 70 ? 20.989 10.747 43.102 1.00 34.05 69 VAL B O 1
ATOM 3131 N N . ALA B 1 71 ? 19.749 12.631 42.685 1.00 34.05 70 ALA B N 1
ATOM 3132 C CA . ALA B 1 71 ? 18.969 12.696 43.940 1.00 35.00 70 ALA B CA 1
ATOM 3133 C C . ALA B 1 71 ? 17.543 13.139 43.603 1.00 35.36 70 ALA B C 1
ATOM 3134 O O . ALA B 1 71 ? 17.348 13.741 42.526 1.00 32.56 70 ALA B O 1
ATOM 3136 N N . LEU B 1 72 ? 16.587 12.835 44.481 1.00 35.59 71 LEU B N 1
ATOM 3137 C CA . LEU B 1 72 ? 15.198 13.357 44.387 1.00 36.13 71 LEU B CA 1
ATOM 3138 C C . LEU B 1 72 ? 15.232 14.880 44.546 1.00 36.65 71 LEU B C 1
ATOM 3139 O O . LEU B 1 72 ? 15.932 15.366 45.457 1.00 39.51 71 LEU B O 1
ATOM 3144 N N . SER B 1 73 ? 14.506 15.598 43.686 1.00 36.57 72 SER B N 1
ATOM 3145 C CA . SER B 1 73 ? 14.265 17.059 43.808 1.00 38.49 72 SER B CA 1
ATOM 3146 C C . SER B 1 73 ? 13.566 17.328 45.144 1.00 41.07 72 SER B C 1
ATOM 3147 O O . SER B 1 73 ? 12.873 16.411 45.637 1.00 39.87 72 SER B O 1
ATOM 3150 N N . GLU B 1 74 ? 13.731 18.532 45.702 1.00 44.41 73 GLU B N 1
ATOM 3151 C CA . GLU B 1 74 ? 13.097 18.943 46.985 1.00 49.74 73 GLU B CA 1
ATOM 3152 C C . GLU B 1 74 ? 11.581 18.697 46.907 1.00 48.63 73 GLU B C 1
ATOM 3153 O O . GLU B 1 74 ? 11.009 18.233 47.911 1.00 51.78 73 GLU B O 1
ATOM 3159 N N . GLU B 1 75 ? 10.964 18.961 45.751 1.00 46.41 74 GLU B N 1
ATOM 3160 C CA . GLU B 1 75 ? 9.490 18.865 45.552 1.00 48.24 74 GLU B CA 1
ATOM 3161 C C . GLU B 1 75 ? 9.033 17.400 45.464 1.00 42.87 74 GLU B C 1
ATOM 3162 O O . GLU B 1 75 ? 7.826 17.169 45.643 1.00 41.55 74 GLU B O 1
ATOM 3168 N N . CYS B 1 76 ? 9.939 16.449 45.201 1.00 41.06 75 CYS B N 1
ATOM 3169 C CA . CYS B 1 76 ? 9.597 15.019 44.956 1.00 39.83 75 CYS B CA 1
ATOM 3170 C C . CYS B 1 76 ? 10.217 14.093 46.013 1.00 38.23 75 CYS B C 1
ATOM 3171 O O . CYS B 1 76 ? 10.178 12.870 45.792 1.00 34.80 75 CYS B O 1
ATOM 3174 N N . ARG B 1 77 ? 10.710 14.636 47.134 1.00 41.93 76 ARG B N 1
ATOM 3175 C CA . ARG B 1 77 ? 11.363 13.858 48.229 1.00 43.68 76 ARG B CA 1
ATOM 3176 C C . ARG B 1 77 ? 10.387 12.818 48.795 1.00 39.91 76 ARG B C 1
ATOM 3177 O O . ARG B 1 77 ? 10.865 11.795 49.323 1.00 37.92 76 ARG B O 1
ATOM 3185 N N . VAL B 1 78 ? 9.077 13.077 48.699 1.00 39.19 77 VAL B N 1
ATOM 3186 C CA . VAL B 1 78 ? 7.991 12.204 49.243 1.00 39.44 77 VAL B CA 1
ATOM 3187 C C . VAL B 1 78 ? 7.978 10.838 48.537 1.00 36.20 77 VAL B C 1
ATOM 3188 O O . VAL B 1 78 ? 7.433 9.891 49.133 1.00 37.09 77 VAL B O 1
ATOM 3192 N N . LEU B 1 79 ? 8.536 10.720 47.328 1.00 33.67 78 LEU B N 1
ATOM 3193 C CA . LEU B 1 79 ? 8.561 9.428 46.581 1.00 36.42 78 LEU B CA 1
ATOM 3194 C C . LEU B 1 79 ? 9.480 8.415 47.285 1.00 36.92 78 LEU B C 1
ATOM 3195 O O . LEU B 1 79 ? 9.291 7.201 47.056 1.00 38.14 78 LEU B O 1
ATOM 3200 N N . ALA B 1 80 ? 10.421 8.878 48.118 1.00 37.60 79 ALA B N 1
ATOM 3201 C CA . ALA B 1 80 ? 11.310 8.022 48.942 1.00 39.44 79 ALA B CA 1
ATOM 3202 C C . ALA B 1 80 ? 10.511 7.362 50.074 1.00 40.77 79 ALA B C 1
ATOM 3203 O O . ALA B 1 80 ? 10.943 6.297 50.554 1.00 42.11 79 ALA B O 1
ATOM 3205 N N . ASP B 1 81 ? 9.402 7.982 50.492 1.00 40.69 80 ASP B N 1
ATOM 3206 C CA . ASP B 1 81 ? 8.495 7.471 51.554 1.00 40.21 80 ASP B CA 1
ATOM 3207 C C . ASP B 1 81 ? 7.399 6.639 50.892 1.00 41.19 80 ASP B C 1
ATOM 3208 O O . ASP B 1 81 ? 6.535 7.188 50.206 1.00 38.37 80 ASP B O 1
ATOM 3213 N N . PRO B 1 82 ? 7.382 5.298 51.087 1.00 41.78 81 PRO B N 1
ATOM 3214 C CA . PRO B 1 82 ? 6.342 4.453 50.498 1.00 41.32 81 PRO B CA 1
ATOM 3215 C C . PRO B 1 82 ? 4.937 4.695 51.074 1.00 41.01 81 PRO B C 1
ATOM 3216 O O . PRO B 1 82 ? 3.996 4.213 50.475 1.00 40.05 81 PRO B O 1
ATOM 3220 N N . GLU B 1 83 ? 4.827 5.419 52.195 1.00 41.14 82 GLU B N 1
ATOM 3221 C CA . GLU B 1 83 ? 3.544 5.720 52.894 1.00 42.98 82 GLU B CA 1
ATOM 3222 C C . GLU B 1 83 ? 3.045 7.132 52.562 1.00 39.19 82 GLU B C 1
ATOM 3223 O O . GLU B 1 83 ? 2.015 7.520 53.131 1.00 40.40 82 GLU B O 1
ATOM 3229 N N . SER B 1 84 ? 3.759 7.894 51.727 1.00 39.26 83 SER B N 1
ATOM 3230 C CA . SER B 1 84 ? 3.370 9.277 51.339 1.00 37.47 83 SER B CA 1
ATOM 3231 C C . SER B 1 84 ? 2.123 9.215 50.452 1.00 36.73 83 SER B C 1
ATOM 3232 O O . SER B 1 84 ? 1.902 8.166 49.818 1.00 37.80 83 SER B O 1
ATOM 3235 N N . MET B 1 85 ? 1.333 10.290 50.425 1.00 37.38 84 MET B N 1
ATOM 3236 C CA . MET B 1 85 ? 0.125 10.403 49.565 1.00 37.06 84 MET B CA 1
ATOM 3237 C C . MET B 1 85 ? 0.533 10.122 48.113 1.00 35.62 84 MET B C 1
ATOM 3238 O O . MET B 1 85 ? -0.103 9.268 47.475 1.00 33.11 84 MET B O 1
ATOM 3243 N N . GLU B 1 86 ? 1.596 10.780 47.639 1.00 34.82 85 GLU B N 1
ATOM 3244 C CA . GLU B 1 86 ? 2.064 10.708 46.229 1.00 34.90 85 GLU B CA 1
ATOM 3245 C C . GLU B 1 86 ? 2.500 9.274 45.897 1.00 33.68 85 GLU B C 1
ATOM 3246 O O . GLU B 1 86 ? 2.144 8.802 44.803 1.00 33.41 85 GLU B O 1
ATOM 3252 N N . SER B 1 87 ? 3.226 8.602 46.801 1.00 31.94 86 SER B N 1
ATOM 3253 C CA . SER B 1 87 ? 3.660 7.187 46.638 1.00 31.56 86 SER B CA 1
ATOM 3254 C C . SER B 1 87 ? 2.433 6.267 46.541 1.00 31.94 86 SER B C 1
ATOM 3255 O O . SER B 1 87 ? 2.417 5.390 45.653 1.00 31.33 86 SER B O 1
ATOM 3258 N N . LEU B 1 88 ? 1.443 6.460 47.417 1.00 31.37 87 LEU B N 1
ATOM 3259 C CA . LEU B 1 88 ? 0.222 5.611 47.478 1.00 32.09 87 LEU B CA 1
ATOM 3260 C C . LEU B 1 88 ? -0.624 5.836 46.219 1.00 31.38 87 LEU B C 1
ATOM 3261 O O . LEU B 1 88 ? -1.245 4.860 45.745 1.00 32.82 87 LEU B O 1
ATOM 3266 N N . ILE B 1 89 ? -0.641 7.061 45.683 1.00 31.31 88 ILE B N 1
ATOM 3267 C CA . ILE B 1 89 ? -1.325 7.370 44.391 1.00 32.97 88 ILE B CA 1
ATOM 3268 C C . ILE B 1 89 ? -0.614 6.599 43.270 1.00 32.23 88 ILE B C 1
ATOM 3269 O O . ILE B 1 89 ? -1.305 5.915 42.492 1.00 34.03 88 ILE B O 1
ATOM 3274 N N . ALA B 1 90 ? 0.718 6.688 43.212 1.00 30.73 89 ALA B N 1
ATOM 3275 C CA . ALA B 1 90 ? 1.571 6.064 42.169 1.00 30.61 89 ALA B CA 1
ATOM 3276 C C . ALA B 1 90 ? 1.390 4.539 42.157 1.00 29.49 89 ALA B C 1
ATOM 3277 O O . ALA B 1 90 ? 1.539 3.940 41.072 1.00 29.79 89 ALA B O 1
ATOM 3279 N N . LYS B 1 91 ? 1.075 3.936 43.309 1.00 30.10 90 LYS B N 1
ATOM 3280 C CA . LYS B 1 91 ? 0.917 2.464 43.463 1.00 32.90 90 LYS B CA 1
ATOM 3281 C C . LYS B 1 91 ? -0.531 2.029 43.195 1.00 31.75 90 LYS B C 1
ATOM 3282 O O . LYS B 1 91 ? -0.753 0.817 43.038 1.00 31.72 90 LYS B O 1
ATOM 3288 N N . TRP B 1 92 ? -1.476 2.969 43.145 1.00 32.49 91 TRP B N 1
ATOM 3289 C CA . TRP B 1 92 ? -2.909 2.687 42.862 1.00 31.99 91 TRP B CA 1
ATOM 3290 C C . TRP B 1 92 ? -3.263 3.073 41.420 1.00 32.05 91 TRP B C 1
ATOM 3291 O O . TRP B 1 92 ? -3.854 2.231 40.712 1.00 32.78 91 TRP B O 1
ATOM 3302 N N . GLU B 1 93 ? -2.917 4.303 41.023 1.00 33.04 92 GLU B N 1
ATOM 3303 C CA . GLU B 1 93 ? -3.513 5.060 39.885 1.00 34.00 92 GLU B CA 1
ATOM 3304 C C . GLU B 1 93 ? -3.373 4.302 38.557 1.00 31.97 92 GLU B C 1
ATOM 3305 O O . GLU B 1 93 ? -4.250 4.480 37.693 1.00 31.52 92 GLU B O 1
ATOM 3311 N N . PHE B 1 94 ? -2.309 3.513 38.380 1.00 32.02 93 PHE B N 1
ATOM 3312 C CA . PHE B 1 94 ? -1.903 2.944 37.066 1.00 31.50 93 PHE B CA 1
ATOM 3313 C C . PHE B 1 94 ? -2.229 1.446 36.998 1.00 30.24 93 PHE B C 1
ATOM 3314 O O . PHE B 1 94 ? -1.730 0.773 36.077 1.00 31.16 93 PHE B O 1
ATOM 3322 N N . ASN B 1 95 ? -3.073 0.939 37.903 1.00 29.85 94 ASN B N 1
ATOM 3323 C CA . ASN B 1 95 ? -3.610 -0.446 37.812 1.00 30.73 94 ASN B CA 1
ATOM 3324 C C . ASN B 1 95 ? -4.286 -0.586 36.442 1.00 30.18 94 ASN B C 1
ATOM 3325 O O . ASN B 1 95 ? -4.896 0.403 35.986 1.00 29.44 94 ASN B O 1
ATOM 3330 N N . SER B 1 96 ? -4.154 -1.751 35.799 1.00 31.18 95 SER B N 1
ATOM 3331 C CA . SER B 1 96 ? -4.590 -1.992 34.396 1.00 33.06 95 SER B CA 1
ATOM 3332 C C . SER B 1 96 ? -6.088 -1.700 34.252 1.00 31.59 95 SER B C 1
ATOM 3333 O O . SER B 1 96 ? -6.483 -1.216 33.176 1.00 30.33 95 SER B O 1
ATOM 3336 N N . GLY B 1 97 ? -6.876 -1.974 35.297 1.00 32.83 96 GLY B N 1
ATOM 3337 C CA . GLY B 1 97 ? -8.332 -1.745 35.316 1.00 33.88 96 GLY B CA 1
ATOM 3338 C C . GLY B 1 97 ? -8.674 -0.288 35.051 1.00 33.10 96 GLY B C 1
ATOM 3339 O O . GLY B 1 97 ? -9.436 -0.021 34.098 1.00 33.05 96 GLY B O 1
ATOM 3340 N N . LEU B 1 98 ? -8.119 0.624 35.856 1.00 32.42 97 LEU B N 1
ATOM 3341 C CA . LEU B 1 98 ? -8.406 2.080 35.772 1.00 33.03 97 LEU B CA 1
ATOM 3342 C C . LEU B 1 98 ? -7.701 2.677 34.549 1.00 30.85 97 LEU B C 1
ATOM 3343 O O . LEU B 1 98 ? -8.303 3.538 33.888 1.00 30.89 97 LEU B O 1
ATOM 3348 N N . TRP B 1 99 ? -6.475 2.238 34.256 1.00 30.68 98 TRP B N 1
ATOM 3349 C CA . TRP B 1 99 ? -5.682 2.727 33.095 1.00 29.97 98 TRP B CA 1
ATOM 3350 C C . TRP B 1 99 ? -6.487 2.511 31.807 1.00 29.20 98 TRP B C 1
ATOM 3351 O O . TRP B 1 99 ? -6.579 3.451 31.000 1.00 29.91 98 TRP B O 1
ATOM 3362 N N . ASN B 1 100 ? -7.084 1.330 31.647 1.00 28.11 99 ASN B N 1
ATOM 3363 C CA . ASN B 1 100 ? -7.829 0.939 30.421 1.00 29.76 99 ASN B CA 1
ATOM 3364 C C . ASN B 1 100 ? -9.206 1.614 30.395 1.00 29.68 99 ASN B C 1
ATOM 3365 O O . ASN B 1 100 ? -9.713 1.844 29.286 1.00 30.39 99 ASN B O 1
ATOM 3370 N N . ALA B 1 101 ? -9.784 1.921 31.560 1.00 29.59 100 ALA B N 1
ATOM 3371 C CA . ALA B 1 101 ? -11.055 2.674 31.691 1.00 30.37 100 ALA B CA 1
ATOM 3372 C C . ALA B 1 101 ? -10.985 3.966 30.867 1.00 31.44 100 ALA B C 1
ATOM 3373 O O . ALA B 1 101 ? -11.962 4.284 30.174 1.00 32.63 100 ALA B O 1
ATOM 3375 N N . TRP B 1 102 ? -9.856 4.677 30.930 1.00 32.07 101 TRP B N 1
ATOM 3376 C CA . TRP B 1 102 ? -9.655 5.991 30.262 1.00 32.02 101 TRP B CA 1
ATOM 3377 C C . TRP B 1 102 ? -9.836 5.868 28.743 1.00 32.26 101 TRP B C 1
ATOM 3378 O O . TRP B 1 102 ? -10.360 6.826 28.141 1.00 32.59 101 TRP B O 1
ATOM 3389 N N . LEU B 1 103 ? -9.438 4.741 28.143 1.00 32.44 102 LEU B N 1
ATOM 3390 C CA . LEU B 1 103 ? -9.571 4.509 26.677 1.00 33.09 102 LEU B CA 1
ATOM 3391 C C . LEU B 1 103 ? -11.053 4.410 26.290 1.00 33.11 102 LEU B C 1
ATOM 3392 O O . LEU B 1 103 ? -11.363 4.703 25.119 1.00 33.75 102 LEU B O 1
ATOM 3397 N N . MET B 1 104 ? -11.923 3.999 27.217 1.00 33.02 103 MET B N 1
ATOM 3398 C CA . MET B 1 104 ? -13.369 3.751 26.950 1.00 35.41 103 MET B CA 1
ATOM 3399 C C . MET B 1 104 ? -14.208 4.992 27.292 1.00 35.00 103 MET B C 1
ATOM 3400 O O . MET B 1 104 ? -15.452 4.904 27.190 1.00 35.52 103 MET B O 1
ATOM 3405 N N . TYR B 1 105 ? -13.567 6.110 27.651 1.00 33.49 104 TYR B N 1
ATOM 3406 C CA . TYR B 1 105 ? -14.236 7.396 27.987 1.00 34.11 104 TYR B CA 1
ATOM 3407 C C . TYR B 1 105 ? -15.067 7.869 26.792 1.00 34.27 104 TYR B C 1
ATOM 3408 O O . TYR B 1 105 ? -16.244 8.189 26.959 1.00 32.95 104 TYR B O 1
ATOM 3417 N N . PRO B 1 106 ? -14.508 7.919 25.557 1.00 34.43 105 PRO B N 1
ATOM 3418 C CA . PRO B 1 106 ? -15.291 8.290 24.379 1.00 35.82 105 PRO B CA 1
ATOM 3419 C C . PRO B 1 106 ? -16.510 7.382 24.141 1.00 39.60 105 PRO B C 1
ATOM 3420 O O . PRO B 1 106 ? -17.575 7.915 23.848 1.00 39.92 105 PRO B O 1
ATOM 3424 N N . LYS B 1 107 ? -16.339 6.060 24.268 1.00 39.78 106 LYS B N 1
ATOM 3425 C CA . LYS B 1 107 ? -17.428 5.067 24.046 1.00 41.39 106 LYS B CA 1
ATOM 3426 C C . LYS B 1 107 ? -18.519 5.241 25.113 1.00 38.91 106 LYS B C 1
ATOM 3427 O O . LYS B 1 107 ? -19.705 5.138 24.749 1.00 39.75 106 LYS B O 1
ATOM 3433 N N . SER B 1 108 ? -18.140 5.486 26.374 1.00 37.82 107 SER B N 1
ATOM 3434 C CA . SER B 1 108 ? -19.082 5.698 27.509 1.00 38.41 107 SER B CA 1
ATOM 3435 C C . SER B 1 108 ? -19.966 6.919 27.226 1.00 39.90 107 SER B C 1
ATOM 3436 O O . SER B 1 108 ? -21.181 6.857 27.529 1.00 41.60 107 SER B O 1
ATOM 3439 N N . LEU B 1 109 ? -19.384 7.980 26.657 1.00 39.09 108 LEU B N 1
ATOM 3440 C CA . LEU B 1 109 ? -20.100 9.234 26.295 1.00 40.12 108 LEU B CA 1
ATOM 3441 C C . LEU B 1 109 ? -21.093 8.959 25.161 1.00 42.07 108 LEU B C 1
ATOM 3442 O O . LEU B 1 109 ? -22.230 9.440 25.264 1.00 40.97 108 LEU B O 1
ATOM 3447 N N . LEU B 1 110 ? -20.662 8.240 24.118 1.00 45.76 109 LEU B N 1
ATOM 3448 C CA . LEU B 1 110 ? -21.455 7.993 22.882 1.00 49.34 109 LEU B CA 1
ATOM 3449 C C . LEU B 1 110 ? -22.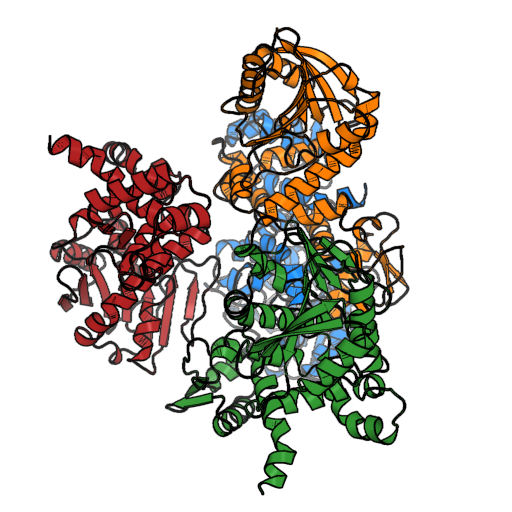554 6.960 23.158 1.00 52.16 109 LEU B C 1
ATOM 3450 O O . LEU B 1 110 ? -23.651 7.110 22.588 1.00 53.68 109 LEU B O 1
ATOM 3455 N N . GLU B 1 111 ? -22.268 5.947 23.982 1.00 54.72 110 GLU B N 1
ATOM 3456 C CA . GLU B 1 111 ? -23.225 4.856 24.312 1.00 58.72 110 GLU B CA 1
ATOM 3457 C C . GLU B 1 111 ? -24.389 5.418 25.135 1.00 59.75 110 GLU B C 1
ATOM 3458 O O . GLU B 1 111 ? -25.546 5.136 24.775 1.00 64.34 110 GLU B O 1
ATOM 3464 N N . ASN B 1 112 ? -24.088 6.161 26.205 1.00 58.38 111 ASN B N 1
ATOM 3465 C CA . ASN B 1 112 ? -25.100 6.800 27.091 1.00 64.53 111 ASN B CA 1
ATOM 3466 C C . ASN B 1 112 ? -26.125 5.732 27.504 1.00 67.89 111 ASN B C 1
ATOM 3467 O O . ASN B 1 112 ? -27.341 5.997 27.385 1.00 66.54 111 ASN B O 1
ATOM 3472 N N . ASN B 1 113 ? -25.638 4.567 27.952 1.00 68.37 112 ASN B N 1
ATOM 3473 C CA . ASN B 1 113 ? -26.455 3.366 28.289 1.00 65.10 112 ASN B CA 1
ATOM 3474 C C . ASN B 1 113 ? -26.250 2.997 29.768 1.00 60.63 112 ASN B C 1
ATOM 3475 O O . ASN B 1 113 ? -26.447 1.799 30.119 1.00 56.92 112 ASN B O 1
ATOM 3480 N N . GLY B 1 114 ? -25.862 3.980 30.596 1.00 55.49 113 GLY B N 1
ATOM 3481 C CA . GLY B 1 114 ? -25.731 3.830 32.058 1.00 54.11 113 GLY B CA 1
ATOM 3482 C C . GLY B 1 114 ? -24.468 3.087 32.472 1.00 49.28 113 GLY B C 1
ATOM 3483 O O . GLY B 1 114 ? -24.312 2.847 33.685 1.00 52.24 113 GLY B O 1
ATOM 3484 N N . LYS B 1 115 ? -23.591 2.737 31.524 1.00 46.59 114 LYS B N 1
ATOM 3485 C CA . LYS B 1 115 ? -22.334 1.986 31.801 1.00 42.00 114 LYS B CA 1
ATOM 3486 C C . LYS B 1 115 ? -21.143 2.949 31.803 1.00 37.70 114 LYS B C 1
ATOM 3487 O O . LYS B 1 115 ? -20.925 3.635 30.787 1.00 36.79 114 LYS B O 1
ATOM 3493 N N . SER B 1 116 ? -20.398 2.979 32.910 1.00 35.22 115 SER B N 1
ATOM 3494 C CA . SER B 1 116 ? -19.140 3.753 33.081 1.00 33.46 115 SER B CA 1
ATOM 3495 C C . SER B 1 116 ? -18.091 3.267 32.076 1.00 32.08 115 SER B C 1
ATOM 3496 O O . SER B 1 116 ? -18.171 2.105 31.644 1.00 30.39 115 SER B O 1
ATOM 3499 N N . ALA B 1 117 ? -17.120 4.119 31.745 1.00 32.67 116 ALA B N 1
ATOM 3500 C CA . ALA B 1 117 ? -15.946 3.752 30.921 1.00 33.26 116 ALA B CA 1
ATOM 3501 C C . ALA B 1 117 ? -15.238 2.553 31.566 1.00 33.71 116 ALA B C 1
ATOM 3502 O O . ALA B 1 117 ? -14.787 1.657 30.826 1.00 33.20 116 ALA B O 1
ATOM 3504 N N . PHE B 1 118 ? -15.174 2.523 32.901 1.00 32.91 117 PHE B N 1
ATOM 3505 C CA . PHE B 1 118 ? -14.530 1.439 33.688 1.00 33.51 117 PHE B CA 1
ATOM 3506 C C . PHE B 1 118 ? -15.239 0.107 33.416 1.00 33.48 117 PHE B C 1
ATOM 3507 O O . PHE B 1 118 ? -14.554 -0.897 33.154 1.00 32.43 117 PHE B O 1
ATOM 3515 N N . GLU B 1 119 ? -16.571 0.089 33.483 1.00 33.96 118 GLU B N 1
ATOM 3516 C CA . GLU B 1 119 ? -17.367 -1.153 33.304 1.00 35.57 118 GLU B CA 1
ATOM 3517 C C . GLU B 1 119 ? -17.254 -1.637 31.853 1.00 33.81 118 GLU B C 1
ATOM 3518 O O . GLU B 1 119 ? -17.154 -2.858 31.657 1.00 39.52 118 GLU B O 1
ATOM 3524 N N . ILE B 1 120 ? -17.266 -0.725 30.878 1.00 34.28 119 ILE B N 1
ATOM 3525 C CA . ILE B 1 120 ? -17.089 -1.068 29.434 1.00 37.74 119 ILE B CA 1
ATOM 3526 C C . ILE B 1 120 ? -15.713 -1.724 29.255 1.00 35.80 119 ILE B C 1
ATOM 3527 O O . ILE B 1 120 ? -15.642 -2.751 28.563 1.00 36.56 119 ILE B O 1
ATOM 3532 N N . ALA B 1 121 ? -14.669 -1.151 29.861 1.00 34.91 120 ALA B N 1
ATOM 3533 C CA . ALA B 1 121 ? -13.265 -1.609 29.727 1.00 34.77 120 ALA B CA 1
ATOM 3534 C C . ALA B 1 121 ? -13.075 -2.969 30.414 1.00 34.33 120 ALA B C 1
ATOM 3535 O O . ALA B 1 121 ? -12.373 -3.817 29.838 1.00 35.39 120 ALA B O 1
ATOM 3537 N N . ASN B 1 122 ? -13.684 -3.172 31.587 1.00 36.24 121 ASN B N 1
ATOM 3538 C CA . ASN B 1 122 ? -13.315 -4.260 32.535 1.00 37.48 121 ASN B CA 1
ATOM 3539 C C . ASN B 1 122 ? -14.435 -5.300 32.688 1.00 39.24 121 ASN B C 1
ATOM 3540 O O . ASN B 1 122 ? -14.173 -6.337 33.326 1.00 42.38 121 ASN B O 1
ATOM 3545 N N . GLY B 1 123 ? -15.628 -5.049 32.141 1.00 39.86 122 GLY B N 1
ATOM 3546 C CA . GLY B 1 123 ? -16.735 -6.026 32.106 1.00 42.04 122 GLY B CA 1
ATOM 3547 C C . GLY B 1 123 ? -17.512 -6.094 33.413 1.00 43.10 122 GLY B C 1
ATOM 3548 O O . GLY B 1 123 ? -18.382 -6.976 33.534 1.00 46.46 122 GLY B O 1
ATOM 3549 N N . LYS B 1 124 ? -17.220 -5.198 34.359 1.00 44.50 123 LYS B N 1
ATOM 3550 C CA . LYS B 1 124 ? -17.904 -5.110 35.676 1.00 43.87 123 LYS B CA 1
ATOM 3551 C C . LYS B 1 124 ? -17.641 -3.733 36.279 1.00 40.85 123 LYS B C 1
ATOM 3552 O O . LYS B 1 124 ? -16.606 -3.121 36.013 1.00 38.59 123 LYS B O 1
ATOM 3558 N N . PRO B 1 125 ? -18.572 -3.198 37.100 1.00 39.67 124 PRO B N 1
ATOM 3559 C CA . PRO B 1 125 ? -18.398 -1.873 37.695 1.00 39.22 124 PRO B CA 1
ATOM 3560 C C . PRO B 1 125 ? -17.250 -1.827 38.718 1.00 38.18 124 PRO B C 1
ATOM 3561 O O . PRO B 1 125 ? -16.807 -2.874 39.171 1.00 38.64 124 PRO B O 1
ATOM 3565 N N . PHE B 1 126 ? -16.814 -0.609 39.053 1.00 34.86 125 PHE B N 1
ATOM 3566 C CA . PHE B 1 126 ? -15.582 -0.292 39.825 1.00 34.98 125 PHE B CA 1
ATOM 3567 C C . PHE B 1 126 ? -15.466 -1.162 41.083 1.00 34.16 125 PHE B C 1
ATOM 3568 O O . PHE B 1 126 ? -14.419 -1.815 41.253 1.00 34.16 125 PHE B O 1
ATOM 3576 N N . PHE B 1 127 ? -16.487 -1.159 41.946 1.00 33.05 126 PHE B N 1
ATOM 3577 C CA . PHE B 1 127 ? -16.412 -1.767 43.302 1.00 36.14 126 PHE B CA 1
ATOM 3578 C C . PHE B 1 127 ? -16.525 -3.294 43.207 1.00 38.45 126 PHE B C 1
ATOM 3579 O O . PHE B 1 127 ? -15.982 -3.973 44.101 1.00 39.38 126 PHE B O 1
ATOM 3587 N N . GLU B 1 128 ? -17.154 -3.815 42.149 1.00 41.23 127 GLU B N 1
ATOM 3588 C CA . GLU B 1 128 ? -17.207 -5.276 41.866 1.00 43.95 127 GLU B CA 1
ATOM 3589 C C . GLU B 1 128 ? -15.807 -5.757 41.458 1.00 43.70 127 GLU B C 1
ATOM 3590 O O . GLU B 1 128 ? -15.411 -6.855 41.888 1.00 45.46 127 GLU B O 1
ATOM 3596 N N . TYR B 1 129 ? -15.092 -4.969 40.651 1.00 41.72 128 TYR B N 1
ATOM 3597 C CA . TYR B 1 129 ? -13.715 -5.274 40.176 1.00 40.43 128 TYR B CA 1
ATOM 3598 C C . TYR B 1 129 ? -12.769 -5.345 41.383 1.00 40.38 128 TYR B C 1
ATOM 3599 O O . TYR B 1 129 ? -11.939 -6.271 41.444 1.00 40.46 128 TYR B O 1
ATOM 3608 N N . LEU B 1 130 ? -12.906 -4.406 42.325 1.00 38.96 129 LEU B N 1
ATOM 3609 C CA . LEU B 1 130 ? -12.104 -4.368 43.580 1.00 42.34 129 LEU B CA 1
ATOM 3610 C C . LEU B 1 130 ? -12.453 -5.566 44.475 1.00 45.16 129 LEU B C 1
ATOM 3611 O O . LEU B 1 130 ? -11.525 -6.100 45.116 1.00 44.07 129 LEU B O 1
ATOM 3616 N N . ASP B 1 131 ? -13.726 -5.978 44.509 1.00 48.33 130 ASP B N 1
ATOM 3617 C CA . ASP B 1 131 ? -14.206 -7.178 45.253 1.00 51.09 130 ASP B CA 1
ATOM 3618 C C . ASP B 1 131 ? -13.397 -8.421 44.859 1.00 50.04 130 ASP B C 1
ATOM 3619 O O . ASP B 1 131 ? -13.122 -9.244 45.753 1.00 48.64 130 ASP B O 1
ATOM 3624 N N . SER B 1 132 ? -13.062 -8.561 43.571 1.00 52.63 131 SER B N 1
ATOM 3625 C CA . SER B 1 132 ? -12.460 -9.779 42.965 1.00 53.48 131 SER B CA 1
ATOM 3626 C C . SER B 1 132 ? -10.927 -9.689 42.927 1.00 53.06 131 SER B C 1
ATOM 3627 O O . SER B 1 132 ? -10.304 -10.693 42.539 1.00 53.12 131 SER B O 1
ATOM 3630 N N . ASN B 1 133 ? -10.344 -8.543 43.299 1.00 51.94 132 ASN B N 1
ATOM 3631 C CA . ASN B 1 133 ? -8.872 -8.310 43.314 1.00 51.54 132 ASN B CA 1
ATOM 3632 C C . ASN B 1 133 ? -8.476 -7.774 44.697 1.00 47.79 132 ASN B C 1
ATOM 3633 O O . ASN B 1 133 ? -8.525 -6.546 44.895 1.00 50.11 132 ASN B O 1
ATOM 3638 N N . LYS B 1 134 ? -8.107 -8.677 45.612 1.00 47.15 133 LYS B N 1
ATOM 3639 C CA . LYS B 1 134 ? -7.800 -8.385 47.041 1.00 50.36 133 LYS B CA 1
ATOM 3640 C C . LYS B 1 134 ? -6.579 -7.463 47.151 1.00 48.71 133 LYS B C 1
ATOM 3641 O O . LYS B 1 134 ? -6.643 -6.499 47.941 1.00 49.65 133 LYS B O 1
ATOM 3647 N N . LEU B 1 135 ? -5.501 -7.765 46.420 1.00 47.68 134 LEU B N 1
ATOM 3648 C CA . LEU B 1 135 ? -4.237 -6.981 46.464 1.00 48.23 134 LEU B CA 1
ATOM 3649 C C . LEU B 1 135 ? -4.527 -5.541 46.022 1.00 44.38 134 LEU B C 1
ATOM 3650 O O . LEU B 1 135 ? -4.097 -4.607 46.723 1.00 45.01 134 LEU B O 1
ATOM 3655 N N . LEU B 1 136 ? -5.248 -5.371 44.912 1.00 43.16 135 LEU B N 1
ATOM 3656 C CA . LEU B 1 136 ? -5.595 -4.035 44.360 1.00 43.11 135 LEU B CA 1
ATOM 3657 C C . LEU B 1 136 ? -6.516 -3.294 45.340 1.00 40.88 135 LEU B C 1
ATOM 3658 O O . LEU B 1 136 ? -6.325 -2.076 45.512 1.00 40.00 135 LEU B O 1
ATOM 3663 N N . LYS B 1 137 ? -7.467 -3.998 45.964 1.00 40.25 136 LYS B N 1
ATOM 3664 C CA . LYS B 1 137 ? -8.415 -3.403 46.945 1.00 40.14 136 LYS B CA 1
ATOM 3665 C C . LYS B 1 137 ? -7.629 -2.812 48.123 1.00 38.11 136 LYS B C 1
ATOM 3666 O O . LYS B 1 137 ? -7.978 -1.706 48.560 1.00 36.60 136 LYS B O 1
ATOM 3672 N N . SER B 1 138 ? -6.605 -3.513 48.620 1.00 38.45 137 SER B N 1
ATOM 3673 C CA . SER B 1 138 ? -5.774 -3.061 49.770 1.00 38.85 137 SER B CA 1
ATOM 3674 C C . SER B 1 138 ? -5.026 -1.772 49.399 1.00 37.46 137 SER B C 1
ATOM 3675 O O . SER B 1 138 ? -4.881 -0.903 50.278 1.00 38.72 137 SER B O 1
ATOM 3678 N N . LYS B 1 139 ? -4.587 -1.648 48.143 1.00 37.83 138 LYS B N 1
ATOM 3679 C CA . LYS B 1 139 ? -3.884 -0.447 47.611 1.00 37.68 138 LYS B CA 1
ATOM 3680 C C . LYS B 1 139 ? -4.858 0.735 47.528 1.00 36.02 138 LYS B C 1
ATOM 3681 O O . LYS B 1 139 ? -4.462 1.854 47.906 1.00 35.46 138 LYS B O 1
ATOM 3687 N N . PHE B 1 140 ? -6.082 0.500 47.046 1.00 34.91 139 PHE B N 1
ATOM 3688 C CA . PHE B 1 140 ? -7.171 1.512 47.014 1.00 34.18 139 PHE B CA 1
ATOM 3689 C C . PHE B 1 140 ? -7.500 1.954 48.447 1.00 34.06 139 PHE B C 1
ATOM 3690 O O . PHE B 1 140 ? -7.538 3.168 48.711 1.00 35.48 139 PHE B O 1
ATOM 3698 N N . ASP B 1 141 ? -7.728 0.989 49.343 1.00 35.45 140 ASP B N 1
ATOM 3699 C CA . ASP B 1 141 ? -8.127 1.216 50.760 1.00 36.69 140 ASP B CA 1
ATOM 3700 C C . ASP B 1 141 ? -7.030 1.987 51.511 1.00 37.34 140 ASP B C 1
ATOM 3701 O O . ASP B 1 141 ? -7.389 2.851 52.342 1.00 37.22 140 ASP B O 1
ATOM 3706 N N . SER B 1 142 ? -5.753 1.682 51.246 1.00 37.52 141 SER B N 1
ATOM 3707 C CA . SER B 1 142 ? -4.578 2.368 51.851 1.00 37.81 141 SER B CA 1
ATOM 3708 C C . SER B 1 142 ? -4.594 3.849 51.465 1.00 36.07 141 SER B C 1
ATOM 3709 O O . SER B 1 142 ? -4.416 4.694 52.361 1.00 36.80 141 SER B O 1
ATOM 3712 N N . LEU B 1 143 ? -4.805 4.139 50.179 1.00 35.41 142 LEU B N 1
ATOM 3713 C CA . LEU B 1 143 ? -4.866 5.522 49.634 1.00 35.99 142 LEU B CA 1
ATOM 3714 C C . LEU B 1 143 ? -6.006 6.286 50.317 1.00 34.91 142 LEU B C 1
ATOM 3715 O O . LEU B 1 143 ? -5.812 7.469 50.661 1.00 33.96 142 LEU B O 1
ATOM 3720 N N . MET B 1 144 ? -7.154 5.629 50.506 1.00 35.80 143 MET B N 1
ATOM 3721 C CA . MET B 1 144 ? -8.346 6.230 51.159 1.00 36.35 143 MET B CA 1
ATOM 3722 C C . MET B 1 144 ? -8.013 6.524 52.627 1.00 36.59 143 MET B C 1
ATOM 3723 O O . MET B 1 144 ? -8.357 7.623 53.099 1.00 35.08 143 MET B O 1
ATOM 3728 N N . SER B 1 145 ? -7.349 5.586 53.312 1.00 37.76 144 SER B N 1
ATOM 3729 C CA . SER B 1 145 ? -6.906 5.718 54.726 1.00 37.96 144 SER B CA 1
ATOM 3730 C C . SER B 1 145 ? -5.991 6.941 54.877 1.00 38.47 144 SER B C 1
ATOM 3731 O O . SER B 1 145 ? -6.107 7.640 55.906 1.00 40.03 144 SER B O 1
ATOM 3734 N N . LYS B 1 146 ? -5.121 7.197 53.893 1.00 36.96 145 LYS B N 1
ATOM 3735 C CA . LYS B 1 146 ? -4.152 8.327 53.927 1.00 37.91 145 LYS B CA 1
ATOM 3736 C C . LYS B 1 146 ? -4.921 9.651 53.834 1.00 37.14 145 LYS B C 1
ATOM 3737 O O . LYS B 1 146 ? -4.561 10.585 54.571 1.00 39.12 145 LYS B O 1
ATOM 3743 N N . ASP B 1 147 ? -5.947 9.724 52.979 1.00 37.12 146 ASP B N 1
ATOM 3744 C CA . ASP B 1 147 ? -6.845 10.907 52.852 1.00 39.18 146 ASP B CA 1
ATOM 3745 C C . ASP B 1 147 ? -7.414 11.259 54.233 1.00 38.51 146 ASP B C 1
ATOM 3746 O O . ASP B 1 147 ? -7.472 12.463 54.556 1.00 39.10 146 ASP B O 1
ATOM 3751 N N . SER B 1 148 ? -7.811 10.249 55.015 1.00 39.74 147 SER B N 1
ATOM 3752 C CA . SER B 1 148 ? -8.354 10.406 56.391 1.00 42.01 147 SER B CA 1
ATOM 3753 C C . SER B 1 148 ? -7.260 10.925 57.333 1.00 43.75 147 SER B C 1
ATOM 3754 O O . SER B 1 148 ? -7.558 11.844 58.118 1.00 46.77 147 SER B O 1
ATOM 3757 N N . ASP B 1 149 ? -6.045 10.367 57.254 1.00 45.19 148 ASP B N 1
ATOM 3758 C CA . ASP B 1 149 ? -4.867 10.832 58.037 1.00 45.15 148 ASP B CA 1
ATOM 3759 C C . ASP B 1 149 ? -4.672 12.335 57.798 1.00 44.99 148 ASP B C 1
ATOM 3760 O O . ASP B 1 149 ? -4.399 13.054 58.775 1.00 46.18 148 ASP B O 1
ATOM 3765 N N . LYS B 1 150 ? -4.830 12.784 56.548 1.00 44.19 149 LYS B N 1
ATOM 3766 C CA . LYS B 1 150 ? -4.498 14.164 56.102 1.00 46.54 149 LYS B CA 1
ATOM 3767 C C . LYS B 1 150 ? -5.498 15.185 56.662 1.00 44.92 149 LYS B C 1
ATOM 3768 O O . LYS B 1 150 ? -5.069 16.321 56.919 1.00 46.50 149 LYS B O 1
ATOM 3774 N N . MET B 1 151 ? -6.776 14.826 56.824 1.00 45.38 150 MET B N 1
ATOM 3775 C CA . MET B 1 151 ? -7.838 15.823 57.140 1.00 46.54 150 MET B CA 1
ATOM 3776 C C . MET B 1 151 ? -8.329 15.701 58.592 1.00 46.09 150 MET B C 1
ATOM 3777 O O . MET B 1 151 ? -9.033 16.628 59.029 1.00 49.34 150 MET B O 1
ATOM 3782 N N . ILE B 1 152 ? -7.967 14.641 59.325 1.00 47.33 151 ILE B N 1
ATOM 3783 C CA . ILE B 1 152 ? -8.563 14.328 60.663 1.00 52.26 151 ILE B CA 1
ATOM 3784 C C . ILE B 1 152 ? -8.360 15.501 61.635 1.00 56.41 151 ILE B C 1
ATOM 3785 O O . ILE B 1 152 ? -9.295 15.773 62.416 1.00 56.89 151 ILE B O 1
ATOM 3790 N N . GLU B 1 153 ? -7.197 16.163 61.605 1.00 59.88 152 GLU B N 1
ATOM 3791 C CA . GLU B 1 153 ? -6.864 17.284 62.530 1.00 63.08 152 GLU B CA 1
ATOM 3792 C C . GLU B 1 153 ? -7.756 18.492 62.215 1.00 60.06 152 GLU B C 1
ATOM 3793 O O . GLU B 1 153 ? -8.339 19.051 63.164 1.00 63.58 152 GLU B O 1
ATOM 3799 N N . LYS B 1 154 ? -7.866 18.870 60.937 1.00 59.03 153 LYS B N 1
ATOM 3800 C CA . LYS B 1 154 ? -8.746 19.977 60.464 1.00 61.91 153 LYS B CA 1
ATOM 3801 C C . LYS B 1 154 ? -10.214 19.632 60.752 1.00 64.19 153 LYS B C 1
ATOM 3802 O O . LYS B 1 154 ? -10.999 20.563 61.017 1.00 67.14 153 LYS B O 1
ATOM 3808 N N . LEU B 1 155 ? -10.566 18.344 60.695 1.00 63.04 154 LEU B N 1
ATOM 3809 C CA . LEU B 1 155 ? -11.954 17.841 60.876 1.00 63.20 154 LEU B CA 1
ATOM 3810 C C . LEU B 1 155 ? -12.373 17.988 62.346 1.00 66.50 154 LEU B C 1
ATOM 3811 O O . LEU B 1 155 ? -13.559 18.298 62.589 1.00 65.98 154 LEU B O 1
ATOM 3816 N N . PHE B 1 156 ? -11.434 17.796 63.282 1.00 66.70 155 PHE B N 1
ATOM 3817 C CA . PHE B 1 156 ? -11.666 17.851 64.752 1.00 65.44 155 PHE B CA 1
ATOM 3818 C C . PHE B 1 156 ? -12.124 19.252 65.177 1.00 66.57 155 PHE B C 1
ATOM 3819 O O . PHE B 1 156 ? -13.053 19.341 66.003 1.00 63.25 155 PHE B O 1
ATOM 3827 N N . ASN B 1 157 ? -11.490 20.308 64.651 1.00 69.42 156 ASN B N 1
ATOM 3828 C CA . ASN B 1 157 ? -11.735 21.713 65.084 1.00 72.66 156 ASN B CA 1
ATOM 3829 C C . ASN B 1 157 ? -12.703 22.407 64.111 1.00 71.87 156 ASN B C 1
ATOM 3830 O O . ASN B 1 157 ? -12.761 23.652 64.137 1.00 73.76 156 ASN B O 1
ATOM 3835 N N . VAL B 1 158 ? -13.445 21.640 63.302 1.00 70.41 157 VAL B N 1
ATOM 3836 C CA . VAL B 1 158 ? -14.573 22.142 62.456 1.00 69.04 157 VAL B CA 1
ATOM 3837 C C . VAL B 1 158 ? -15.891 21.509 62.928 1.00 64.81 157 VAL B C 1
ATOM 3838 O O . VAL B 1 158 ? -16.940 22.163 62.762 1.00 65.75 157 VAL B O 1
ATOM 3842 N N . TYR B 1 159 ? -15.849 20.292 63.484 1.00 62.34 158 TYR B N 1
ATOM 3843 C CA . TYR B 1 159 ? -17.037 19.559 63.997 1.00 59.04 158 TYR B CA 1
ATOM 3844 C C . TYR B 1 159 ? -16.723 18.922 65.354 1.00 57.56 158 TYR B C 1
ATOM 3845 O O . TYR B 1 159 ? -15.648 18.306 65.503 1.00 58.98 158 TYR B O 1
ATOM 3854 N N . ASP B 1 160 ? -17.654 19.057 66.303 1.00 54.18 159 ASP B N 1
ATOM 3855 C CA . ASP B 1 160 ? -17.572 18.471 67.667 1.00 59.23 159 ASP B CA 1
ATOM 3856 C C . ASP B 1 160 ? -18.165 17.058 67.621 1.00 60.12 159 ASP B C 1
ATOM 3857 O O . ASP B 1 160 ? -19.391 16.919 67.805 1.00 61.32 159 ASP B O 1
ATOM 3862 N N . PHE B 1 161 ? -17.320 16.051 67.378 1.00 56.60 160 PHE B N 1
ATOM 3863 C CA . PHE B 1 161 ? -17.696 14.612 67.346 1.00 59.37 160 PHE B CA 1
ATOM 3864 C C . PHE B 1 161 ? -17.893 14.094 68.776 1.00 61.75 160 PHE B C 1
ATOM 3865 O O . PHE B 1 161 ? -18.465 12.998 68.947 1.00 61.38 160 PHE B O 1
ATOM 3873 N N . ASN B 1 162 ? -17.445 14.871 69.768 1.00 61.33 161 ASN B N 1
ATOM 3874 C CA . ASN B 1 162 ? -17.492 14.519 71.212 1.00 62.70 161 ASN B CA 1
ATOM 3875 C C . ASN B 1 162 ? -18.942 14.559 71.717 1.00 62.26 161 ASN B C 1
ATOM 3876 O O . ASN B 1 162 ? -19.201 13.960 72.775 1.00 62.51 161 ASN B O 1
ATOM 3881 N N . GLN B 1 163 ? -19.842 15.237 70.995 1.00 64.37 162 GLN B N 1
ATOM 3882 C CA . GLN B 1 163 ? -21.270 15.418 71.380 1.00 65.85 162 GLN B CA 1
ATOM 3883 C C . GLN B 1 163 ? -22.069 14.140 71.090 1.00 64.57 162 GLN B C 1
ATOM 3884 O O . GLN B 1 163 ? -23.159 13.994 71.673 1.00 64.28 162 GLN B O 1
ATOM 3890 N N . HIS B 1 164 ? -21.553 13.260 70.226 1.00 63.33 163 HIS B N 1
ATOM 3891 C CA . HIS B 1 164 ? -22.212 11.994 69.803 1.00 61.35 163 HIS B CA 1
ATOM 3892 C C . HIS B 1 164 ? -21.761 10.845 70.709 1.00 60.51 163 HIS B C 1
ATOM 3893 O O . HIS B 1 164 ? -20.651 10.938 71.256 1.00 60.25 163 HIS B O 1
ATOM 3900 N N . ASP B 1 165 ? -22.604 9.819 70.865 1.00 60.32 164 ASP B N 1
ATOM 3901 C CA . ASP B 1 165 ? -22.329 8.607 71.685 1.00 61.87 164 ASP B CA 1
ATOM 3902 C C . ASP B 1 165 ? -21.988 7.429 70.762 1.00 59.32 164 ASP B C 1
ATOM 3903 O O . ASP B 1 165 ? -20.979 6.750 71.036 1.00 60.56 164 ASP B O 1
ATOM 3908 N N . LYS B 1 166 ? -22.796 7.203 69.718 1.00 56.30 165 LYS B N 1
ATOM 3909 C CA . LYS B 1 166 ? -22.646 6.081 68.750 1.00 53.68 165 LYS B CA 1
ATOM 3910 C C . LYS B 1 166 ? -22.469 6.647 67.335 1.00 52.71 165 LYS B C 1
ATOM 3911 O O . LYS B 1 166 ? -23.341 7.427 66.894 1.00 50.93 165 LYS B O 1
ATOM 3917 N N . ILE B 1 167 ? -21.388 6.253 66.652 1.00 50.99 166 ILE B N 1
ATOM 3918 C CA . ILE B 1 167 ? -20.953 6.822 65.341 1.00 50.00 166 ILE B CA 1
ATOM 3919 C C . ILE B 1 167 ? -20.752 5.673 64.346 1.00 49.07 166 ILE B C 1
ATOM 3920 O O . ILE B 1 167 ? -19.955 4.767 64.645 1.00 48.98 166 ILE B O 1
ATOM 3925 N N . LEU B 1 168 ? -21.455 5.714 63.210 1.00 49.09 167 LEU B N 1
ATOM 3926 C CA . LEU B 1 168 ? -21.280 4.755 62.085 1.00 44.80 167 LEU B CA 1
ATOM 3927 C C . LEU B 1 168 ? -20.603 5.473 60.913 1.00 41.28 167 LEU B C 1
ATOM 3928 O O . LEU B 1 168 ? -21.138 6.498 60.452 1.00 38.11 167 LEU B O 1
ATOM 3933 N N . ASP B 1 169 ? -19.465 4.942 60.460 1.00 40.52 168 ASP B N 1
ATOM 3934 C CA . ASP B 1 169 ? -18.750 5.393 59.238 1.00 39.64 168 ASP B CA 1
ATOM 3935 C C . ASP B 1 169 ? -19.297 4.578 58.060 1.00 38.14 168 ASP B C 1
ATOM 3936 O O . ASP B 1 169 ? -18.875 3.417 57.893 1.00 37.30 168 ASP B O 1
ATOM 3941 N N . VAL B 1 170 ? -20.235 5.151 57.299 1.00 35.45 169 VAL B N 1
ATOM 3942 C CA . VAL B 1 170 ? -20.930 4.468 56.168 1.00 34.26 169 VAL B CA 1
ATOM 3943 C C . VAL B 1 170 ? -20.026 4.544 54.933 1.00 32.87 169 VAL B C 1
ATOM 3944 O O . VAL B 1 170 ? -19.802 5.667 54.444 1.00 33.19 169 VAL B O 1
ATOM 3948 N N . GLY B 1 171 ? -19.555 3.389 54.447 1.00 32.95 170 GLY B N 1
ATOM 3949 C CA . GLY B 1 171 ? -18.524 3.280 53.395 1.00 33.57 170 GLY B CA 1
ATOM 3950 C C . GLY B 1 171 ? -17.155 3.698 53.911 1.00 34.75 170 GLY B C 1
ATOM 3951 O O . GLY B 1 171 ? -16.422 4.378 53.162 1.00 34.87 170 GLY B O 1
ATOM 3952 N N . GLY B 1 172 ? -16.811 3.297 55.140 1.00 35.05 171 GLY B N 1
ATOM 3953 C CA . GLY B 1 172 ? -15.592 3.740 55.853 1.00 35.97 171 GLY B CA 1
ATOM 3954 C C . GLY B 1 172 ? -14.338 2.958 55.483 1.00 36.07 171 GLY B C 1
ATOM 3955 O O . GLY B 1 172 ? -13.244 3.360 55.945 1.00 39.44 171 GLY B O 1
ATOM 3956 N N . GLY B 1 173 ? -14.468 1.879 54.703 1.00 33.74 172 GLY B N 1
ATOM 3957 C CA . GLY B 1 173 ? -13.339 1.038 54.253 1.00 35.95 172 GLY B CA 1
ATOM 3958 C C . GLY B 1 173 ? -12.588 0.420 55.425 1.00 38.51 172 GLY B C 1
ATOM 3959 O O . GLY B 1 173 ? -13.236 -0.273 56.236 1.00 39.53 172 GLY B O 1
ATOM 3960 N N . GLU B 1 174 ? -11.275 0.673 55.525 1.00 38.94 173 GLU B N 1
ATOM 3961 C CA . GLU B 1 174 ? -10.396 0.181 56.625 1.00 40.57 173 GLU B CA 1
ATOM 3962 C C . GLU B 1 174 ? -10.830 0.794 57.961 1.00 40.43 173 GLU B C 1
ATOM 3963 O O . GLU B 1 174 ? -10.394 0.278 59.008 1.00 41.51 173 GLU B O 1
ATOM 3969 N N . GLY B 1 175 ? -11.624 1.869 57.918 1.00 40.48 174 GLY B N 1
ATOM 3970 C CA . GLY B 1 175 ? -12.162 2.556 59.106 1.00 41.25 174 GLY B CA 1
ATOM 3971 C C . GLY B 1 175 ? -11.150 3.509 59.715 1.00 41.09 174 GLY B C 1
ATOM 3972 O O . GLY B 1 175 ? -11.268 3.793 60.917 1.00 42.22 174 GLY B O 1
ATOM 3973 N N . ASN B 1 176 ? -10.197 4.003 58.916 1.00 41.05 175 ASN B N 1
ATOM 3974 C CA . ASN B 1 176 ? -9.086 4.865 59.400 1.00 42.10 175 ASN B CA 1
ATOM 3975 C C . ASN B 1 176 ? -9.654 6.178 59.955 1.00 42.44 175 ASN B C 1
ATOM 3976 O O . ASN B 1 176 ? -9.056 6.717 60.890 1.00 41.97 175 ASN B O 1
ATOM 3981 N N . LEU B 1 177 ? -10.767 6.678 59.411 1.00 42.09 176 LEU B N 1
ATOM 3982 C CA . LEU B 1 177 ? -11.410 7.918 59.923 1.00 42.22 176 LEU B CA 1
ATOM 3983 C C . LEU B 1 177 ? -11.708 7.738 61.417 1.00 43.24 176 LEU B C 1
ATOM 3984 O O . LEU B 1 177 ? -11.289 8.608 62.202 1.00 45.66 176 LEU B O 1
ATOM 3989 N N . LEU B 1 178 ? -12.371 6.637 61.792 1.00 42.95 177 LEU B N 1
ATOM 3990 C CA . LEU B 1 178 ? -12.763 6.329 63.197 1.00 43.97 177 LEU B CA 1
ATOM 3991 C C . LEU B 1 178 ? -11.531 5.915 64.011 1.00 44.34 177 LEU B C 1
ATOM 3992 O O . LEU B 1 178 ? -11.451 6.308 65.192 1.00 45.46 177 LEU B O 1
ATOM 3997 N N . ILE B 1 179 ? -10.615 5.144 63.417 1.00 45.44 178 ILE B N 1
ATOM 3998 C CA . ILE B 1 179 ? -9.318 4.773 64.058 1.00 45.39 178 ILE B CA 1
ATOM 3999 C C . ILE B 1 179 ? -8.660 6.067 64.548 1.00 44.21 178 ILE B C 1
ATOM 4000 O O . ILE B 1 179 ? -8.434 6.179 65.766 1.00 47.20 178 ILE B O 1
ATOM 4005 N N . ARG B 1 180 ? -8.410 7.015 63.639 1.00 43.41 179 ARG B N 1
ATOM 4006 C CA . ARG B 1 180 ? -7.756 8.317 63.949 1.00 46.69 179 ARG B CA 1
ATOM 4007 C C . ARG B 1 180 ? -8.656 9.141 64.879 1.00 47.01 179 ARG B C 1
ATOM 4008 O O . ARG B 1 180 ? -8.110 9.815 65.768 1.00 48.42 179 ARG B O 1
ATOM 4016 N N . MET B 1 181 ? -9.980 9.088 64.690 1.00 47.66 180 MET B N 1
ATOM 4017 C CA . MET B 1 181 ? -10.959 9.835 65.528 1.00 48.96 180 MET B CA 1
ATOM 4018 C C . MET B 1 181 ? -10.876 9.341 66.978 1.00 49.25 180 MET B C 1
ATOM 4019 O O . MET B 1 181 ? -10.900 10.189 67.888 1.00 50.91 180 MET B O 1
ATOM 4024 N N . SER B 1 182 ? -10.760 8.023 67.178 1.00 50.67 181 SER B N 1
ATOM 4025 C CA . SER B 1 182 ? -10.764 7.349 68.506 1.00 52.32 181 SER B CA 1
ATOM 4026 C C . SER B 1 182 ? -9.528 7.737 69.330 1.00 51.83 181 SER B C 1
ATOM 4027 O O . SER B 1 182 ? -9.586 7.599 70.565 1.00 53.15 181 SER B O 1
ATOM 4030 N N . GLU B 1 183 ? -8.453 8.196 68.682 1.00 51.28 182 GLU B N 1
ATOM 4031 C CA . GLU B 1 183 ? -7.170 8.563 69.346 1.00 52.85 182 GLU B CA 1
ATOM 4032 C C . GLU B 1 183 ? -7.385 9.724 70.327 1.00 53.80 182 GLU B C 1
ATOM 4033 O O . GLU B 1 183 ? -6.675 9.750 71.349 1.00 53.42 182 GLU B O 1
ATOM 4039 N N . LYS B 1 184 ? -8.310 10.646 70.025 1.00 53.75 183 LYS B N 1
ATOM 4040 C CA . LYS B 1 184 ? -8.556 11.879 70.827 1.00 57.68 183 LYS B CA 1
ATOM 4041 C C . LYS B 1 184 ? -10.019 11.978 71.285 1.00 57.43 183 LYS B C 1
ATOM 4042 O O . LYS B 1 184 ? -10.277 12.768 72.215 1.00 57.90 183 LYS B O 1
ATOM 4048 N N . VAL B 1 185 ? -10.940 11.237 70.661 1.00 58.99 184 VAL B N 1
ATOM 4049 C CA . VAL B 1 185 ? -12.374 11.143 71.076 1.00 61.07 184 VAL B CA 1
ATOM 4050 C C . VAL B 1 185 ? -12.614 9.720 71.593 1.00 60.45 184 VAL B C 1
ATOM 4051 O O . VAL B 1 185 ? -12.877 8.826 70.767 1.00 59.90 184 VAL B O 1
ATOM 4055 N N . LYS B 1 186 ? -12.509 9.523 72.911 1.00 63.59 185 LYS B N 1
ATOM 4056 C CA . LYS B 1 186 ? -12.488 8.183 73.563 1.00 67.65 185 LYS B CA 1
ATOM 4057 C C . LYS B 1 186 ? -13.858 7.878 74.179 1.00 67.75 185 LYS B C 1
ATOM 4058 O O . LYS B 1 186 ? -14.694 8.801 74.258 1.00 69.02 185 LYS B O 1
ATOM 4064 N N . GLU B 1 187 ? -14.061 6.621 74.590 1.00 70.60 186 GLU B N 1
ATOM 4065 C CA . GLU B 1 187 ? -15.299 6.109 75.243 1.00 73.19 186 GLU B CA 1
ATOM 4066 C C . GLU B 1 187 ? -16.514 6.425 74.360 1.00 71.71 186 GLU B C 1
ATOM 4067 O O . GLU B 1 187 ? -17.487 7.022 74.869 1.00 73.03 186 GLU B O 1
ATOM 4073 N N . LYS B 1 188 ? -16.445 6.039 73.083 1.00 68.41 187 LYS B N 1
ATOM 4074 C CA . LYS B 1 188 ? -17.563 6.121 72.105 1.00 64.59 187 LYS B CA 1
ATOM 4075 C C . LYS B 1 188 ? -17.815 4.723 71.533 1.00 61.27 187 LYS B C 1
ATOM 4076 O O . LYS B 1 188 ? -16.919 3.868 71.654 1.00 59.14 187 LYS B O 1
ATOM 4082 N N . HIS B 1 189 ? -18.996 4.505 70.948 1.00 59.58 188 HIS B N 1
ATOM 4083 C CA . HIS B 1 189 ? -19.351 3.271 70.197 1.00 57.11 188 HIS B CA 1
ATOM 4084 C C . HIS B 1 189 ? -19.085 3.521 68.709 1.00 51.44 188 HIS B C 1
ATOM 4085 O O . HIS B 1 189 ? -19.964 4.087 68.033 1.00 48.73 188 HIS B O 1
ATOM 4092 N N . TYR B 1 190 ? -17.891 3.145 68.241 1.00 49.84 189 TYR B N 1
ATOM 4093 C CA . TYR B 1 190 ? -17.432 3.311 66.838 1.00 49.19 189 TYR B CA 1
ATOM 4094 C C . TYR B 1 190 ? -17.839 2.080 66.027 1.00 46.04 189 TYR B C 1
ATOM 4095 O O . TYR B 1 190 ? -17.670 0.946 66.511 1.00 48.67 189 TYR B O 1
ATOM 4104 N N . ALA B 1 191 ? -18.370 2.312 64.826 1.00 41.97 190 ALA B N 1
ATOM 4105 C CA . ALA B 1 191 ? -18.778 1.259 63.870 1.00 42.61 190 ALA B CA 1
ATOM 4106 C C . ALA B 1 191 ? -18.430 1.706 62.448 1.00 40.17 190 ALA B C 1
ATOM 4107 O O . ALA B 1 191 ? -18.527 2.912 62.160 1.00 40.85 190 ALA B O 1
ATOM 4109 N N . VAL B 1 192 ? -18.036 0.758 61.598 1.00 40.88 191 VAL B N 1
ATOM 4110 C CA . VAL B 1 192 ? -17.715 0.991 60.159 1.00 40.31 191 VAL B CA 1
ATOM 4111 C C . VAL B 1 192 ? -18.539 0.003 59.331 1.00 39.12 191 VAL B C 1
ATOM 4112 O O . VAL B 1 192 ? -18.503 -1.200 59.652 1.00 40.56 191 VAL B O 1
ATOM 4116 N N . LEU B 1 193 ? -19.264 0.500 58.323 1.00 39.20 192 LEU B N 1
ATOM 4117 C CA . LEU B 1 193 ? -20.000 -0.347 57.350 1.00 38.35 192 LEU B CA 1
ATOM 4118 C C . LEU B 1 193 ? -19.340 -0.232 55.976 1.00 36.67 192 LEU B C 1
ATOM 4119 O O . LEU B 1 193 ? -19.198 0.899 55.474 1.00 35.66 192 LEU B O 1
ATOM 4124 N N . ASP B 1 194 ? -18.979 -1.375 55.394 1.00 36.84 193 ASP B N 1
ATOM 4125 C CA . ASP B 1 194 ? -18.423 -1.479 54.022 1.00 36.81 193 ASP B CA 1
ATOM 4126 C C . ASP B 1 194 ? -18.661 -2.902 53.506 1.00 37.93 193 ASP B C 1
ATOM 4127 O O . ASP B 1 194 ? -19.352 -3.672 54.202 1.00 39.65 193 ASP B O 1
ATOM 4132 N N . ARG B 1 195 ? -18.131 -3.219 52.321 1.00 39.51 194 ARG B N 1
ATOM 4133 C CA . ARG B 1 195 ? -18.134 -4.585 51.735 1.00 42.40 194 ARG B CA 1
ATOM 4134 C C . ARG B 1 195 ? -16.766 -5.223 52.008 1.00 43.46 194 ARG B C 1
ATOM 4135 O O . ARG B 1 195 ? -15.755 -4.691 51.515 1.00 41.33 194 ARG B O 1
ATOM 4143 N N . TYR B 1 196 ? -16.744 -6.309 52.783 1.00 44.91 195 TYR B N 1
ATOM 4144 C CA . TYR B 1 196 ? -15.508 -6.978 53.268 1.00 45.49 195 TYR B CA 1
ATOM 4145 C C . TYR B 1 196 ? -15.504 -8.444 52.823 1.00 48.22 195 TYR B C 1
ATOM 4146 O O . TYR B 1 196 ? -16.523 -9.135 53.011 1.00 50.14 195 TYR B O 1
ATOM 4155 N N . ASN B 1 197 ? -14.389 -8.891 52.238 1.00 49.58 196 ASN B N 1
ATOM 4156 C CA . ASN B 1 197 ? -14.081 -10.325 51.989 1.00 54.34 196 ASN B CA 1
ATOM 4157 C C . ASN B 1 197 ? -13.608 -10.951 53.305 1.00 54.93 196 ASN B C 1
ATOM 4158 O O . ASN B 1 197 ? -13.855 -12.151 53.513 1.00 60.63 196 ASN B O 1
ATOM 4163 N N . GLU B 1 198 ? -12.937 -10.151 54.140 1.00 54.31 197 GLU B N 1
ATOM 4164 C CA . GLU B 1 198 ? -12.511 -10.485 55.526 1.00 55.45 197 GLU B CA 1
ATOM 4165 C C . GLU B 1 198 ? -12.688 -9.227 56.385 1.00 51.41 197 GLU B C 1
ATOM 4166 O O . GLU B 1 198 ? -12.310 -8.141 55.909 1.00 50.87 197 GLU B O 1
ATOM 4172 N N . LEU B 1 199 ? -13.254 -9.360 57.589 1.00 51.38 198 LEU B N 1
ATOM 4173 C CA . LEU B 1 199 ? -13.537 -8.207 58.487 1.00 49.39 198 LEU B CA 1
ATOM 4174 C C . LEU B 1 199 ? -12.220 -7.605 58.959 1.00 48.28 198 LEU B C 1
ATOM 4175 O O . LEU B 1 199 ? -11.330 -8.332 59.388 1.00 46.96 198 LEU B O 1
ATOM 4180 N N . PRO B 1 200 ? -12.052 -6.266 58.879 1.00 50.34 199 PRO B N 1
ATOM 4181 C CA . PRO B 1 200 ? -10.979 -5.588 59.602 1.00 49.99 199 PRO B CA 1
ATOM 4182 C C . PRO B 1 200 ? -11.136 -5.829 61.111 1.00 51.24 199 PRO B C 1
ATOM 4183 O O . PRO B 1 200 ? -12.225 -6.181 61.542 1.00 48.93 199 PRO B O 1
ATOM 4187 N N . ASP B 1 201 ? -10.050 -5.652 61.865 1.00 55.75 200 ASP B N 1
ATOM 4188 C CA . ASP B 1 201 ? -10.025 -5.832 63.340 1.00 58.60 200 ASP B CA 1
ATOM 4189 C C . ASP B 1 201 ? -9.186 -4.708 63.952 1.00 57.91 200 ASP B C 1
ATOM 4190 O O . ASP B 1 201 ? -7.985 -4.629 63.635 1.00 62.52 200 ASP B O 1
ATOM 4195 N N . TYR B 1 202 ? -9.809 -3.862 64.776 1.00 55.40 201 TYR B N 1
ATOM 4196 C CA . TYR B 1 202 ? -9.147 -2.742 65.494 1.00 55.29 201 TYR B CA 1
ATOM 4197 C C . TYR B 1 202 ? -9.962 -2.366 66.737 1.00 55.44 201 TYR B C 1
ATOM 4198 O O . TYR B 1 202 ? -11.170 -2.092 66.598 1.00 53.56 201 TYR B O 1
ATOM 4207 N N . GLY B 1 203 ? -9.300 -2.336 67.900 1.00 57.63 202 GLY B N 1
ATOM 4208 C CA . GLY B 1 203 ? -9.846 -1.864 69.188 1.00 60.34 202 GLY B CA 1
ATOM 4209 C C . GLY B 1 203 ? -11.265 -2.351 69.427 1.00 63.16 202 GLY B C 1
ATOM 4210 O O . GLY B 1 203 ? -11.496 -3.572 69.311 1.00 67.27 202 GLY B O 1
ATOM 4211 N N . ASN B 1 204 ? -12.179 -1.427 69.744 1.00 63.42 203 ASN B N 1
ATOM 4212 C CA . ASN B 1 204 ? -13.619 -1.703 69.999 1.00 64.28 203 ASN B CA 1
ATOM 4213 C C . ASN B 1 204 ? -14.455 -1.310 68.774 1.00 60.72 203 ASN B C 1
ATOM 4214 O O . ASN B 1 204 ? -15.689 -1.228 68.917 1.00 63.20 203 ASN B O 1
ATOM 4219 N N . ILE B 1 205 ? -13.823 -1.082 67.616 1.00 55.85 204 ILE B N 1
ATOM 4220 C CA . ILE B 1 205 ? -14.529 -0.659 66.368 1.00 52.61 204 ILE B CA 1
ATOM 4221 C C . ILE B 1 205 ? -15.326 -1.855 65.835 1.00 51.87 204 ILE B C 1
ATOM 4222 O O . ILE B 1 205 ? -14.714 -2.908 65.564 1.00 54.46 204 ILE B O 1
ATOM 4227 N N . ASN B 1 206 ? -16.644 -1.684 65.703 1.00 49.36 205 ASN B N 1
ATOM 4228 C CA . ASN B 1 206 ? -17.579 -2.701 65.155 1.00 48.14 205 ASN B CA 1
ATOM 4229 C C . ASN B 1 206 ? -17.558 -2.603 63.625 1.00 45.00 205 ASN B C 1
ATOM 4230 O O . ASN B 1 206 ? -18.183 -1.675 63.079 1.00 45.94 205 ASN B O 1
ATOM 4235 N N . PHE B 1 207 ? -16.845 -3.517 62.964 1.00 43.75 206 PHE B N 1
ATOM 4236 C CA . PHE B 1 207 ? -16.789 -3.633 61.484 1.00 44.41 206 PHE B CA 1
ATOM 4237 C C . PHE B 1 207 ? -17.968 -4.496 61.021 1.00 43.16 206 PHE B C 1
ATOM 4238 O O . PHE B 1 207 ? -18.096 -5.646 61.477 1.00 42.84 206 PHE B O 1
ATOM 4246 N N . ILE B 1 208 ? -18.815 -3.929 60.158 1.00 42.43 207 ILE B N 1
ATOM 4247 C CA . ILE B 1 208 ? -20.087 -4.545 59.674 1.00 40.74 207 ILE B CA 1
ATOM 4248 C C . ILE B 1 208 ? -19.986 -4.741 58.157 1.00 38.63 207 ILE B C 1
ATOM 4249 O O . ILE B 1 208 ? -19.842 -3.732 57.438 1.00 39.61 207 ILE B O 1
ATOM 4254 N N . ASP B 1 209 ? -20.048 -5.993 57.696 1.00 39.27 208 ASP B N 1
ATOM 4255 C CA . ASP B 1 209 ? -20.123 -6.343 56.253 1.00 39.99 208 ASP B CA 1
ATOM 4256 C C . ASP B 1 209 ? -21.561 -6.087 55.792 1.00 38.65 208 ASP B C 1
ATOM 4257 O O . ASP B 1 209 ? -22.444 -6.864 56.183 1.00 37.87 208 ASP B O 1
ATOM 4262 N N . GLY B 1 210 ? -21.782 -5.021 55.021 1.00 38.73 209 GLY B N 1
ATOM 4263 C CA . GLY B 1 210 ? -23.123 -4.585 54.588 1.00 39.13 209 GLY B CA 1
ATOM 4264 C C . GLY B 1 210 ? -23.112 -4.025 53.178 1.00 40.64 209 GLY B C 1
ATOM 4265 O O . GLY B 1 210 ? -22.088 -4.167 52.482 1.00 44.04 209 GLY B O 1
ATOM 4266 N N . ASP B 1 211 ? -24.231 -3.425 52.772 1.00 39.32 210 ASP B N 1
ATOM 4267 C CA . ASP B 1 211 ? -24.424 -2.795 51.440 1.00 37.58 210 ASP B CA 1
ATOM 4268 C C . ASP B 1 211 ? -25.372 -1.609 51.630 1.00 36.67 210 ASP B C 1
ATOM 4269 O O . ASP B 1 211 ? -26.576 -1.857 51.866 1.00 36.14 210 ASP B O 1
ATOM 4274 N N . PHE B 1 212 ? -24.859 -0.376 51.544 1.00 36.34 211 PHE B N 1
ATOM 4275 C CA . PHE B 1 212 ? -25.627 0.856 51.877 1.00 35.88 211 PHE B CA 1
ATOM 4276 C C . PHE B 1 212 ? -26.764 1.089 50.868 1.00 35.50 211 PHE B C 1
ATOM 4277 O O . PHE B 1 212 ? -27.574 2.001 51.113 1.00 36.91 211 PHE B O 1
ATOM 4285 N N . PHE B 1 213 ? -26.842 0.302 49.788 1.00 35.85 212 PHE B N 1
ATOM 4286 C CA . PHE B 1 213 ? -27.974 0.331 48.819 1.00 36.12 212 PHE B CA 1
ATOM 4287 C C . PHE B 1 213 ? -29.148 -0.501 49.352 1.00 37.59 212 PHE B C 1
ATOM 4288 O O . PHE B 1 213 ? -30.292 -0.242 48.927 1.00 37.30 212 PHE B O 1
ATOM 4296 N N . LYS B 1 214 ? -28.881 -1.451 50.255 1.00 37.99 213 LYS B N 1
ATOM 4297 C CA . LYS B 1 214 ? -29.886 -2.414 50.783 1.00 39.89 213 LYS B CA 1
ATOM 4298 C C . LYS B 1 214 ? -30.441 -1.903 52.115 1.00 40.68 213 LYS B C 1
ATOM 4299 O O . LYS B 1 214 ? -31.678 -1.808 52.231 1.00 42.07 213 LYS B O 1
ATOM 4305 N N . SER B 1 215 ? -29.572 -1.589 53.081 1.00 39.09 214 SER B N 1
ATOM 4306 C CA . SER B 1 215 ? -29.978 -0.991 54.382 1.00 40.67 214 SER B CA 1
ATOM 4307 C C . SER B 1 215 ? -28.781 -0.358 55.097 1.00 39.91 214 SER B C 1
ATOM 4308 O O . SER B 1 215 ? -27.625 -0.717 54.776 1.00 39.22 214 SER B O 1
ATOM 4311 N N . ILE B 1 216 ? -29.074 0.563 56.020 1.00 40.27 215 ILE B N 1
ATOM 4312 C CA . ILE B 1 216 ? -28.109 1.156 56.993 1.00 41.67 215 ILE B CA 1
ATOM 4313 C C . ILE B 1 216 ? -28.553 0.733 58.392 1.00 43.65 215 ILE B C 1
ATOM 4314 O O . ILE B 1 216 ? -29.731 0.846 58.724 1.00 45.04 215 ILE B O 1
ATOM 4319 N N . PRO B 1 217 ? -27.646 0.186 59.237 1.00 45.60 216 PRO B N 1
ATOM 4320 C CA . PRO B 1 217 ? -27.979 -0.141 60.625 1.00 46.74 216 PRO B CA 1
ATOM 4321 C C . PRO B 1 217 ? -28.587 1.031 61.411 1.00 47.82 216 PRO B C 1
ATOM 4322 O O . PRO B 1 217 ? -28.110 2.142 61.272 1.00 44.99 216 PRO B O 1
ATOM 4326 N N . SER B 1 218 ? -29.616 0.749 62.217 1.00 51.17 217 SER B N 1
ATOM 4327 C CA . SER B 1 218 ? -30.306 1.728 63.100 1.00 50.89 217 SER B CA 1
ATOM 4328 C C . SER B 1 218 ? -29.508 1.905 64.398 1.00 49.48 217 SER B C 1
ATOM 4329 O O . SER B 1 218 ? -28.628 1.062 64.672 1.00 51.62 217 SER B O 1
ATOM 4332 N N . GLY B 1 219 ? -29.795 2.974 65.149 1.00 46.39 218 GLY B N 1
ATOM 4333 C CA . GLY B 1 219 ? -29.376 3.146 66.555 1.00 48.16 218 GLY B CA 1
ATOM 4334 C C . GLY B 1 219 ? -28.114 3.982 66.729 1.00 48.17 218 GLY B C 1
ATOM 4335 O O . GLY B 1 219 ? -27.644 4.074 67.880 1.00 51.97 218 GLY B O 1
ATOM 4336 N N . TYR B 1 220 ? -27.574 4.569 65.655 1.00 45.40 219 TYR B N 1
ATOM 4337 C CA . TYR B 1 220 ? -26.420 5.507 65.704 1.00 44.34 219 TYR B CA 1
ATOM 4338 C C . TYR B 1 220 ? -26.941 6.944 65.624 1.00 43.62 219 TYR B C 1
ATOM 4339 O O . TYR B 1 220 ? -27.845 7.200 64.822 1.00 43.74 219 TYR B O 1
ATOM 4348 N N . ASP B 1 221 ? -26.388 7.852 66.433 1.00 46.31 220 ASP B N 1
ATOM 4349 C CA . ASP B 1 221 ? -26.814 9.278 66.472 1.00 49.57 220 ASP B CA 1
ATOM 4350 C C . ASP B 1 221 ? -26.002 10.090 65.452 1.00 47.34 220 ASP B C 1
ATOM 4351 O O . ASP B 1 221 ? -26.419 11.229 65.161 1.00 46.65 220 ASP B O 1
ATOM 4356 N N . LEU B 1 222 ? -24.910 9.530 64.911 1.00 45.28 221 LEU B N 1
ATOM 4357 C CA . LEU B 1 222 ? -24.132 10.137 63.794 1.00 43.47 221 LEU B CA 1
ATOM 4358 C C . LEU B 1 222 ? -23.831 9.080 62.724 1.00 41.80 221 LEU B C 1
ATOM 4359 O O . LEU B 1 222 ? -23.236 8.040 63.065 1.00 41.06 221 LEU B O 1
ATOM 4364 N N . TYR B 1 223 ? -24.218 9.367 61.477 1.00 41.42 222 TYR B N 1
ATOM 4365 C CA . TYR B 1 223 ? -23.862 8.609 60.249 1.00 40.07 222 TYR B CA 1
ATOM 4366 C C . TYR B 1 223 ? -22.929 9.478 59.404 1.00 39.44 222 TYR B C 1
ATOM 4367 O O . TYR B 1 223 ? -23.361 10.555 58.956 1.00 41.95 222 TYR B O 1
ATOM 4376 N N . ILE B 1 224 ? -21.682 9.041 59.224 1.00 38.12 223 ILE B N 1
ATOM 4377 C CA . ILE B 1 224 ? -20.664 9.758 58.402 1.00 38.66 223 ILE B CA 1
ATOM 4378 C C . ILE B 1 224 ? -20.633 9.116 57.012 1.00 35.86 223 ILE B C 1
ATOM 4379 O O . ILE B 1 224 ? -20.522 7.877 56.932 1.00 38.00 223 ILE B O 1
ATOM 4384 N N . LEU B 1 225 ? -20.762 9.941 55.971 1.00 34.12 224 LEU B N 1
ATOM 4385 C CA . LEU B 1 225 ? -20.536 9.572 54.550 1.00 33.85 224 LEU B CA 1
ATOM 4386 C C . LEU B 1 225 ? -19.357 10.408 54.050 1.00 33.28 224 LEU B C 1
ATOM 4387 O O . LEU B 1 225 ? -19.579 11.569 53.657 1.00 32.12 224 LEU B O 1
ATOM 4392 N N . LYS B 1 226 ? -18.146 9.854 54.124 1.00 33.02 225 LYS B N 1
ATOM 4393 C CA . LYS B 1 226 ? -16.902 10.529 53.675 1.00 32.89 225 LYS B CA 1
ATOM 4394 C C . LYS B 1 226 ? -16.494 9.973 52.307 1.00 32.42 225 LYS B C 1
ATOM 4395 O O . LYS B 1 226 ? -16.254 8.753 52.219 1.00 34.61 225 LYS B O 1
ATOM 4401 N N . ASN B 1 227 ? -16.414 10.841 51.292 1.00 32.90 226 ASN B N 1
ATOM 4402 C CA . ASN B 1 227 ? -15.910 10.511 49.931 1.00 32.70 226 ASN B CA 1
ATOM 4403 C C . ASN B 1 227 ? -16.696 9.317 49.374 1.00 32.23 226 ASN B C 1
ATOM 4404 O O . ASN B 1 227 ? -16.073 8.424 48.754 1.00 31.09 226 ASN B O 1
ATOM 4409 N N . VAL B 1 228 ? -18.015 9.305 49.592 1.00 29.99 227 VAL B N 1
ATOM 4410 C CA . VAL B 1 228 ? -18.942 8.248 49.093 1.00 29.03 227 VAL B CA 1
ATOM 4411 C C . VAL B 1 228 ? -19.841 8.852 48.009 1.00 28.58 227 VAL B C 1
ATOM 4412 O O . VAL B 1 228 ? -19.871 8.294 46.903 1.00 28.94 227 VAL B O 1
ATOM 4416 N N . ILE B 1 229 ? -20.535 9.954 48.313 1.00 28.87 228 ILE B N 1
ATOM 4417 C CA . ILE B 1 229 ? -21.624 10.513 47.457 1.00 30.42 228 ILE B CA 1
ATOM 4418 C C . ILE B 1 229 ? -21.071 10.825 46.057 1.00 30.75 228 ILE B C 1
ATOM 4419 O O . ILE B 1 229 ? -21.784 10.547 45.077 1.00 30.74 228 ILE B O 1
ATOM 4424 N N . HIS B 1 230 ? -19.838 11.332 45.951 1.00 30.67 229 HIS B N 1
ATOM 4425 C CA . HIS B 1 230 ? -19.241 11.774 44.660 1.00 31.55 229 HIS B CA 1
ATOM 4426 C C . HIS B 1 230 ? -18.982 10.573 43.734 1.00 30.41 229 HIS B C 1
ATOM 4427 O O . HIS B 1 230 ? -18.796 10.805 42.524 1.00 31.60 229 HIS B O 1
ATOM 4434 N N . ASP B 1 231 ? -19.008 9.339 44.255 1.00 29.96 230 ASP B N 1
ATOM 4435 C CA . ASP B 1 231 ? -18.843 8.099 43.449 1.00 30.12 230 ASP B CA 1
ATOM 4436 C C . ASP B 1 231 ? -20.109 7.797 42.633 1.00 29.72 230 ASP B C 1
ATOM 4437 O O . ASP B 1 231 ? -20.022 6.956 41.720 1.00 30.86 230 ASP B O 1
ATOM 4442 N N . TRP B 1 232 ? -21.250 8.416 42.949 1.00 30.07 231 TRP B N 1
ATOM 4443 C CA . TRP B 1 232 ? -22.573 7.889 42.518 1.00 30.09 231 TRP B CA 1
ATOM 4444 C C . TRP B 1 232 ? -23.354 8.899 41.685 1.00 31.34 231 TRP B C 1
ATOM 4445 O O . TRP B 1 232 ? -23.348 10.095 41.967 1.00 30.72 231 TRP B O 1
ATOM 4456 N N . PRO B 1 233 ? -24.077 8.421 40.646 1.00 31.98 232 PRO B N 1
ATOM 4457 C CA . PRO B 1 233 ? -25.047 9.250 39.938 1.00 31.73 232 PRO B CA 1
ATOM 4458 C C . PRO B 1 233 ? -26.202 9.573 40.899 1.00 30.49 232 PRO B C 1
ATOM 4459 O O . PRO B 1 233 ? -26.329 8.898 41.905 1.00 29.86 232 PRO B O 1
ATOM 4463 N N . ASP B 1 234 ? -27.006 10.585 40.565 1.00 30.16 233 ASP B N 1
ATOM 4464 C CA . ASP B 1 234 ? -28.048 11.167 41.452 1.00 32.26 233 ASP B CA 1
ATOM 4465 C C . ASP B 1 234 ? -28.921 10.055 42.053 1.00 33.16 233 ASP B C 1
ATOM 4466 O O . ASP B 1 234 ? -29.149 10.092 43.282 1.00 31.44 233 ASP B O 1
ATOM 4471 N N . ASN B 1 235 ? -29.382 9.101 41.234 1.00 33.46 234 ASN B N 1
ATOM 4472 C CA . ASN B 1 235 ? -30.360 8.060 41.660 1.00 35.76 234 ASN B CA 1
ATOM 4473 C C . ASN B 1 235 ? -29.719 7.182 42.746 1.00 34.02 234 ASN B C 1
ATOM 4474 O O . ASN B 1 235 ? -30.391 6.904 43.755 1.00 33.64 234 ASN B O 1
ATOM 4479 N N . ASP B 1 236 ? -28.454 6.794 42.579 1.00 33.63 235 ASP B N 1
ATOM 4480 C CA . ASP B 1 236 ? -27.718 5.958 43.567 1.00 32.31 235 ASP B CA 1
ATOM 4481 C C . ASP B 1 236 ? -27.423 6.776 44.830 1.00 29.38 235 ASP B C 1
ATOM 4482 O O . ASP B 1 236 ? -27.522 6.203 45.928 1.00 30.43 235 ASP B O 1
ATOM 4487 N N . ALA B 1 237 ? -27.081 8.061 44.692 1.00 29.14 236 ALA B N 1
ATOM 4488 C CA . ALA B 1 237 ? -26.789 8.967 45.830 1.00 30.71 236 ALA B CA 1
ATOM 4489 C C . ALA B 1 237 ? -28.060 9.153 46.664 1.00 31.03 236 ALA B C 1
ATOM 4490 O O . ALA B 1 237 ? -27.983 9.067 47.901 1.00 30.97 236 ALA B O 1
ATOM 4492 N N . ILE B 1 238 ? -29.198 9.384 46.006 1.00 31.73 237 ILE B N 1
ATOM 4493 C CA . ILE B 1 238 ? -30.517 9.547 46.687 1.00 32.43 237 ILE B CA 1
ATOM 4494 C C . ILE B 1 238 ? -30.820 8.274 47.492 1.00 31.81 237 ILE B C 1
ATOM 4495 O O . ILE B 1 238 ? -31.176 8.413 48.678 1.00 33.25 237 ILE B O 1
ATOM 4500 N N . LEU B 1 239 ? -30.646 7.088 46.894 1.00 32.43 238 LEU B N 1
ATOM 4501 C CA . LEU B 1 239 ? -30.950 5.777 47.537 1.00 33.84 238 LEU B CA 1
ATOM 4502 C C . LEU B 1 239 ? -30.119 5.618 48.819 1.00 33.78 238 LEU B C 1
ATOM 4503 O O . LEU B 1 239 ? -30.690 5.228 49.848 1.00 34.20 238 LEU B O 1
ATOM 4508 N N . ILE B 1 240 ? -28.820 5.923 48.771 1.00 33.16 239 ILE B N 1
ATOM 4509 C CA . ILE B 1 240 ? -27.925 5.840 49.965 1.00 32.05 239 ILE B CA 1
ATOM 4510 C C . ILE B 1 240 ? -28.507 6.731 51.072 1.00 31.12 239 ILE B C 1
ATOM 4511 O O . ILE B 1 240 ? -28.675 6.239 52.203 1.00 30.96 239 ILE B O 1
ATOM 4516 N N . LEU B 1 241 ? -28.817 7.988 50.745 1.00 32.62 240 LEU B N 1
ATOM 4517 C CA . LEU B 1 241 ? -29.350 8.996 51.703 1.00 34.79 240 LEU B CA 1
ATOM 4518 C C . LEU B 1 241 ? -30.732 8.564 52.213 1.00 35.15 240 LEU B C 1
ATOM 4519 O O . LEU B 1 241 ? -31.002 8.792 53.409 1.00 36.48 240 LEU B O 1
ATOM 4524 N N . GLU B 1 242 ? -31.562 7.958 51.355 1.00 36.99 241 GLU B N 1
ATOM 4525 C CA . GLU B 1 242 ? -32.892 7.396 51.734 1.00 37.41 241 GLU B CA 1
ATOM 4526 C C . GLU B 1 242 ? -32.695 6.312 52.801 1.00 36.96 241 GLU B C 1
ATOM 4527 O O . GLU B 1 242 ? -33.418 6.343 53.807 1.00 36.94 241 GLU B O 1
ATOM 4533 N N . ASN B 1 243 ? -31.739 5.401 52.594 1.00 37.92 242 ASN B N 1
ATOM 4534 C CA . ASN B 1 243 ? -31.430 4.279 53.524 1.00 39.30 242 ASN B CA 1
ATOM 4535 C C . ASN B 1 243 ? -30.909 4.822 54.861 1.00 40.00 242 ASN B C 1
ATOM 4536 O O . ASN B 1 243 ? -31.203 4.198 55.896 1.00 38.38 242 ASN B O 1
ATOM 4541 N N . CYS B 1 244 ? -30.165 5.931 54.847 1.00 40.92 243 CYS B N 1
ATOM 4542 C CA . CYS B 1 244 ? -29.705 6.629 56.080 1.00 42.02 243 CYS B CA 1
ATOM 4543 C C . CYS B 1 244 ? -30.918 7.220 56.814 1.00 42.86 243 CYS B C 1
ATOM 4544 O O . CYS B 1 244 ? -30.991 7.051 58.047 1.00 41.59 243 CYS B O 1
ATOM 4547 N N . ARG B 1 245 ? -31.841 7.863 56.086 1.00 44.36 244 ARG B N 1
ATOM 4548 C CA . ARG B 1 245 ? -33.089 8.454 56.650 1.00 47.26 244 ARG B CA 1
ATOM 4549 C C . ARG B 1 245 ? -33.903 7.364 57.359 1.00 48.15 244 ARG B C 1
ATOM 4550 O O . ARG B 1 245 ? -34.338 7.610 58.500 1.00 48.42 244 ARG B O 1
ATOM 4558 N N . LYS B 1 246 ? -34.108 6.217 56.703 1.00 49.65 245 LYS B N 1
ATOM 4559 C CA . LYS B 1 246 ? -34.971 5.108 57.200 1.00 50.70 245 LYS B CA 1
ATOM 4560 C C . LYS B 1 246 ? -34.332 4.463 58.437 1.00 48.12 245 LYS B C 1
ATOM 4561 O O . LYS B 1 246 ? -35.078 3.928 59.270 1.00 46.49 245 LYS B O 1
ATOM 4567 N N . ALA B 1 247 ? -33.003 4.523 58.560 1.00 47.36 246 ALA B N 1
ATOM 4568 C CA . ALA B 1 247 ? -32.237 3.951 59.692 1.00 47.78 246 ALA B CA 1
ATOM 4569 C C . ALA B 1 247 ? -32.272 4.898 60.898 1.00 48.35 246 ALA B C 1
ATOM 4570 O O . ALA B 1 247 ? -32.410 4.405 62.034 1.00 52.75 246 ALA B O 1
ATOM 4572 N N . MET B 1 248 ? -32.159 6.207 60.657 1.00 45.91 247 MET B N 1
ATOM 4573 C CA . MET B 1 248 ? -31.761 7.207 61.685 1.00 50.33 247 MET B CA 1
ATOM 4574 C C . MET B 1 248 ? -32.976 7.648 62.509 1.00 52.59 247 MET B C 1
ATOM 4575 O O . MET B 1 248 ? -34.097 7.669 61.965 1.00 53.10 247 MET B O 1
ATOM 4580 N N . GLY B 1 249 ? -32.742 7.978 63.782 1.00 51.39 248 GLY B N 1
ATOM 4581 C CA . GLY B 1 249 ? -33.739 8.583 64.685 1.00 54.45 248 GLY B CA 1
ATOM 4582 C C . GLY B 1 249 ? -33.960 10.048 64.352 1.00 55.12 248 GLY B C 1
ATOM 4583 O O . GLY B 1 249 ? -33.156 10.605 63.577 1.00 55.64 248 GLY B O 1
ATOM 4584 N N . ASN B 1 250 ? -35.005 10.652 64.927 1.00 59.10 249 ASN B N 1
ATOM 4585 C CA . ASN B 1 250 ? -35.411 12.065 64.688 1.00 61.65 249 ASN B CA 1
ATOM 4586 C C . ASN B 1 250 ? -34.336 13.024 65.220 1.00 61.20 249 ASN B C 1
ATOM 4587 O O . ASN B 1 250 ? -34.243 14.145 64.681 1.00 64.99 249 ASN B O 1
ATOM 4592 N N . ASN B 1 251 ? -33.560 12.605 66.229 1.00 62.95 250 ASN B N 1
ATOM 4593 C CA . ASN B 1 251 ? -32.485 13.418 66.863 1.00 62.87 250 ASN B CA 1
ATOM 4594 C C . ASN B 1 251 ? -31.123 13.119 66.219 1.00 59.14 250 ASN B C 1
ATOM 4595 O O . ASN B 1 251 ? -30.141 13.779 66.611 1.00 57.97 250 ASN B O 1
ATOM 4600 N N . ALA B 1 252 ? -31.056 12.178 65.271 1.00 55.87 251 ALA B N 1
ATOM 4601 C CA . ALA B 1 252 ? -29.796 11.690 64.658 1.00 52.78 251 ALA B CA 1
ATOM 4602 C C . ALA B 1 252 ? -29.327 12.650 63.558 1.00 53.50 251 ALA B C 1
ATOM 4603 O O . ALA B 1 252 ? -30.153 13.437 63.055 1.00 50.88 251 ALA B O 1
ATOM 4605 N N . THR B 1 253 ? -28.041 12.561 63.201 1.00 53.00 252 THR B N 1
ATOM 4606 C CA . THR B 1 253 ? -27.332 13.450 62.241 1.00 50.55 252 THR B CA 1
ATOM 4607 C C . THR B 1 253 ? -26.691 12.609 61.131 1.00 46.56 252 THR B C 1
ATOM 4608 O O . THR B 1 253 ? -26.142 11.535 61.449 1.00 48.95 252 THR B O 1
ATOM 4612 N N . ILE B 1 254 ? -26.764 13.081 59.883 1.00 42.48 253 ILE B N 1
ATOM 4613 C CA . ILE B 1 254 ? -25.890 12.619 58.765 1.00 42.33 253 ILE B CA 1
ATOM 4614 C C . ILE B 1 254 ? -24.850 13.717 58.525 1.00 42.92 253 ILE B C 1
ATOM 4615 O O . ILE B 1 254 ? -25.254 14.881 58.331 1.00 43.01 253 ILE B O 1
ATOM 4620 N N . LEU B 1 255 ? -23.566 13.356 58.558 1.00 41.18 254 LEU B N 1
ATOM 4621 C CA . LEU B 1 255 ? -22.447 14.264 58.200 1.00 40.38 254 LEU B CA 1
ATOM 4622 C C . LEU B 1 255 ? -21.815 13.772 56.895 1.00 38.91 254 LEU B C 1
ATOM 4623 O O . LEU B 1 255 ? -21.158 12.714 56.917 1.00 41.76 254 LEU B O 1
ATOM 4628 N N . LEU B 1 256 ? -22.037 14.500 55.799 1.00 37.36 255 LEU B N 1
ATOM 4629 C CA . LEU B 1 256 ? -21.308 14.299 54.520 1.00 36.50 255 LEU B CA 1
ATOM 4630 C C . LEU B 1 256 ? -19.960 15.010 54.637 1.00 37.51 255 LEU B C 1
ATOM 4631 O O . LEU B 1 256 ? -19.960 16.229 54.865 1.00 40.21 255 LEU B O 1
ATOM 4636 N N . ILE B 1 257 ? -18.865 14.257 54.542 1.00 38.49 256 ILE B N 1
ATOM 4637 C CA . ILE B 1 257 ? -17.490 14.798 54.336 1.00 37.85 256 ILE B CA 1
ATOM 4638 C C . ILE B 1 257 ? -17.187 14.596 52.852 1.00 38.39 256 ILE B C 1
ATOM 4639 O O . ILE B 1 257 ? -17.105 13.431 52.418 1.00 38.64 256 ILE B O 1
ATOM 4644 N N . THR B 1 258 ? -17.112 15.689 52.092 1.00 37.33 257 THR B N 1
ATOM 4645 C CA . THR B 1 258 ? -17.177 15.655 50.610 1.00 38.69 257 THR B CA 1
ATOM 4646 C C . THR B 1 258 ? -16.362 16.802 50.014 1.00 40.28 257 THR B C 1
ATOM 4647 O O . THR B 1 258 ? -16.401 17.919 50.573 1.00 40.51 257 THR B O 1
ATOM 4651 N N . LEU B 1 259 ? -15.652 16.518 48.918 1.00 42.86 258 LEU B N 1
ATOM 4652 C CA . LEU B 1 259 ? -15.218 17.551 47.943 1.00 44.73 258 LEU B CA 1
ATOM 4653 C C . LEU B 1 259 ? -16.487 18.285 47.506 1.00 47.99 258 LEU B C 1
ATOM 4654 O O . LEU B 1 259 ? -17.527 17.609 47.327 1.00 48.49 258 LEU B O 1
ATOM 4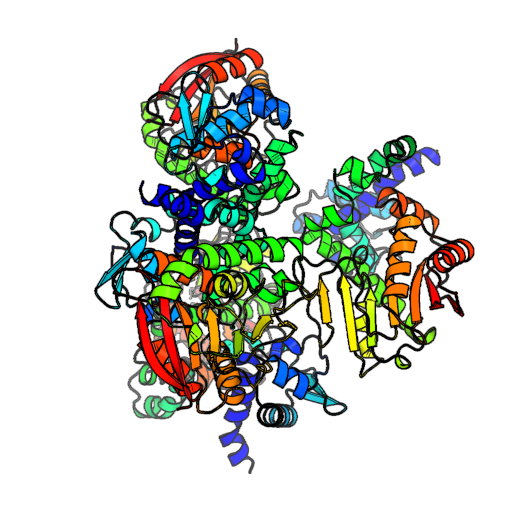659 N N . MET B 1 260 ? -16.433 19.611 47.388 1.00 51.12 259 MET B N 1
ATOM 4660 C CA . MET B 1 260 ? -17.594 20.424 46.943 1.00 54.58 259 MET B CA 1
ATOM 4661 C C . MET B 1 260 ? -17.117 21.449 45.915 1.00 55.88 259 MET B C 1
ATOM 4662 O O . MET B 1 260 ? -16.045 22.055 46.133 1.00 60.64 259 MET B O 1
ATOM 4667 N N . LYS B 1 261 ? -17.877 21.603 44.828 1.00 54.45 260 LYS B N 1
ATOM 4668 C CA . LYS B 1 261 ? -17.698 22.693 43.836 1.00 54.91 260 LYS B CA 1
ATOM 4669 C C . LYS B 1 261 ? -18.026 24.015 44.530 1.00 56.14 260 LYS B C 1
ATOM 4670 O O . LYS B 1 261 ? -19.214 24.398 44.545 1.00 60.30 260 LYS B O 1
ATOM 4676 N N . LYS B 1 262 ? -17.009 24.656 45.109 1.00 54.92 261 LYS B N 1
ATOM 4677 C CA . LYS B 1 262 ? -17.133 25.942 45.842 1.00 58.21 261 LYS B CA 1
ATOM 4678 C C . LYS B 1 262 ? -16.038 26.884 45.351 1.00 59.77 261 LYS B C 1
ATOM 4679 O O . LYS B 1 262 ? -15.088 26.444 44.705 1.00 62.88 261 LYS B O 1
ATOM 4685 N N . PRO B 1 263 ? -16.141 28.204 45.627 1.00 63.34 262 PRO B N 1
ATOM 4686 C CA . PRO B 1 263 ? -15.098 29.149 45.230 1.00 66.43 262 PRO B CA 1
ATOM 4687 C C . PRO B 1 263 ? -13.731 28.722 45.791 1.00 70.24 262 PRO B C 1
ATOM 4688 O O . PRO B 1 263 ? -13.658 28.401 46.967 1.00 73.21 262 PRO B O 1
ATOM 4692 N N . GLN B 1 264 ? -12.706 28.704 44.930 1.00 71.38 263 GLN B N 1
ATOM 4693 C CA . GLN B 1 264 ? -11.282 28.392 45.254 1.00 74.06 263 GLN B CA 1
ATOM 4694 C C . GLN B 1 264 ? -11.081 26.877 45.434 1.00 72.60 263 GLN B C 1
ATOM 4695 O O . GLN B 1 264 ? -10.124 26.501 46.143 1.00 70.10 263 GLN B O 1
ATOM 4701 N N . SER B 1 265 ? -11.918 26.042 44.802 1.00 73.67 264 SER B N 1
ATOM 4702 C CA . SER B 1 265 ? -11.753 24.562 44.728 1.00 73.09 264 SER B CA 1
ATOM 4703 C C . SER B 1 265 ? -10.954 24.203 43.465 1.00 71.81 264 SER B C 1
ATOM 4704 O O . SER B 1 265 ? -11.579 23.882 42.430 1.00 69.70 264 SER B O 1
ATOM 4707 N N . ASN B 1 266 ? -9.619 24.235 43.572 1.00 69.08 265 ASN B N 1
ATOM 4708 C CA . ASN B 1 266 ? -8.653 24.267 42.437 1.00 70.61 265 ASN B CA 1
ATOM 4709 C C . ASN B 1 266 ? -8.704 22.978 41.606 1.00 66.40 265 ASN B C 1
ATOM 4710 O O . ASN B 1 266 ? -8.716 23.091 40.363 1.00 73.75 265 ASN B O 1
ATOM 4715 N N . ILE B 1 267 ? -8.719 21.807 42.254 1.00 59.48 266 ILE B N 1
ATOM 4716 C CA . ILE B 1 267 ? -8.471 20.482 41.602 1.00 57.94 266 ILE B CA 1
ATOM 4717 C C . ILE B 1 267 ? -9.785 19.698 41.448 1.00 51.77 266 ILE B C 1
ATOM 4718 O O . ILE B 1 267 ? -9.714 18.470 41.239 1.00 49.35 266 ILE B O 1
ATOM 4723 N N . ILE B 1 268 ? -10.939 20.369 41.499 1.00 47.44 267 ILE B N 1
ATOM 4724 C CA . ILE B 1 268 ? -12.272 19.693 41.497 1.00 46.84 267 ILE B CA 1
ATOM 4725 C C . ILE B 1 268 ? -12.518 19.051 40.121 1.00 45.46 267 ILE B C 1
ATOM 4726 O O . ILE B 1 268 ? -13.094 17.945 40.096 1.00 43.49 267 ILE B O 1
ATOM 4731 N N . LYS B 1 269 ? -12.078 19.687 39.027 1.00 42.21 268 LYS B N 1
ATOM 4732 C CA . LYS B 1 269 ? -12.339 19.212 37.637 1.00 44.14 268 LYS B CA 1
ATOM 4733 C C . LYS B 1 269 ? -11.566 17.915 37.357 1.00 40.97 268 LYS B C 1
ATOM 4734 O O . LYS B 1 269 ? -12.097 17.078 36.588 1.00 38.54 268 LYS B O 1
ATOM 4740 N N . TYR B 1 270 ? -10.377 17.740 37.947 1.00 38.85 269 TYR B N 1
ATOM 4741 C CA . TYR B 1 270 ? -9.575 16.493 37.816 1.00 38.07 269 TYR B CA 1
ATOM 4742 C C . TYR B 1 270 ? -10.366 15.331 38.431 1.00 36.05 269 TYR B C 1
ATOM 4743 O O . TYR B 1 270 ? -10.526 14.297 37.752 1.00 37.59 269 TYR B O 1
ATOM 4752 N N . PHE B 1 271 ? -10.877 15.509 39.654 1.00 34.77 270 PHE B N 1
ATOM 4753 C CA . PHE B 1 271 ? -11.701 14.502 40.378 1.00 35.96 270 PHE B CA 1
ATOM 4754 C C . PHE B 1 271 ? -12.999 14.236 39.604 1.00 35.39 270 PHE B C 1
ATOM 4755 O O . PHE B 1 271 ? -13.468 13.081 39.599 1.00 35.49 270 PHE B O 1
ATOM 4763 N N . ASP B 1 272 ? -13.559 15.267 38.967 1.00 34.04 271 ASP B N 1
ATOM 4764 C CA . ASP B 1 272 ? -14.882 15.195 38.292 1.00 35.03 271 ASP B CA 1
ATOM 4765 C C . ASP B 1 272 ? -14.804 14.211 37.117 1.00 33.90 271 ASP B C 1
ATOM 4766 O O . ASP B 1 272 ? -15.697 13.357 37.013 1.00 33.90 271 ASP B O 1
ATOM 4771 N N . ILE B 1 273 ? -13.768 14.314 36.279 1.00 33.04 272 ILE B N 1
ATOM 4772 C CA . ILE B 1 273 ? -13.557 13.412 35.106 1.00 35.15 272 ILE B CA 1
ATOM 4773 C C . ILE B 1 273 ? -13.208 12.008 35.620 1.00 33.50 272 ILE B C 1
ATOM 4774 O O . ILE B 1 273 ? -13.696 11.031 35.016 1.00 33.34 272 ILE B O 1
ATOM 4779 N N . LEU B 1 274 ? -12.414 11.913 36.696 1.00 31.44 273 LEU B N 1
ATOM 4780 C CA . LEU B 1 274 ? -12.063 10.633 37.373 1.00 31.21 273 LEU B CA 1
ATOM 4781 C C . LEU B 1 274 ? -13.341 9.911 37.821 1.00 31.31 273 LEU B C 1
ATOM 4782 O O . LEU B 1 274 ? -13.465 8.709 37.524 1.00 30.68 273 LEU B O 1
ATOM 4787 N N . MET B 1 275 ? -14.233 10.613 38.526 1.00 31.21 274 MET B N 1
ATOM 4788 C CA . MET B 1 275 ? -15.509 10.051 39.056 1.00 32.52 274 MET B CA 1
ATOM 4789 C C . MET B 1 275 ? -16.387 9.577 37.889 1.00 32.35 274 MET B C 1
ATOM 4790 O O . MET B 1 275 ? -16.976 8.483 38.006 1.00 32.40 274 MET B O 1
ATOM 4795 N N . ASP B 1 276 ? -16.465 10.365 36.811 1.00 30.90 275 ASP B N 1
ATOM 4796 C CA . ASP B 1 276 ? -17.228 10.034 35.577 1.00 33.57 275 ASP B CA 1
ATOM 4797 C C . ASP B 1 276 ? -16.741 8.692 35.019 1.00 31.72 275 ASP B C 1
ATOM 4798 O O . ASP B 1 276 ? -17.560 7.773 34.866 1.00 31.84 275 ASP B O 1
ATOM 4803 N N . VAL B 1 277 ? -15.446 8.599 34.721 1.00 31.15 276 VAL B N 1
ATOM 4804 C CA . VAL B 1 277 ? -14.812 7.417 34.066 1.00 31.19 276 VAL B CA 1
ATOM 4805 C C . VAL B 1 277 ? -14.917 6.200 34.992 1.00 30.62 276 VAL B C 1
ATOM 4806 O O . VAL B 1 277 ? -15.154 5.087 34.473 1.00 31.28 276 VAL B O 1
ATOM 4810 N N . SER B 1 278 ? -14.769 6.410 36.304 1.00 29.80 277 SER B N 1
ATOM 4811 C CA . SER B 1 278 ? -14.672 5.339 37.331 1.00 31.20 277 SER B CA 1
ATOM 4812 C C . SER B 1 278 ? -16.040 4.700 37.598 1.00 31.23 277 SER B C 1
ATOM 4813 O O . SER B 1 278 ? -16.092 3.458 37.667 1.00 30.11 277 SER B O 1
ATOM 4816 N N . SER B 1 279 ? -17.100 5.500 37.750 1.00 32.38 278 SER B N 1
ATOM 4817 C CA . SER B 1 279 ? -18.425 5.010 38.223 1.00 32.30 278 SER B CA 1
ATOM 4818 C C . SER B 1 279 ? -19.578 5.951 37.847 1.00 32.29 278 SER B C 1
ATOM 4819 O O . SER B 1 279 ? -20.609 5.906 38.552 1.00 33.84 278 SER B O 1
ATOM 4822 N N . LEU B 1 280 ? -19.434 6.756 36.786 1.00 30.79 279 LEU B N 1
ATOM 4823 C CA . LEU B 1 280 ? -20.421 7.798 36.381 1.00 33.67 279 LEU B CA 1
ATOM 4824 C C . LEU B 1 280 ? -20.785 8.667 37.593 1.00 33.17 279 LEU B C 1
ATOM 4825 O O . LEU B 1 280 ? -21.948 9.122 37.682 1.00 35.58 279 LEU B O 1
ATOM 4830 N N . GLY B 1 281 ? -19.822 8.892 38.490 1.00 31.70 280 GLY B N 1
ATOM 4831 C CA . GLY B 1 281 ? -19.948 9.831 39.618 1.00 31.78 280 GLY B CA 1
ATOM 4832 C C . GLY B 1 281 ? -19.755 11.261 39.146 1.00 31.56 280 GLY B C 1
ATOM 4833 O O . GLY B 1 281 ? -19.543 11.462 37.936 1.00 32.27 280 GLY B O 1
ATOM 4834 N N . LYS B 1 282 ? -19.818 12.224 40.064 1.00 32.06 281 LYS B N 1
ATOM 4835 C CA . LYS B 1 282 ? -19.652 13.666 39.752 1.00 33.76 281 LYS B CA 1
ATOM 4836 C C . LYS B 1 282 ? -19.380 14.433 41.045 1.00 32.49 281 LYS B C 1
ATOM 4837 O O . LYS B 1 282 ? -19.788 13.949 42.117 1.00 33.02 281 LYS B O 1
ATOM 4843 N N . GLU B 1 283 ? -18.699 15.574 40.936 1.00 33.81 282 GLU B N 1
ATOM 4844 C CA . GLU B 1 283 ? -18.573 16.562 42.036 1.00 34.36 282 GLU B CA 1
ATOM 4845 C C . GLU B 1 283 ? -19.773 17.507 41.936 1.00 34.45 282 GLU B C 1
ATOM 4846 O O . GLU B 1 283 ? -20.222 17.779 40.802 1.00 37.39 282 GLU B O 1
ATOM 4852 N N . ARG B 1 284 ? -20.282 17.962 43.082 1.00 35.87 283 ARG B N 1
ATOM 4853 C CA . ARG B 1 284 ? -21.545 18.734 43.180 1.00 36.57 283 ARG B CA 1
ATOM 4854 C C . ARG B 1 284 ? -21.306 20.032 43.956 1.00 38.18 283 ARG B C 1
ATOM 4855 O O . ARG B 1 284 ? -20.378 20.060 44.787 1.00 39.34 283 ARG B O 1
ATOM 4863 N N . ASP B 1 285 ? -22.116 21.059 43.675 1.00 39.32 284 ASP B N 1
ATOM 4864 C CA . ASP B 1 285 ? -22.194 22.314 44.469 1.00 40.83 284 ASP B CA 1
ATOM 4865 C C . ASP B 1 285 ? -23.283 22.133 45.533 1.00 43.54 284 ASP B C 1
ATOM 4866 O O . ASP B 1 285 ? -23.966 21.081 45.507 1.00 44.86 284 ASP B O 1
ATOM 4871 N N . LEU B 1 286 ? -23.450 23.119 46.420 1.00 45.61 285 LEU B N 1
ATOM 4872 C CA . LEU B 1 286 ? -24.383 23.039 47.578 1.00 47.73 285 LEU B CA 1
ATOM 4873 C C . LEU B 1 286 ? -25.822 22.835 47.083 1.00 47.33 285 LEU B C 1
ATOM 4874 O O . LEU B 1 286 ? -26.561 22.079 47.743 1.00 45.32 285 LEU B O 1
ATOM 4879 N N . THR B 1 287 ? -26.201 23.479 45.973 1.00 46.36 286 THR B N 1
ATOM 4880 C CA . THR B 1 287 ? -27.553 23.385 45.351 1.00 47.82 286 THR B CA 1
ATOM 4881 C C . THR B 1 287 ? -27.863 21.923 45.008 1.00 45.30 286 THR B C 1
ATOM 4882 O O . THR B 1 287 ? -28.966 21.462 45.341 1.00 44.96 286 THR B O 1
ATOM 4886 N N . GLU B 1 288 ? -26.925 21.235 44.353 1.00 44.17 287 GLU B N 1
ATOM 4887 C CA . GLU B 1 288 ? -27.084 19.833 43.880 1.00 42.81 287 GLU B CA 1
ATOM 4888 C C . GLU B 1 288 ? -27.190 18.902 45.096 1.00 40.88 287 GLU B C 1
ATOM 4889 O O . GLU B 1 288 ? -28.013 17.968 45.047 1.00 40.86 287 GLU B O 1
ATOM 4895 N N . PHE B 1 289 ? -26.407 19.161 46.149 1.00 38.74 288 PHE B N 1
ATOM 4896 C CA . PHE B 1 289 ? -26.464 18.435 47.448 1.00 40.59 288 PHE B CA 1
ATOM 4897 C C . PHE B 1 289 ? -27.813 18.707 48.122 1.00 41.14 288 PHE B C 1
ATOM 4898 O O . PHE B 1 289 ? -28.377 17.780 48.730 1.00 41.36 288 PHE B O 1
ATOM 4906 N N . GLU B 1 290 ? -28.299 19.949 48.021 1.00 45.47 289 GLU B N 1
ATOM 4907 C CA . GLU B 1 290 ? -29.632 20.382 48.522 1.00 47.71 289 GLU B CA 1
ATOM 4908 C C . GLU B 1 290 ? -30.714 19.511 47.869 1.00 44.73 289 GLU B C 1
ATOM 4909 O O . GLU B 1 290 ? -31.623 19.054 48.590 1.00 44.85 289 GLU B O 1
ATOM 4915 N N . TYR B 1 291 ? -30.606 19.285 46.555 1.00 42.95 290 TYR B N 1
ATOM 4916 C CA . TYR B 1 291 ? -31.558 18.475 45.750 1.00 43.32 290 TYR B CA 1
ATOM 4917 C C . TYR B 1 291 ? -31.551 17.018 46.235 1.00 41.95 290 TYR B C 1
ATOM 4918 O O . TYR B 1 291 ? -32.648 16.450 46.416 1.00 40.98 290 TYR B O 1
ATOM 4927 N N . LEU B 1 292 ? -30.365 16.433 46.431 1.00 39.25 291 LEU B N 1
ATOM 4928 C CA . LEU B 1 292 ? -30.197 15.018 46.871 1.00 38.87 291 LEU B CA 1
ATOM 4929 C C . LEU B 1 292 ? -30.867 14.827 48.235 1.00 39.26 291 LEU B C 1
ATOM 4930 O O . LEU B 1 292 ? -31.616 13.844 48.392 1.00 38.33 291 LEU B O 1
ATOM 4935 N N . ALA B 1 293 ? -30.582 15.725 49.183 1.00 41.21 292 ALA B N 1
ATOM 4936 C CA . ALA B 1 293 ? -31.114 15.701 50.565 1.00 43.26 292 ALA B CA 1
ATOM 4937 C C . ALA B 1 293 ? -32.647 15.750 50.528 1.00 44.26 292 ALA B C 1
ATOM 4938 O O . ALA B 1 293 ? -33.280 14.879 51.161 1.00 42.87 292 ALA B O 1
ATOM 4940 N N . ASN B 1 294 ? -33.215 16.716 49.797 1.00 45.04 293 ASN B N 1
ATOM 4941 C CA . ASN B 1 294 ? -34.684 16.947 49.716 1.00 47.64 293 ASN B CA 1
ATOM 4942 C C . ASN B 1 294 ? -35.366 15.693 49.155 1.00 47.31 293 ASN B C 1
ATOM 4943 O O . ASN B 1 294 ? -36.390 15.278 49.731 1.00 47.59 293 ASN B O 1
ATOM 4948 N N . GLN B 1 295 ? -34.805 15.108 48.092 1.00 44.51 294 GLN B N 1
ATOM 4949 C CA . GLN B 1 295 ? -35.350 13.903 47.406 1.00 44.53 294 GLN B CA 1
ATOM 4950 C C . GLN B 1 295 ? -35.330 12.699 48.354 1.00 43.08 294 GLN B C 1
ATOM 4951 O O . GLN B 1 295 ? -36.222 11.840 48.215 1.00 42.55 294 GLN B O 1
ATOM 4957 N N . ALA B 1 296 ? -34.362 12.647 49.276 1.00 40.68 295 ALA B N 1
ATOM 4958 C CA . ALA B 1 296 ? -34.182 11.562 50.270 1.00 40.84 295 ALA B CA 1
ATOM 4959 C C . ALA B 1 296 ? -34.908 11.901 51.579 1.00 43.23 295 ALA B C 1
ATOM 4960 O O . ALA B 1 296 ? -34.752 11.128 52.541 1.00 44.44 295 ALA B O 1
ATOM 4962 N N . GLY B 1 297 ? -35.673 13.000 51.617 1.00 45.18 296 GLY B N 1
ATOM 4963 C CA . GLY B 1 297 ? -36.433 13.450 52.803 1.00 46.06 296 GLY B CA 1
ATOM 4964 C C . GLY B 1 297 ? -35.526 13.919 53.933 1.00 46.34 296 GLY B C 1
ATOM 4965 O O . GLY B 1 297 ? -35.861 13.646 55.104 1.00 42.81 296 GLY B O 1
ATOM 4966 N N . LEU B 1 298 ? -34.427 14.606 53.598 1.00 44.93 297 LEU B N 1
ATOM 4967 C CA . LEU B 1 298 ? -33.447 15.187 54.558 1.00 44.16 297 LEU B CA 1
ATOM 4968 C C . LEU B 1 298 ? -33.391 16.709 54.375 1.00 44.87 297 LEU B C 1
ATOM 4969 O O . LEU B 1 298 ? -33.843 17.197 53.319 1.00 45.94 297 LEU B O 1
ATOM 4974 N N . VAL B 1 299 ? -32.840 17.416 55.367 1.00 44.49 298 VAL B N 1
ATOM 4975 C CA . VAL B 1 299 ? -32.643 18.897 55.362 1.00 48.73 298 VAL B CA 1
ATOM 4976 C C . VAL B 1 299 ? -31.185 19.202 55.724 1.00 48.57 298 VAL B C 1
ATOM 4977 O O . VAL B 1 299 ? -30.699 18.637 56.723 1.00 45.13 298 VAL B O 1
ATOM 4981 N N . ILE B 1 300 ? -30.526 20.069 54.945 1.00 49.27 299 ILE B N 1
ATOM 4982 C CA . ILE B 1 300 ? -29.166 20.609 55.251 1.00 50.80 299 ILE B CA 1
ATOM 4983 C C . ILE B 1 300 ? -29.313 21.593 56.415 1.00 51.83 299 ILE B C 1
ATOM 4984 O O . ILE B 1 300 ? -29.974 22.630 56.223 1.00 49.43 299 ILE B O 1
ATOM 4989 N N . GLN B 1 301 ? -28.724 21.260 57.567 1.00 52.37 300 GLN B N 1
ATOM 4990 C CA . GLN B 1 301 ? -28.775 22.062 58.819 1.00 54.62 300 GLN B CA 1
ATOM 4991 C C . GLN B 1 301 ? -27.572 23.011 58.874 1.00 57.14 300 GLN B C 1
ATOM 4992 O O . GLN B 1 301 ? -27.732 24.124 59.413 1.00 61.28 300 GLN B O 1
ATOM 4998 N N . ASP B 1 302 ? -26.416 22.589 58.349 1.00 55.85 301 ASP B N 1
ATOM 4999 C CA . ASP B 1 302 ? -25.151 23.371 58.412 1.00 56.13 301 ASP B CA 1
ATOM 5000 C C . ASP B 1 302 ? -24.193 22.932 57.297 1.00 55.33 301 ASP B C 1
ATOM 5001 O O . ASP B 1 302 ? -24.221 21.744 56.913 1.00 54.74 301 ASP B O 1
ATOM 5006 N N . VAL B 1 303 ? -23.383 23.875 56.805 1.00 54.91 302 VAL B N 1
ATOM 5007 C CA . VAL B 1 303 ? -22.277 23.654 55.825 1.00 52.58 302 VAL B CA 1
ATOM 5008 C C . VAL B 1 303 ? -21.047 24.411 56.337 1.00 55.24 302 VAL B C 1
ATOM 5009 O O . VAL B 1 303 ? -21.200 25.593 56.697 1.00 53.17 302 VAL B O 1
ATOM 5013 N N . LYS B 1 304 ? -19.880 23.759 56.374 1.00 56.50 303 LYS B N 1
ATOM 5014 C CA . LYS B 1 304 ? -18.605 24.382 56.828 1.00 56.91 303 LYS B CA 1
ATOM 5015 C C . LYS B 1 304 ? -17.435 23.867 55.983 1.00 56.54 303 LYS B C 1
ATOM 5016 O O . LYS B 1 304 ? -17.495 22.715 55.506 1.00 53.36 303 LYS B O 1
ATOM 5022 N N . ASP B 1 305 ? -16.413 24.709 55.811 1.00 56.16 304 ASP B N 1
ATOM 5023 C CA . ASP B 1 305 ? -15.157 24.374 55.091 1.00 56.39 304 ASP B CA 1
ATOM 5024 C C . ASP B 1 305 ? -14.251 23.563 56.022 1.00 55.93 304 ASP B C 1
ATOM 5025 O O . ASP B 1 305 ? -14.099 23.959 57.194 1.00 56.55 304 ASP B O 1
ATOM 5030 N N . ILE B 1 306 ? -13.695 22.459 55.516 1.00 54.63 305 ILE B N 1
ATOM 5031 C CA . ILE B 1 306 ? -12.534 21.743 56.125 1.00 55.87 305 ILE B CA 1
ATOM 5032 C C . ILE B 1 306 ? -11.265 22.385 55.556 1.00 56.20 305 ILE B C 1
ATOM 5033 O O . ILE B 1 306 ? -10.361 22.718 56.342 1.00 58.38 305 ILE B O 1
ATOM 5038 N N . ASP B 1 307 ? -11.226 22.551 54.230 1.00 58.74 306 ASP B N 1
ATOM 5039 C CA . ASP B 1 307 ? -10.141 23.242 53.486 1.00 58.84 306 ASP B CA 1
ATOM 5040 C C . ASP B 1 307 ? -10.732 23.801 52.181 1.00 58.94 306 ASP B C 1
ATOM 5041 O O . ASP B 1 307 ? -11.972 23.947 52.113 1.00 58.59 306 ASP B O 1
ATOM 5046 N N . GLU B 1 308 ? -9.880 24.102 51.195 1.00 59.95 307 GLU B N 1
ATOM 5047 C CA . GLU B 1 308 ? -10.249 24.775 49.917 1.00 63.15 307 GLU B CA 1
ATOM 5048 C C . GLU B 1 308 ? -11.133 23.873 49.039 1.00 61.29 307 GLU B C 1
ATOM 5049 O O . GLU B 1 308 ? -11.904 24.434 48.231 1.00 58.48 307 GLU B O 1
ATOM 5055 N N . SER B 1 309 ? -11.014 22.545 49.156 1.00 56.59 308 SER B N 1
ATOM 5056 C CA . SER B 1 309 ? -11.737 21.557 48.307 1.00 56.10 308 SER B CA 1
ATOM 5057 C C . SER B 1 309 ? -12.799 20.796 49.116 1.00 54.20 308 SER B C 1
ATOM 5058 O O . SER B 1 309 ? -13.899 20.580 48.568 1.00 52.50 308 SER B O 1
ATOM 5061 N N . TYR B 1 310 ? -12.488 20.410 50.360 1.00 51.15 309 TYR B N 1
ATOM 5062 C CA . TYR B 1 310 ? -13.346 19.574 51.243 1.00 49.82 309 TYR B CA 1
ATOM 5063 C C . TYR B 1 310 ? -14.270 20.453 52.096 1.00 50.34 309 TYR B C 1
ATOM 5064 O O . TYR B 1 310 ? -13.813 21.494 52.605 1.00 51.79 309 TYR B O 1
ATOM 5073 N N . SER B 1 311 ? -15.527 20.020 52.260 1.00 49.15 310 SER B N 1
ATOM 5074 C CA . SER B 1 311 ? -16.549 20.623 53.159 1.00 49.22 310 SER B CA 1
ATOM 5075 C C . SER B 1 311 ? -17.213 19.529 54.003 1.00 46.68 310 SER B C 1
ATOM 5076 O O . SER B 1 311 ? -17.140 18.348 53.608 1.00 46.85 310 SER B O 1
ATOM 5079 N N . ILE B 1 312 ? -17.830 19.917 55.123 1.00 45.83 311 ILE B N 1
ATOM 5080 C CA . ILE B 1 312 ? -18.809 19.079 55.877 1.00 45.42 311 ILE B CA 1
ATOM 5081 C C . ILE B 1 312 ? -20.211 19.636 55.609 1.00 45.72 311 ILE B C 1
ATOM 5082 O O . ILE B 1 312 ? -20.370 20.868 55.635 1.00 48.10 311 ILE B O 1
ATOM 5087 N N . ILE B 1 313 ? -21.172 18.755 55.322 1.00 44.46 312 ILE B N 1
ATOM 5088 C CA . ILE B 1 313 ? -22.619 19.093 55.176 1.00 44.48 312 ILE B CA 1
ATOM 5089 C C . ILE B 1 313 ? -23.374 18.322 56.264 1.00 43.57 312 ILE B C 1
ATOM 5090 O O . ILE B 1 313 ? -23.319 17.073 56.252 1.00 41.23 312 ILE B O 1
ATOM 5095 N N . GLN B 1 314 ? -24.010 19.046 57.189 1.00 43.67 313 GLN B N 1
ATOM 5096 C CA . GLN B 1 314 ? -24.769 18.474 58.333 1.00 47.11 313 GLN B CA 1
ATOM 5097 C C . GLN B 1 314 ? -26.241 18.336 57.933 1.00 47.66 313 GLN B C 1
ATOM 5098 O O . GLN B 1 314 ? -26.870 19.372 57.644 1.00 48.86 313 GLN B O 1
ATOM 5104 N N . LEU B 1 315 ? -26.762 17.104 57.928 1.00 49.47 314 LEU B N 1
ATOM 5105 C CA . LEU B 1 315 ? -28.158 16.783 57.527 1.00 47.85 314 LEU B CA 1
ATOM 5106 C C . LEU B 1 315 ? -28.943 16.275 58.739 1.00 48.23 314 LEU B C 1
ATOM 5107 O O . LEU B 1 315 ? -28.352 15.569 59.581 1.00 45.79 314 LEU B O 1
ATOM 5112 N N . GLY B 1 316 ? -30.229 16.629 58.806 1.00 49.12 315 GLY B N 1
ATOM 5113 C CA . GLY B 1 316 ? -31.223 16.041 59.722 1.00 50.45 315 GLY B CA 1
ATOM 5114 C C . GLY B 1 316 ? -32.463 15.615 58.956 1.00 52.90 315 GLY B C 1
ATOM 5115 O O . GLY B 1 316 ? -32.577 15.988 57.771 1.00 51.46 315 GLY B O 1
ATOM 5116 N N . VAL B 1 317 ? -33.357 14.862 59.601 1.00 55.98 316 VAL B N 1
ATOM 5117 C CA . VAL B 1 317 ? -34.647 14.397 59.006 1.00 58.96 316 VAL B CA 1
ATOM 5118 C C . VAL B 1 317 ? -35.494 15.636 58.691 1.00 60.38 316 VAL B C 1
ATOM 5119 O O . VAL B 1 317 ? -35.507 16.562 59.527 1.00 58.27 316 VAL B O 1
ATOM 5123 N N . LYS B 1 318 ? -36.156 15.654 57.529 1.00 62.65 317 LYS B N 1
ATOM 5124 C CA . LYS B 1 318 ? -37.034 16.774 57.088 1.00 63.68 317 LYS B CA 1
ATOM 5125 C C . LYS B 1 318 ? -38.294 16.789 57.959 1.00 67.76 317 LYS B C 1
ATOM 5126 O O . LYS B 1 318 ? -38.734 17.849 58.403 1.00 70.87 317 LYS B O 1
ATOM 5133 N N . SER C 1 1 ? 42.548 -41.261 36.185 1.00 67.74 0 SER C N 1
ATOM 5134 C CA . SER C 1 1 ? 41.305 -41.021 35.391 1.00 67.79 0 SER C CA 1
ATOM 5135 C C . SER C 1 1 ? 40.144 -40.645 36.321 1.00 64.97 0 SER C C 1
ATOM 5136 O O . SER C 1 1 ? 39.468 -39.636 36.036 1.00 65.49 0 SER C O 1
ATOM 5139 N N . MET C 1 2 ? 39.914 -41.439 37.374 1.00 62.76 1 MET C N 1
ATOM 5140 C CA . MET C 1 2 ? 38.919 -41.153 38.445 1.00 64.86 1 MET C CA 1
ATOM 5141 C C . MET C 1 2 ? 39.214 -39.771 39.040 1.00 61.38 1 MET C C 1
ATOM 5142 O O . MET C 1 2 ? 38.266 -38.969 39.174 1.00 60.05 1 MET C O 1
ATOM 5147 N N . LEU C 1 3 ? 40.484 -39.510 39.365 1.00 55.83 2 LEU C N 1
ATOM 5148 C CA . LEU C 1 3 ? 40.955 -38.243 39.987 1.00 54.66 2 LEU C CA 1
ATOM 5149 C C . LEU C 1 3 ? 40.731 -37.070 39.024 1.00 54.68 2 LEU C C 1
ATOM 5150 O O . LEU C 1 3 ? 40.191 -36.040 39.470 1.00 53.16 2 LEU C O 1
ATOM 5155 N N . ALA C 1 4 ? 41.141 -37.222 37.760 1.00 54.64 3 ALA C N 1
ATOM 5156 C CA . ALA C 1 4 ? 41.001 -36.207 36.686 1.00 52.73 3 ALA C CA 1
ATOM 5157 C C . ALA C 1 4 ? 39.521 -35.848 36.497 1.00 49.45 3 ALA C C 1
ATOM 5158 O O . ALA C 1 4 ? 39.221 -34.659 36.289 1.00 44.63 3 ALA C O 1
ATOM 5160 N N . GLU C 1 5 ? 38.637 -36.848 36.573 1.00 48.82 4 GLU C N 1
ATOM 5161 C CA . GLU C 1 5 ? 37.161 -36.699 36.442 1.00 51.62 4 GLU C CA 1
ATOM 5162 C C . GLU C 1 5 ? 36.627 -35.848 37.604 1.00 49.24 4 GLU C C 1
ATOM 5163 O O . GLU C 1 5 ? 35.754 -35.002 37.349 1.00 50.77 4 GLU C O 1
ATOM 5169 N N . LEU C 1 6 ? 37.124 -36.066 38.827 1.00 48.00 5 LEU C N 1
ATOM 5170 C CA . LEU C 1 6 ? 36.730 -35.291 40.036 1.00 45.96 5 LEU C CA 1
ATOM 5171 C C . LEU C 1 6 ? 37.213 -33.842 39.896 1.00 44.66 5 LEU C C 1
ATOM 5172 O O . LEU C 1 6 ? 36.460 -32.927 40.290 1.00 38.97 5 LEU C O 1
ATOM 5177 N N . ILE C 1 7 ? 38.419 -33.643 39.356 1.00 44.31 6 ILE C N 1
ATOM 5178 C CA . ILE C 1 7 ? 39.045 -32.297 39.186 1.00 43.39 6 ILE C CA 1
ATOM 5179 C C . ILE C 1 7 ? 38.203 -31.458 38.214 1.00 42.47 6 ILE C C 1
ATOM 5180 O O . ILE C 1 7 ? 38.034 -30.257 38.492 1.00 44.80 6 ILE C O 1
ATOM 5185 N N . THR C 1 8 ? 37.695 -32.059 37.132 1.00 41.72 7 THR C N 1
ATOM 5186 C CA . THR C 1 8 ? 36.980 -31.356 36.029 1.00 43.42 7 THR C CA 1
ATOM 5187 C C . THR C 1 8 ? 35.458 -31.398 36.234 1.00 42.88 7 THR C C 1
ATOM 5188 O O . THR C 1 8 ? 34.747 -30.858 35.363 1.00 42.77 7 THR C O 1
ATOM 5192 N N . SER C 1 9 ? 34.971 -31.986 37.333 1.00 41.29 8 SER C N 1
ATOM 5193 C CA . SER C 1 9 ? 33.523 -32.233 37.573 1.00 43.75 8 SER C CA 1
ATOM 5194 C C . SER C 1 9 ? 32.762 -30.908 37.743 1.00 41.55 8 SER C C 1
ATOM 5195 O O . SER C 1 9 ? 31.533 -30.917 37.547 1.00 42.96 8 SER C O 1
ATOM 5198 N N . TYR C 1 10 ? 33.463 -29.812 38.060 1.00 39.23 9 TYR C N 1
ATOM 5199 C CA . TYR C 1 10 ? 32.906 -28.433 38.161 1.00 39.31 9 TYR C CA 1
ATOM 5200 C C . TYR C 1 10 ? 32.278 -27.997 36.829 1.00 39.86 9 TYR C C 1
ATOM 5201 O O . TYR C 1 10 ? 31.376 -27.135 36.857 1.00 41.55 9 TYR C O 1
ATOM 5210 N N . ARG C 1 11 ? 32.749 -28.546 35.704 1.00 39.07 10 ARG C N 1
ATOM 5211 C CA . ARG C 1 11 ? 32.228 -28.238 34.343 1.00 39.65 10 ARG C CA 1
ATOM 5212 C C . ARG C 1 11 ? 30.790 -28.755 34.207 1.00 40.12 10 ARG C C 1
ATOM 5213 O O . ARG C 1 11 ? 30.017 -28.135 33.450 1.00 38.32 10 ARG C O 1
ATOM 5221 N N . LYS C 1 12 ? 30.448 -29.841 34.908 1.00 41.30 11 LYS C N 1
ATOM 5222 C CA . LYS C 1 12 ? 29.064 -30.384 34.975 1.00 42.18 11 LYS C CA 1
ATOM 5223 C C . LYS C 1 12 ? 28.150 -29.308 35.571 1.00 41.45 11 LYS C C 1
ATOM 5224 O O . LYS C 1 12 ? 27.090 -29.031 34.974 1.00 42.98 11 LYS C O 1
ATOM 5230 N N . SER C 1 13 ? 28.566 -28.724 36.700 1.00 39.36 12 SER C N 1
ATOM 5231 C CA . SER C 1 13 ? 27.841 -27.660 37.442 1.00 39.13 12 SER C CA 1
ATOM 5232 C C . SER C 1 13 ? 27.612 -26.445 36.535 1.00 40.25 12 SER C C 1
ATOM 5233 O O . SER C 1 13 ? 26.501 -25.884 36.569 1.00 41.76 12 SER C O 1
ATOM 5236 N N . ILE C 1 14 ? 28.629 -26.064 35.756 1.00 40.60 13 ILE C N 1
ATOM 5237 C CA . ILE C 1 14 ? 28.607 -24.872 34.856 1.00 40.88 13 ILE C CA 1
ATOM 5238 C C . ILE C 1 14 ? 27.661 -25.131 33.675 1.00 41.48 13 ILE C C 1
ATOM 5239 O O . ILE C 1 14 ? 26.988 -24.171 33.247 1.00 42.09 13 ILE C O 1
ATOM 5244 N N . ALA C 1 15 ? 27.611 -26.366 33.165 1.00 40.00 14 ALA C N 1
ATOM 5245 C CA . ALA C 1 15 ? 26.743 -26.765 32.032 1.00 41.97 14 ALA C CA 1
ATOM 5246 C C . ALA C 1 15 ? 25.270 -26.561 32.416 1.00 41.92 14 ALA C C 1
ATOM 5247 O O . ALA C 1 15 ? 24.525 -25.994 31.597 1.00 43.97 14 ALA C O 1
ATOM 5249 N N . ILE C 1 16 ? 24.878 -26.990 33.620 1.00 39.69 15 ILE C N 1
ATOM 5250 C CA . ILE C 1 16 ? 23.486 -26.862 34.150 1.00 42.37 15 ILE C CA 1
ATOM 5251 C C . ILE C 1 16 ? 23.178 -25.378 34.383 1.00 43.20 15 ILE C C 1
ATOM 5252 O O . ILE C 1 16 ? 22.096 -24.929 33.953 1.00 44.12 15 ILE C O 1
ATOM 5257 N N . TYR C 1 17 ? 24.094 -24.661 35.045 1.00 42.47 16 TYR C N 1
ATOM 5258 C CA . TYR C 1 17 ? 24.057 -23.187 35.243 1.00 42.17 16 TYR C CA 1
ATOM 5259 C C . TYR C 1 17 ? 23.784 -22.491 33.905 1.00 42.95 16 TYR C C 1
ATOM 5260 O O . TYR C 1 17 ? 22.904 -21.614 33.849 1.00 44.29 16 TYR C O 1
ATOM 5269 N N . THR C 1 18 ? 24.529 -22.878 32.865 1.00 44.32 17 THR C N 1
ATOM 5270 C CA . THR C 1 18 ? 24.466 -22.293 31.499 1.00 45.22 17 THR C CA 1
ATOM 5271 C C . THR C 1 18 ? 23.114 -22.631 30.859 1.00 46.08 17 THR C C 1
ATOM 5272 O O . THR C 1 18 ? 22.489 -21.722 30.284 1.00 44.86 17 THR C O 1
ATOM 5276 N N . PHE C 1 19 ? 22.685 -23.891 30.956 1.00 47.68 18 PHE C N 1
ATOM 5277 C CA . PHE C 1 19 ? 21.408 -24.388 30.383 1.00 49.43 18 PHE C CA 1
ATOM 5278 C C . PHE C 1 19 ? 20.236 -23.564 30.934 1.00 49.93 18 PHE C C 1
ATOM 5279 O O . PHE C 1 19 ? 19.290 -23.297 30.170 1.00 54.73 18 PHE C O 1
ATOM 5287 N N . VAL C 1 20 ? 20.302 -23.167 32.209 1.00 48.05 19 VAL C N 1
ATOM 5288 C CA . VAL C 1 20 ? 19.235 -22.387 32.906 1.00 48.69 19 VAL C CA 1
ATOM 5289 C C . VAL C 1 20 ? 19.404 -20.896 32.588 1.00 48.68 19 VAL C C 1
ATOM 5290 O O . VAL C 1 20 ? 18.407 -20.267 32.195 1.00 48.45 19 VAL C O 1
ATOM 5294 N N . ASP C 1 21 ? 20.619 -20.359 32.742 1.00 50.44 20 ASP C N 1
ATOM 5295 C CA . ASP C 1 21 ? 20.916 -18.901 32.660 1.00 51.24 20 ASP C CA 1
ATOM 5296 C C . ASP C 1 21 ? 20.581 -18.349 31.267 1.00 52.09 20 ASP C C 1
ATOM 5297 O O . ASP C 1 21 ? 20.207 -17.164 31.192 1.00 51.00 20 ASP C O 1
ATOM 5302 N N . THR C 1 22 ? 20.740 -19.157 30.211 1.00 55.40 21 THR C N 1
ATOM 5303 C CA . THR C 1 22 ? 20.456 -18.774 28.799 1.00 56.62 21 THR C CA 1
ATOM 5304 C C . THR C 1 22 ? 18.944 -18.643 28.578 1.00 60.09 21 THR C C 1
ATOM 5305 O O . THR C 1 22 ? 18.556 -17.946 27.619 1.00 68.50 21 THR C O 1
ATOM 5309 N N . GLY C 1 23 ? 18.136 -19.304 29.414 1.00 61.73 22 GLY C N 1
ATOM 5310 C CA . GLY C 1 23 ? 16.664 -19.336 29.307 1.00 63.59 22 GLY C CA 1
ATOM 5311 C C . GLY C 1 23 ? 16.184 -20.469 28.413 1.00 66.59 22 GLY C C 1
ATOM 5312 O O . GLY C 1 23 ? 15.001 -20.445 28.019 1.00 68.62 22 GLY C O 1
ATOM 5313 N N . LEU C 1 24 ? 17.066 -21.426 28.100 1.00 65.08 23 LEU C N 1
ATOM 5314 C CA . LEU C 1 24 ? 16.759 -22.621 27.264 1.00 65.51 23 LEU C CA 1
ATOM 5315 C C . LEU C 1 24 ? 15.830 -23.564 28.037 1.00 64.02 23 LEU C C 1
ATOM 5316 O O . LEU C 1 24 ? 14.894 -24.101 27.419 1.00 64.80 23 LEU C O 1
ATOM 5321 N N . SER C 1 25 ? 16.092 -23.742 29.336 1.00 63.02 24 SER C N 1
ATOM 5322 C CA . SER C 1 25 ? 15.473 -24.760 30.228 1.00 63.77 24 SER C CA 1
ATOM 5323 C C . SER C 1 25 ? 13.939 -24.725 30.144 1.00 64.89 24 SER C C 1
ATOM 5324 O O . SER C 1 25 ? 13.328 -25.811 30.101 1.00 62.86 24 SER C O 1
ATOM 5327 N N . VAL C 1 26 ? 13.343 -23.528 30.101 1.00 66.83 25 VAL C N 1
ATOM 5328 C CA . VAL C 1 26 ? 11.867 -23.306 30.217 1.00 69.87 25 VAL C CA 1
ATOM 5329 C C . VAL C 1 26 ? 11.127 -23.786 28.955 1.00 71.87 25 VAL C C 1
ATOM 5330 O O . VAL C 1 26 ? 9.878 -23.784 28.984 1.00 70.48 25 VAL C O 1
ATOM 5334 N N . HIS C 1 27 ? 11.841 -24.183 27.893 1.00 70.66 26 HIS C N 1
ATOM 5335 C CA . HIS C 1 27 ? 11.255 -24.758 26.650 1.00 71.80 26 HIS C CA 1
ATOM 5336 C C . HIS C 1 27 ? 11.011 -26.266 26.804 1.00 67.57 26 HIS C C 1
ATOM 5337 O O . HIS C 1 27 ? 10.188 -26.801 26.036 1.00 75.20 26 HIS C O 1
ATOM 5344 N N . PHE C 1 28 ? 11.693 -26.918 27.752 1.00 62.69 27 PHE C N 1
ATOM 5345 C CA . PHE C 1 28 ? 11.757 -28.398 27.899 1.00 62.19 27 PHE C CA 1
ATOM 5346 C C . PHE C 1 28 ? 10.736 -28.885 28.934 1.00 65.55 27 PHE C C 1
ATOM 5347 O O . PHE C 1 28 ? 10.984 -29.927 29.575 1.00 62.55 27 PHE C O 1
ATOM 5355 N N . LYS C 1 29 ? 9.613 -28.175 29.076 1.00 69.47 28 LYS C N 1
ATOM 5356 C CA . LYS C 1 29 ? 8.555 -28.491 30.073 1.00 72.60 28 LYS C CA 1
ATOM 5357 C C . LYS C 1 29 ? 7.830 -29.775 29.653 1.00 73.29 28 LYS C C 1
ATOM 5358 O O . LYS C 1 29 ? 7.600 -29.954 28.441 1.00 74.83 28 LYS C O 1
ATOM 5364 N N . ASN C 1 30 ? 7.515 -30.632 30.631 1.00 71.29 29 ASN C N 1
ATOM 5365 C CA . ASN C 1 30 ? 6.704 -31.872 30.480 1.00 78.36 29 ASN C CA 1
ATOM 5366 C C . ASN C 1 30 ? 7.459 -32.904 29.630 1.00 79.13 29 ASN C C 1
ATOM 5367 O O . ASN C 1 30 ? 6.792 -33.692 28.926 1.00 78.72 29 ASN C O 1
ATOM 5372 N N . GLY C 1 31 ? 8.794 -32.912 29.713 1.00 75.43 30 GLY C N 1
ATOM 5373 C CA . GLY C 1 31 ? 9.673 -33.897 29.051 1.00 75.42 30 GLY C CA 1
ATOM 5374 C C . GLY C 1 31 ? 9.405 -34.009 27.559 1.00 73.65 30 GLY C C 1
ATOM 5375 O O . GLY C 1 31 ? 9.444 -35.143 27.039 1.00 75.11 30 GLY C O 1
ATOM 5376 N N . THR C 1 32 ? 9.144 -32.879 26.892 1.00 72.48 31 THR C N 1
ATOM 5377 C CA . THR C 1 32 ? 8.962 -32.784 25.419 1.00 72.82 31 THR C CA 1
ATOM 5378 C C . THR C 1 32 ? 10.340 -32.749 24.751 1.00 70.96 31 THR C C 1
ATOM 5379 O O . THR C 1 32 ? 11.214 -32.006 25.245 1.00 70.45 31 THR C O 1
ATOM 5383 N N . TYR C 1 33 ? 10.521 -33.526 23.679 1.00 67.48 32 TYR C N 1
ATOM 5384 C CA . TYR C 1 33 ? 11.763 -33.566 22.863 1.00 68.03 32 TYR C CA 1
ATOM 5385 C C . TYR C 1 33 ? 11.769 -32.368 21.909 1.00 68.90 32 TYR C C 1
ATOM 5386 O O . TYR C 1 33 ? 10.744 -32.108 21.258 1.00 67.77 32 TYR C O 1
ATOM 5395 N N . MET C 1 34 ? 12.903 -31.667 21.848 1.00 70.59 33 MET C N 1
ATOM 5396 C CA . MET C 1 34 ? 13.102 -30.420 21.065 1.00 74.35 33 MET C CA 1
ATOM 5397 C C . MET C 1 34 ? 14.272 -30.631 20.099 1.00 76.22 33 MET C C 1
ATOM 5398 O O . MET C 1 34 ? 15.178 -31.421 20.435 1.00 74.13 33 MET C O 1
ATOM 5403 N N . ASP C 1 35 ? 14.254 -29.955 18.947 1.00 77.33 34 ASP C N 1
ATOM 5404 C CA . ASP C 1 35 ? 15.352 -30.008 17.945 1.00 79.79 34 ASP C CA 1
ATOM 5405 C C . ASP C 1 35 ? 16.300 -28.831 18.202 1.00 78.12 34 ASP C C 1
ATOM 5406 O O . ASP C 1 35 ? 15.805 -27.699 18.377 1.00 73.02 34 ASP C O 1
ATOM 5411 N N . ILE C 1 36 ? 17.611 -29.100 18.220 1.00 77.72 35 ILE C N 1
ATOM 5412 C CA . ILE C 1 36 ? 18.674 -28.132 18.634 1.00 77.66 35 ILE C CA 1
ATOM 5413 C C . ILE C 1 36 ? 18.700 -26.965 17.644 1.00 75.57 35 ILE C C 1
ATOM 5414 O O . ILE C 1 36 ? 18.823 -25.812 18.100 1.00 71.48 35 ILE C O 1
ATOM 5419 N N . ASN C 1 37 ? 18.603 -27.260 16.345 1.00 75.00 36 ASN C N 1
ATOM 5420 C CA . ASN C 1 37 ? 18.720 -26.246 15.265 1.00 77.97 36 ASN C CA 1
ATOM 5421 C C . ASN C 1 37 ? 17.552 -25.256 15.364 1.00 77.71 36 ASN C C 1
ATOM 5422 O O . ASN C 1 37 ? 17.794 -24.056 15.132 1.00 79.28 36 ASN C O 1
ATOM 5427 N N . GLU C 1 38 ? 16.346 -25.731 15.704 1.00 77.11 37 GLU C N 1
ATOM 5428 C CA . GLU C 1 38 ? 15.153 -24.868 15.942 1.00 80.08 37 GLU C CA 1
ATOM 5429 C C . GLU C 1 38 ? 15.401 -24.005 17.186 1.00 78.33 37 GLU C C 1
ATOM 5430 O O . GLU C 1 38 ? 15.159 -22.785 17.108 1.00 81.21 37 GLU C O 1
ATOM 5436 N N . LEU C 1 39 ? 15.880 -24.613 18.278 1.00 76.02 38 LEU C N 1
ATOM 5437 C CA . LEU C 1 39 ? 16.214 -23.913 19.552 1.00 76.56 38 LEU C CA 1
ATOM 5438 C C . LEU C 1 39 ? 17.312 -22.873 19.308 1.00 72.91 38 LEU C C 1
ATOM 5439 O O . LEU C 1 39 ? 17.163 -21.733 19.795 1.00 67.83 38 LEU C O 1
ATOM 5444 N N . ALA C 1 40 ? 18.379 -23.269 18.606 1.00 72.17 39 ALA C N 1
ATOM 5445 C CA . ALA C 1 40 ? 19.575 -22.442 18.318 1.00 74.22 39 ALA C CA 1
ATOM 5446 C C . ALA C 1 40 ? 19.168 -21.193 17.528 1.00 76.02 39 ALA C C 1
ATOM 5447 O O . ALA C 1 40 ? 19.604 -20.089 17.910 1.00 77.69 39 ALA C O 1
ATOM 5449 N N . SER C 1 41 ? 18.365 -21.369 16.472 1.00 76.90 40 SER C N 1
ATOM 5450 C CA . SER C 1 41 ? 17.849 -20.277 15.603 1.00 77.33 40 SER C CA 1
ATOM 5451 C C . SER C 1 41 ? 16.935 -19.350 16.417 1.00 75.63 40 SER C C 1
ATOM 5452 O O . SER C 1 41 ? 17.047 -18.121 16.242 1.00 78.28 40 SER C O 1
ATOM 5455 N N . GLN C 1 42 ? 16.081 -19.920 17.275 1.00 76.07 41 GLN C N 1
ATOM 5456 C CA . GLN C 1 42 ? 15.111 -19.172 18.125 1.00 79.40 41 GLN C CA 1
ATOM 5457 C C . GLN C 1 42 ? 15.862 -18.191 19.038 1.00 79.24 41 GLN C C 1
ATOM 5458 O O . GLN C 1 42 ? 15.424 -17.028 19.121 1.00 79.60 41 GLN C O 1
ATOM 5464 N N . TYR C 1 43 ? 16.951 -18.633 19.680 1.00 80.78 42 TYR C N 1
ATOM 5465 C CA . TYR C 1 43 ? 17.699 -17.865 20.715 1.00 81.53 42 TYR C CA 1
ATOM 5466 C C . TYR C 1 43 ? 18.931 -17.166 20.120 1.00 80.67 42 TYR C C 1
ATOM 5467 O O . TYR C 1 43 ? 19.631 -16.468 20.882 1.00 80.95 42 TYR C O 1
ATOM 5476 N N . GLY C 1 44 ? 19.185 -17.331 18.817 1.00 78.62 43 GLY C N 1
ATOM 5477 C CA . GLY C 1 44 ? 20.309 -16.687 18.107 1.00 77.06 43 GLY C CA 1
ATOM 5478 C C . GLY C 1 44 ? 21.658 -17.187 18.599 1.00 75.61 43 GLY C C 1
ATOM 5479 O O . GLY C 1 44 ? 22.587 -16.361 18.711 1.00 73.92 43 GLY C O 1
ATOM 5480 N N . ILE C 1 45 ? 21.755 -18.490 18.887 1.00 73.71 44 ILE C N 1
ATOM 5481 C CA . ILE C 1 45 ? 23.003 -19.203 19.296 1.00 69.21 44 ILE C CA 1
ATOM 5482 C C . ILE C 1 45 ? 23.486 -20.031 18.099 1.00 67.42 44 ILE C C 1
ATOM 5483 O O . ILE C 1 45 ? 22.625 -20.564 17.379 1.00 72.95 44 ILE C O 1
ATOM 5488 N N . ASP C 1 46 ? 24.804 -20.134 17.900 1.00 65.55 45 ASP C N 1
ATOM 5489 C CA . ASP C 1 46 ? 25.423 -21.000 16.858 1.00 64.45 45 ASP C CA 1
ATOM 5490 C C . ASP C 1 46 ? 25.010 -22.452 17.125 1.00 61.42 45 ASP C C 1
ATOM 5491 O O . ASP C 1 46 ? 25.203 -22.915 18.266 1.00 57.13 45 ASP C O 1
ATOM 5496 N N . TYR C 1 47 ? 24.457 -23.133 16.115 1.00 63.57 46 TYR C N 1
ATOM 5497 C CA . TYR C 1 47 ? 23.890 -24.504 16.225 1.00 64.84 46 TYR C CA 1
ATOM 5498 C C . TYR C 1 47 ? 24.926 -25.450 16.845 1.00 65.23 46 TYR C C 1
ATOM 5499 O O . TYR C 1 47 ? 24.618 -26.073 17.881 1.00 64.89 46 TYR C O 1
ATOM 5508 N N . SER C 1 48 ? 26.104 -25.558 16.222 1.00 65.92 47 SER C N 1
ATOM 5509 C CA . SER C 1 48 ? 27.190 -26.496 16.615 1.00 65.31 47 SER C CA 1
ATOM 5510 C C . SER C 1 48 ? 27.582 -26.257 18.079 1.00 61.30 47 SER C C 1
ATOM 5511 O O . SER C 1 48 ? 27.664 -27.248 18.827 1.00 59.11 47 SER C O 1
ATOM 5514 N N . ARG C 1 49 ? 27.781 -24.993 18.473 1.00 57.77 48 ARG C N 1
ATOM 5515 C CA . ARG C 1 49 ? 28.162 -24.589 19.857 1.00 56.31 48 ARG C CA 1
ATOM 5516 C C . ARG C 1 49 ? 27.108 -25.082 20.858 1.00 55.64 48 ARG C C 1
ATOM 5517 O O . ARG C 1 49 ? 27.505 -25.619 21.914 1.00 52.69 48 ARG C O 1
ATOM 5525 N N . LEU C 1 50 ? 25.821 -24.900 20.543 1.00 53.04 49 LEU C N 1
ATOM 5526 C CA . LEU C 1 50 ? 24.687 -25.357 21.394 1.00 52.41 49 LEU C CA 1
ATOM 5527 C C . LEU C 1 50 ? 24.627 -26.890 21.373 1.00 51.93 49 LEU C C 1
ATOM 5528 O O . LEU C 1 50 ? 24.440 -27.486 22.453 1.00 50.03 49 LEU C O 1
ATOM 5533 N N . ASN C 1 51 ? 24.787 -27.498 20.192 1.00 50.56 50 ASN C N 1
ATOM 5534 C CA . ASN C 1 51 ? 24.822 -28.975 20.005 1.00 52.79 50 ASN C CA 1
ATOM 5535 C C . ASN C 1 51 ? 25.906 -29.586 20.905 1.00 51.96 50 ASN C C 1
ATOM 5536 O O . ASN C 1 51 ? 25.634 -30.624 21.548 1.00 49.59 50 ASN C O 1
ATOM 5541 N N A ARG C 1 52 ? 27.089 -28.961 20.945 0.50 51.04 51 ARG C N 1
ATOM 5542 N N B ARG C 1 52 ? 27.089 -28.960 20.939 0.50 51.41 51 ARG C N 1
ATOM 5543 C CA A ARG C 1 52 ? 28.257 -29.406 21.755 0.50 51.93 51 ARG C CA 1
ATOM 5544 C CA B ARG C 1 52 ? 28.259 -29.394 21.751 0.50 52.34 51 ARG C CA 1
ATOM 5545 C C A ARG C 1 52 ? 27.907 -29.328 23.246 0.50 52.09 51 ARG C C 1
ATOM 5546 C C B ARG C 1 52 ? 27.902 -29.329 23.241 0.50 52.22 51 ARG C C 1
ATOM 5547 O O A ARG C 1 52 ? 28.318 -30.238 23.990 0.50 54.21 51 ARG C O 1
ATOM 5548 O O B ARG C 1 52 ? 28.303 -30.249 23.978 0.50 54.17 51 ARG C O 1
ATOM 5563 N N . LEU C 1 53 ? 27.173 -28.288 23.660 1.00 52.47 52 LEU C N 1
ATOM 5564 C CA . LEU C 1 53 ? 26.663 -28.143 25.052 1.00 50.55 52 LEU C CA 1
ATOM 5565 C C . LEU C 1 53 ? 25.656 -29.266 25.337 1.00 49.76 52 LEU C C 1
ATOM 5566 O O . LEU C 1 53 ? 25.803 -29.947 26.367 1.00 48.62 52 LEU C O 1
ATOM 5571 N N . CYS C 1 54 ? 24.673 -29.457 24.453 1.00 50.70 53 CYS C N 1
ATOM 5572 C CA . CYS C 1 54 ? 23.619 -30.499 24.594 1.00 54.37 53 CYS C CA 1
ATOM 5573 C C . CYS C 1 54 ? 24.269 -31.887 24.658 1.00 54.85 53 CYS C C 1
ATOM 5574 O O . CYS C 1 54 ? 23.803 -32.717 25.462 1.00 55.89 53 CYS C O 1
ATOM 5577 N N . ASP C 1 55 ? 25.309 -32.115 23.847 1.00 54.97 54 ASP C N 1
ATOM 5578 C CA . ASP C 1 55 ? 26.108 -33.371 23.819 1.00 55.84 54 ASP C CA 1
ATOM 5579 C C . ASP C 1 55 ? 26.716 -33.623 25.204 1.00 53.11 54 ASP C C 1
ATOM 5580 O O . ASP C 1 55 ? 26.659 -34.776 25.673 1.00 52.73 54 ASP C O 1
ATOM 5585 N N . PHE C 1 56 ? 27.283 -32.589 25.832 1.00 51.05 55 PHE C N 1
ATOM 5586 C CA . PHE C 1 56 ? 27.849 -32.668 27.205 1.00 49.87 55 PHE C CA 1
ATOM 5587 C C . PHE C 1 56 ? 26.724 -32.999 28.194 1.00 48.25 55 PHE C C 1
ATOM 5588 O O . PHE C 1 56 ? 26.921 -33.880 29.053 1.00 46.02 55 PHE C O 1
ATOM 5596 N N . LEU C 1 57 ? 25.574 -32.331 28.059 1.00 46.26 56 LEU C N 1
ATOM 5597 C CA . LEU C 1 57 ? 24.394 -32.511 28.952 1.00 46.90 56 LEU C CA 1
ATOM 5598 C C . LEU C 1 57 ? 23.841 -33.935 28.803 1.00 47.98 56 LEU C C 1
ATOM 5599 O O . LEU C 1 57 ? 23.415 -34.503 29.828 1.00 46.65 56 LEU C O 1
ATOM 5604 N N . ILE C 1 58 ? 23.865 -34.494 27.587 1.00 48.39 57 ILE C N 1
ATOM 5605 C CA . ILE C 1 58 ? 23.511 -35.922 27.315 1.00 52.20 57 ILE C CA 1
ATOM 5606 C C . ILE C 1 58 ? 24.473 -36.811 28.111 1.00 49.69 57 ILE C C 1
ATOM 5607 O O . ILE C 1 58 ? 24.000 -37.716 28.820 1.00 48.97 57 ILE C O 1
ATOM 5612 N N . GLU C 1 59 ? 25.776 -36.544 27.996 1.00 49.73 58 GLU C N 1
ATOM 5613 C CA . GLU C 1 59 ? 26.866 -37.354 28.606 1.00 52.18 58 GLU C CA 1
ATOM 5614 C C . GLU C 1 59 ? 26.653 -37.452 30.124 1.00 48.94 58 GLU C C 1
ATOM 5615 O O . GLU C 1 59 ? 26.790 -38.566 30.660 1.00 48.29 58 GLU C O 1
ATOM 5621 N N . ILE C 1 60 ? 26.311 -36.340 30.786 1.00 48.94 59 ILE C N 1
ATOM 5622 C CA . ILE C 1 60 ? 26.204 -36.255 32.276 1.00 48.75 59 ILE C CA 1
ATOM 5623 C C . ILE C 1 60 ? 24.763 -36.554 32.724 1.00 49.13 59 ILE C C 1
ATOM 5624 O O . ILE C 1 60 ? 24.519 -36.546 33.949 1.00 48.17 59 ILE C O 1
ATOM 5629 N N . GLY C 1 61 ? 23.851 -36.802 31.777 1.00 49.19 60 GLY C N 1
ATOM 5630 C CA . GLY C 1 61 ? 22.518 -37.385 32.037 1.00 50.01 60 GLY C CA 1
ATOM 5631 C C . GLY C 1 61 ? 21.444 -36.345 32.321 1.00 49.15 60 GLY C C 1
ATOM 5632 O O . GLY C 1 61 ? 20.355 -36.751 32.771 1.00 49.78 60 GLY C O 1
ATOM 5633 N N . VAL C 1 62 ? 21.716 -35.062 32.064 1.00 47.92 61 VAL C N 1
ATOM 5634 C CA . VAL C 1 62 ? 20.730 -33.952 32.244 1.00 50.54 61 VAL C CA 1
ATOM 5635 C C . VAL C 1 62 ? 19.684 -34.047 31.126 1.00 50.67 61 VAL C C 1
ATOM 5636 O O . VAL C 1 62 ? 18.481 -33.976 31.441 1.00 50.76 61 VAL C O 1
ATOM 5640 N N . LEU C 1 63 ? 20.133 -34.199 29.875 1.00 50.66 62 LEU C N 1
ATOM 5641 C CA . LEU C 1 63 ? 19.255 -34.363 28.686 1.00 51.64 62 LEU C CA 1
ATOM 5642 C C . LEU C 1 63 ? 19.279 -35.822 28.218 1.00 54.56 62 LEU C C 1
ATOM 5643 O O . LEU C 1 63 ? 20.269 -36.528 28.506 1.00 53.98 62 LEU C O 1
ATOM 5648 N N . VAL C 1 64 ? 18.209 -36.243 27.535 1.00 57.47 63 VAL C N 1
ATOM 5649 C CA . VAL C 1 64 ? 18.097 -37.532 26.788 1.00 60.58 63 VAL C CA 1
ATOM 5650 C C . VAL C 1 64 ? 17.814 -37.186 25.322 1.00 62.64 63 VAL C C 1
ATOM 5651 O O . VAL C 1 64 ? 17.089 -36.199 25.088 1.00 65.38 63 VAL C O 1
ATOM 5655 N N . SER C 1 65 ? 18.363 -37.955 24.376 1.00 62.81 64 SER C N 1
ATOM 5656 C CA . SER C 1 65 ? 18.171 -37.741 22.917 1.00 63.90 64 SER C CA 1
ATOM 5657 C C . SER C 1 65 ? 17.367 -38.899 22.318 1.00 65.87 64 SER C C 1
ATOM 5658 O O . SER C 1 65 ? 17.633 -40.059 22.684 1.00 62.09 64 SER C O 1
ATOM 5661 N N . SER C 1 66 ? 16.410 -38.579 21.443 1.00 68.62 65 SER C N 1
ATOM 5662 C CA . SER C 1 66 ? 15.666 -39.547 20.595 1.00 69.41 65 SER C CA 1
ATOM 5663 C C . SER C 1 66 ? 15.504 -38.955 19.190 1.00 72.33 65 SER C C 1
ATOM 5664 O O . SER C 1 66 ? 14.876 -37.886 19.073 1.00 72.77 65 SER C O 1
ATOM 5667 N N . ASN C 1 67 ? 16.078 -39.615 18.178 1.00 74.72 66 ASN C N 1
ATOM 5668 C CA . ASN C 1 67 ? 16.062 -39.180 16.754 1.00 78.26 66 ASN C CA 1
ATOM 5669 C C . ASN C 1 67 ? 16.656 -37.769 16.636 1.00 79.13 66 ASN C C 1
ATOM 5670 O O . ASN C 1 67 ? 16.038 -36.923 15.957 1.00 79.01 66 ASN C O 1
ATOM 5675 N N . ASP C 1 68 ? 17.800 -37.527 17.287 1.00 79.48 67 ASP C N 1
ATOM 5676 C CA . ASP C 1 68 ? 18.541 -36.233 17.275 1.00 82.05 67 ASP C CA 1
ATOM 5677 C C . ASP C 1 68 ? 17.647 -35.100 17.806 1.00 81.77 67 ASP C C 1
ATOM 5678 O O . ASP C 1 68 ? 17.880 -33.933 17.427 1.00 87.20 67 ASP C O 1
ATOM 5683 N N . ARG C 1 69 ? 16.676 -35.433 18.663 1.00 77.80 68 ARG C N 1
ATOM 5684 C CA . ARG C 1 69 ? 15.850 -34.467 19.435 1.00 73.70 68 ARG C CA 1
ATOM 5685 C C . ARG C 1 69 ? 16.178 -34.670 20.915 1.00 66.29 68 ARG C C 1
ATOM 5686 O O . ARG C 1 69 ? 16.468 -35.819 21.291 1.00 57.53 68 ARG C O 1
ATOM 5694 N N . VAL C 1 70 ? 16.152 -33.598 21.711 1.00 63.92 69 VAL C N 1
ATOM 5695 C CA . VAL C 1 70 ? 16.613 -33.611 23.131 1.00 61.79 69 VAL C CA 1
ATOM 5696 C C . VAL C 1 70 ? 15.445 -33.241 24.048 1.00 58.02 69 VAL C C 1
ATOM 5697 O O . VAL C 1 70 ? 14.705 -32.297 23.717 1.00 59.05 69 VAL C O 1
ATOM 5701 N N . ALA C 1 71 ? 15.305 -33.972 25.156 1.00 56.51 70 ALA C N 1
ATOM 5702 C CA . ALA C 1 71 ? 14.384 -33.677 26.278 1.00 59.10 70 ALA C CA 1
ATOM 5703 C C . ALA C 1 71 ? 15.164 -33.763 27.593 1.00 59.07 70 ALA C C 1
ATOM 5704 O O . ALA C 1 71 ? 16.234 -34.404 27.610 1.00 60.02 70 ALA C O 1
ATOM 5706 N N . LEU C 1 72 ? 14.658 -33.127 28.650 1.00 57.08 71 LEU C N 1
ATOM 5707 C CA . LEU C 1 72 ? 15.185 -33.301 30.028 1.00 57.45 71 LEU C CA 1
ATOM 5708 C C . LEU C 1 72 ? 14.923 -34.746 30.466 1.00 56.96 71 LEU C C 1
ATOM 5709 O O . LEU C 1 72 ? 13.786 -35.217 30.269 1.00 58.29 71 LEU C O 1
ATOM 5714 N N . SER C 1 73 ? 15.936 -35.420 31.022 1.00 55.61 72 SER C N 1
ATOM 5715 C CA . SER C 1 73 ? 15.801 -36.747 31.680 1.00 56.01 72 SER C CA 1
ATOM 5716 C C . SER C 1 73 ? 14.784 -36.621 32.820 1.00 58.86 72 SER C C 1
ATOM 5717 O O . SER C 1 73 ? 14.645 -35.502 33.355 1.00 60.18 72 SER C O 1
ATOM 5720 N N . GLU C 1 74 ? 14.103 -37.711 33.186 1.00 61.27 73 GLU C N 1
ATOM 5721 C CA . GLU C 1 74 ? 13.030 -37.687 34.219 1.00 65.99 73 GLU C CA 1
ATOM 5722 C C . GLU C 1 74 ? 13.569 -37.061 35.513 1.00 63.85 73 GLU C C 1
ATOM 5723 O O . GLU C 1 74 ? 12.783 -36.396 36.213 1.00 62.45 73 GLU C O 1
ATOM 5729 N N . GLU C 1 75 ? 14.859 -37.260 35.806 1.00 64.02 74 GLU C N 1
ATOM 5730 C CA . GLU C 1 75 ? 15.515 -36.820 37.068 1.00 61.43 74 GLU C CA 1
ATOM 5731 C C . GLU C 1 75 ? 15.752 -35.303 37.053 1.00 56.13 74 GLU C C 1
ATOM 5732 O O . GLU C 1 75 ? 15.931 -34.741 38.148 1.00 57.01 74 GLU C O 1
ATOM 5738 N N . CYS C 1 76 ? 15.755 -34.667 35.874 1.00 52.62 75 CYS C N 1
ATOM 5739 C CA . CYS C 1 76 ? 16.110 -33.232 35.692 1.00 52.28 75 CYS C CA 1
ATOM 5740 C C . CYS C 1 76 ? 14.955 -32.433 35.068 1.00 53.39 75 CYS C C 1
ATOM 5741 O O . CYS C 1 76 ? 15.224 -31.322 34.581 1.00 54.50 75 CYS C O 1
ATOM 5744 N N . ARG C 1 77 ? 13.720 -32.947 35.109 1.00 51.97 76 ARG C N 1
ATOM 5745 C CA . ARG C 1 77 ? 12.518 -32.272 34.538 1.00 52.33 76 ARG C CA 1
ATOM 5746 C C . ARG C 1 77 ? 12.198 -30.990 35.316 1.00 50.13 76 ARG C C 1
ATOM 5747 O O . ARG C 1 77 ? 11.727 -30.026 34.679 1.00 46.63 76 ARG C O 1
ATOM 5755 N N . VAL C 1 78 ? 12.424 -30.997 36.636 1.00 48.74 77 VAL C N 1
ATOM 5756 C CA . VAL C 1 78 ? 12.270 -29.823 37.553 1.00 50.87 77 VAL C CA 1
ATOM 5757 C C . VAL C 1 78 ? 13.006 -28.606 36.976 1.00 48.50 77 VAL C C 1
ATOM 5758 O O . VAL C 1 78 ? 12.601 -27.476 37.293 1.00 48.18 77 VAL C O 1
ATOM 5762 N N . LEU C 1 79 ? 14.054 -28.831 36.178 1.00 49.58 78 LEU C N 1
ATOM 5763 C CA . LEU C 1 79 ? 14.906 -27.767 35.579 1.00 50.52 78 LEU C CA 1
ATOM 5764 C C . LEU C 1 79 ? 14.077 -26.894 34.625 1.00 50.25 78 LEU C C 1
ATOM 5765 O O . LEU C 1 79 ? 14.466 -25.731 34.414 1.00 52.68 78 LEU C O 1
ATOM 5770 N N . ALA C 1 80 ? 12.984 -27.433 34.074 1.00 51.01 79 ALA C N 1
ATOM 5771 C CA . ALA C 1 80 ? 12.050 -26.724 33.166 1.00 54.29 79 ALA C CA 1
ATOM 5772 C C . ALA C 1 80 ? 11.208 -25.709 33.951 1.00 54.60 79 ALA C C 1
ATOM 5773 O O . ALA C 1 80 ? 10.848 -24.668 33.368 1.00 56.69 79 ALA C O 1
ATOM 5775 N N . ASP C 1 81 ? 10.903 -26.013 35.217 1.00 52.07 80 ASP C N 1
ATOM 5776 C CA . ASP C 1 81 ? 10.103 -25.158 36.135 1.00 51.65 80 ASP C CA 1
ATOM 5777 C C . ASP C 1 81 ? 11.032 -24.120 36.765 1.00 50.88 80 ASP C C 1
ATOM 5778 O O . ASP C 1 81 ? 11.939 -24.479 37.513 1.00 51.59 80 ASP C O 1
ATOM 5783 N N . PRO C 1 82 ? 10.828 -22.806 36.506 1.00 53.57 81 PRO C N 1
ATOM 5784 C CA . PRO C 1 82 ? 11.739 -21.772 37.001 1.00 52.59 81 PRO C CA 1
ATOM 5785 C C . PRO C 1 82 ? 11.672 -21.568 38.523 1.00 50.42 81 PRO C C 1
ATOM 5786 O O . PRO C 1 82 ? 12.594 -20.980 39.067 1.00 49.51 81 PRO C O 1
ATOM 5790 N N . GLU C 1 83 ? 10.595 -22.045 39.158 1.00 50.07 82 GLU C N 1
ATOM 5791 C CA . GLU C 1 83 ? 10.348 -21.928 40.621 1.00 50.93 82 GLU C CA 1
ATOM 5792 C C . GLU C 1 83 ? 10.609 -23.274 41.313 1.00 45.86 82 GLU C C 1
ATOM 5793 O O . GLU C 1 83 ? 10.299 -23.385 42.514 1.00 45.44 82 GLU C O 1
ATOM 5799 N N . SER C 1 84 ? 11.176 -24.253 40.600 1.00 44.10 83 SER C N 1
ATOM 5800 C CA . SER C 1 84 ? 11.712 -25.506 41.197 1.00 45.41 83 SER C CA 1
ATOM 5801 C C . SER C 1 84 ? 12.931 -25.164 42.063 1.00 44.34 83 SER C C 1
ATOM 5802 O O . SER C 1 84 ? 13.606 -24.161 41.762 1.00 44.40 83 SER C O 1
ATOM 5805 N N . MET C 1 85 ? 13.190 -25.961 43.103 1.00 47.15 84 MET C N 1
ATOM 5806 C CA . MET C 1 85 ? 14.353 -25.794 44.015 1.00 47.59 84 MET C CA 1
ATOM 5807 C C . MET C 1 85 ? 15.641 -25.744 43.188 1.00 47.50 84 MET C C 1
ATOM 5808 O O . MET C 1 85 ? 16.443 -24.812 43.395 1.00 48.15 84 MET C O 1
ATOM 5813 N N . GLU C 1 86 ? 15.815 -26.715 42.287 1.00 46.26 85 GLU C N 1
ATOM 5814 C CA . GLU C 1 86 ? 17.053 -26.921 41.484 1.00 44.84 85 GLU C CA 1
ATOM 5815 C C . GLU C 1 86 ? 17.258 -25.734 40.534 1.00 41.33 85 GLU C C 1
ATOM 5816 O O . GLU C 1 86 ? 18.426 -25.354 40.313 1.00 38.64 85 GLU C O 1
ATOM 5822 N N . SER C 1 87 ? 16.168 -25.180 39.992 1.00 39.52 86 SER C N 1
ATOM 5823 C CA . SER C 1 87 ? 16.167 -23.953 39.153 1.00 40.76 86 SER C CA 1
ATOM 5824 C C . SER C 1 87 ? 16.661 -22.763 39.983 1.00 39.61 86 SER C C 1
ATOM 5825 O O . SER C 1 87 ? 17.547 -22.032 39.498 1.00 36.83 86 SER C O 1
ATOM 5828 N N . LEU C 1 88 ? 16.113 -22.586 41.190 1.00 40.02 87 LEU C N 1
ATOM 5829 C CA . LEU C 1 88 ? 16.449 -21.456 42.098 1.00 39.63 87 LEU C CA 1
ATOM 5830 C C . LEU C 1 88 ? 17.907 -21.581 42.555 1.00 38.94 87 LEU C C 1
ATOM 5831 O O . LEU C 1 88 ? 18.564 -20.533 42.678 1.00 38.57 87 LEU C O 1
ATOM 5836 N N . ILE C 1 89 ? 18.395 -22.805 42.781 1.00 39.30 88 ILE C N 1
ATOM 5837 C CA . ILE C 1 89 ? 19.823 -23.066 43.138 1.00 39.79 88 ILE C CA 1
ATOM 5838 C C . ILE C 1 89 ? 20.699 -22.663 41.943 1.00 39.65 88 ILE C C 1
ATOM 5839 O O . ILE C 1 89 ? 21.707 -21.984 42.170 1.00 40.50 88 ILE C O 1
ATOM 5844 N N . ALA C 1 90 ? 20.308 -23.035 40.720 1.00 42.02 89 ALA C N 1
ATOM 5845 C CA . ALA C 1 90 ? 21.038 -22.729 39.464 1.00 43.06 89 ALA C CA 1
ATOM 5846 C C . ALA C 1 90 ? 21.141 -21.212 39.255 1.00 42.25 89 ALA C C 1
ATOM 5847 O O . ALA C 1 90 ? 22.153 -20.768 38.676 1.00 43.10 89 ALA C O 1
ATOM 5849 N N . LYS C 1 91 ? 20.132 -20.451 39.694 1.00 41.58 90 LYS C N 1
ATOM 5850 C CA . LYS C 1 91 ? 20.044 -18.977 39.500 1.00 42.26 90 LYS C CA 1
ATOM 5851 C C . LYS C 1 91 ? 20.766 -18.236 40.631 1.00 40.37 90 LYS C C 1
ATOM 5852 O O . LYS C 1 91 ? 21.058 -17.041 40.442 1.00 41.55 90 LYS C O 1
ATOM 5858 N N . TRP C 1 92 ? 21.027 -18.907 41.758 1.00 38.50 91 TRP C N 1
ATOM 5859 C CA . TRP C 1 92 ? 21.678 -18.312 42.957 1.00 39.10 91 TRP C CA 1
ATOM 5860 C C . TRP C 1 92 ? 23.159 -18.715 43.042 1.00 39.49 91 TRP C C 1
ATOM 5861 O O . TRP C 1 92 ? 24.001 -17.821 43.252 1.00 39.24 91 TRP C O 1
ATOM 5872 N N . GLU C 1 93 ? 23.448 -20.015 42.925 1.00 39.05 92 GLU C N 1
ATOM 5873 C CA . GLU C 1 93 ? 24.696 -20.668 43.415 1.00 40.84 92 GLU C CA 1
ATOM 5874 C C . GLU C 1 93 ? 25.943 -20.085 42.737 1.00 39.04 92 GLU C C 1
ATOM 5875 O O . GLU C 1 93 ? 27.009 -20.081 43.385 1.00 39.05 92 GLU C O 1
ATOM 5881 N N . PHE C 1 94 ? 25.823 -19.636 41.485 1.00 37.36 93 PHE C N 1
ATOM 5882 C CA . PHE C 1 94 ? 26.966 -19.278 40.608 1.00 36.15 93 PHE C CA 1
ATOM 5883 C C . PHE C 1 94 ? 27.123 -17.755 40.516 1.00 36.37 93 PHE C C 1
ATOM 5884 O O . PHE C 1 94 ? 27.851 -17.296 39.617 1.00 40.24 93 PHE C O 1
ATOM 5892 N N . ASN C 1 95 ? 26.505 -17.002 41.433 1.00 34.48 94 ASN C N 1
ATOM 5893 C CA . ASN C 1 95 ? 26.743 -15.540 41.583 1.00 34.72 94 ASN C CA 1
ATOM 5894 C C . ASN C 1 95 ? 28.251 -15.341 41.793 1.00 35.68 94 ASN C C 1
ATOM 5895 O O . ASN C 1 95 ? 28.875 -16.195 42.464 1.00 33.67 94 ASN C O 1
ATOM 5900 N N . SER C 1 96 ? 28.813 -14.280 41.207 1.00 36.00 95 SER C N 1
ATOM 5901 C CA . SER C 1 96 ? 30.275 -14.022 41.118 1.00 37.15 95 SER C CA 1
ATOM 5902 C C . SER C 1 96 ? 30.921 -14.089 42.507 1.00 36.99 95 SER C C 1
ATOM 5903 O O . SER C 1 96 ? 31.987 -14.723 42.629 1.00 37.97 95 SER C O 1
ATOM 5906 N N . GLY C 1 97 ? 30.291 -13.463 43.506 1.00 37.16 96 GLY C N 1
ATOM 5907 C CA . GLY C 1 97 ? 30.783 -13.380 44.894 1.00 36.74 96 GLY C CA 1
ATOM 5908 C C . GLY C 1 97 ? 31.044 -14.751 45.496 1.00 35.69 96 GLY C C 1
ATOM 5909 O O . GLY C 1 97 ? 32.178 -14.983 45.974 1.00 35.61 96 GLY C O 1
ATOM 5910 N N . LEU C 1 98 ? 30.037 -15.631 45.485 1.00 35.03 97 LEU C N 1
ATOM 5911 C CA . LEU C 1 98 ? 30.128 -16.989 46.084 1.00 35.67 97 LEU C CA 1
ATOM 5912 C C . LEU C 1 98 ? 31.089 -17.842 45.250 1.00 34.63 97 LEU C C 1
ATOM 5913 O O . LEU C 1 98 ? 31.932 -18.535 45.849 1.00 34.32 97 LEU C O 1
ATOM 5918 N N . TRP C 1 99 ? 30.976 -17.774 43.921 1.00 34.12 98 TRP C N 1
ATOM 5919 C CA . TRP C 1 99 ? 31.819 -18.542 42.968 1.00 35.03 98 TRP C CA 1
ATOM 5920 C C . TRP C 1 99 ? 33.304 -18.254 43.241 1.00 35.04 98 TRP C C 1
ATOM 5921 O O . TRP C 1 99 ? 34.096 -19.211 43.244 1.00 34.77 98 TRP C O 1
ATOM 5932 N N . ASN C 1 100 ? 33.656 -16.992 43.501 1.00 35.21 99 ASN C N 1
ATOM 5933 C CA . ASN C 1 100 ? 35.061 -16.549 43.720 1.00 34.81 99 ASN C CA 1
ATOM 5934 C C . ASN C 1 100 ? 35.515 -16.873 45.150 1.00 33.85 99 ASN C C 1
ATOM 5935 O O . ASN C 1 100 ? 36.736 -16.987 45.352 1.00 35.12 99 ASN C O 1
ATOM 5940 N N . ALA C 1 101 ? 34.585 -17.028 46.099 1.00 32.82 100 ALA C N 1
ATOM 5941 C CA . ALA C 1 101 ? 34.879 -17.419 47.499 1.00 33.16 100 ALA C CA 1
ATOM 5942 C C . ALA C 1 101 ? 35.688 -18.723 47.515 1.00 35.10 100 ALA C C 1
ATOM 5943 O O . ALA C 1 101 ? 36.658 -18.812 48.300 1.00 34.27 100 ALA C O 1
ATOM 5945 N N . TRP C 1 102 ? 35.313 -19.680 46.658 1.00 33.66 101 TRP C N 1
ATOM 5946 C CA . TRP C 1 102 ? 35.872 -21.058 46.613 1.00 34.18 101 TRP C CA 1
ATOM 5947 C C . TRP C 1 102 ? 37.388 -21.034 46.363 1.00 34.31 101 TRP C C 1
ATOM 5948 O O . TRP C 1 102 ? 38.084 -21.903 46.922 1.00 33.76 101 TRP C O 1
ATOM 5959 N N . LEU C 1 103 ? 37.879 -20.079 45.569 1.00 34.89 102 LEU C N 1
ATOM 5960 C CA . LEU C 1 103 ? 39.323 -19.945 45.227 1.00 36.15 102 LEU C CA 1
ATOM 5961 C C . LEU C 1 103 ? 40.125 -19.531 46.467 1.00 35.89 102 LEU C C 1
ATOM 5962 O O . LEU C 1 103 ? 41.333 -19.830 46.501 1.00 38.58 102 LEU C O 1
ATOM 5967 N N . MET C 1 104 ? 39.482 -18.870 47.435 1.00 34.77 103 MET C N 1
ATOM 5968 C CA . MET C 1 104 ? 40.123 -18.342 48.670 1.00 36.80 103 MET C CA 1
ATOM 5969 C C . MET C 1 104 ? 39.991 -19.344 49.822 1.00 37.21 103 MET C C 1
ATOM 5970 O O . MET C 1 104 ? 40.463 -19.019 50.930 1.00 38.48 103 MET C O 1
ATOM 5975 N N . TYR C 1 105 ? 39.401 -20.520 49.580 1.00 34.92 104 TYR C N 1
ATOM 5976 C CA . TYR C 1 105 ? 39.247 -21.586 50.603 1.00 35.63 104 TYR C CA 1
ATOM 5977 C C . TYR C 1 105 ? 40.625 -21.955 51.161 1.00 36.02 104 TYR C C 1
ATOM 5978 O O . TYR C 1 105 ? 40.796 -21.987 52.377 1.00 36.71 104 TYR C O 1
ATOM 5987 N N . PRO C 1 106 ? 41.661 -22.208 50.323 1.00 35.58 105 PRO C N 1
ATOM 5988 C CA . PRO C 1 106 ? 43.001 -22.514 50.835 1.00 37.68 105 PRO C CA 1
ATOM 5989 C C . PRO C 1 106 ? 43.586 -21.405 51.725 1.00 38.85 105 PRO C C 1
ATOM 5990 O O . PRO C 1 106 ? 44.131 -21.722 52.768 1.00 40.10 105 PRO C O 1
ATOM 5994 N N . LYS C 1 107 ? 43.455 -20.145 51.298 1.00 40.00 106 LYS C N 1
ATOM 5995 C CA . LYS C 1 107 ? 43.940 -18.953 52.047 1.00 41.94 106 LYS C CA 1
ATOM 5996 C C . LYS C 1 107 ? 43.244 -18.891 53.415 1.00 40.33 106 LYS C C 1
ATOM 5997 O O . LYS C 1 107 ? 43.942 -18.672 54.421 1.00 41.22 106 LYS C O 1
ATOM 6003 N N . SER C 1 108 ? 41.922 -19.094 53.457 1.00 37.81 107 SER C N 1
ATOM 6004 C CA . SER C 1 108 ? 41.104 -19.028 54.700 1.00 38.08 107 SER C CA 1
ATOM 6005 C C . SER C 1 108 ? 41.572 -20.094 55.700 1.00 38.83 107 SER C C 1
ATOM 6006 O O . SER C 1 108 ? 41.514 -19.823 56.914 1.00 42.34 107 SER C O 1
ATOM 6009 N N . LEU C 1 109 ? 42.016 -21.258 55.215 1.00 38.56 108 LEU C N 1
ATOM 6010 C CA . LEU C 1 109 ? 42.553 -22.352 56.070 1.00 39.78 108 LEU C CA 1
ATOM 6011 C C . LEU C 1 109 ? 43.916 -21.940 56.638 1.00 41.89 108 LEU C C 1
ATOM 6012 O O . LEU C 1 109 ? 44.081 -22.040 57.867 1.00 42.14 108 LEU C O 1
ATOM 6017 N N . LEU C 1 110 ? 44.837 -21.487 55.781 1.00 45.22 109 LEU C N 1
ATOM 6018 C CA . LEU C 1 110 ? 46.249 -21.174 56.149 1.00 48.67 109 LEU C CA 1
ATOM 6019 C C . LEU C 1 110 ? 46.310 -19.896 56.996 1.00 52.38 109 LEU C C 1
ATOM 6020 O O . LEU C 1 110 ? 47.174 -19.835 57.893 1.00 53.76 109 LEU C O 1
ATOM 6025 N N . GLU C 1 111 ? 45.452 -18.909 56.712 1.00 54.97 110 GLU C N 1
ATOM 6026 C CA . GLU C 1 111 ? 45.427 -17.601 57.425 1.00 60.65 110 GLU C CA 1
ATOM 6027 C C . GLU C 1 111 ? 44.956 -17.812 58.868 1.00 62.47 110 GLU C C 1
ATOM 6028 O O . GLU C 1 111 ? 45.554 -17.195 59.773 1.00 62.93 110 GLU C O 1
ATOM 6034 N N . ASN C 1 112 ? 43.919 -18.636 59.061 1.00 65.70 111 ASN C N 1
ATOM 6035 C CA . ASN C 1 112 ? 43.386 -19.032 60.394 1.00 67.35 111 ASN C CA 1
ATOM 6036 C C . ASN C 1 112 ? 43.234 -17.770 61.257 1.00 67.94 111 ASN C C 1
ATOM 6037 O O . ASN C 1 112 ? 43.763 -17.751 62.391 1.00 67.38 111 ASN C O 1
ATOM 6042 N N . ASN C 1 113 ? 42.544 -16.755 60.722 1.00 67.63 112 ASN C N 1
ATOM 6043 C CA . ASN C 1 113 ? 42.430 -15.392 61.314 1.00 62.76 112 ASN C CA 1
ATOM 6044 C C . ASN C 1 113 ? 40.952 -14.996 61.459 1.00 58.57 112 ASN C C 1
ATOM 6045 O O . ASN C 1 113 ? 40.671 -13.781 61.531 1.00 52.83 112 ASN C O 1
ATOM 6050 N N . GLY C 1 114 ? 40.046 -15.981 61.493 1.00 57.06 113 GLY C N 1
ATOM 6051 C CA . GLY C 1 114 ? 38.599 -15.778 61.706 1.00 52.62 113 GLY C CA 1
ATOM 6052 C C . GLY C 1 114 ? 37.888 -15.187 60.497 1.00 48.67 113 GLY C C 1
ATOM 6053 O O . GLY C 1 114 ? 36.710 -14.810 60.652 1.00 47.24 113 GLY C O 1
ATOM 6054 N N . LYS C 1 115 ? 38.549 -15.112 59.335 1.00 45.98 114 LYS C N 1
ATOM 6055 C CA . LYS C 1 115 ? 37.940 -14.619 58.068 1.00 44.71 114 LYS C CA 1
ATOM 6056 C C . LYS C 1 115 ? 37.540 -15.810 57.193 1.00 40.36 114 LYS C C 1
ATOM 6057 O O . LYS C 1 115 ? 38.410 -16.651 56.907 1.00 40.06 114 LYS C O 1
ATOM 6063 N N . SER C 1 116 ? 36.273 -15.861 56.773 1.00 37.64 115 SER C N 1
ATOM 6064 C CA . SER C 1 116 ? 35.750 -16.843 55.789 1.00 37.42 115 SER C CA 1
ATOM 6065 C C . SER C 1 116 ? 36.429 -16.603 54.437 1.00 36.96 115 SER C C 1
ATOM 6066 O O . SER C 1 116 ? 36.875 -15.462 54.186 1.00 38.95 115 SER C O 1
ATOM 6069 N N . ALA C 1 117 ? 36.495 -17.639 53.599 1.00 34.71 116 ALA C N 1
ATOM 6070 C CA . ALA C 1 117 ? 36.949 -17.555 52.193 1.00 34.21 116 ALA C CA 1
ATOM 6071 C C . ALA C 1 117 ? 36.099 -16.513 51.452 1.00 33.16 116 ALA C C 1
ATOM 6072 O O . ALA C 1 117 ? 36.644 -15.786 50.601 1.00 33.14 116 ALA C O 1
ATOM 6074 N N . PHE C 1 118 ? 34.811 -16.423 51.787 1.00 32.92 117 PHE C N 1
ATOM 6075 C CA . PHE C 1 118 ? 33.865 -15.461 51.169 1.00 33.29 117 PHE C CA 1
ATOM 6076 C C . PHE C 1 118 ? 34.327 -14.028 51.450 1.00 33.20 117 PHE C C 1
ATOM 6077 O O . PHE C 1 118 ? 34.346 -13.219 50.503 1.00 33.39 117 PHE C O 1
ATOM 6085 N N . GLU C 1 119 ? 34.679 -13.725 52.703 1.00 34.52 118 GLU C N 1
ATOM 6086 C CA . GLU C 1 119 ? 35.087 -12.362 53.138 1.00 36.35 118 GLU C CA 1
ATOM 6087 C C . GLU C 1 119 ? 36.429 -11.987 52.498 1.00 36.21 118 GLU C C 1
ATOM 6088 O O . GLU C 1 119 ? 36.591 -10.810 52.135 1.00 36.24 118 GLU C O 1
ATOM 6094 N N . ILE C 1 120 ? 37.358 -12.937 52.369 1.00 37.03 119 ILE C N 1
ATOM 6095 C CA . ILE C 1 120 ? 38.687 -12.697 51.727 1.00 37.53 119 ILE C CA 1
ATOM 6096 C C . ILE C 1 120 ? 38.455 -12.304 50.260 1.00 37.38 119 ILE C C 1
ATOM 6097 O O . ILE C 1 120 ? 39.107 -11.354 49.792 1.00 42.17 119 ILE C O 1
ATOM 6102 N N . ALA C 1 121 ? 37.540 -12.993 49.574 1.00 36.37 120 ALA C N 1
ATOM 6103 C CA . ALA C 1 121 ? 37.252 -12.816 48.130 1.00 37.10 120 ALA C CA 1
ATOM 6104 C C . ALA C 1 121 ? 36.515 -11.494 47.875 1.00 36.47 120 ALA C C 1
ATOM 6105 O O . ALA C 1 121 ? 36.816 -10.855 46.853 1.00 36.71 120 ALA C O 1
ATOM 6107 N N . ASN C 1 122 ? 35.590 -11.105 48.763 1.00 36.00 121 ASN C N 1
ATOM 6108 C CA . ASN C 1 122 ? 34.565 -10.056 48.501 1.00 36.02 121 ASN C CA 1
ATOM 6109 C C . ASN C 1 122 ? 34.713 -8.860 49.452 1.00 36.81 121 ASN C C 1
ATOM 6110 O O . ASN C 1 122 ? 34.019 -7.844 49.225 1.00 37.72 121 ASN C O 1
ATOM 6115 N N . GLY C 1 123 ? 35.567 -8.965 50.475 1.00 37.20 122 GLY C N 1
ATOM 6116 C CA . GLY C 1 123 ? 35.880 -7.868 51.413 1.00 37.20 122 GLY C CA 1
ATOM 6117 C C . GLY C 1 123 ? 34.714 -7.533 52.331 1.00 37.02 122 GLY C C 1
ATOM 6118 O O . GLY C 1 123 ? 34.764 -6.472 52.970 1.00 36.88 122 GLY C O 1
ATOM 6119 N N . LYS C 1 124 ? 33.697 -8.399 52.388 1.00 38.39 123 LYS C N 1
ATOM 6120 C CA . LYS C 1 124 ? 32.545 -8.301 53.324 1.00 38.63 123 LYS C CA 1
ATOM 6121 C C . LYS C 1 124 ? 32.148 -9.707 53.763 1.00 36.75 123 LYS C C 1
ATOM 6122 O O . LYS C 1 124 ? 32.259 -10.650 52.983 1.00 33.12 123 LYS C O 1
ATOM 6128 N N . PRO C 1 125 ? 31.652 -9.890 55.007 1.00 36.97 124 PRO C N 1
ATOM 6129 C CA . PRO C 1 125 ? 31.052 -11.159 55.405 1.00 36.07 124 PRO C CA 1
ATOM 6130 C C . PRO C 1 125 ? 29.767 -11.404 54.594 1.00 35.05 124 PRO C C 1
ATOM 6131 O O . PRO C 1 125 ? 29.190 -10.449 54.103 1.00 34.46 124 PRO C O 1
ATOM 6135 N N . PHE C 1 126 ? 29.354 -12.669 54.488 1.00 34.03 125 PHE C N 1
ATOM 6136 C CA . PHE C 1 126 ? 28.260 -13.152 53.603 1.00 33.21 125 PHE C CA 1
ATOM 6137 C C . PHE C 1 126 ? 27.011 -12.260 53.715 1.00 31.69 125 PHE C C 1
ATOM 6138 O O . PHE C 1 126 ? 26.527 -11.782 52.677 1.00 32.10 125 PHE C O 1
ATOM 6146 N N . PHE C 1 127 ? 26.491 -12.045 54.924 1.00 31.95 126 PHE C N 1
ATOM 6147 C CA . PHE C 1 127 ? 25.174 -11.387 55.153 1.00 33.25 126 PHE C CA 1
ATOM 6148 C C . PHE C 1 127 ? 25.298 -9.866 55.002 1.00 34.89 126 PHE C C 1
ATOM 6149 O O . PHE C 1 127 ? 24.280 -9.241 54.644 1.00 35.60 126 PHE C O 1
ATOM 6157 N N . GLU C 1 128 ? 26.486 -9.293 55.233 1.00 36.22 127 GLU C N 1
ATOM 6158 C CA . GLU C 1 128 ? 26.777 -7.861 54.935 1.00 37.65 127 GLU C CA 1
ATOM 6159 C C . GLU C 1 128 ? 26.764 -7.670 53.415 1.00 35.30 127 GLU C C 1
ATOM 6160 O O . GLU C 1 128 ? 26.256 -6.635 52.952 1.00 36.55 127 GLU C O 1
ATOM 6166 N N . TYR C 1 129 ? 27.304 -8.643 52.676 1.00 33.55 128 TYR C N 1
ATOM 6167 C CA . TYR C 1 129 ? 27.350 -8.669 51.191 1.00 35.86 128 TYR C CA 1
ATOM 6168 C C . TYR C 1 129 ? 25.919 -8.674 50.641 1.00 36.51 128 TYR C C 1
ATOM 6169 O O . TYR C 1 129 ? 25.621 -7.868 49.741 1.00 38.50 128 TYR C O 1
ATOM 6178 N N . LEU C 1 130 ? 25.063 -9.551 51.174 1.00 37.91 129 LEU C N 1
ATOM 6179 C CA . LEU C 1 130 ? 23.623 -9.640 50.799 1.00 39.10 129 LEU C CA 1
ATOM 6180 C C . LEU C 1 130 ? 22.927 -8.318 51.147 1.00 41.56 129 LEU C C 1
ATOM 6181 O O . LEU C 1 130 ? 22.152 -7.823 50.307 1.00 44.28 129 LEU C O 1
ATOM 6186 N N . ASP C 1 131 ? 23.224 -7.760 52.325 1.00 42.72 130 ASP C N 1
ATOM 6187 C CA . ASP C 1 131 ? 22.655 -6.483 52.838 1.00 45.98 130 ASP C CA 1
ATOM 6188 C C . ASP C 1 131 ? 22.966 -5.331 51.871 1.00 43.62 130 ASP C C 1
ATOM 6189 O O . ASP C 1 131 ? 22.230 -4.332 51.911 1.00 44.13 130 ASP C O 1
ATOM 6194 N N . SER C 1 132 ? 24.022 -5.458 51.056 1.00 45.22 131 SER C N 1
ATOM 6195 C CA . SER C 1 132 ? 24.548 -4.400 50.149 1.00 45.72 131 SER C CA 1
ATOM 6196 C C . SER C 1 132 ? 24.199 -4.684 48.683 1.00 44.58 131 SER C C 1
ATOM 6197 O O . SER C 1 132 ? 24.646 -3.898 47.829 1.00 48.79 131 SER C O 1
ATOM 6200 N N . ASN C 1 133 ? 23.469 -5.767 48.394 1.00 43.71 132 ASN C N 1
ATOM 6201 C CA . ASN C 1 133 ? 23.151 -6.212 47.009 1.00 44.27 132 ASN C CA 1
ATOM 6202 C C . ASN C 1 133 ? 21.704 -6.720 46.970 1.00 41.10 132 ASN C C 1
ATOM 6203 O O . ASN C 1 133 ? 21.491 -7.918 47.219 1.00 40.72 132 ASN C O 1
ATOM 6208 N N . LYS C 1 134 ? 20.752 -5.834 46.657 1.00 41.43 133 LYS C N 1
ATOM 6209 C CA . LYS C 1 134 ? 19.288 -6.075 46.791 1.00 43.25 133 LYS C CA 1
ATOM 6210 C C . LYS C 1 134 ? 18.860 -7.279 45.941 1.00 39.63 133 LYS C C 1
ATOM 6211 O O . LYS C 1 134 ? 18.203 -8.176 46.493 1.00 39.34 133 LYS C O 1
ATOM 6217 N N . LEU C 1 135 ? 19.207 -7.293 44.652 1.00 39.69 134 LEU C N 1
ATOM 6218 C CA . LEU C 1 135 ? 18.784 -8.356 43.701 1.00 41.97 134 LEU C CA 1
ATOM 6219 C C . LEU C 1 135 ? 19.314 -9.713 44.176 1.00 41.31 134 LEU C C 1
ATOM 6220 O O . LEU C 1 135 ? 18.540 -10.693 44.159 1.00 38.92 134 LEU C O 1
ATOM 6225 N N . LEU C 1 136 ? 20.585 -9.773 44.577 1.00 39.06 135 LEU C N 1
ATOM 6226 C CA . LEU C 1 136 ? 21.218 -11.023 45.067 1.00 40.37 135 LEU C CA 1
ATOM 6227 C C . LEU C 1 136 ? 20.466 -11.508 46.314 1.00 37.91 135 LEU C C 1
ATOM 6228 O O . LEU C 1 136 ? 20.156 -12.709 46.386 1.00 37.08 135 LEU C O 1
ATOM 6233 N N . LYS C 1 137 ? 20.143 -10.598 47.236 1.00 35.85 136 LYS C N 1
ATOM 6234 C CA . LYS C 1 137 ? 19.460 -10.935 48.512 1.00 36.43 136 LYS C CA 1
ATOM 6235 C C . LYS C 1 137 ? 18.069 -11.512 48.219 1.00 35.28 136 LYS C C 1
ATOM 6236 O O . LYS C 1 137 ? 17.665 -12.444 48.934 1.00 34.05 136 LYS C O 1
ATOM 6242 N N . SER C 1 138 ? 17.365 -10.984 47.216 1.00 36.91 137 SER C N 1
ATOM 6243 C CA . SER C 1 138 ? 16.013 -11.460 46.819 1.00 39.13 137 SER C CA 1
ATOM 6244 C C . SER C 1 138 ? 16.110 -12.901 46.294 1.00 39.78 137 SER C C 1
ATOM 6245 O O . SER C 1 138 ? 15.218 -13.702 46.621 1.00 42.07 137 SER C O 1
ATOM 6248 N N . LYS C 1 139 ? 17.172 -13.228 45.547 1.00 39.63 138 LYS C N 1
ATOM 6249 C CA . LYS C 1 139 ? 17.418 -14.591 44.997 1.00 40.80 138 LYS C CA 1
ATOM 6250 C C . LYS C 1 139 ? 17.757 -15.566 46.132 1.00 37.21 138 LYS C C 1
ATOM 6251 O O . LYS C 1 139 ? 17.253 -16.701 46.099 1.00 34.99 138 LYS C O 1
ATOM 6257 N N . PHE C 1 140 ? 18.595 -15.156 47.090 1.00 35.24 139 PHE C N 1
ATOM 6258 C CA . PHE C 1 140 ? 18.922 -15.969 48.291 1.00 34.45 139 PHE C CA 1
ATOM 6259 C C . PHE C 1 140 ? 17.639 -16.224 49.094 1.00 33.15 139 PHE C C 1
ATOM 6260 O O . PHE C 1 140 ? 17.359 -17.386 49.417 1.00 33.60 139 PHE C O 1
ATOM 6268 N N . ASP C 1 141 ? 16.889 -15.163 49.398 1.00 33.84 140 ASP C N 1
ATOM 6269 C CA . ASP C 1 141 ? 15.651 -15.208 50.225 1.00 35.37 140 ASP C CA 1
ATOM 6270 C C . ASP C 1 141 ? 14.590 -16.086 49.541 1.00 35.89 140 ASP C C 1
ATOM 6271 O O . ASP C 1 141 ? 13.865 -16.800 50.267 1.00 34.58 140 ASP C O 1
ATOM 6276 N N . SER C 1 142 ? 14.500 -16.035 48.207 1.00 36.79 141 SER C N 1
ATOM 6277 C CA . SER C 1 142 ? 13.561 -16.851 47.388 1.00 38.57 141 SER C CA 1
ATOM 6278 C C . SER C 1 142 ? 13.900 -18.340 47.529 1.00 37.28 141 SER C C 1
ATOM 6279 O O . SER C 1 142 ? 12.959 -19.149 47.646 1.00 34.97 141 SER C O 1
ATOM 6282 N N . LEU C 1 143 ? 15.193 -18.680 47.506 1.00 35.95 142 LEU C N 1
ATOM 6283 C CA . LEU C 1 143 ? 15.700 -20.069 47.672 1.00 36.66 142 LEU C CA 1
ATOM 6284 C C . LEU C 1 143 ? 15.328 -20.568 49.075 1.00 35.16 142 LEU C C 1
ATOM 6285 O O . LEU C 1 143 ? 14.804 -21.694 49.180 1.00 33.69 142 LEU C O 1
ATOM 6290 N N . MET C 1 144 ? 15.572 -19.753 50.107 1.00 35.18 143 MET C N 1
ATOM 6291 C CA . MET C 1 144 ? 15.271 -20.096 51.525 1.00 34.71 143 MET C CA 1
ATOM 6292 C C . MET C 1 144 ? 13.763 -20.351 51.666 1.00 34.51 143 MET C C 1
ATOM 6293 O O . MET C 1 144 ? 13.387 -21.378 52.261 1.00 34.04 143 MET C O 1
ATOM 6298 N N . SER C 1 145 ? 12.931 -19.461 51.120 1.00 34.51 144 SER C N 1
ATOM 6299 C CA . SER C 1 145 ? 11.447 -19.579 51.130 1.00 35.37 144 SER C CA 1
ATOM 6300 C C . SER C 1 145 ? 11.015 -20.901 50.482 1.00 35.49 144 SER C C 1
ATOM 6301 O O . SER C 1 145 ? 10.086 -21.540 51.020 1.00 36.60 144 SER C O 1
ATOM 6304 N N . LYS C 1 146 ? 11.665 -21.302 49.382 1.00 35.22 145 LYS C N 1
ATOM 6305 C CA . LYS C 1 146 ? 11.346 -22.555 48.643 1.00 38.70 145 LYS C CA 1
ATOM 6306 C C . LYS C 1 146 ? 11.683 -23.767 49.522 1.00 37.98 145 LYS C C 1
ATOM 6307 O O . LYS C 1 146 ? 10.935 -24.767 49.456 1.00 39.18 145 LYS C O 1
ATOM 6313 N N . ASP C 1 147 ? 12.760 -23.685 50.311 1.00 35.52 146 ASP C N 1
ATOM 6314 C CA . ASP C 1 147 ? 13.145 -24.741 51.285 1.00 36.55 146 ASP C CA 1
ATOM 6315 C C . ASP C 1 147 ? 11.991 -24.946 52.273 1.00 34.91 146 ASP C C 1
ATOM 6316 O O . ASP C 1 147 ? 11.652 -26.115 52.546 1.00 36.46 146 ASP C O 1
ATOM 6321 N N . SER C 1 148 ? 11.396 -23.857 52.767 1.00 32.25 147 SER C N 1
ATOM 6322 C CA . SER C 1 148 ? 10.258 -23.893 53.725 1.00 35.07 147 SER C CA 1
ATOM 6323 C C . SER C 1 148 ? 9.014 -24.498 53.057 1.00 36.28 147 SER C C 1
ATOM 6324 O O . SER C 1 148 ? 8.308 -25.263 53.742 1.00 36.51 147 SER C O 1
ATOM 6327 N N . ASP C 1 149 ? 8.761 -24.182 51.780 1.00 39.00 148 ASP C N 1
ATOM 6328 C CA . ASP C 1 149 ? 7.651 -24.764 50.973 1.00 40.48 148 ASP C CA 1
ATOM 6329 C C . ASP C 1 149 ? 7.776 -26.293 50.969 1.00 41.43 148 ASP C C 1
ATOM 6330 O O . ASP C 1 149 ? 6.755 -26.975 51.186 1.00 41.90 148 ASP C O 1
ATOM 6335 N N . LYS C 1 150 ? 8.990 -26.806 50.746 1.00 41.81 149 LYS C N 1
ATOM 6336 C CA . LYS C 1 150 ? 9.270 -28.257 50.568 1.00 44.97 149 LYS C CA 1
ATOM 6337 C C . LYS C 1 150 ? 9.165 -29.008 51.900 1.00 43.75 149 LYS C C 1
ATOM 6338 O O . LYS C 1 150 ? 9.023 -30.245 51.858 1.00 45.30 149 LYS C O 1
ATOM 6344 N N . MET C 1 151 ? 9.254 -28.304 53.031 1.00 43.95 150 MET C N 1
ATOM 6345 C CA . MET C 1 151 ? 9.412 -28.925 54.372 1.00 44.58 150 MET C CA 1
ATOM 6346 C C . MET C 1 151 ? 8.128 -28.821 55.210 1.00 42.04 150 MET C C 1
ATOM 6347 O O . MET C 1 151 ? 7.938 -29.706 56.062 1.00 42.39 150 MET C O 1
ATOM 6352 N N . ILE C 1 152 ? 7.298 -27.790 55.002 1.00 41.44 151 ILE C N 1
ATOM 6353 C CA . ILE C 1 152 ? 6.192 -27.403 55.937 1.00 43.62 151 ILE C CA 1
ATOM 6354 C C . ILE C 1 152 ? 5.296 -28.616 56.237 1.00 44.61 151 ILE C C 1
ATOM 6355 O O . ILE C 1 152 ? 4.876 -28.762 57.407 1.00 40.55 151 ILE C O 1
ATOM 6360 N N . GLU C 1 153 ? 5.010 -29.457 55.240 1.00 46.54 152 GLU C N 1
ATOM 6361 C CA . GLU C 1 153 ? 4.074 -30.606 55.393 1.00 50.25 152 GLU C CA 1
ATOM 6362 C C . GLU C 1 153 ? 4.702 -31.634 56.343 1.00 50.72 152 GLU C C 1
ATOM 6363 O O . GLU C 1 153 ? 3.985 -32.120 57.243 1.00 50.01 152 GLU C O 1
ATOM 6369 N N . LYS C 1 154 ? 5.993 -31.927 56.155 1.00 48.66 153 LYS C N 1
ATOM 6370 C CA . LYS C 1 154 ? 6.792 -32.836 57.022 1.00 48.15 153 LYS C CA 1
ATOM 6371 C C . LYS C 1 154 ? 6.879 -32.262 58.443 1.00 46.03 153 LYS C C 1
ATOM 6372 O O . LYS C 1 154 ? 6.870 -33.065 59.395 1.00 44.58 153 LYS C O 1
ATOM 6378 N N . LEU C 1 155 ? 6.967 -30.933 58.579 1.00 44.30 154 LEU C N 1
ATOM 6379 C CA . LEU C 1 155 ? 7.047 -30.230 59.891 1.00 44.34 154 LEU C CA 1
ATOM 6380 C C . LEU C 1 155 ? 5.754 -30.450 60.686 1.00 45.60 154 LEU C C 1
ATOM 6381 O O . LEU C 1 155 ? 5.857 -30.767 61.888 1.00 43.30 154 LEU C O 1
ATOM 6386 N N . PHE C 1 156 ? 4.590 -30.289 60.045 1.00 47.22 155 PHE C N 1
ATOM 6387 C CA . PHE C 1 156 ? 3.249 -30.494 60.660 1.00 46.87 155 PHE C CA 1
ATOM 6388 C C . PHE C 1 156 ? 3.158 -31.904 61.256 1.00 47.56 155 PHE C C 1
ATOM 6389 O O . PHE C 1 156 ? 2.464 -32.074 62.275 1.00 48.62 155 PHE C O 1
ATOM 6397 N N . ASN C 1 157 ? 3.841 -32.876 60.640 1.00 51.66 156 ASN C N 1
ATOM 6398 C CA . ASN C 1 157 ? 3.740 -34.326 60.967 1.00 53.04 156 ASN C CA 1
ATOM 6399 C C . ASN C 1 157 ? 4.613 -34.691 62.178 1.00 50.53 156 ASN C C 1
ATOM 6400 O O . ASN C 1 157 ? 4.325 -35.728 62.791 1.00 49.42 156 ASN C O 1
ATOM 6405 N N . VAL C 1 158 ? 5.635 -33.896 62.516 1.00 46.95 157 VAL C N 1
ATOM 6406 C CA . VAL C 1 158 ? 6.625 -34.261 63.579 1.00 45.65 157 VAL C CA 1
ATOM 6407 C C . VAL C 1 158 ? 6.486 -33.343 64.801 1.00 43.10 157 VAL C C 1
ATOM 6408 O O . VAL C 1 158 ? 7.052 -33.701 65.852 1.00 44.63 157 VAL C O 1
ATOM 6412 N N . TYR C 1 159 ? 5.757 -32.226 64.691 1.00 42.83 158 TYR C N 1
ATOM 6413 C CA . TYR C 1 159 ? 5.588 -31.238 65.789 1.00 43.20 158 TYR C CA 1
ATOM 6414 C C . TYR C 1 159 ? 4.195 -30.600 65.732 1.00 44.02 158 TYR C C 1
ATOM 6415 O O . TYR C 1 159 ? 3.717 -30.260 64.628 1.00 46.71 158 TYR C O 1
ATOM 6424 N N . ASP C 1 160 ? 3.577 -30.430 66.905 1.00 43.97 159 ASP C N 1
ATOM 6425 C CA . ASP C 1 160 ? 2.248 -29.788 67.087 1.00 45.82 159 ASP C CA 1
ATOM 6426 C C . ASP C 1 160 ? 2.450 -28.290 67.347 1.00 43.99 159 ASP C C 1
ATOM 6427 O O . ASP C 1 160 ? 2.583 -27.907 68.525 1.00 42.35 159 ASP C O 1
ATOM 6432 N N . PHE C 1 161 ? 2.458 -27.479 66.284 1.00 40.64 160 PHE C N 1
ATOM 6433 C CA . PHE C 1 161 ? 2.609 -26.000 66.335 1.00 42.02 160 PHE C CA 1
ATOM 6434 C C . PHE C 1 161 ? 1.337 -25.349 66.896 1.00 42.04 160 PHE C C 1
ATOM 6435 O O . PHE C 1 161 ? 1.395 -24.177 67.311 1.00 40.95 160 PHE C O 1
ATOM 6443 N N . ASN C 1 162 ? 0.221 -26.082 66.915 1.00 44.21 161 ASN C N 1
ATOM 6444 C CA . ASN C 1 162 ? -1.100 -25.554 67.349 1.00 44.48 161 ASN C CA 1
ATOM 6445 C C . ASN C 1 162 ? -1.124 -25.403 68.877 1.00 42.08 161 ASN C C 1
ATOM 6446 O O . ASN C 1 162 ? -1.955 -24.620 69.366 1.00 43.24 161 ASN C O 1
ATOM 6451 N N . GLN C 1 163 ? -0.231 -26.092 69.602 1.00 41.00 162 GLN C N 1
ATOM 6452 C CA . GLN C 1 163 ? -0.112 -26.001 71.085 1.00 43.98 162 GLN C CA 1
ATOM 6453 C C . GLN C 1 163 ? 0.410 -24.613 71.491 1.00 42.94 162 GLN C C 1
ATOM 6454 O O . GLN C 1 163 ? 0.252 -24.253 72.671 1.00 44.80 162 GLN C O 1
ATOM 6460 N N . HIS C 1 164 ? 1.023 -23.871 70.562 1.00 41.34 163 HIS C N 1
ATOM 6461 C CA . HIS C 1 164 ? 1.667 -22.553 70.815 1.00 40.48 163 HIS C CA 1
ATOM 6462 C C . HIS C 1 164 ? 0.703 -21.412 70.469 1.00 43.13 163 HIS C C 1
ATOM 6463 O O . HIS C 1 164 ? -0.164 -21.604 69.597 1.00 44.32 163 HIS C O 1
ATOM 6470 N N A ASP C 1 165 ? 0.854 -20.269 71.149 0.50 42.74 164 ASP C N 1
ATOM 6471 N N B ASP C 1 165 ? 0.863 -20.269 71.145 0.50 43.76 164 ASP C N 1
ATOM 6472 C CA A ASP C 1 165 ? 0.035 -19.040 70.956 0.50 42.82 164 ASP C CA 1
ATOM 6473 C CA B ASP C 1 165 ? 0.040 -19.041 70.967 0.50 44.20 164 ASP C CA 1
ATOM 6474 C C A ASP C 1 165 ? 0.861 -17.980 70.216 0.50 41.83 164 ASP C C 1
ATOM 6475 C C B ASP C 1 165 ? 0.858 -17.976 70.225 0.50 41.94 164 ASP C C 1
ATOM 6476 O O A ASP C 1 165 ? 0.346 -17.420 69.227 0.50 41.63 164 ASP C O 1
ATOM 6477 O O B ASP C 1 165 ? 0.335 -17.413 69.242 0.50 42.18 164 ASP C O 1
ATOM 6486 N N . LYS C 1 166 ? 2.088 -17.715 70.684 1.00 41.14 165 LYS C N 1
ATOM 6487 C CA . LYS C 1 166 ? 2.983 -16.656 70.141 1.00 37.83 165 LYS C CA 1
ATOM 6488 C C . LYS C 1 166 ? 4.280 -17.297 69.623 1.00 35.40 165 LYS C C 1
ATOM 6489 O O . LYS C 1 166 ? 5.049 -17.848 70.444 1.00 32.10 165 LYS C O 1
ATOM 6495 N N . ILE C 1 167 ? 4.508 -17.213 68.308 1.00 33.92 166 ILE C N 1
ATOM 6496 C CA . ILE C 1 167 ? 5.609 -17.911 67.582 1.00 33.37 166 ILE C CA 1
ATOM 6497 C C . ILE C 1 167 ? 6.492 -16.858 66.905 1.00 33.69 166 ILE C C 1
ATOM 6498 O O . ILE C 1 167 ? 5.942 -16.052 66.123 1.00 32.82 166 ILE C O 1
ATOM 6503 N N . LEU C 1 168 ? 7.799 -16.872 67.198 1.00 31.93 167 LEU C N 1
ATOM 6504 C CA . LEU C 1 168 ? 8.820 -16.015 66.535 1.00 30.81 167 LEU C CA 1
ATOM 6505 C C . LEU C 1 168 ? 9.728 -16.895 65.671 1.00 29.81 167 LEU C C 1
ATOM 6506 O O . LEU C 1 168 ? 10.316 -17.855 66.209 1.00 29.13 167 LEU C O 1
ATOM 6511 N N . ASP C 1 169 ? 9.826 -16.561 64.382 1.00 31.02 168 ASP C N 1
ATOM 6512 C CA . ASP C 1 169 ? 10.766 -17.166 63.403 1.00 32.02 168 ASP C CA 1
ATOM 6513 C C . ASP C 1 169 ? 12.071 -16.363 63.459 1.00 30.82 168 ASP C C 1
ATOM 6514 O O . ASP C 1 169 ? 12.130 -15.284 62.848 1.00 27.54 168 ASP C O 1
ATOM 6519 N N . VAL C 1 170 ? 13.058 -16.861 64.210 1.00 30.94 169 VAL C N 1
ATOM 6520 C CA . VAL C 1 170 ? 14.367 -16.185 64.451 1.00 29.52 169 VAL C CA 1
ATOM 6521 C C . VAL C 1 170 ? 15.240 -16.409 63.213 1.00 28.76 169 VAL C C 1
ATOM 6522 O O . VAL C 1 170 ? 15.609 -17.569 62.954 1.00 29.68 169 VAL C O 1
ATOM 6526 N N . GLY C 1 171 ? 15.540 -15.336 62.478 1.00 29.03 170 GLY C N 1
ATOM 6527 C CA . GLY C 1 171 ? 16.226 -15.390 61.173 1.00 29.11 170 GLY C CA 1
ATOM 6528 C C . GLY C 1 171 ? 15.334 -16.004 60.105 1.00 29.25 170 GLY C C 1
ATOM 6529 O O . GLY C 1 171 ? 15.825 -16.855 59.346 1.00 28.73 170 GLY C O 1
ATOM 6530 N N . GLY C 1 172 ? 14.068 -15.583 60.044 1.00 31.03 171 GLY C N 1
ATOM 6531 C CA . GLY C 1 172 ? 13.040 -16.163 59.153 1.00 30.68 171 GLY C CA 1
ATOM 6532 C C . GLY C 1 172 ? 13.058 -15.587 57.744 1.00 28.83 171 GLY C C 1
ATOM 6533 O O . GLY C 1 172 ? 12.350 -16.144 56.883 1.00 29.97 171 GLY C O 1
ATOM 6534 N N . GLY C 1 173 ? 13.811 -14.506 57.502 1.00 29.63 172 GLY C N 1
ATOM 6535 C CA . GLY C 1 173 ? 13.895 -13.844 56.184 1.00 32.70 172 GLY C CA 1
ATOM 6536 C C . GLY C 1 173 ? 12.537 -13.328 55.722 1.00 33.96 172 GLY C C 1
ATOM 6537 O O . GLY C 1 173 ? 11.910 -12.575 56.492 1.00 34.64 172 GLY C O 1
ATOM 6538 N N . GLU C 1 174 ? 12.084 -13.734 54.527 1.00 35.83 173 GLU C N 1
ATOM 6539 C CA . GLU C 1 174 ? 10.753 -13.365 53.952 1.00 37.64 173 GLU C CA 1
ATOM 6540 C C . GLU C 1 174 ? 9.619 -13.866 54.856 1.00 36.68 173 GLU C C 1
ATOM 6541 O O . GLU C 1 174 ? 8.476 -13.393 54.681 1.00 36.11 173 GLU C O 1
ATOM 6547 N N . GLY C 1 175 ? 9.909 -14.827 55.738 1.00 34.77 174 GLY C N 1
ATOM 6548 C CA . GLY C 1 175 ? 8.960 -15.364 56.731 1.00 35.47 174 GLY C CA 1
ATOM 6549 C C . GLY C 1 175 ? 8.050 -16.421 56.131 1.00 35.20 174 GLY C C 1
ATOM 6550 O O . GLY C 1 175 ? 6.946 -16.613 56.669 1.00 37.48 174 GLY C O 1
ATOM 6551 N N . ASN C 1 176 ? 8.501 -17.107 55.077 1.00 36.47 175 ASN C N 1
ATOM 6552 C CA . ASN C 1 176 ? 7.674 -18.086 54.323 1.00 36.17 175 ASN C CA 1
ATOM 6553 C C . ASN C 1 176 ? 7.306 -19.273 55.221 1.00 34.83 175 ASN C C 1
ATOM 6554 O O . ASN C 1 176 ? 6.234 -19.861 54.993 1.00 36.23 175 ASN C O 1
ATOM 6559 N N . LEU C 1 177 ? 8.143 -19.623 56.202 1.00 33.30 176 LEU C N 1
ATOM 6560 C CA . LEU C 1 177 ? 7.829 -20.734 57.140 1.00 33.55 176 LEU C CA 1
ATOM 6561 C C . LEU C 1 177 ? 6.488 -20.449 57.826 1.00 33.40 176 LEU C C 1
ATOM 6562 O O . LEU C 1 177 ? 5.641 -21.360 57.838 1.00 32.76 176 LEU C O 1
ATOM 6567 N N . LEU C 1 178 ? 6.311 -19.237 58.365 1.00 33.86 177 LEU C N 1
ATOM 6568 C CA . LEU C 1 178 ? 5.102 -18.830 59.133 1.00 35.46 177 LEU C CA 1
ATOM 6569 C C . LEU C 1 178 ? 3.952 -18.499 58.173 1.00 37.49 177 LEU C C 1
ATOM 6570 O O . LEU C 1 178 ? 2.789 -18.684 58.580 1.00 39.90 177 LEU C O 1
ATOM 6575 N N . ILE C 1 179 ? 4.250 -18.024 56.957 1.00 37.77 178 ILE C N 1
ATOM 6576 C CA . ILE C 1 179 ? 3.222 -17.790 55.896 1.00 39.76 178 ILE C CA 1
ATOM 6577 C C . ILE C 1 179 ? 2.537 -19.128 55.593 1.00 38.96 178 ILE C C 1
ATOM 6578 O O . ILE C 1 179 ? 1.292 -19.165 55.596 1.00 40.06 178 ILE C O 1
ATOM 6583 N N . ARG C 1 180 ? 3.326 -20.179 55.349 1.00 36.92 179 ARG C N 1
ATOM 6584 C CA . ARG C 1 180 ? 2.828 -21.545 55.038 1.00 39.16 179 ARG C CA 1
ATOM 6585 C C . ARG C 1 180 ? 2.189 -22.149 56.295 1.00 39.38 179 ARG C C 1
ATOM 6586 O O . ARG C 1 180 ? 1.098 -22.739 56.168 1.00 40.85 179 ARG C O 1
ATOM 6594 N N . MET C 1 181 ? 2.823 -21.987 57.461 1.00 36.21 180 MET C N 1
ATOM 6595 C CA . MET C 1 181 ? 2.289 -22.484 58.760 1.00 38.70 180 MET C CA 1
ATOM 6596 C C . MET C 1 181 ? 0.889 -21.898 59.003 1.00 41.19 180 MET C C 1
ATOM 6597 O O . MET C 1 181 ? -0.010 -22.672 59.394 1.00 40.69 180 MET C O 1
ATOM 6602 N N . SER C 1 182 ? 0.712 -20.593 58.757 1.00 41.18 181 SER C N 1
ATOM 6603 C CA . SER C 1 182 ? -0.517 -19.813 59.076 1.00 42.43 181 SER C CA 1
ATOM 6604 C C . SER C 1 182 ? -1.728 -20.328 58.285 1.00 44.03 181 SER C C 1
ATOM 6605 O O . SER C 1 182 ? -2.862 -20.067 58.730 1.00 46.39 181 SER C O 1
ATOM 6608 N N . GLU C 1 183 ? -1.500 -21.011 57.159 1.00 44.51 182 GLU C N 1
ATOM 6609 C CA . GLU C 1 183 ? -2.568 -21.562 56.280 1.00 48.46 182 GLU C CA 1
ATOM 6610 C C . GLU C 1 183 ? -3.352 -22.654 57.020 1.00 49.88 182 GLU C C 1
ATOM 6611 O O . GLU C 1 183 ? -4.545 -22.815 56.708 1.00 50.81 182 GLU C O 1
ATOM 6617 N N . LYS C 1 184 ? -2.715 -23.375 57.952 1.00 48.18 183 LYS C N 1
ATOM 6618 C CA . LYS C 1 184 ? -3.324 -24.538 58.659 1.00 51.75 183 LYS C CA 1
ATOM 6619 C C . LYS C 1 184 ? -3.314 -24.345 60.183 1.00 50.65 183 LYS C C 1
ATOM 6620 O O . LYS C 1 184 ? -4.137 -24.995 60.847 1.00 48.95 183 LYS C O 1
ATOM 6626 N N . VAL C 1 185 ? -2.425 -23.505 60.723 1.00 48.66 184 VAL C N 1
ATOM 6627 C CA . VAL C 1 185 ? -2.340 -23.199 62.185 1.00 47.21 184 VAL C CA 1
ATOM 6628 C C . VAL C 1 185 ? -2.802 -21.750 62.395 1.00 45.01 184 VAL C C 1
ATOM 6629 O O . VAL C 1 185 ? -2.001 -20.827 62.144 1.00 42.92 184 VAL C O 1
ATOM 6633 N N . LYS C 1 186 ? -4.049 -21.570 62.844 1.00 45.19 185 LYS C N 1
ATOM 6634 C CA . LYS C 1 186 ? -4.793 -20.280 62.798 1.00 46.43 185 LYS C CA 1
ATOM 6635 C C . LYS C 1 186 ? -4.803 -19.592 64.168 1.00 43.72 185 LYS C C 1
ATOM 6636 O O . LYS C 1 186 ? -4.607 -20.283 65.186 1.00 47.83 185 LYS C O 1
ATOM 6642 N N . GLU C 1 187 ? -5.040 -18.275 64.165 1.00 43.05 186 GLU C N 1
ATOM 6643 C CA . GLU C 1 187 ? -5.327 -17.433 65.361 1.00 46.71 186 GLU C CA 1
ATOM 6644 C C . GLU C 1 187 ? -4.115 -17.420 66.301 1.00 45.21 186 GLU C C 1
ATOM 6645 O O . GLU C 1 187 ? -4.316 -17.519 67.530 1.00 46.39 186 GLU C O 1
ATOM 6651 N N . LYS C 1 188 ? -2.909 -17.278 65.741 1.00 43.65 187 LYS C N 1
ATOM 6652 C CA . LYS C 1 188 ? -1.635 -17.173 66.502 1.00 41.61 187 LYS C CA 1
ATOM 6653 C C . LYS C 1 188 ? -1.061 -15.762 66.345 1.00 39.51 187 LYS C C 1
ATOM 6654 O O . LYS C 1 188 ? -1.462 -15.057 65.398 1.00 39.20 187 LYS C O 1
ATOM 6660 N N . HIS C 1 189 ? -0.159 -15.375 67.249 1.00 36.74 188 HIS C N 1
ATOM 6661 C CA . HIS C 1 189 ? 0.743 -14.203 67.094 1.00 36.71 188 HIS C CA 1
ATOM 6662 C C . HIS C 1 189 ? 2.005 -14.674 66.365 1.00 34.97 188 HIS C C 1
ATOM 6663 O O . HIS C 1 189 ? 2.896 -15.237 67.027 1.00 35.47 188 HIS C O 1
ATOM 6670 N N . TYR C 1 190 ? 2.043 -14.498 65.043 1.00 33.32 189 TYR C N 1
ATOM 6671 C CA . TYR C 1 190 ? 3.196 -14.845 64.175 1.00 33.55 189 TYR C CA 1
ATOM 6672 C C . TYR C 1 190 ? 4.114 -13.622 64.072 1.00 32.81 189 TYR C C 1
ATOM 6673 O O . TYR C 1 190 ? 3.630 -12.498 63.819 1.00 33.18 189 TYR C O 1
ATOM 6682 N N . ALA C 1 191 ? 5.410 -13.833 64.289 1.00 31.80 190 ALA C N 1
ATOM 6683 C CA . ALA C 1 191 ? 6.444 -12.776 64.204 1.00 30.74 190 ALA C CA 1
ATOM 6684 C C . ALA C 1 191 ? 7.701 -13.353 63.551 1.00 30.63 190 ALA C C 1
ATOM 6685 O O . ALA C 1 191 ? 7.954 -14.557 63.717 1.00 29.54 190 ALA C O 1
ATOM 6687 N N . VAL C 1 192 ? 8.439 -12.517 62.817 1.00 32.04 191 VAL C N 1
ATOM 6688 C CA . VAL C 1 192 ? 9.708 -12.900 62.132 1.00 31.07 191 VAL C CA 1
ATOM 6689 C C . VAL C 1 192 ? 10.775 -11.866 62.492 1.00 31.73 191 VAL C C 1
ATOM 6690 O O . VAL C 1 192 ? 10.502 -10.656 62.346 1.00 30.57 191 VAL C O 1
ATOM 6694 N N . LEU C 1 193 ? 11.935 -12.340 62.953 1.00 32.04 192 LEU C N 1
ATOM 6695 C CA . LEU C 1 193 ? 13.125 -11.507 63.252 1.00 30.65 192 LEU C CA 1
ATOM 6696 C C . LEU C 1 193 ? 14.174 -11.747 62.163 1.00 30.88 192 LEU C C 1
ATOM 6697 O O . LEU C 1 193 ? 14.516 -12.920 61.923 1.00 30.43 192 LEU C O 1
ATOM 6702 N N . ASP C 1 194 ? 14.652 -10.675 61.529 1.00 30.02 193 ASP C N 1
ATOM 6703 C CA . ASP C 1 194 ? 15.771 -10.717 60.552 1.00 31.62 193 ASP C CA 1
ATOM 6704 C C . ASP C 1 194 ? 16.334 -9.300 60.400 1.00 30.45 193 ASP C C 1
ATOM 6705 O O . ASP C 1 194 ? 15.924 -8.413 61.172 1.00 29.47 193 ASP C O 1
ATOM 6710 N N . ARG C 1 195 ? 17.268 -9.111 59.466 1.00 31.53 194 ARG C N 1
ATOM 6711 C CA . ARG C 1 195 ? 17.807 -7.783 59.078 1.00 33.20 194 ARG C CA 1
ATOM 6712 C C . ARG C 1 195 ? 17.097 -7.361 57.789 1.00 33.10 194 ARG C C 1
ATOM 6713 O O . ARG C 1 195 ? 17.205 -8.089 56.791 1.00 34.25 194 ARG C O 1
ATOM 6721 N N . TYR C 1 196 ? 16.357 -6.251 57.835 1.00 34.13 195 TYR C N 1
ATOM 6722 C CA . TYR C 1 196 ? 15.535 -5.744 56.708 1.00 37.14 195 TYR C CA 1
ATOM 6723 C C . TYR C 1 196 ? 15.971 -4.320 56.355 1.00 39.44 195 TYR C C 1
ATOM 6724 O O . TYR C 1 196 ? 16.016 -3.465 57.261 1.00 47.67 195 TYR C O 1
ATOM 6733 N N . ASN C 1 197 ? 16.288 -4.087 55.079 1.00 41.36 196 ASN C N 1
ATOM 6734 C CA . ASN C 1 197 ? 16.415 -2.731 54.480 1.00 44.40 196 ASN C CA 1
ATOM 6735 C C . ASN C 1 197 ? 15.008 -2.139 54.340 1.00 46.47 196 ASN C C 1
ATOM 6736 O O . ASN C 1 197 ? 14.854 -0.933 54.608 1.00 48.84 196 ASN C O 1
ATOM 6741 N N . GLU C 1 198 ? 14.039 -2.965 53.924 1.00 46.71 197 GLU C N 1
ATOM 6742 C CA . GLU C 1 198 ? 12.577 -2.673 53.936 1.00 48.16 197 GLU C CA 1
ATOM 6743 C C . GLU C 1 198 ? 11.836 -3.842 54.592 1.00 45.48 197 GLU C C 1
ATOM 6744 O O . GLU C 1 198 ? 12.121 -4.994 54.218 1.00 45.63 197 GLU C O 1
ATOM 6750 N N . LEU C 1 199 ? 10.904 -3.549 55.505 1.00 45.00 198 LEU C N 1
ATOM 6751 C CA . LEU C 1 199 ? 10.081 -4.565 56.217 1.00 46.03 198 LEU C CA 1
ATOM 6752 C C . LEU C 1 199 ? 9.212 -5.313 55.211 1.00 46.12 198 LEU C C 1
ATOM 6753 O O . LEU C 1 199 ? 8.531 -4.690 54.399 1.00 48.29 198 LEU C O 1
ATOM 6758 N N . PRO C 1 200 ? 9.203 -6.666 55.229 1.00 43.26 199 PRO C N 1
ATOM 6759 C CA . PRO C 1 200 ? 8.190 -7.436 54.507 1.00 43.13 199 PRO C CA 1
ATOM 6760 C C . PRO C 1 200 ? 6.780 -7.149 55.050 1.00 43.68 199 PRO C C 1
ATOM 6761 O O . PRO C 1 200 ? 6.660 -6.576 56.122 1.00 44.13 199 PRO C O 1
ATOM 6765 N N . ASP C 1 201 ? 5.757 -7.561 54.298 1.00 45.63 200 ASP C N 1
ATOM 6766 C CA . ASP C 1 201 ? 4.324 -7.363 54.637 1.00 47.11 200 ASP C CA 1
ATOM 6767 C C . ASP C 1 201 ? 3.543 -8.610 54.209 1.00 46.84 200 ASP C C 1
ATOM 6768 O O . ASP C 1 201 ? 3.572 -8.933 53.007 1.00 46.29 200 ASP C O 1
ATOM 6773 N N . TYR C 1 202 ? 2.895 -9.288 55.162 1.00 46.36 201 TYR C N 1
ATOM 6774 C CA . TYR C 1 202 ? 1.950 -10.409 54.912 1.00 46.01 201 TYR C CA 1
ATOM 6775 C C . TYR C 1 202 ? 0.957 -10.528 56.075 1.00 43.12 201 TYR C C 1
ATOM 6776 O O . TYR C 1 202 ? 1.378 -10.846 57.199 1.00 40.77 201 TYR C O 1
ATOM 6785 N N . GLY C 1 203 ? -0.331 -10.307 55.797 1.00 44.84 202 GLY C N 1
ATOM 6786 C CA . GLY C 1 203 ? -1.425 -10.443 56.777 1.00 43.98 202 GLY C CA 1
ATOM 6787 C C . GLY C 1 203 ? -1.077 -9.771 58.093 1.00 43.46 202 GLY C C 1
ATOM 6788 O O . GLY C 1 203 ? -0.698 -8.585 58.063 1.00 44.81 202 GLY C O 1
ATOM 6789 N N . ASN C 1 204 ? -1.160 -10.511 59.201 1.00 43.37 203 ASN C N 1
ATOM 6790 C CA . ASN C 1 204 ? -0.923 -9.986 60.572 1.00 44.53 203 ASN C CA 1
ATOM 6791 C C . ASN C 1 204 ? 0.442 -10.450 61.100 1.00 40.52 203 ASN C C 1
ATOM 6792 O O . ASN C 1 204 ? 0.654 -10.334 62.323 1.00 39.95 203 ASN C O 1
ATOM 6797 N N . ILE C 1 205 ? 1.346 -10.925 60.233 1.00 38.71 204 ILE C N 1
ATOM 6798 C CA . ILE C 1 205 ? 2.723 -11.336 60.649 1.00 37.74 204 ILE C CA 1
ATOM 6799 C C . ILE C 1 205 ? 3.504 -10.077 61.042 1.00 38.13 204 ILE C C 1
ATOM 6800 O O . ILE C 1 205 ? 3.580 -9.136 60.225 1.00 37.10 204 ILE C O 1
ATOM 6805 N N . ASN C 1 206 ? 4.060 -10.076 62.254 1.00 36.59 205 ASN C N 1
ATOM 6806 C CA . ASN C 1 206 ? 4.897 -8.977 62.801 1.00 35.29 205 ASN C CA 1
ATOM 6807 C C . ASN C 1 206 ? 6.347 -9.193 62.353 1.00 34.17 205 ASN C C 1
ATOM 6808 O O . ASN C 1 206 ? 7.036 -10.021 62.977 1.00 35.01 205 ASN C O 1
ATOM 6813 N N . PHE C 1 207 ? 6.786 -8.483 61.311 1.00 32.14 206 PHE C N 1
ATOM 6814 C CA . PHE C 1 207 ? 8.198 -8.478 60.845 1.00 33.03 206 PHE C CA 1
ATOM 6815 C C . PHE C 1 207 ? 8.992 -7.485 61.704 1.00 33.00 206 PHE C C 1
ATOM 6816 O O . PHE C 1 207 ? 8.638 -6.289 61.742 1.00 32.80 206 PHE C O 1
ATOM 6824 N N . ILE C 1 208 ? 10.015 -7.991 62.399 1.00 32.17 207 ILE C N 1
ATOM 6825 C CA . ILE C 1 208 ? 10.887 -7.214 63.328 1.00 31.15 207 ILE C CA 1
ATOM 6826 C C . ILE C 1 208 ? 12.273 -7.084 62.691 1.00 29.96 207 ILE C C 1
ATOM 6827 O O . ILE C 1 208 ? 12.909 -8.124 62.436 1.00 29.19 207 ILE C O 1
ATOM 6832 N N . ASP C 1 209 ? 12.714 -5.851 62.440 1.00 30.87 208 ASP C N 1
ATOM 6833 C CA . ASP C 1 209 ? 14.110 -5.550 62.032 1.00 31.59 208 ASP C CA 1
ATOM 6834 C C . ASP C 1 209 ? 14.978 -5.582 63.292 1.00 31.42 208 ASP C C 1
ATOM 6835 O O . ASP C 1 209 ? 14.732 -4.765 64.195 1.00 31.17 208 ASP C O 1
ATOM 6840 N N . GLY C 1 210 ? 15.946 -6.498 63.349 1.00 32.30 209 GLY C N 1
ATOM 6841 C CA . GLY C 1 210 ? 16.804 -6.685 64.532 1.00 30.95 209 GLY C CA 1
ATOM 6842 C C . GLY C 1 210 ? 18.115 -7.368 64.197 1.00 31.25 209 GLY C C 1
ATOM 6843 O O . GLY C 1 210 ? 18.561 -7.302 63.031 1.00 30.44 209 GLY C O 1
ATOM 6844 N N . ASP C 1 211 ? 18.708 -8.000 65.206 1.00 30.49 210 ASP C N 1
ATOM 6845 C CA . ASP C 1 211 ? 20.052 -8.622 65.156 1.00 29.32 210 ASP C CA 1
ATOM 6846 C C . ASP C 1 211 ? 20.115 -9.633 66.300 1.00 28.87 210 ASP C C 1
ATOM 6847 O O . ASP C 1 211 ? 20.116 -9.186 67.460 1.00 29.28 210 ASP C O 1
ATOM 6852 N N . PHE C 1 212 ? 20.134 -10.934 65.991 1.00 29.89 211 PHE C N 1
ATOM 6853 C CA . PHE C 1 212 ? 20.030 -12.011 67.013 1.00 30.57 211 PHE C CA 1
ATOM 6854 C C . PHE C 1 212 ? 21.345 -12.138 67.801 1.00 30.22 211 PHE C C 1
ATOM 6855 O O . PHE C 1 212 ? 21.362 -12.897 68.783 1.00 28.04 211 PHE C O 1
ATOM 6863 N N . PHE C 1 213 ? 22.398 -11.403 67.427 1.00 30.97 212 PHE C N 1
ATOM 6864 C CA . PHE C 1 213 ? 23.660 -11.316 68.214 1.00 31.52 212 PHE C CA 1
ATOM 6865 C C . PHE C 1 213 ? 23.517 -10.271 69.326 1.00 32.72 212 PHE C C 1
ATOM 6866 O O . PHE C 1 213 ? 24.314 -10.331 70.286 1.00 32.78 212 PHE C O 1
ATOM 6874 N N . LYS C 1 214 ? 22.542 -9.359 69.208 1.00 32.98 213 LYS C N 1
ATOM 6875 C CA . LYS C 1 214 ? 22.318 -8.247 70.173 1.00 32.95 213 LYS C CA 1
ATOM 6876 C C . LYS C 1 214 ? 21.248 -8.659 71.190 1.00 30.09 213 LYS C C 1
ATOM 6877 O O . LYS C 1 214 ? 21.526 -8.609 72.409 1.00 30.42 213 LYS C O 1
ATOM 6883 N N . SER C 1 215 ? 20.066 -9.045 70.713 1.00 28.14 214 SER C N 1
ATOM 6884 C CA . SER C 1 215 ? 18.905 -9.389 71.574 1.00 28.40 214 SER C CA 1
ATOM 6885 C C . SER C 1 215 ? 17.843 -10.137 70.765 1.00 27.41 214 SER C C 1
ATOM 6886 O O . SER C 1 215 ? 17.846 -10.030 69.527 1.00 26.49 214 SER C O 1
ATOM 6889 N N . ILE C 1 216 ? 16.990 -10.879 71.468 1.00 27.56 215 ILE C N 1
ATOM 6890 C CA . ILE C 1 216 ? 15.812 -11.602 70.908 1.00 27.94 215 ILE C CA 1
ATOM 6891 C C . ILE C 1 216 ? 14.566 -11.045 71.592 1.00 28.64 215 ILE C C 1
ATOM 6892 O O . ILE C 1 216 ? 14.554 -10.890 72.812 1.00 27.05 215 ILE C O 1
ATOM 6897 N N . PRO C 1 217 ? 13.501 -10.684 70.841 1.00 28.86 216 PRO C N 1
ATOM 6898 C CA . PRO C 1 217 ? 12.232 -10.287 71.456 1.00 27.82 216 PRO C CA 1
ATOM 6899 C C . PRO C 1 217 ? 11.711 -11.317 72.469 1.00 27.98 216 PRO C C 1
ATOM 6900 O O . PRO C 1 217 ? 11.733 -12.496 72.176 1.00 29.99 216 PRO C O 1
ATOM 6904 N N . SER C 1 218 ? 11.265 -10.846 73.636 1.00 29.15 217 SER C N 1
ATOM 6905 C CA . SER C 1 218 ? 10.680 -11.676 74.721 1.00 30.51 217 SER C CA 1
ATOM 6906 C C . SER C 1 218 ? 9.185 -11.898 74.464 1.00 31.52 217 SER C C 1
ATOM 6907 O O . SER C 1 218 ? 8.630 -11.235 73.563 1.00 33.11 217 SER C O 1
ATOM 6910 N N . GLY C 1 219 ? 8.570 -12.806 75.227 1.00 31.89 218 GLY C N 1
ATOM 6911 C CA . GLY C 1 219 ? 7.105 -12.971 75.313 1.00 33.56 218 GLY C CA 1
ATOM 6912 C C . GLY C 1 219 ? 6.545 -13.970 74.311 1.00 33.93 218 GLY C C 1
ATOM 6913 O O . GLY C 1 219 ? 5.304 -14.048 74.201 1.00 35.03 218 GLY C O 1
ATOM 6914 N N . TYR C 1 220 ? 7.405 -14.712 73.603 1.00 32.33 219 TYR C N 1
ATOM 6915 C CA . TYR C 1 220 ? 7.006 -15.783 72.653 1.00 32.13 219 TYR C CA 1
ATOM 6916 C C . TYR C 1 220 ? 7.202 -17.141 73.329 1.00 33.59 219 TYR C C 1
ATOM 6917 O O . TYR C 1 220 ? 8.225 -17.333 74.005 1.00 34.49 219 TYR C O 1
ATOM 6926 N N . ASP C 1 221 ? 6.235 -18.048 73.166 1.00 34.70 220 ASP C N 1
ATOM 6927 C CA . ASP C 1 221 ? 6.272 -19.396 73.796 1.00 36.78 220 ASP C CA 1
ATOM 6928 C C . ASP C 1 221 ? 6.926 -20.401 72.836 1.00 34.24 220 ASP C C 1
ATOM 6929 O O . ASP C 1 221 ? 7.263 -21.504 73.306 1.00 37.31 220 ASP C O 1
ATOM 6934 N N . LEU C 1 222 ? 7.118 -20.038 71.559 1.00 32.53 221 LEU C N 1
ATOM 6935 C CA . LEU C 1 222 ? 7.926 -20.831 70.590 1.00 33.61 221 LEU C CA 1
ATOM 6936 C C . LEU C 1 222 ? 8.870 -19.908 69.812 1.00 31.66 221 LEU C C 1
ATOM 6937 O O . LEU C 1 222 ? 8.381 -18.951 69.181 1.00 30.10 221 LEU C O 1
ATOM 6942 N N . TYR C 1 223 ? 10.167 -20.223 69.843 1.00 31.13 222 TYR C N 1
ATOM 6943 C CA . TYR C 1 223 ? 11.240 -19.587 69.037 1.00 30.55 222 TYR C CA 1
ATOM 6944 C C . TYR C 1 223 ? 11.772 -20.619 68.043 1.00 31.58 222 TYR C C 1
ATOM 6945 O O . TYR C 1 223 ? 12.312 -21.650 68.488 1.00 35.90 222 TYR C O 1
ATOM 6954 N N . ILE C 1 224 ? 11.614 -20.363 66.743 1.00 31.22 223 ILE C N 1
ATOM 6955 C CA . ILE C 1 224 ? 12.060 -21.293 65.666 1.00 31.43 223 ILE C CA 1
ATOM 6956 C C . ILE C 1 224 ? 13.365 -20.760 65.069 1.00 30.61 223 ILE C C 1
ATOM 6957 O O . ILE C 1 224 ? 13.407 -19.587 64.659 1.00 29.81 223 ILE C O 1
ATOM 6962 N N A LEU C 1 225 ? 14.400 -21.604 65.043 0.50 31.05 224 LEU C N 1
ATOM 6963 N N B LEU C 1 225 ? 14.395 -21.609 65.035 0.50 31.31 224 LEU C N 1
ATOM 6964 C CA A LEU C 1 225 ? 15.689 -21.349 64.346 0.50 32.01 224 LEU C CA 1
ATOM 6965 C CA B LEU C 1 225 ? 15.687 -21.353 64.345 0.50 32.42 224 LEU C CA 1
ATOM 6966 C C A LEU C 1 225 ? 15.838 -22.367 63.213 0.50 31.59 224 LEU C C 1
ATOM 6967 C C B LEU C 1 225 ? 15.840 -22.369 63.211 0.50 31.78 224 LEU C C 1
ATOM 6968 O O A LEU C 1 225 ? 16.313 -23.484 63.490 0.50 33.25 224 LEU C O 1
ATOM 6969 O O B LEU C 1 225 ? 16.320 -23.485 63.485 0.50 33.46 224 LEU C O 1
ATOM 6978 N N . LYS C 1 226 ? 15.435 -21.993 61.994 1.00 31.26 225 LYS C N 1
ATOM 6979 C CA . LYS C 1 226 ? 15.496 -22.875 60.800 1.00 32.29 225 LYS C CA 1
ATOM 6980 C C . LYS C 1 226 ? 16.670 -22.444 59.917 1.00 30.48 225 LYS C C 1
ATOM 6981 O O . LYS C 1 226 ? 16.674 -21.283 59.469 1.00 29.53 225 LYS C O 1
ATOM 6987 N N . ASN C 1 227 ? 17.618 -23.355 59.681 1.00 31.19 226 ASN C N 1
ATOM 6988 C CA . ASN C 1 227 ? 18.789 -23.146 58.788 1.00 32.16 226 ASN C CA 1
ATOM 6989 C C . ASN C 1 227 ? 19.509 -21.854 59.188 1.00 31.19 226 ASN C C 1
ATOM 6990 O O . ASN C 1 227 ? 19.863 -21.075 58.281 1.00 31.24 226 ASN C O 1
ATOM 6995 N N . VAL C 1 228 ? 19.693 -21.642 60.497 1.00 31.15 227 VAL C N 1
ATOM 6996 C CA . VAL C 1 228 ? 20.429 -20.481 61.082 1.00 31.78 227 VAL C CA 1
ATOM 6997 C C . VAL C 1 228 ? 21.738 -20.985 61.701 1.00 31.31 227 VAL C C 1
ATOM 6998 O O . VAL C 1 228 ? 22.793 -20.468 61.314 1.00 30.80 227 VAL C O 1
ATOM 7002 N N . ILE C 1 229 ? 21.663 -21.956 62.616 1.00 31.78 228 ILE C N 1
ATOM 7003 C CA . ILE C 1 229 ? 22.786 -22.362 63.518 1.00 32.89 228 ILE C CA 1
ATOM 7004 C C . ILE C 1 229 ? 23.983 -22.837 62.680 1.00 32.30 228 ILE C C 1
ATOM 7005 O O . ILE C 1 229 ? 25.125 -22.533 63.078 1.00 31.98 228 ILE C O 1
ATOM 7010 N N . HIS C 1 230 ? 23.740 -23.523 61.556 1.00 32.41 229 HIS C N 1
ATOM 7011 C CA . HIS C 1 230 ? 24.807 -24.110 60.698 1.00 32.61 229 HIS C CA 1
ATOM 7012 C C . HIS C 1 230 ? 25.618 -23.004 60.001 1.00 33.67 229 HIS C C 1
ATOM 7013 O O . HIS C 1 230 ? 26.728 -23.316 59.517 1.00 34.75 229 HIS C O 1
ATOM 7020 N N . ASP C 1 231 ? 25.128 -21.757 59.986 1.00 32.71 230 ASP C N 1
ATOM 7021 C CA . ASP C 1 231 ? 25.835 -20.608 59.357 1.00 33.28 230 ASP C CA 1
ATOM 7022 C C . ASP C 1 231 ? 27.009 -20.130 60.224 1.00 32.36 230 ASP C C 1
ATOM 7023 O O . ASP C 1 231 ? 27.830 -19.363 59.693 1.00 30.67 230 ASP C O 1
ATOM 7028 N N . TRP C 1 232 ? 27.080 -20.525 61.501 1.00 31.93 231 TRP C N 1
ATOM 7029 C CA . TRP C 1 232 ? 27.880 -19.803 62.527 1.00 32.73 231 TRP C CA 1
ATOM 7030 C C . TRP C 1 232 ? 28.882 -20.718 63.221 1.00 33.59 231 TRP C C 1
ATOM 7031 O O . TRP C 1 232 ? 28.565 -21.861 63.547 1.00 32.90 231 TRP C O 1
ATOM 7042 N N . PRO C 1 233 ? 30.113 -20.215 63.491 1.00 35.43 232 PRO C N 1
ATOM 7043 C CA . PRO C 1 233 ? 31.041 -20.880 64.403 1.00 35.59 232 PRO C CA 1
ATOM 7044 C C . PRO C 1 233 ? 30.424 -21.026 65.803 1.00 34.31 232 PRO C C 1
ATOM 7045 O O . PRO C 1 233 ? 29.475 -20.319 66.101 1.00 33.82 232 PRO C O 1
ATOM 7049 N N . ASP C 1 234 ? 31.003 -21.907 66.626 1.00 35.54 233 ASP C N 1
ATOM 7050 C CA . ASP C 1 234 ? 30.484 -22.310 67.962 1.00 36.59 233 ASP C CA 1
ATOM 7051 C C . ASP C 1 234 ? 30.136 -21.075 68.807 1.00 37.68 233 ASP C C 1
ATOM 7052 O O . ASP C 1 234 ? 28.992 -21.012 69.293 1.00 36.59 233 ASP C O 1
ATOM 7057 N N . ASN C 1 235 ? 31.076 -20.139 68.982 1.00 37.93 234 ASN C N 1
ATOM 7058 C CA . ASN C 1 235 ? 30.918 -18.960 69.880 1.00 37.75 234 ASN C CA 1
ATOM 7059 C C . ASN C 1 235 ? 29.754 -18.083 69.392 1.00 34.48 234 ASN C C 1
ATOM 7060 O O . ASN C 1 235 ? 29.010 -17.574 70.251 1.00 33.08 234 ASN C O 1
ATOM 7065 N N . ASP C 1 236 ? 29.593 -17.924 68.074 1.00 32.48 235 ASP C N 1
ATOM 7066 C CA . ASP C 1 236 ? 28.497 -17.123 67.460 1.00 33.79 235 ASP C CA 1
ATOM 7067 C C . ASP C 1 236 ? 27.160 -17.854 67.652 1.00 31.56 235 ASP C C 1
ATOM 7068 O O . ASP C 1 236 ? 26.178 -17.186 68.006 1.00 33.23 235 ASP C O 1
ATOM 7073 N N . ALA C 1 237 ? 27.125 -19.170 67.433 1.00 30.87 236 ALA C N 1
ATOM 7074 C CA . ALA C 1 237 ? 25.919 -20.017 67.593 1.00 32.25 236 ALA C CA 1
ATOM 7075 C C . ALA C 1 237 ? 25.470 -19.992 69.058 1.00 32.41 236 ALA C C 1
ATOM 7076 O O . ALA C 1 237 ? 24.251 -19.904 69.299 1.00 31.10 236 ALA C O 1
ATOM 7078 N N . ILE C 1 238 ? 26.424 -20.046 69.994 1.00 32.98 237 ILE C N 1
ATOM 7079 C CA . ILE C 1 238 ? 26.159 -19.998 71.464 1.00 34.30 237 ILE C CA 1
ATOM 7080 C C . ILE C 1 238 ? 25.542 -18.641 71.831 1.00 32.61 237 ILE C C 1
ATOM 7081 O O . ILE C 1 238 ? 24.620 -18.637 72.663 1.00 32.03 237 ILE C O 1
ATOM 7086 N N . LEU C 1 239 ? 26.030 -17.539 71.249 1.00 30.78 238 LEU C N 1
ATOM 7087 C CA . LEU C 1 239 ? 25.519 -16.169 71.529 1.00 31.94 238 LEU C CA 1
ATOM 7088 C C . LEU C 1 239 ? 24.052 -16.068 71.083 1.00 31.21 238 LEU C C 1
ATOM 7089 O O . LEU C 1 239 ? 23.255 -15.478 71.835 1.00 31.04 238 LEU C O 1
ATOM 7094 N N . ILE C 1 240 ? 23.712 -16.618 69.913 1.00 29.90 239 ILE C N 1
ATOM 7095 C CA . ILE C 1 240 ? 22.309 -16.643 69.393 1.00 30.56 239 ILE C CA 1
ATOM 7096 C C . ILE C 1 240 ? 21.437 -17.388 70.412 1.00 30.78 239 ILE C C 1
ATOM 7097 O O . ILE C 1 240 ? 20.455 -16.793 70.891 1.00 30.78 239 ILE C O 1
ATOM 7102 N N . LEU C 1 241 ? 21.809 -18.627 70.749 1.00 31.28 240 LEU C N 1
ATOM 7103 C CA . LEU C 1 241 ? 21.023 -19.532 71.632 1.00 32.67 240 LEU C CA 1
ATOM 7104 C C . LEU C 1 241 ? 20.915 -18.930 73.038 1.00 32.72 240 LEU C C 1
ATOM 7105 O O . LEU C 1 241 ? 19.842 -19.065 73.649 1.00 32.80 240 LEU C O 1
ATOM 7110 N N . GLU C 1 242 ? 21.984 -18.292 73.529 1.00 33.26 241 GLU C N 1
ATOM 7111 C CA . GLU C 1 242 ? 22.020 -17.647 74.869 1.00 33.80 241 GLU C CA 1
ATOM 7112 C C . GLU C 1 242 ? 21.077 -16.437 74.873 1.00 32.41 241 GLU C C 1
ATOM 7113 O O . GLU C 1 242 ? 20.363 -16.258 75.879 1.00 32.05 241 GLU C O 1
ATOM 7119 N N . ASN C 1 243 ? 21.081 -15.640 73.799 1.00 31.13 242 ASN C N 1
ATOM 7120 C CA . ASN C 1 243 ? 20.165 -14.479 73.625 1.00 31.81 242 ASN C CA 1
ATOM 7121 C C . ASN C 1 243 ? 18.712 -14.980 73.637 1.00 32.54 242 ASN C C 1
ATOM 7122 O O . ASN C 1 243 ? 17.872 -14.326 74.288 1.00 34.45 242 ASN C O 1
ATOM 7127 N N . CYS C 1 244 ? 18.428 -16.105 72.971 1.00 33.25 243 CYS C N 1
ATOM 7128 C CA . CYS C 1 244 ? 17.088 -16.761 72.961 1.00 33.89 243 CYS C CA 1
ATOM 7129 C C . CYS C 1 244 ? 16.714 -17.197 74.384 1.00 32.90 243 CYS C C 1
ATOM 7130 O O . CYS C 1 244 ? 15.568 -16.939 74.799 1.00 32.05 243 CYS C O 1
ATOM 7133 N N . ARG C 1 245 ? 17.649 -17.824 75.107 1.00 33.53 244 ARG C N 1
ATOM 7134 C CA . ARG C 1 245 ? 17.420 -18.349 76.481 1.00 35.72 244 ARG C CA 1
ATOM 7135 C C . ARG C 1 245 ? 17.068 -17.192 77.428 1.00 34.55 244 ARG C C 1
ATOM 7136 O O . ARG C 1 245 ? 16.125 -17.349 78.221 1.00 33.44 244 ARG C O 1
ATOM 7144 N N . LYS C 1 246 ? 17.794 -16.073 77.350 1.00 34.02 245 LYS C N 1
ATOM 7145 C CA . LYS C 1 246 ? 17.571 -14.888 78.225 1.00 34.55 245 LYS C CA 1
ATOM 7146 C C . LYS C 1 246 ? 16.236 -14.213 77.875 1.00 33.02 245 LYS C C 1
ATOM 7147 O O . LYS C 1 246 ? 15.610 -13.647 78.791 1.00 34.19 245 LYS C O 1
ATOM 7153 N N . ALA C 1 247 ? 15.812 -14.266 76.611 1.00 31.96 246 ALA C N 1
ATOM 7154 C CA . ALA C 1 247 ? 14.552 -13.646 76.133 1.00 32.78 246 ALA C CA 1
ATOM 7155 C C . ALA C 1 247 ? 13.347 -14.491 76.568 1.00 34.58 246 ALA C C 1
ATOM 7156 O O . ALA C 1 247 ? 12.318 -13.894 76.923 1.00 38.50 246 ALA C O 1
ATOM 7158 N N . MET C 1 248 ? 13.475 -15.822 76.545 1.00 34.75 247 MET C N 1
ATOM 7159 C CA . MET C 1 248 ? 12.340 -16.778 76.673 1.00 35.35 247 MET C CA 1
ATOM 7160 C C . MET C 1 248 ? 12.019 -17.029 78.152 1.00 34.65 247 MET C C 1
ATOM 7161 O O . MET C 1 248 ? 12.929 -16.883 78.996 1.00 36.47 247 MET C O 1
ATOM 7166 N N . GLY C 1 249 ? 10.765 -17.396 78.436 1.00 34.78 248 GLY C N 1
ATOM 7167 C CA . GLY C 1 249 ? 10.296 -17.821 79.770 1.00 36.77 248 GLY C CA 1
ATOM 7168 C C . GLY C 1 249 ? 10.650 -19.272 80.050 1.00 36.85 248 GLY C C 1
ATOM 7169 O O . GLY C 1 249 ? 11.054 -19.978 79.107 1.00 39.92 248 GLY C O 1
ATOM 7170 N N . ASN C 1 250 ? 10.485 -19.709 81.301 1.00 38.60 249 ASN C N 1
ATOM 7171 C CA . ASN C 1 250 ? 10.864 -21.066 81.785 1.00 42.96 249 ASN C CA 1
ATOM 7172 C C . ASN C 1 250 ? 10.063 -22.153 81.051 1.00 43.53 249 ASN C C 1
ATOM 7173 O O . ASN C 1 250 ? 10.593 -23.270 80.929 1.00 44.74 249 ASN C O 1
ATOM 7178 N N . ASN C 1 251 ? 8.845 -21.849 80.584 1.00 43.24 250 ASN C N 1
ATOM 7179 C CA . ASN C 1 251 ? 7.929 -22.831 79.937 1.00 43.61 250 ASN C CA 1
ATOM 7180 C C . ASN C 1 251 ? 7.952 -22.679 78.410 1.00 41.76 250 ASN C C 1
ATOM 7181 O O . ASN C 1 251 ? 7.220 -23.434 77.745 1.00 45.01 250 ASN C O 1
ATOM 7186 N N . ALA C 1 252 ? 8.755 -21.756 77.870 1.00 39.93 251 ALA C N 1
ATOM 7187 C CA . ALA C 1 252 ? 8.877 -21.501 76.414 1.00 38.59 251 ALA C CA 1
ATOM 7188 C C . ALA C 1 252 ? 9.733 -22.598 75.768 1.00 37.31 251 ALA C C 1
ATOM 7189 O O . ALA C 1 252 ? 10.444 -23.312 76.503 1.00 38.63 251 ALA C O 1
ATOM 7191 N N . THR C 1 253 ? 9.658 -22.720 74.440 1.00 36.52 252 THR C N 1
ATOM 7192 C CA . THR C 1 253 ? 10.366 -23.751 73.634 1.00 35.81 252 THR C CA 1
ATOM 7193 C C . THR C 1 253 ? 11.179 -23.073 72.529 1.00 35.29 252 THR C C 1
ATOM 7194 O O . THR C 1 253 ? 10.655 -22.132 71.893 1.00 32.12 252 THR C O 1
ATOM 7198 N N . ILE C 1 254 ? 12.415 -23.538 72.327 1.00 34.27 253 ILE C N 1
ATOM 7199 C CA . ILE C 1 254 ? 13.218 -23.302 71.093 1.00 34.05 253 ILE C CA 1
ATOM 7200 C C . ILE C 1 254 ? 13.127 -24.569 70.237 1.00 33.19 253 ILE C C 1
ATOM 7201 O O . ILE C 1 254 ? 13.374 -25.671 70.772 1.00 35.07 253 ILE C O 1
ATOM 7206 N N . LEU C 1 255 ? 12.776 -24.414 68.962 1.00 32.71 254 LEU C N 1
ATOM 7207 C CA . LEU C 1 255 ? 12.782 -25.511 67.962 1.00 35.14 254 LEU C CA 1
ATOM 7208 C C . LEU C 1 255 ? 13.860 -25.203 66.919 1.00 33.72 254 LEU C C 1
ATOM 7209 O O . LEU C 1 255 ? 13.680 -24.241 66.144 1.00 33.09 254 LEU C O 1
ATOM 7214 N N . LEU C 1 256 ? 14.962 -25.958 66.939 1.00 33.59 255 LEU C N 1
ATOM 7215 C CA . LEU C 1 256 ? 15.989 -25.934 65.865 1.00 34.97 255 LEU C CA 1
ATOM 7216 C C . LEU C 1 256 ? 15.511 -26.847 64.734 1.00 35.72 255 LEU C C 1
ATOM 7217 O O . LEU C 1 256 ? 15.299 -28.046 64.992 1.00 38.74 255 LEU C O 1
ATOM 7222 N N . ILE C 1 257 ? 15.321 -26.282 63.543 1.00 33.13 256 ILE C N 1
ATOM 7223 C CA . ILE C 1 257 ? 15.089 -27.035 62.279 1.00 34.09 256 ILE C CA 1
ATOM 7224 C C . ILE C 1 257 ? 16.397 -26.964 61.493 1.00 35.92 256 ILE C C 1
ATOM 7225 O O . ILE C 1 257 ? 16.744 -25.868 61.020 1.00 35.40 256 ILE C O 1
ATOM 7230 N N . THR C 1 258 ? 17.120 -28.081 61.411 1.00 36.41 257 THR C N 1
ATOM 7231 C CA . THR C 1 258 ? 18.555 -28.095 61.038 1.00 37.33 257 THR C CA 1
ATOM 7232 C C . THR C 1 258 ? 18.914 -29.396 60.319 1.00 37.72 257 THR C C 1
ATOM 7233 O O . THR C 1 258 ? 18.335 -30.452 60.655 1.00 36.29 257 THR C O 1
ATOM 7237 N N . LEU C 1 259 ? 19.851 -29.309 59.372 1.00 38.09 258 LEU C N 1
ATOM 7238 C CA . LEU C 1 259 ? 20.644 -30.477 58.915 1.00 39.50 258 LEU C CA 1
ATOM 7239 C C . LEU C 1 259 ? 21.400 -30.993 60.139 1.00 40.56 258 LEU C C 1
ATOM 7240 O O . LEU C 1 259 ? 21.812 -30.165 60.983 1.00 41.23 258 LEU C O 1
ATOM 7245 N N . MET C 1 260 ? 21.547 -32.307 60.252 1.00 40.74 259 MET C N 1
ATOM 7246 C CA . MET C 1 260 ? 22.241 -32.935 61.398 1.00 43.93 259 MET C CA 1
ATOM 7247 C C . MET C 1 260 ? 23.092 -34.097 60.890 1.00 45.44 259 MET C C 1
ATOM 7248 O O . MET C 1 260 ? 22.573 -34.894 60.085 1.00 44.05 259 MET C O 1
ATOM 7253 N N . LYS C 1 261 ? 24.354 -34.155 61.329 1.00 48.55 260 LYS C N 1
ATOM 7254 C CA . LYS C 1 261 ? 25.316 -35.233 60.987 1.00 49.83 260 LYS C CA 1
ATOM 7255 C C . LYS C 1 261 ? 24.747 -36.573 61.455 1.00 53.73 260 LYS C C 1
ATOM 7256 O O . LYS C 1 261 ? 24.764 -36.826 62.676 1.00 53.97 260 LYS C O 1
ATOM 7262 N N . LYS C 1 262 ? 24.249 -37.366 60.503 1.00 59.18 261 LYS C N 1
ATOM 7263 C CA . LYS C 1 262 ? 23.799 -38.770 60.691 1.00 65.79 261 LYS C CA 1
ATOM 7264 C C . LYS C 1 262 ? 24.649 -39.667 59.795 1.00 70.26 261 LYS C C 1
ATOM 7265 O O . LYS C 1 262 ? 25.241 -39.189 58.828 1.00 77.79 261 LYS C O 1
ATOM 7271 N N . PRO C 1 263 ? 24.732 -40.988 60.071 1.00 71.89 262 PRO C N 1
ATOM 7272 C CA . PRO C 1 263 ? 25.458 -41.908 59.193 1.00 72.67 262 PRO C CA 1
ATOM 7273 C C . PRO C 1 263 ? 24.804 -42.135 57.817 1.00 71.75 262 PRO C C 1
ATOM 7274 O O . PRO C 1 263 ? 25.504 -42.579 56.924 1.00 73.81 262 PRO C O 1
ATOM 7278 N N . GLN C 1 264 ? 23.511 -41.817 57.666 1.00 71.60 263 GLN C N 1
ATOM 7279 C CA . GLN C 1 264 ? 22.709 -42.107 56.442 1.00 72.40 263 GLN C CA 1
ATOM 7280 C C . GLN C 1 264 ? 22.558 -40.857 55.559 1.00 69.82 263 GLN C C 1
ATOM 7281 O O . GLN C 1 264 ? 21.768 -40.930 54.596 1.00 72.42 263 GLN C O 1
ATOM 7287 N N . SER C 1 265 ? 23.271 -39.762 55.848 1.00 68.25 264 SER C N 1
ATOM 7288 C CA . SER C 1 265 ? 23.189 -38.488 55.082 1.00 66.67 264 SER C CA 1
ATOM 7289 C C . SER C 1 265 ? 24.409 -38.346 54.165 1.00 66.83 264 SER C C 1
ATOM 7290 O O . SER C 1 265 ? 25.543 -38.462 54.676 1.00 66.87 264 SER C O 1
ATOM 7293 N N . ASN C 1 266 ? 24.179 -38.093 52.869 1.00 66.22 265 ASN C N 1
ATOM 7294 C CA . ASN C 1 266 ? 25.248 -37.938 51.843 1.00 65.37 265 ASN C CA 1
ATOM 7295 C C . ASN C 1 266 ? 25.375 -36.472 51.396 1.00 65.79 265 ASN C C 1
ATOM 7296 O O . ASN C 1 266 ? 26.424 -36.148 50.803 1.00 73.57 265 ASN C O 1
ATOM 7301 N N . ILE C 1 267 ? 24.378 -35.617 51.665 1.00 58.24 266 ILE C N 1
ATOM 7302 C CA . ILE C 1 267 ? 24.407 -34.169 51.283 1.00 53.81 266 ILE C CA 1
ATOM 7303 C C . ILE C 1 267 ? 25.107 -33.355 52.379 1.00 47.69 266 ILE C C 1
ATOM 7304 O O . ILE C 1 267 ? 25.597 -32.257 52.063 1.00 42.13 266 ILE C O 1
ATOM 7309 N N . ILE C 1 268 ? 25.146 -33.865 53.612 1.00 46.34 267 ILE C N 1
ATOM 7310 C CA . ILE C 1 268 ? 25.518 -33.076 54.826 1.00 47.96 267 ILE C CA 1
ATOM 7311 C C . ILE C 1 268 ? 26.985 -32.627 54.717 1.00 45.13 267 ILE C C 1
ATOM 7312 O O . ILE C 1 268 ? 27.287 -31.515 55.190 1.00 39.73 267 ILE C O 1
ATOM 7317 N N . LYS C 1 269 ? 27.855 -33.422 54.083 1.00 47.36 268 LYS C N 1
ATOM 7318 C CA . LYS C 1 269 ? 29.296 -33.077 53.908 1.00 48.98 268 LYS C CA 1
ATOM 7319 C C . LYS C 1 269 ? 29.454 -32.008 52.818 1.00 47.85 268 LYS C C 1
ATOM 7320 O O . LYS C 1 269 ? 30.411 -31.208 52.924 1.00 46.41 268 LYS C O 1
ATOM 7326 N N . TYR C 1 270 ? 28.557 -31.970 51.826 1.00 42.81 269 TYR C N 1
ATOM 7327 C CA . TYR C 1 270 ? 28.546 -30.922 50.769 1.00 43.15 269 TYR C CA 1
ATOM 7328 C C . TYR C 1 270 ? 28.095 -29.591 51.379 1.00 39.42 269 TYR C C 1
ATOM 7329 O O . TYR C 1 270 ? 28.607 -28.537 50.949 1.00 39.56 269 TYR C O 1
ATOM 7338 N N . PHE C 1 271 ? 27.175 -29.635 52.347 1.00 35.72 270 PHE C N 1
ATOM 7339 C CA . PHE C 1 271 ? 26.702 -28.446 53.106 1.00 36.36 270 PHE C CA 1
ATOM 7340 C C . PHE C 1 271 ? 27.822 -27.946 54.029 1.00 35.66 270 PHE C C 1
ATOM 7341 O O . PHE C 1 271 ? 27.986 -26.719 54.169 1.00 32.43 270 PHE C O 1
ATOM 7349 N N . ASP C 1 272 ? 28.587 -28.866 54.619 1.00 37.38 271 ASP C N 1
ATOM 7350 C CA . ASP C 1 272 ? 29.639 -28.541 55.619 1.00 37.38 271 ASP C CA 1
ATOM 7351 C C . ASP C 1 272 ? 30.675 -27.599 54.988 1.00 36.07 271 ASP C C 1
ATOM 7352 O O . ASP C 1 272 ? 30.955 -26.547 55.600 1.00 37.63 271 ASP C O 1
ATOM 7357 N N . ILE C 1 273 ? 31.207 -27.949 53.810 1.00 35.52 272 ILE C N 1
ATOM 7358 C CA . ILE C 1 273 ? 32.266 -27.162 53.104 1.00 36.51 272 ILE C CA 1
ATOM 7359 C C . ILE C 1 273 ? 31.676 -25.820 52.647 1.00 34.26 272 ILE C C 1
ATOM 7360 O O . ILE C 1 273 ? 32.411 -24.815 52.694 1.00 33.42 272 ILE C O 1
ATOM 7365 N N . LEU C 1 274 ? 30.409 -25.810 52.213 1.00 34.33 273 LEU C N 1
ATOM 7366 C CA . LEU C 1 274 ? 29.676 -24.582 51.797 1.00 33.54 273 LEU C CA 1
ATOM 7367 C C . LEU C 1 274 ? 29.598 -23.618 52.986 1.00 32.46 273 LEU C C 1
ATOM 7368 O O . LEU C 1 274 ? 29.941 -22.437 52.798 1.00 32.81 273 LEU C O 1
ATOM 7373 N N . MET C 1 275 ? 29.172 -24.105 54.156 1.00 32.79 274 MET C N 1
ATOM 7374 C CA . MET C 1 275 ? 29.039 -23.290 55.397 1.00 34.58 274 MET C CA 1
ATOM 7375 C C . MET C 1 275 ? 30.414 -22.735 55.799 1.00 32.58 274 MET C C 1
ATOM 7376 O O . MET C 1 275 ? 30.479 -21.559 56.194 1.00 32.31 274 MET C O 1
ATOM 7381 N N . ASP C 1 276 ? 31.472 -23.545 55.703 1.00 32.98 275 ASP C N 1
ATOM 7382 C CA . ASP C 1 276 ? 32.856 -23.121 56.047 1.00 32.99 275 ASP C CA 1
ATOM 7383 C C . ASP C 1 276 ? 33.262 -21.962 55.129 1.00 32.94 275 ASP C C 1
ATOM 7384 O O . ASP C 1 276 ? 33.667 -20.898 55.648 1.00 34.90 275 ASP C O 1
ATOM 7389 N N . VAL C 1 277 ? 33.159 -22.169 53.815 1.00 31.16 276 VAL C N 1
ATOM 7390 C CA . VAL C 1 277 ? 33.565 -21.185 52.768 1.00 33.48 276 VAL C CA 1
ATOM 7391 C C . VAL C 1 277 ? 32.706 -19.919 52.901 1.00 33.15 276 VAL C C 1
ATOM 7392 O O . VAL C 1 277 ? 33.271 -18.814 52.783 1.00 32.47 276 VAL C O 1
ATOM 7396 N N . SER C 1 278 ? 31.403 -20.074 53.162 1.00 32.75 277 SER C N 1
ATOM 7397 C CA . SER C 1 278 ? 30.404 -18.971 53.181 1.00 33.37 277 SER C CA 1
ATOM 7398 C C . SER C 1 278 ? 30.602 -18.067 54.405 1.00 34.04 277 SER C C 1
ATOM 7399 O O . SER C 1 278 ? 30.593 -16.832 54.219 1.00 37.52 277 SER C O 1
ATOM 7402 N N . SER C 1 279 ? 30.750 -18.640 55.606 1.00 33.60 278 SER C N 1
ATOM 7403 C CA . SER C 1 279 ? 30.667 -17.884 56.887 1.00 35.48 278 SER C CA 1
ATOM 7404 C C . SER C 1 279 ? 31.407 -18.572 58.044 1.00 35.15 278 SER C C 1
ATOM 7405 O O . SER C 1 279 ? 31.091 -18.240 59.201 1.00 37.48 278 SER C O 1
ATOM 7408 N N . LEU C 1 280 ? 32.360 -19.468 57.760 1.00 35.21 279 LEU C N 1
ATOM 7409 C CA . LEU C 1 280 ? 33.025 -20.342 58.770 1.00 35.08 279 LEU C CA 1
ATOM 7410 C C . LEU C 1 280 ? 31.959 -21.045 59.623 1.00 33.30 279 LEU C C 1
ATOM 7411 O O . LEU C 1 280 ? 32.207 -21.288 60.816 1.00 32.38 279 LEU C O 1
ATOM 7416 N N . GLY C 1 281 ? 30.809 -21.360 59.028 1.00 33.56 280 GLY C N 1
ATOM 7417 C CA . GLY C 1 281 ? 29.776 -22.189 59.669 1.00 33.04 280 GLY C CA 1
ATOM 7418 C C . GLY C 1 281 ? 30.195 -23.646 59.654 1.00 33.13 280 GLY C C 1
ATOM 7419 O O . GLY C 1 281 ? 31.330 -23.941 59.205 1.00 32.86 280 GLY C O 1
ATOM 7420 N N . LYS C 1 282 ? 29.318 -24.536 60.110 1.00 33.53 281 LYS C N 1
ATOM 7421 C CA . LYS C 1 282 ? 29.589 -25.993 60.125 1.00 36.62 281 LYS C CA 1
ATOM 7422 C C . LYS C 1 282 ? 28.296 -26.759 60.386 1.00 36.92 281 LYS C C 1
ATOM 7423 O O . LYS C 1 282 ? 27.386 -26.197 61.027 1.00 38.15 281 LYS C O 1
ATOM 7429 N N . GLU C 1 283 ? 28.244 -28.001 59.908 1.00 37.95 282 GLU C N 1
ATOM 7430 C CA . GLU C 1 283 ? 27.180 -28.971 60.257 1.00 38.23 282 GLU C CA 1
ATOM 7431 C C . GLU C 1 283 ? 27.644 -29.744 61.492 1.00 39.17 282 GLU C C 1
ATOM 7432 O O . GLU C 1 283 ? 28.869 -29.944 61.643 1.00 40.33 282 GLU C O 1
ATOM 7438 N N . ARG C 1 284 ? 26.698 -30.131 62.347 1.00 38.93 283 ARG C N 1
ATOM 7439 C CA . ARG C 1 284 ? 26.968 -30.668 63.704 1.00 39.18 283 ARG C CA 1
ATOM 7440 C C . ARG C 1 284 ? 26.185 -31.968 63.921 1.00 39.80 283 ARG C C 1
ATOM 7441 O O . ARG C 1 284 ? 25.091 -32.112 63.333 1.00 40.57 283 ARG C O 1
ATOM 7449 N N . ASP C 1 285 ? 26.743 -32.874 64.731 1.00 40.27 284 ASP C N 1
ATOM 7450 C CA . ASP C 1 285 ? 26.061 -34.084 65.267 1.00 41.28 284 ASP C CA 1
ATOM 7451 C C . ASP C 1 285 ? 25.368 -33.702 66.582 1.00 42.59 284 ASP C C 1
ATOM 7452 O O . ASP C 1 285 ? 25.472 -32.523 66.981 1.00 40.15 284 ASP C O 1
ATOM 7457 N N . LEU C 1 286 ? 24.693 -34.660 67.227 1.00 45.99 285 LEU C N 1
ATOM 7458 C CA . LEU C 1 286 ? 23.913 -34.450 68.480 1.00 46.42 285 LEU C CA 1
ATOM 7459 C C . LEU C 1 286 ? 24.836 -33.941 69.590 1.00 44.11 285 LEU C C 1
ATOM 7460 O O . LEU C 1 286 ? 24.441 -32.979 70.276 1.00 44.96 285 LEU C O 1
ATOM 7465 N N . THR C 1 287 ? 26.003 -34.568 69.760 1.00 44.04 286 THR C N 1
ATOM 7466 C CA . THR C 1 287 ? 27.021 -34.187 70.775 1.00 44.09 286 THR C CA 1
ATOM 7467 C C . THR C 1 287 ? 27.327 -32.694 70.632 1.00 40.39 286 THR C C 1
ATOM 7468 O O . THR C 1 287 ? 27.345 -31.995 71.663 1.00 46.00 286 THR C O 1
ATOM 7472 N N . GLU C 1 288 ? 27.545 -32.232 69.398 1.00 37.27 287 GLU C N 1
ATOM 7473 C CA . GLU C 1 288 ? 27.953 -30.834 69.092 1.00 39.74 287 GLU C CA 1
ATOM 7474 C C . GLU C 1 288 ? 26.787 -29.884 69.394 1.00 37.29 287 GLU C C 1
ATOM 7475 O O . GLU C 1 288 ? 27.058 -28.785 69.907 1.00 37.30 287 GLU C O 1
ATOM 7481 N N . PHE C 1 289 ? 25.544 -30.293 69.117 1.00 37.11 288 PHE C N 1
ATOM 7482 C CA . PHE C 1 289 ? 24.321 -29.510 69.448 1.00 37.50 288 PHE C CA 1
ATOM 7483 C C . PHE C 1 289 ? 24.134 -29.481 70.970 1.00 38.63 288 PHE C C 1
ATOM 7484 O O . PHE C 1 289 ? 23.782 -28.412 71.496 1.00 40.57 288 PHE C O 1
ATOM 7492 N N . GLU C 1 290 ? 24.370 -30.611 71.648 1.00 41.24 289 GLU C N 1
ATOM 7493 C CA . GLU C 1 290 ? 24.318 -30.722 73.133 1.00 43.49 289 GLU C CA 1
ATOM 7494 C C . GLU C 1 290 ? 25.297 -29.713 73.747 1.00 41.60 289 GLU C C 1
ATOM 7495 O O . GLU C 1 290 ? 24.940 -29.095 74.767 1.00 39.16 289 GLU C O 1
ATOM 7501 N N . TYR C 1 291 ? 26.480 -29.546 73.145 1.00 42.36 290 TYR C N 1
ATOM 7502 C CA . TYR C 1 291 ? 27.529 -28.598 73.609 1.00 40.77 290 TYR C CA 1
ATOM 7503 C C . TYR C 1 291 ? 26.991 -27.164 73.523 1.00 38.84 290 TYR C C 1
ATOM 7504 O O . TYR C 1 291 ? 27.099 -26.434 74.523 1.00 40.11 290 TYR C O 1
ATOM 7513 N N . LEU C 1 292 ? 26.424 -26.784 72.373 1.00 36.50 291 LEU C N 1
ATOM 7514 C CA . LEU C 1 292 ? 25.864 -25.424 72.123 1.00 37.17 291 LEU C CA 1
ATOM 7515 C C . LEU C 1 292 ? 24.764 -25.124 73.149 1.00 36.61 291 LEU C C 1
ATOM 7516 O O . LEU C 1 292 ? 24.776 -24.020 73.724 1.00 35.77 291 LEU C O 1
ATOM 7521 N N . ALA C 1 293 ? 23.847 -26.075 73.349 1.00 37.82 292 ALA C N 1
ATOM 7522 C CA . ALA C 1 293 ? 22.698 -25.977 74.281 1.00 38.53 292 ALA C CA 1
ATOM 7523 C C . ALA C 1 293 ? 23.205 -25.704 75.700 1.00 39.29 292 ALA C C 1
ATOM 7524 O O . ALA C 1 293 ? 22.746 -24.724 76.315 1.00 42.69 292 ALA C O 1
ATOM 7526 N N . ASN C 1 294 ? 24.118 -26.547 76.190 1.00 41.16 293 ASN C N 1
ATOM 7527 C CA . ASN C 1 294 ? 24.667 -26.473 77.570 1.00 42.45 293 ASN C CA 1
ATOM 7528 C C . ASN C 1 294 ? 25.316 -25.102 77.792 1.00 41.59 293 ASN C C 1
ATOM 7529 O O . ASN C 1 294 ? 25.000 -24.465 78.819 1.00 43.96 293 ASN C O 1
ATOM 7534 N N . GLN C 1 295 ? 26.178 -24.670 76.863 1.00 38.92 294 GLN C N 1
ATOM 7535 C CA . GLN C 1 295 ? 26.905 -23.371 76.923 1.00 39.62 294 GLN C CA 1
ATOM 7536 C C . GLN C 1 295 ? 25.906 -22.205 76.939 1.00 38.13 294 GLN C C 1
ATOM 7537 O O . GLN C 1 295 ? 26.214 -21.186 77.583 1.00 38.07 294 GLN C O 1
ATOM 7543 N N . ALA C 1 296 ? 24.762 -22.348 76.261 1.00 36.64 295 ALA C N 1
ATOM 7544 C CA . ALA C 1 296 ? 23.707 -21.310 76.146 1.00 36.55 295 ALA C CA 1
ATOM 7545 C C . ALA C 1 296 ? 22.762 -21.343 77.356 1.00 37.16 295 ALA C C 1
ATOM 7546 O O . ALA C 1 296 ? 21.931 -20.419 77.468 1.00 37.23 295 ALA C O 1
ATOM 7548 N N . GLY C 1 297 ? 22.874 -22.360 78.218 1.00 37.30 296 GLY C N 1
ATOM 7549 C CA . GLY C 1 297 ? 21.998 -22.566 79.388 1.00 37.29 296 GLY C CA 1
ATOM 7550 C C . GLY C 1 297 ? 20.669 -23.190 78.991 1.00 38.98 296 GLY C C 1
ATOM 7551 O O . GLY C 1 297 ? 19.651 -22.875 79.645 1.00 40.37 296 GLY C O 1
ATOM 7552 N N . LEU C 1 298 ? 20.678 -24.035 77.952 1.00 39.73 297 LEU C N 1
ATOM 7553 C CA . LEU C 1 298 ? 19.498 -24.795 77.454 1.00 39.38 297 LEU C CA 1
ATOM 7554 C C . LEU C 1 298 ? 19.756 -26.293 77.649 1.00 40.70 297 LEU C C 1
ATOM 7555 O O . LEU C 1 298 ? 20.920 -26.663 77.896 1.00 42.35 297 LEU C O 1
ATOM 7560 N N . VAL C 1 299 ? 18.706 -27.111 77.542 1.00 43.07 298 VAL C N 1
ATOM 7561 C CA . VAL C 1 299 ? 18.784 -28.602 77.515 1.00 44.67 298 VAL C CA 1
ATOM 7562 C C . VAL C 1 299 ? 17.953 -29.097 76.329 1.00 42.61 298 VAL C C 1
ATOM 7563 O O . VAL C 1 299 ? 16.860 -28.542 76.101 1.00 42.34 298 VAL C O 1
ATOM 7567 N N . ILE C 1 300 ? 18.465 -30.084 75.593 1.00 43.68 299 ILE C N 1
ATOM 7568 C CA . ILE C 1 300 ? 17.711 -30.785 74.512 1.00 43.71 299 ILE C CA 1
ATOM 7569 C C . ILE C 1 300 ? 16.663 -31.674 75.190 1.00 44.77 299 ILE C C 1
ATOM 7570 O O . ILE C 1 300 ? 17.050 -32.500 76.036 1.00 44.86 299 ILE C O 1
ATOM 7575 N N . GLN C 1 301 ? 15.386 -31.465 74.861 1.00 44.71 300 GLN C N 1
ATOM 7576 C CA . GLN C 1 301 ? 14.232 -32.217 75.424 1.00 45.70 300 GLN C CA 1
ATOM 7577 C C . GLN C 1 301 ? 13.831 -33.342 74.466 1.00 46.15 300 GLN C C 1
ATOM 7578 O O . GLN C 1 301 ? 13.312 -34.363 74.946 1.00 48.31 300 GLN C O 1
ATOM 7584 N N . ASP C 1 302 ? 14.057 -33.159 73.162 1.00 46.76 301 ASP C N 1
ATOM 7585 C CA . ASP C 1 302 ? 13.627 -34.125 72.117 1.00 46.52 301 ASP C CA 1
ATOM 7586 C C . ASP C 1 302 ? 14.404 -33.882 70.818 1.00 43.93 301 ASP C C 1
ATOM 7587 O O . ASP C 1 302 ? 14.775 -32.722 70.549 1.00 40.34 301 ASP C O 1
ATOM 7592 N N . VAL C 1 303 ? 14.640 -34.955 70.059 1.00 43.93 302 VAL C N 1
ATOM 7593 C CA . VAL C 1 303 ? 15.194 -34.929 68.673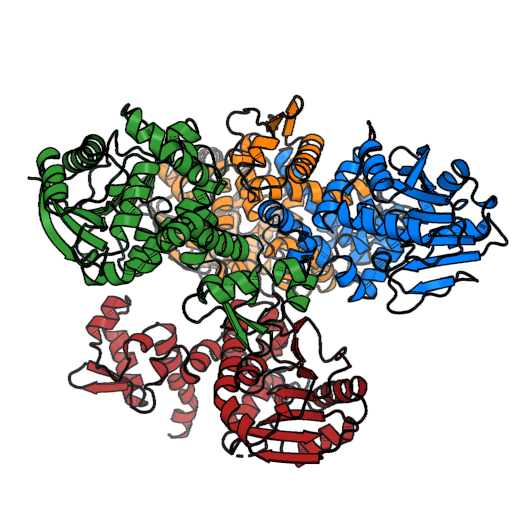 1.00 44.51 302 VAL C CA 1
ATOM 7594 C C . VAL C 1 303 ? 14.345 -35.876 67.821 1.00 46.03 302 VAL C C 1
ATOM 7595 O O . VAL C 1 303 ? 14.152 -37.030 68.244 1.00 46.49 302 VAL C O 1
ATOM 7599 N N . LYS C 1 304 ? 13.845 -35.398 66.681 1.00 47.44 303 LYS C N 1
ATOM 7600 C CA . LYS C 1 304 ? 13.069 -36.216 65.711 1.00 49.09 303 LYS C CA 1
ATOM 7601 C C . LYS C 1 304 ? 13.557 -35.900 64.296 1.00 45.28 303 LYS C C 1
ATOM 7602 O O . LYS C 1 304 ? 13.771 -34.710 63.997 1.00 44.13 303 LYS C O 1
ATOM 7608 N N . ASP C 1 305 ? 13.748 -36.939 63.478 1.00 44.14 304 ASP C N 1
ATOM 7609 C CA . ASP C 1 305 ? 14.050 -36.813 62.028 1.00 45.27 304 ASP C CA 1
ATOM 7610 C C . ASP C 1 305 ? 12.863 -36.124 61.350 1.00 45.16 304 ASP C C 1
ATOM 7611 O O . ASP C 1 305 ? 11.713 -36.494 61.657 1.00 47.17 304 ASP C O 1
ATOM 7616 N N . ILE C 1 306 ? 13.135 -35.146 60.486 1.00 46.58 305 ILE C N 1
ATOM 7617 C CA . ILE C 1 306 ? 12.148 -34.583 59.517 1.00 48.33 305 ILE C CA 1
ATOM 7618 C C . ILE C 1 306 ? 12.196 -35.462 58.262 1.00 49.74 305 ILE C C 1
ATOM 7619 O O . ILE C 1 306 ? 11.123 -35.807 57.735 1.00 50.51 305 ILE C O 1
ATOM 7624 N N . ASP C 1 307 ? 13.410 -35.797 57.813 1.00 49.76 306 ASP C N 1
ATOM 7625 C CA . ASP C 1 307 ? 13.676 -36.720 56.677 1.00 51.36 306 ASP C CA 1
ATOM 7626 C C . ASP C 1 307 ? 15.077 -37.323 56.869 1.00 51.45 306 ASP C C 1
ATOM 7627 O O . ASP C 1 307 ? 15.518 -37.415 58.033 1.00 48.71 306 ASP C O 1
ATOM 7632 N N . GLU C 1 308 ? 15.745 -37.717 55.778 1.00 54.23 307 GLU C N 1
ATOM 7633 C CA . GLU C 1 308 ? 17.070 -38.400 55.802 1.00 54.97 307 GLU C CA 1
ATOM 7634 C C . GLU C 1 308 ? 18.158 -37.441 56.307 1.00 54.08 307 GLU C C 1
ATOM 7635 O O . GLU C 1 308 ? 19.149 -37.939 56.881 1.00 58.06 307 GLU C O 1
ATOM 7641 N N . SER C 1 309 ? 17.988 -36.129 56.099 1.00 51.40 308 SER C N 1
ATOM 7642 C CA . SER C 1 309 ? 19.034 -35.093 56.318 1.00 50.92 308 SER C CA 1
ATOM 7643 C C . SER C 1 309 ? 18.634 -34.110 57.427 1.00 46.47 308 SER C C 1
ATOM 7644 O O . SER C 1 309 ? 19.506 -33.795 58.265 1.00 47.47 308 SER C O 1
ATOM 7647 N N . TYR C 1 310 ? 17.382 -33.637 57.428 1.00 44.64 309 TYR C N 1
ATOM 7648 C CA . TYR C 1 310 ? 16.860 -32.625 58.386 1.00 42.11 309 TYR C CA 1
ATOM 7649 C C . TYR C 1 310 ? 16.357 -33.304 59.664 1.00 39.77 309 TYR C C 1
ATOM 7650 O O . TYR C 1 310 ? 15.759 -34.399 59.585 1.00 41.16 309 TYR C O 1
ATOM 7659 N N . SER C 1 311 ? 16.569 -32.640 60.804 1.00 38.35 310 SER C N 1
ATOM 7660 C CA . SER C 1 311 ? 16.016 -33.002 62.136 1.00 39.87 310 SER C CA 1
ATOM 7661 C C . SER C 1 311 ? 15.382 -31.766 62.784 1.00 38.90 310 SER C C 1
ATOM 7662 O O . SER C 1 311 ? 15.698 -30.637 62.352 1.00 36.35 310 SER C O 1
ATOM 7665 N N . ILE C 1 312 ? 14.508 -31.981 63.772 1.00 39.33 311 ILE C N 1
ATOM 7666 C CA . ILE C 1 312 ? 14.069 -30.939 64.746 1.00 39.64 311 ILE C CA 1
ATOM 7667 C C . ILE C 1 312 ? 14.726 -31.253 66.090 1.00 38.20 311 ILE C C 1
ATOM 7668 O O . ILE C 1 312 ? 14.675 -32.425 66.514 1.00 35.91 311 ILE C O 1
ATOM 7673 N N . ILE C 1 313 ? 15.345 -30.249 66.711 1.00 37.87 312 ILE C N 1
ATOM 7674 C CA . ILE C 1 313 ? 15.864 -30.328 68.107 1.00 38.64 312 ILE C CA 1
ATOM 7675 C C . ILE C 1 313 ? 15.008 -29.385 68.952 1.00 36.98 312 ILE C C 1
ATOM 7676 O O . ILE C 1 313 ? 15.002 -28.176 68.668 1.00 36.31 312 ILE C O 1
ATOM 7681 N N . GLN C 1 314 ? 14.275 -29.948 69.912 1.00 36.66 313 GLN C N 1
ATOM 7682 C CA . GLN C 1 314 ? 13.410 -29.204 70.859 1.00 37.36 313 GLN C CA 1
ATOM 7683 C C . GLN C 1 314 ? 14.221 -28.924 72.125 1.00 36.62 313 GLN C C 1
ATOM 7684 O O . GLN C 1 314 ? 14.663 -29.899 72.754 1.00 39.60 313 GLN C O 1
ATOM 7690 N N . LEU C 1 315 ? 14.408 -27.649 72.472 1.00 36.62 314 LEU C N 1
ATOM 7691 C CA . LEU C 1 315 ? 15.178 -27.227 73.672 1.00 37.34 314 LEU C CA 1
ATOM 7692 C C . LEU C 1 315 ? 14.276 -26.444 74.628 1.00 37.09 314 LEU C C 1
ATOM 7693 O O . LEU C 1 315 ? 13.359 -25.745 74.151 1.00 37.05 314 LEU C O 1
ATOM 7698 N N . GLY C 1 316 ? 14.538 -26.585 75.930 1.00 38.91 315 GLY C N 1
ATOM 7699 C CA . GLY C 1 316 ? 13.962 -25.759 77.007 1.00 39.64 315 GLY C CA 1
ATOM 7700 C C . GLY C 1 316 ? 15.057 -25.096 77.821 1.00 41.68 315 GLY C C 1
ATOM 7701 O O . GLY C 1 316 ? 16.238 -25.444 77.617 1.00 42.12 315 GLY C O 1
ATOM 7702 N N . VAL C 1 317 ? 14.681 -24.160 78.694 1.00 42.98 316 VAL C N 1
ATOM 7703 C CA . VAL C 1 317 ? 15.593 -23.502 79.674 1.00 45.73 316 VAL C CA 1
ATOM 7704 C C . VAL C 1 317 ? 16.112 -24.585 80.624 1.00 49.46 316 VAL C C 1
ATOM 7705 O O . VAL C 1 317 ? 15.296 -25.407 81.078 1.00 48.75 316 VAL C O 1
ATOM 7709 N N . LYS C 1 318 ? 17.421 -24.590 80.893 1.00 52.96 317 LYS C N 1
ATOM 7710 C CA . LYS C 1 318 ? 18.086 -25.595 81.764 1.00 56.85 317 LYS C CA 1
ATOM 7711 C C . LYS C 1 318 ? 17.469 -25.529 83.165 1.00 61.38 317 LYS C C 1
ATOM 7712 O O . LYS C 1 318 ? 17.113 -26.559 83.737 1.00 69.69 317 LYS C O 1
ATOM 7719 N N . SER D 1 1 ? -45.167 -35.544 45.216 1.00 66.26 0 SER D N 1
ATOM 7720 C CA . SER D 1 1 ? -45.434 -35.599 43.743 1.00 64.77 0 SER D CA 1
ATOM 7721 C C . SER D 1 1 ? -44.101 -35.601 42.985 1.00 65.19 0 SER D C 1
ATOM 7722 O O . SER D 1 1 ? -43.186 -34.866 43.408 1.00 65.28 0 SER D O 1
ATOM 7725 N N . MET D 1 2 ? -43.996 -36.394 41.911 1.00 62.68 1 MET D N 1
ATOM 7726 C CA . MET D 1 2 ? -42.753 -36.537 41.103 1.00 62.72 1 MET D CA 1
ATOM 7727 C C . MET D 1 2 ? -42.386 -35.178 40.493 1.00 58.45 1 MET D C 1
ATOM 7728 O O . MET D 1 2 ? -41.175 -34.910 40.334 1.00 54.07 1 MET D O 1
ATOM 7733 N N . LEU D 1 3 ? -43.395 -34.352 40.191 1.00 55.21 2 LEU D N 1
ATOM 7734 C CA . LEU D 1 3 ? -43.236 -32.979 39.643 1.00 54.04 2 LEU D CA 1
ATOM 7735 C C . LEU D 1 3 ? -42.459 -32.119 40.648 1.00 53.80 2 LEU D C 1
ATOM 7736 O O . LEU D 1 3 ? -41.455 -31.506 40.245 1.00 49.45 2 LEU D O 1
ATOM 7741 N N . ALA D 1 4 ? -42.904 -32.093 41.909 1.00 54.84 3 ALA D N 1
ATOM 7742 C CA . ALA D 1 4 ? -42.287 -31.326 43.019 1.00 53.27 3 ALA D CA 1
ATOM 7743 C C . ALA D 1 4 ? -40.811 -31.719 43.175 1.00 52.32 3 ALA D C 1
ATOM 7744 O O . ALA D 1 4 ? -39.989 -30.817 43.432 1.00 53.80 3 ALA D O 1
ATOM 7746 N N . GLU D 1 5 ? -40.490 -33.009 43.023 1.00 51.25 4 GLU D N 1
ATOM 7747 C CA . GLU D 1 5 ? -39.105 -33.544 43.129 1.00 52.34 4 GLU D CA 1
ATOM 7748 C C . GLU D 1 5 ? -38.260 -32.991 41.974 1.00 52.74 4 GLU D C 1
ATOM 7749 O O . GLU D 1 5 ? -37.093 -32.618 42.225 1.00 53.62 4 GLU D O 1
ATOM 7755 N N . LEU D 1 6 ? -38.826 -32.940 40.761 1.00 47.65 5 LEU D N 1
ATOM 7756 C CA . LEU D 1 6 ? -38.158 -32.389 39.549 1.00 45.65 5 LEU D CA 1
ATOM 7757 C C . LEU D 1 6 ? -37.888 -30.891 39.743 1.00 42.26 5 LEU D C 1
ATOM 7758 O O . LEU D 1 6 ? -36.802 -30.434 39.349 1.00 39.11 5 LEU D O 1
ATOM 7763 N N . ILE D 1 7 ? -38.849 -30.159 40.315 1.00 42.49 6 ILE D N 1
ATOM 7764 C CA . ILE D 1 7 ? -38.790 -28.677 40.483 1.00 42.66 6 ILE D CA 1
ATOM 7765 C C . ILE D 1 7 ? -37.700 -28.319 41.504 1.00 41.11 6 ILE D C 1
ATOM 7766 O O . ILE D 1 7 ? -37.067 -27.262 41.325 1.00 44.49 6 ILE D O 1
ATOM 7771 N N . THR D 1 8 ? -37.488 -29.153 42.529 1.00 38.90 7 THR D N 1
ATOM 7772 C CA . THR D 1 8 ? -36.508 -28.906 43.624 1.00 41.60 7 THR D CA 1
ATOM 7773 C C . THR D 1 8 ? -35.204 -29.677 43.374 1.00 40.05 7 THR D C 1
ATOM 7774 O O . THR D 1 8 ? -34.319 -29.613 44.247 1.00 42.15 7 THR D O 1
ATOM 7778 N N . SER D 1 9 ? -35.075 -30.341 42.220 1.00 39.18 8 SER D N 1
ATOM 7779 C CA . SER D 1 9 ? -33.921 -31.204 41.845 1.00 41.13 8 SER D CA 1
ATOM 7780 C C . SER D 1 9 ? -32.603 -30.410 41.875 1.00 39.19 8 SER D C 1
ATOM 7781 O O . SER D 1 9 ? -31.552 -31.025 42.140 1.00 40.47 8 SER D O 1
ATOM 7784 N N . TYR D 1 10 ? -32.659 -29.102 41.606 1.00 35.97 9 TYR D N 1
ATOM 7785 C CA . TYR D 1 10 ? -31.498 -28.172 41.587 1.00 35.75 9 TYR D CA 1
ATOM 7786 C C . TYR D 1 10 ? -30.793 -28.154 42.952 1.00 36.01 9 TYR D C 1
ATOM 7787 O O . TYR D 1 10 ? -29.579 -27.878 42.988 1.00 34.92 9 TYR D O 1
ATOM 7796 N N . ARG D 1 11 ? -31.526 -28.422 44.038 1.00 35.42 10 ARG D N 1
ATOM 7797 C CA . ARG D 1 11 ? -30.981 -28.429 45.422 1.00 36.23 10 ARG D CA 1
ATOM 7798 C C . ARG D 1 11 ? -29.942 -29.548 45.568 1.00 37.45 10 ARG D C 1
ATOM 7799 O O . ARG D 1 11 ? -29.000 -29.369 46.369 1.00 36.65 10 ARG D O 1
ATOM 7807 N N . LYS D 1 12 ? -30.102 -30.646 44.821 1.00 38.10 11 LYS D N 1
ATOM 7808 C CA . LYS D 1 12 ? -29.142 -31.784 44.795 1.00 39.90 11 LYS D CA 1
ATOM 7809 C C . LYS D 1 12 ? -27.827 -31.307 44.172 1.00 38.40 11 LYS D C 1
ATOM 7810 O O . LYS D 1 12 ? -26.767 -31.609 44.742 1.00 38.63 11 LYS D O 1
ATOM 7816 N N . SER D 1 13 ? -27.912 -30.588 43.050 1.00 37.92 12 SER D N 1
ATOM 7817 C CA . SER D 1 13 ? -26.763 -29.992 42.318 1.00 38.52 12 SER D CA 1
ATOM 7818 C C . SER D 1 13 ? -25.976 -29.066 43.253 1.00 38.17 12 SER D C 1
ATOM 7819 O O . SER D 1 13 ? -24.735 -29.186 43.305 1.00 40.64 12 SER D O 1
ATOM 7822 N N . ILE D 1 14 ? -26.683 -28.196 43.980 1.00 36.31 13 ILE D N 1
ATOM 7823 C CA . ILE D 1 14 ? -26.089 -27.160 44.877 1.00 36.17 13 ILE D CA 1
ATOM 7824 C C . ILE D 1 14 ? -25.406 -27.833 46.074 1.00 36.55 13 ILE D C 1
ATOM 7825 O O . ILE D 1 14 ? -24.359 -27.313 46.516 1.00 35.86 13 ILE D O 1
ATOM 7830 N N . ALA D 1 15 ? -25.979 -28.922 46.593 1.00 35.64 14 ALA D N 1
ATOM 7831 C CA . ALA D 1 15 ? -25.400 -29.721 47.699 1.00 36.99 14 ALA D CA 1
ATOM 7832 C C . ALA D 1 15 ? -24.012 -30.229 47.288 1.00 37.46 14 ALA D C 1
ATOM 7833 O O . ALA D 1 15 ? -23.082 -30.110 48.103 1.00 36.99 14 ALA D O 1
ATOM 7835 N N . ILE D 1 16 ? -23.885 -30.754 46.064 1.00 38.29 15 ILE D N 1
ATOM 7836 C CA . ILE D 1 16 ? -22.611 -31.307 45.509 1.00 39.76 15 ILE D CA 1
ATOM 7837 C C . ILE D 1 16 ? -21.644 -30.143 45.257 1.00 39.87 15 ILE D C 1
ATOM 7838 O O . ILE D 1 16 ? -20.462 -30.266 45.632 1.00 39.47 15 ILE D O 1
ATOM 7843 N N . TYR D 1 17 ? -22.136 -29.060 44.649 1.00 38.41 16 TYR D N 1
ATOM 7844 C CA . TYR D 1 17 ? -21.399 -27.785 44.441 1.00 39.28 16 TYR D CA 1
ATOM 7845 C C . TYR D 1 17 ? -20.756 -27.341 45.763 1.00 39.09 16 TYR D C 1
ATOM 7846 O O . TYR D 1 17 ? -19.533 -27.067 45.777 1.00 38.00 16 TYR D O 1
ATOM 7855 N N . THR D 1 18 ? -21.557 -27.298 46.833 1.00 35.60 17 THR D N 1
ATOM 7856 C CA . THR D 1 18 ? -21.173 -26.821 48.189 1.00 36.87 17 THR D CA 1
ATOM 7857 C C . THR D 1 18 ? -20.131 -27.768 48.799 1.00 38.13 17 THR D C 1
ATOM 7858 O O . THR D 1 18 ? -19.139 -27.259 49.364 1.00 38.24 17 THR D O 1
ATOM 7862 N N . PHE D 1 19 ? -20.351 -29.082 48.686 1.00 37.20 18 PHE D N 1
ATOM 7863 C CA . PHE D 1 19 ? -19.439 -30.147 49.181 1.00 39.33 18 PHE D CA 1
ATOM 7864 C C . PHE D 1 19 ? -18.036 -29.949 48.588 1.00 40.52 18 PHE D C 1
ATOM 7865 O O . PHE D 1 19 ? -17.053 -30.114 49.333 1.00 42.23 18 PHE D O 1
ATOM 7873 N N . VAL D 1 20 ? -17.948 -29.595 47.300 1.00 41.20 19 VAL D N 1
ATOM 7874 C CA . VAL D 1 20 ? -16.660 -29.338 46.585 1.00 43.82 19 VAL D CA 1
ATOM 7875 C C . VAL D 1 20 ? -16.143 -27.945 46.966 1.00 44.04 19 VAL D C 1
ATOM 7876 O O . VAL D 1 20 ? -14.974 -27.848 47.381 1.00 46.38 19 VAL D O 1
ATOM 7880 N N . ASP D 1 21 ? -16.982 -26.912 46.840 1.00 43.52 20 ASP D N 1
ATOM 7881 C CA . ASP D 1 21 ? -16.575 -25.485 46.965 1.00 42.33 20 ASP D CA 1
ATOM 7882 C C . ASP D 1 21 ? -16.037 -25.192 48.373 1.00 43.51 20 ASP D C 1
ATOM 7883 O O . ASP D 1 21 ? -15.138 -24.337 48.477 1.00 44.67 20 ASP D O 1
ATOM 7888 N N . THR D 1 22 ? -16.562 -25.859 49.409 1.00 41.91 21 THR D N 1
ATOM 7889 C CA . THR D 1 22 ? -16.134 -25.687 50.826 1.00 43.67 21 THR D CA 1
ATOM 7890 C C . THR D 1 22 ? -14.751 -26.312 51.057 1.00 45.15 21 THR D C 1
ATOM 7891 O O . THR D 1 22 ? -14.146 -25.998 52.097 1.00 47.90 21 THR D O 1
ATOM 7895 N N . GLY D 1 23 ? -14.291 -27.179 50.147 1.00 46.04 22 GLY D N 1
ATOM 7896 C CA . GLY D 1 23 ? -12.994 -27.879 50.239 1.00 47.24 22 GLY D CA 1
ATOM 7897 C C . GLY D 1 23 ? -13.090 -29.160 51.053 1.00 49.42 22 GLY D C 1
ATOM 7898 O O . GLY D 1 23 ? -12.032 -29.740 51.351 1.00 47.62 22 GLY D O 1
ATOM 7899 N N . LEU D 1 24 ? -14.310 -29.601 51.388 1.00 50.52 23 LEU D N 1
ATOM 7900 C CA . LEU D 1 24 ? -14.563 -30.802 52.233 1.00 52.60 23 LEU D CA 1
ATOM 7901 C C . LEU D 1 24 ? -14.210 -32.078 51.459 1.00 53.72 23 LEU D C 1
ATOM 7902 O O . LEU D 1 24 ? -13.642 -32.998 52.077 1.00 54.89 23 LEU D O 1
ATOM 7907 N N . SER D 1 25 ? -14.542 -32.126 50.165 1.00 52.31 24 SER D N 1
ATOM 7908 C CA . SER D 1 25 ? -14.523 -33.349 49.319 1.00 54.39 24 SER D CA 1
ATOM 7909 C C . SER D 1 25 ? -13.139 -34.017 49.332 1.00 57.43 24 SER D C 1
ATOM 7910 O O . SER D 1 25 ? -13.092 -35.258 49.276 1.00 58.00 24 SER D O 1
ATOM 7913 N N . VAL D 1 26 ? -12.060 -33.233 49.426 1.00 60.16 25 VAL D N 1
ATOM 7914 C CA . VAL D 1 26 ? -10.655 -33.713 49.239 1.00 64.81 25 VAL D CA 1
ATOM 7915 C C . VAL D 1 26 ? -10.150 -34.450 50.493 1.00 67.16 25 VAL D C 1
ATOM 7916 O O . VAL D 1 26 ? -8.974 -34.859 50.478 1.00 73.60 25 VAL D O 1
ATOM 7920 N N . HIS D 1 27 ? -10.988 -34.629 51.523 1.00 67.19 26 HIS D N 1
ATOM 7921 C CA . HIS D 1 27 ? -10.679 -35.413 52.753 1.00 67.22 26 HIS D CA 1
ATOM 7922 C C . HIS D 1 27 ? -11.243 -36.836 52.655 1.00 65.58 26 HIS D C 1
ATOM 7923 O O . HIS D 1 27 ? -10.975 -37.632 53.573 1.00 69.49 26 HIS D O 1
ATOM 7930 N N . PHE D 1 28 ? -11.993 -37.140 51.591 1.00 67.52 27 PHE D N 1
ATOM 7931 C CA . PHE D 1 28 ? -12.746 -38.410 51.413 1.00 67.73 27 PHE D CA 1
ATOM 7932 C C . PHE D 1 28 ? -12.044 -39.301 50.381 1.00 69.92 27 PHE D C 1
ATOM 7933 O O . PHE D 1 28 ? -12.742 -40.008 49.624 1.00 66.82 27 PHE D O 1
ATOM 7941 N N . LYS D 1 29 ? -10.706 -39.284 50.370 1.00 73.67 28 LYS D N 1
ATOM 7942 C CA . LYS D 1 29 ? -9.858 -40.105 49.463 1.00 76.37 28 LYS D CA 1
ATOM 7943 C C . LYS D 1 29 ? -9.942 -41.579 49.878 1.00 75.73 28 LYS D C 1
ATOM 7944 O O . LYS D 1 29 ? -9.880 -41.854 51.092 1.00 73.63 28 LYS D O 1
ATOM 7950 N N . ASN D 1 30 ? -10.075 -42.479 48.897 1.00 77.24 29 ASN D N 1
ATOM 7951 C CA . ASN D 1 30 ? -9.914 -43.951 49.056 1.00 79.68 29 ASN D CA 1
ATOM 7952 C C . ASN D 1 30 ? -11.033 -44.521 49.940 1.00 80.88 29 ASN D C 1
ATOM 7953 O O . ASN D 1 30 ? -10.768 -45.511 50.654 1.00 83.98 29 ASN D O 1
ATOM 7958 N N . GLY D 1 31 ? -12.232 -43.931 49.886 1.00 81.46 30 GLY D N 1
ATOM 7959 C CA . GLY D 1 31 ? -13.422 -44.397 50.627 1.00 80.00 30 GLY D CA 1
ATOM 7960 C C . GLY D 1 31 ? -13.203 -44.409 52.131 1.00 78.50 30 GLY D C 1
ATOM 7961 O O . GLY D 1 31 ? -13.768 -45.297 52.799 1.00 79.65 30 GLY D O 1
ATOM 7962 N N . THR D 1 32 ? -12.410 -43.464 52.648 1.00 79.50 31 THR D N 1
ATOM 7963 C CA . THR D 1 32 ? -12.121 -43.297 54.099 1.00 75.88 31 THR D CA 1
ATOM 7964 C C . THR D 1 32 ? -13.348 -42.686 54.788 1.00 72.90 31 THR D C 1
ATOM 7965 O O . THR D 1 32 ? -13.986 -41.805 54.179 1.00 72.55 31 THR D O 1
ATOM 7969 N N . TYR D 1 33 ? -13.660 -43.144 56.005 1.00 67.39 32 TYR D N 1
ATOM 7970 C CA . TYR D 1 33 ? -14.831 -42.706 56.811 1.00 64.25 32 TYR D CA 1
ATOM 7971 C C . TYR D 1 33 ? -14.408 -41.561 57.737 1.00 63.33 32 TYR D C 1
ATOM 7972 O O . TYR D 1 33 ? -13.642 -41.803 58.686 1.00 66.11 32 TYR D O 1
ATOM 7981 N N . MET D 1 34 ? -14.915 -40.356 57.463 1.00 63.26 33 MET D N 1
ATOM 7982 C CA . MET D 1 34 ? -14.535 -39.094 58.152 1.00 64.52 33 MET D CA 1
ATOM 7983 C C . MET D 1 34 ? -15.535 -38.793 59.273 1.00 64.63 33 MET D C 1
ATOM 7984 O O . MET D 1 34 ? -16.744 -39.011 59.067 1.00 65.10 33 MET D O 1
ATOM 7989 N N . ASP D 1 35 ? -15.030 -38.305 60.410 1.00 66.39 34 ASP D N 1
ATOM 7990 C CA . ASP D 1 35 ? -15.830 -37.847 61.577 1.00 66.16 34 ASP D CA 1
ATOM 7991 C C . ASP D 1 35 ? -16.322 -36.425 61.281 1.00 64.19 34 ASP D C 1
ATOM 7992 O O . ASP D 1 35 ? -15.471 -35.555 61.008 1.00 62.53 34 ASP D O 1
ATOM 7997 N N . ILE D 1 36 ? -17.640 -36.203 61.327 1.00 61.86 35 ILE D N 1
ATOM 7998 C CA . ILE D 1 36 ? -18.282 -34.929 60.881 1.00 59.73 35 ILE D CA 1
ATOM 7999 C C . ILE D 1 36 ? -17.865 -33.809 61.844 1.00 61.15 35 ILE D C 1
ATOM 8000 O O . ILE D 1 36 ? -17.523 -32.716 61.349 1.00 56.16 35 ILE D O 1
ATOM 8005 N N . ASN D 1 37 ? -17.863 -34.084 63.155 1.00 63.17 36 ASN D N 1
ATOM 8006 C CA . ASN D 1 37 ? -17.365 -33.161 64.215 1.00 67.30 36 ASN D CA 1
ATOM 8007 C C . ASN D 1 37 ? -15.969 -32.645 63.845 1.00 65.84 36 ASN D C 1
ATOM 8008 O O . ASN D 1 37 ? -15.724 -31.433 64.005 1.00 64.80 36 ASN D O 1
ATOM 8013 N N . GLU D 1 38 ? -15.094 -33.542 63.381 1.00 70.04 37 GLU D N 1
ATOM 8014 C CA . GLU D 1 38 ? -13.660 -33.251 63.111 1.00 72.80 37 GLU D CA 1
ATOM 8015 C C . GLU D 1 38 ? -13.559 -32.296 61.913 1.00 68.38 37 GLU D C 1
ATOM 8016 O O . GLU D 1 38 ? -12.783 -31.323 61.998 1.00 66.23 37 GLU D O 1
ATOM 8022 N N . LEU D 1 39 ? -14.326 -32.558 60.849 1.00 64.55 38 LEU D N 1
ATOM 8023 C CA . LEU D 1 39 ? -14.373 -31.711 59.624 1.00 65.07 38 LEU D CA 1
ATOM 8024 C C . LEU D 1 39 ? -14.895 -30.314 59.983 1.00 60.20 38 LEU D C 1
ATOM 8025 O O . LEU D 1 39 ? -14.261 -29.327 59.566 1.00 56.33 38 LEU D O 1
ATOM 8030 N N . ALA D 1 40 ? -16.010 -30.245 60.716 1.00 59.72 39 ALA D N 1
ATOM 8031 C CA . ALA D 1 40 ? -16.678 -28.991 61.139 1.00 58.60 39 ALA D CA 1
ATOM 8032 C C . ALA D 1 40 ? -15.676 -28.098 61.876 1.00 60.18 39 ALA D C 1
ATOM 8033 O O . ALA D 1 40 ? -15.571 -26.905 61.522 1.00 58.66 39 ALA D O 1
ATOM 8035 N N . SER D 1 41 ? -14.971 -28.670 62.857 1.00 60.66 40 SER D N 1
ATOM 8036 C CA . SER D 1 41 ? -13.932 -27.993 63.677 1.00 62.07 40 SER D CA 1
ATOM 8037 C C . SER D 1 41 ? -12.811 -27.487 62.763 1.00 62.67 40 SER D C 1
ATOM 8038 O O . SER D 1 41 ? -12.416 -26.315 62.907 1.00 68.62 40 SER D O 1
ATOM 8041 N N . GLN D 1 42 ? -12.343 -28.345 61.850 1.00 62.48 41 GLN D N 1
ATOM 8042 C CA . GLN D 1 42 ? -11.196 -28.085 60.938 1.00 68.01 41 GLN D CA 1
ATOM 8043 C C . GLN D 1 42 ? -11.518 -26.924 59.986 1.00 67.63 41 GLN D C 1
ATOM 8044 O O . GLN D 1 42 ? -10.604 -26.116 59.729 1.00 71.48 41 GLN D O 1
ATOM 8050 N N . TYR D 1 43 ? -12.761 -26.834 59.497 1.00 65.59 42 TYR D N 1
ATOM 8051 C CA . TYR D 1 43 ? -13.181 -25.900 58.415 1.00 62.42 42 TYR D CA 1
ATOM 8052 C C . TYR D 1 43 ? -13.954 -24.697 58.974 1.00 56.36 42 TYR D C 1
ATOM 8053 O O . TYR D 1 43 ? -14.359 -23.841 58.164 1.00 56.77 42 TYR D O 1
ATOM 8062 N N . GLY D 1 44 ? -14.123 -24.609 60.297 1.00 55.01 43 GLY D N 1
ATOM 8063 C CA . GLY D 1 44 ? -14.815 -23.490 60.968 1.00 53.82 43 GLY D CA 1
ATOM 8064 C C . GLY D 1 44 ? -16.286 -23.428 60.587 1.00 52.00 43 GLY D C 1
ATOM 8065 O O . GLY D 1 44 ? -16.839 -22.311 60.534 1.00 54.36 43 GLY D O 1
ATOM 8066 N N . ILE D 1 45 ? -16.893 -24.588 60.319 1.00 51.21 44 ILE D N 1
ATOM 8067 C CA . ILE D 1 45 ? -18.339 -24.740 59.979 1.00 48.40 44 ILE D CA 1
ATOM 8068 C C . ILE D 1 45 ? -19.069 -25.204 61.242 1.00 47.80 44 ILE D C 1
ATOM 8069 O O . ILE D 1 45 ? -18.510 -26.056 61.959 1.00 47.93 44 ILE D O 1
ATOM 8074 N N . ASP D 1 46 ? -20.260 -24.654 61.504 1.00 46.82 45 ASP D N 1
ATOM 8075 C CA . ASP D 1 46 ? -21.158 -25.096 62.605 1.00 48.42 45 ASP D CA 1
ATOM 8076 C C . ASP D 1 46 ? -21.464 -26.585 62.407 1.00 47.51 45 ASP D C 1
ATOM 8077 O O . ASP D 1 46 ? -21.902 -26.949 61.298 1.00 45.32 45 ASP D O 1
ATOM 8082 N N . TYR D 1 47 ? -21.235 -27.409 63.436 1.00 49.31 46 TYR D N 1
ATOM 8083 C CA . TYR D 1 47 ? -21.355 -28.890 63.368 1.00 50.21 46 TYR D CA 1
ATOM 8084 C C . TYR D 1 47 ? -22.736 -29.287 62.828 1.00 48.99 46 TYR D C 1
ATOM 8085 O O . TYR D 1 47 ? -22.792 -30.070 61.864 1.00 50.42 46 TYR D O 1
ATOM 8094 N N . SER D 1 48 ? -23.808 -28.779 63.444 1.00 47.83 47 SER D N 1
ATOM 8095 C CA . SER D 1 48 ? -25.216 -29.157 63.149 1.00 48.34 47 SER D CA 1
ATOM 8096 C C . SER D 1 48 ? -25.549 -28.873 61.679 1.00 46.12 47 SER D C 1
ATOM 8097 O O . SER D 1 48 ? -26.157 -29.749 61.033 1.00 47.62 47 SER D O 1
ATOM 8100 N N . ARG D 1 49 ? -25.165 -27.696 61.175 1.00 42.34 48 ARG D N 1
ATOM 8101 C CA . ARG D 1 49 ? -25.414 -27.264 59.772 1.00 41.62 48 ARG D CA 1
ATOM 8102 C C . ARG D 1 49 ? -24.666 -28.189 58.803 1.00 40.75 48 ARG D C 1
ATOM 8103 O O . ARG D 1 49 ? -25.240 -28.512 57.744 1.00 39.23 48 ARG D O 1
ATOM 8111 N N . LEU D 1 50 ? -23.438 -28.595 59.144 1.00 40.84 49 LEU D N 1
ATOM 8112 C CA . LEU D 1 50 ? -22.621 -29.513 58.305 1.00 42.08 49 LEU D CA 1
ATOM 8113 C C . LEU D 1 50 ? -23.249 -30.909 58.334 1.00 40.15 49 LEU D C 1
ATOM 8114 O O . LEU D 1 50 ? -23.315 -31.539 57.268 1.00 41.13 49 LEU D O 1
ATOM 8119 N N . ASN D 1 51 ? -23.680 -31.362 59.516 1.00 39.37 50 ASN D N 1
ATOM 8120 C CA . ASN D 1 51 ? -24.310 -32.692 59.730 1.00 40.31 50 ASN D CA 1
ATOM 8121 C C . ASN D 1 51 ? -25.575 -32.789 58.871 1.00 40.28 50 ASN D C 1
ATOM 8122 O O . ASN D 1 51 ? -25.793 -33.848 58.254 1.00 43.66 50 ASN D O 1
ATOM 8127 N N . ARG D 1 52 ? -26.371 -31.718 58.835 1.00 40.72 51 ARG D N 1
ATOM 8128 C CA . ARG D 1 52 ? -27.621 -31.630 58.033 1.00 41.15 51 ARG D CA 1
ATOM 8129 C C . ARG D 1 52 ? -27.276 -31.724 56.540 1.00 38.51 51 ARG D C 1
ATOM 8130 O O . ARG D 1 52 ? -27.971 -32.472 55.829 1.00 40.25 51 ARG D O 1
ATOM 8138 N N . LEU D 1 53 ? -26.238 -31.018 56.081 1.00 36.22 52 LEU D N 1
ATOM 8139 C CA . LEU D 1 53 ? -25.765 -31.097 54.671 1.00 38.21 52 LEU D CA 1
ATOM 8140 C C . LEU D 1 53 ? -25.391 -32.549 54.357 1.00 39.42 52 LEU D C 1
ATOM 8141 O O . LEU D 1 53 ? -25.849 -33.064 53.319 1.00 40.49 52 LEU D O 1
ATOM 8146 N N . CYS D 1 54 ? -24.590 -33.177 55.225 1.00 38.45 53 CYS D N 1
ATOM 8147 C CA . CYS D 1 54 ? -24.153 -34.592 55.098 1.00 39.28 53 CYS D CA 1
ATOM 8148 C C . CYS D 1 54 ? -25.386 -35.501 55.006 1.00 38.59 53 CYS D C 1
ATOM 8149 O O . CYS D 1 54 ? -25.402 -36.367 54.119 1.00 39.72 53 CYS D O 1
ATOM 8152 N N . ASP D 1 55 ? -26.392 -35.278 55.860 1.00 39.50 54 ASP D N 1
ATOM 8153 C CA . ASP D 1 55 ? -27.672 -36.041 55.871 1.00 41.92 54 ASP D CA 1
ATOM 8154 C C . ASP D 1 55 ? -28.336 -35.955 54.491 1.00 39.62 54 ASP D C 1
ATOM 8155 O O . ASP D 1 55 ? -28.831 -36.995 54.014 1.00 40.65 54 ASP D O 1
ATOM 8160 N N . PHE D 1 56 ? -28.348 -34.769 53.874 1.00 38.30 55 PHE D N 1
ATOM 8161 C CA . PHE D 1 56 ? -28.922 -34.541 52.521 1.00 39.88 55 PHE D CA 1
ATOM 8162 C C . PHE D 1 56 ? -28.091 -35.287 51.467 1.00 39.26 55 PHE D C 1
ATOM 8163 O O . PHE D 1 56 ? -28.692 -35.889 50.561 1.00 39.62 55 PHE D O 1
ATOM 8171 N N . LEU D 1 57 ? -26.759 -35.246 51.576 1.00 40.53 56 LEU D N 1
ATOM 8172 C CA . LEU D 1 57 ? -25.828 -35.926 50.631 1.00 41.45 56 LEU D CA 1
ATOM 8173 C C . LEU D 1 57 ? -25.997 -37.449 50.736 1.00 41.81 56 LEU D C 1
ATOM 8174 O O . LEU D 1 57 ? -25.891 -38.119 49.687 1.00 42.94 56 LEU D O 1
ATOM 8179 N N . ILE D 1 58 ? -26.246 -37.974 51.943 1.00 40.76 57 ILE D N 1
ATOM 8180 C CA . ILE D 1 58 ? -26.561 -39.418 52.181 1.00 42.67 57 ILE D CA 1
ATOM 8181 C C . ILE D 1 58 ? -27.883 -39.751 51.476 1.00 43.52 57 ILE D C 1
ATOM 8182 O O . ILE D 1 58 ? -27.936 -40.788 50.788 1.00 44.48 57 ILE D O 1
ATOM 8187 N N . GLU D 1 59 ? -28.901 -38.899 51.643 1.00 43.27 58 GLU D N 1
ATOM 8188 C CA . GLU D 1 59 ? -30.262 -39.072 51.061 1.00 45.98 58 GLU D CA 1
ATOM 8189 C C . GLU D 1 59 ? -30.163 -39.199 49.535 1.00 45.60 58 GLU D C 1
ATOM 8190 O O . GLU D 1 59 ? -30.877 -40.051 48.980 1.00 46.07 58 GLU D O 1
ATOM 8196 N N . ILE D 1 60 ? -29.309 -38.398 48.886 1.00 46.17 59 ILE D N 1
ATOM 8197 C CA . ILE D 1 60 ? -29.196 -38.328 47.395 1.00 45.93 59 ILE D CA 1
ATOM 8198 C C . ILE D 1 60 ? -28.085 -39.270 46.906 1.00 46.03 59 ILE D C 1
ATOM 8199 O O . ILE D 1 60 ? -27.847 -39.297 45.684 1.00 47.90 59 ILE D O 1
ATOM 8204 N N . GLY D 1 61 ? -27.433 -40.001 47.817 1.00 47.68 60 GLY D N 1
ATOM 8205 C CA . GLY D 1 61 ? -26.532 -41.128 47.501 1.00 46.17 60 GLY D CA 1
ATOM 8206 C C . GLY D 1 61 ? -25.098 -40.697 47.229 1.00 44.14 60 GLY D C 1
ATOM 8207 O O . GLY D 1 61 ? -24.344 -41.507 46.663 1.00 45.37 60 GLY D O 1
ATOM 8208 N N . VAL D 1 62 ? -24.714 -39.481 47.624 1.00 42.01 61 VAL D N 1
ATOM 8209 C CA . VAL D 1 62 ? -23.332 -38.946 47.423 1.00 43.79 61 VAL D CA 1
ATOM 8210 C C . VAL D 1 62 ? -22.446 -39.443 48.572 1.00 44.22 61 VAL D C 1
ATOM 8211 O O . VAL D 1 62 ? -21.295 -39.830 48.300 1.00 45.07 61 VAL D O 1
ATOM 8215 N N . LEU D 1 63 ? -22.974 -39.442 49.800 1.00 43.45 62 LEU D N 1
ATOM 8216 C CA . LEU D 1 63 ? -22.286 -39.957 51.013 1.00 45.21 62 LEU D CA 1
ATOM 8217 C C . LEU D 1 63 ? -22.972 -41.242 51.487 1.00 48.03 62 LEU D C 1
ATOM 8218 O O . LEU D 1 63 ? -24.132 -41.480 51.101 1.00 48.90 62 LEU D O 1
ATOM 8223 N N . VAL D 1 64 ? -22.247 -42.035 52.279 1.00 51.49 63 VAL D N 1
ATOM 8224 C CA . VAL D 1 64 ? -22.763 -43.199 53.061 1.00 54.27 63 VAL D CA 1
ATOM 8225 C C . VAL D 1 64 ? -22.294 -43.016 54.507 1.00 56.01 63 VAL D C 1
ATOM 8226 O O . VAL D 1 64 ? -21.219 -42.414 54.700 1.00 56.75 63 VAL D O 1
ATOM 8230 N N . SER D 1 65 ? -23.068 -43.517 55.472 1.00 56.38 64 SER D N 1
ATOM 8231 C CA . SER D 1 65 ? -22.867 -43.281 56.925 1.00 59.26 64 SER D CA 1
ATOM 8232 C C . SER D 1 65 ? -22.705 -44.611 57.667 1.00 61.90 64 SER D C 1
ATOM 8233 O O . SER D 1 65 ? -23.417 -45.578 57.325 1.00 60.35 64 SER D O 1
ATOM 8236 N N . SER D 1 66 ? -21.791 -44.643 58.642 1.00 64.77 65 SER D N 1
ATOM 8237 C CA . SER D 1 66 ? -21.638 -45.734 59.638 1.00 68.38 65 SER D CA 1
ATOM 8238 C C . SER D 1 66 ? -21.174 -45.143 60.974 1.00 71.69 65 SER D C 1
ATOM 8239 O O . SER D 1 66 ? -20.061 -44.579 61.013 1.00 73.03 65 SER D O 1
ATOM 8242 N N . ASN D 1 67 ? -22.007 -45.261 62.014 1.00 70.82 66 ASN D N 1
ATOM 8243 C CA . ASN D 1 67 ? -21.724 -44.787 63.397 1.00 74.19 66 ASN D CA 1
ATOM 8244 C C . ASN D 1 67 ? -21.376 -43.292 63.368 1.00 77.50 66 ASN D C 1
ATOM 8245 O O . ASN D 1 67 ? -20.370 -42.902 63.996 1.00 78.62 66 ASN D O 1
ATOM 8250 N N . ASP D 1 68 ? -22.170 -42.499 62.638 1.00 76.92 67 ASP D N 1
ATOM 8251 C CA . ASP D 1 68 ? -22.103 -41.010 62.577 1.00 77.61 67 ASP D CA 1
ATOM 8252 C C . ASP D 1 68 ? -20.838 -40.531 61.846 1.00 77.57 67 ASP D C 1
ATOM 8253 O O . ASP D 1 68 ? -20.619 -39.302 61.818 1.00 82.89 67 ASP D O 1
ATOM 8258 N N . ARG D 1 69 ? -20.042 -41.443 61.275 1.00 71.42 68 ARG D N 1
ATOM 8259 C CA . ARG D 1 69 ? -18.947 -41.114 60.321 1.00 68.16 68 ARG D CA 1
ATOM 8260 C C . ARG D 1 69 ? -19.498 -41.248 58.899 1.00 62.00 68 ARG D C 1
ATOM 8261 O O . ARG D 1 69 ? -20.397 -42.088 58.699 1.00 57.43 68 ARG D O 1
ATOM 8269 N N . VAL D 1 70 ? -18.971 -40.466 57.953 1.00 58.41 69 VAL D N 1
ATOM 8270 C CA . VAL D 1 70 ? -19.408 -40.486 56.525 1.00 56.02 69 VAL D CA 1
ATOM 8271 C C . VAL D 1 70 ? -18.192 -40.716 55.624 1.00 56.01 69 VAL D C 1
ATOM 8272 O O . VAL D 1 70 ? -17.104 -40.201 55.942 1.00 57.49 69 VAL D O 1
ATOM 8276 N N . ALA D 1 71 ? -18.400 -41.477 54.547 1.00 54.53 70 ALA D N 1
ATOM 8277 C CA . ALA D 1 71 ? -17.468 -41.662 53.412 1.00 54.04 70 ALA D CA 1
ATOM 8278 C C . ALA D 1 71 ? -18.219 -41.338 52.118 1.00 53.45 70 ALA D C 1
ATOM 8279 O O . ALA D 1 71 ? -19.471 -41.350 52.144 1.00 51.17 70 ALA D O 1
ATOM 8281 N N . LEU D 1 72 ? -17.488 -41.042 51.041 1.00 53.32 71 LEU D N 1
ATOM 8282 C CA . LEU D 1 72 ? -18.066 -40.892 49.679 1.00 53.86 71 LEU D CA 1
ATOM 8283 C C . LEU D 1 72 ? -18.629 -42.247 49.245 1.00 54.93 71 LEU D C 1
ATOM 8284 O O . LEU D 1 72 ? -17.998 -43.273 49.566 1.00 56.55 71 LEU D O 1
ATOM 8289 N N . SER D 1 73 ? -19.781 -42.250 48.567 1.00 56.86 72 SER D N 1
ATOM 8290 C CA . SER D 1 73 ? -20.399 -43.465 47.971 1.00 58.61 72 SER D CA 1
ATOM 8291 C C . SER D 1 73 ? -19.472 -43.997 46.875 1.00 58.55 72 SER D C 1
ATOM 8292 O O . SER D 1 73 ? -18.589 -43.239 46.431 1.00 62.23 72 SER D O 1
ATOM 8295 N N . GLU D 1 74 ? -19.677 -45.246 46.454 1.00 60.91 73 GLU D N 1
ATOM 8296 C CA . GLU D 1 74 ? -18.822 -45.939 45.454 1.00 66.24 73 GLU D CA 1
ATOM 8297 C C . GLU D 1 74 ? -18.856 -45.150 44.138 1.00 65.03 73 GLU D C 1
ATOM 8298 O O . GLU D 1 74 ? -17.780 -44.942 43.547 1.00 65.13 73 GLU D O 1
ATOM 8304 N N . GLU D 1 75 ? -20.042 -44.691 43.726 1.00 66.29 74 GLU D N 1
ATOM 8305 C CA . GLU D 1 75 ? -20.269 -44.010 42.422 1.00 67.89 74 GLU D CA 1
ATOM 8306 C C . GLU D 1 75 ? -19.819 -42.542 42.475 1.00 63.36 74 GLU D C 1
ATOM 8307 O O . GLU D 1 75 ? -19.833 -41.899 41.406 1.00 65.91 74 GLU D O 1
ATOM 8313 N N . CYS D 1 76 ? -19.434 -42.027 43.651 1.00 60.59 75 CYS D N 1
ATOM 8314 C CA . CYS D 1 76 ? -19.072 -40.596 43.864 1.00 59.42 75 CYS D CA 1
ATOM 8315 C C . CYS D 1 76 ? -17.644 -40.436 44.415 1.00 58.47 75 CYS D C 1
ATOM 8316 O O . CYS D 1 76 ? -17.258 -39.280 44.684 1.00 53.30 75 CYS D O 1
ATOM 8319 N N . ARG D 1 77 ? -16.871 -41.524 44.534 1.00 59.46 76 ARG D N 1
ATOM 8320 C CA . ARG D 1 77 ? -15.467 -41.515 45.042 1.00 62.62 76 ARG D CA 1
ATOM 8321 C C . ARG D 1 77 ? -14.648 -40.437 44.316 1.00 58.40 76 ARG D C 1
ATOM 8322 O O . ARG D 1 77 ? -13.770 -39.829 44.960 1.00 58.50 76 ARG D O 1
ATOM 8330 N N . VAL D 1 78 ? -14.925 -40.229 43.023 1.00 56.36 77 VAL D N 1
ATOM 8331 C CA . VAL D 1 78 ? -14.229 -39.266 42.112 1.00 58.27 77 VAL D CA 1
ATOM 8332 C C . VAL D 1 78 ? -14.224 -37.841 42.692 1.00 59.89 77 VAL D C 1
ATOM 8333 O O . VAL D 1 78 ? -13.301 -37.083 42.329 1.00 59.96 77 VAL D O 1
ATOM 8337 N N . LEU D 1 79 ? -15.202 -37.470 43.530 1.00 57.93 78 LEU D N 1
ATOM 8338 C CA . LEU D 1 79 ? -15.303 -36.103 44.123 1.00 56.56 78 LEU D CA 1
ATOM 8339 C C . LEU D 1 79 ? -14.083 -35.807 45.007 1.00 57.45 78 LEU D C 1
ATOM 8340 O O . LEU D 1 79 ? -13.757 -34.615 45.162 1.00 57.00 78 LEU D O 1
ATOM 8345 N N . ALA D 1 80 ? -13.440 -36.839 45.566 1.00 59.97 79 ALA D N 1
ATOM 8346 C CA . ALA D 1 80 ? -12.216 -36.723 46.397 1.00 63.12 79 ALA D CA 1
ATOM 8347 C C . ALA D 1 80 ? -11.029 -36.268 45.538 1.00 62.34 79 ALA D C 1
ATOM 8348 O O . ALA D 1 80 ? -10.095 -35.664 46.103 1.00 66.50 79 ALA D O 1
ATOM 8350 N N . ASP D 1 81 ? -11.064 -36.559 44.232 1.00 62.13 80 ASP D N 1
ATOM 8351 C CA . ASP D 1 81 ? -10.010 -36.200 43.245 1.00 61.85 80 ASP D CA 1
ATOM 8352 C C . ASP D 1 81 ? -10.357 -34.852 42.613 1.00 62.00 80 ASP D C 1
ATOM 8353 O O . ASP D 1 81 ? -11.321 -34.754 41.854 1.00 62.30 80 ASP D O 1
ATOM 8358 N N . PRO D 1 82 ? -9.578 -33.778 42.887 1.00 62.26 81 PRO D N 1
ATOM 8359 C CA . PRO D 1 82 ? -9.897 -32.443 42.373 1.00 62.29 81 PRO D CA 1
ATOM 8360 C C . PRO D 1 82 ? -9.763 -32.293 40.848 1.00 58.99 81 PRO D C 1
ATOM 8361 O O . PRO D 1 82 ? -10.280 -31.326 40.317 1.00 52.83 81 PRO D O 1
ATOM 8365 N N . GLU D 1 83 ? -9.084 -33.238 40.189 1.00 61.61 82 GLU D N 1
ATOM 8366 C CA . GLU D 1 83 ? -8.819 -33.223 38.725 1.00 61.87 82 GLU D CA 1
ATOM 8367 C C . GLU D 1 83 ? -9.770 -34.184 37.997 1.00 58.18 82 GLU D C 1
ATOM 8368 O O . GLU D 1 83 ? -9.685 -34.253 36.756 1.00 60.19 82 GLU D O 1
ATOM 8374 N N . SER D 1 84 ? -10.646 -34.888 38.723 1.00 55.93 83 SER D N 1
ATOM 8375 C CA . SER D 1 84 ? -11.711 -35.747 38.138 1.00 55.88 83 SER D CA 1
ATOM 8376 C C . SER D 1 84 ? -12.675 -34.866 37.336 1.00 54.70 83 SER D C 1
ATOM 8377 O O . SER D 1 84 ? -12.847 -33.687 37.705 1.00 53.91 83 SER D O 1
ATOM 8380 N N . MET D 1 85 ? -13.267 -35.415 36.273 1.00 54.78 84 MET D N 1
ATOM 8381 C CA . MET D 1 85 ? -14.242 -34.701 35.406 1.00 56.15 84 MET D CA 1
ATOM 8382 C C . MET D 1 85 ? -15.323 -34.066 36.289 1.00 55.42 84 MET D C 1
ATOM 8383 O O . MET D 1 85 ? -15.580 -32.859 36.129 1.00 56.29 84 MET D O 1
ATOM 8388 N N . GLU D 1 86 ? -15.902 -34.854 37.200 1.00 51.01 85 GLU D N 1
ATOM 8389 C CA . GLU D 1 86 ? -17.043 -34.456 38.069 1.00 51.83 85 GLU D CA 1
ATOM 8390 C C . GLU D 1 86 ? -16.640 -33.267 38.953 1.00 50.70 85 GLU D C 1
ATOM 8391 O O . GLU D 1 86 ? -17.458 -32.335 39.087 1.00 48.03 85 GLU D O 1
ATOM 8397 N N . SER D 1 87 ? -15.433 -33.298 39.526 1.00 52.74 86 SER D N 1
ATOM 8398 C CA . SER D 1 87 ? -14.872 -32.213 40.376 1.00 51.40 86 SER D CA 1
ATOM 8399 C C . SER D 1 87 ? -14.730 -30.927 39.556 1.00 50.28 86 SER D C 1
ATOM 8400 O O . SER D 1 87 ? -15.128 -29.866 40.066 1.00 48.76 86 SER D O 1
ATOM 8403 N N . LEU D 1 88 ? -14.201 -31.028 38.332 1.00 50.76 87 LEU D N 1
ATOM 8404 C CA . LEU D 1 88 ? -13.960 -29.876 37.418 1.00 50.97 87 LEU D CA 1
ATOM 8405 C C . LEU D 1 88 ? -15.296 -29.292 36.941 1.00 48.77 87 LEU D C 1
ATOM 8406 O O . LEU D 1 88 ? -15.360 -28.061 36.770 1.00 51.19 87 LEU D O 1
ATOM 8411 N N . ILE D 1 89 ? -16.315 -30.135 36.727 1.00 49.52 88 ILE D N 1
ATOM 8412 C CA . ILE D 1 89 ? -17.702 -29.690 36.389 1.00 48.55 88 ILE D CA 1
ATOM 8413 C C . ILE D 1 89 ? -18.261 -28.903 37.581 1.00 46.90 88 ILE D C 1
ATOM 8414 O O . ILE D 1 89 ? -18.799 -27.803 37.359 1.00 46.68 88 ILE D O 1
ATOM 8419 N N . ALA D 1 90 ? -18.129 -29.447 38.796 1.00 44.82 89 ALA D N 1
ATOM 8420 C CA . ALA D 1 90 ? -18.642 -28.860 40.058 1.00 45.13 89 ALA D CA 1
ATOM 8421 C C . ALA D 1 90 ? -17.985 -27.497 40.323 1.00 43.61 89 ALA D C 1
ATOM 8422 O O . ALA D 1 90 ? -18.657 -26.622 40.902 1.00 41.64 89 ALA D O 1
ATOM 8424 N N . LYS D 1 91 ? -16.723 -27.327 39.916 1.00 45.50 90 LYS D N 1
ATOM 8425 C CA . LYS D 1 91 ? -15.923 -26.091 40.139 1.00 45.10 90 LYS D CA 1
ATOM 8426 C C . LYS D 1 91 ? -16.247 -25.045 39.065 1.00 42.16 90 LYS D C 1
ATOM 8427 O O . LYS D 1 91 ? -15.954 -23.858 39.304 1.00 45.87 90 LYS D O 1
ATOM 8433 N N . TRP D 1 92 ? -16.807 -25.467 37.926 1.00 39.50 91 TRP D N 1
ATOM 8434 C CA . TRP D 1 92 ? -17.117 -24.593 36.760 1.00 41.28 91 TRP D CA 1
ATOM 8435 C C . TRP D 1 92 ? -18.610 -24.240 36.711 1.00 41.01 91 TRP D C 1
ATOM 8436 O O . TRP D 1 92 ? -18.923 -23.040 36.596 1.00 41.25 91 TRP D O 1
ATOM 8447 N N . GLU D 1 93 ? -19.482 -25.253 36.761 1.00 39.78 92 GLU D N 1
ATOM 8448 C CA . GLU D 1 93 ? -20.906 -25.203 36.314 1.00 41.78 92 GLU D CA 1
ATOM 8449 C C . GLU D 1 93 ? -21.684 -24.072 37.004 1.00 39.71 92 GLU D C 1
ATOM 8450 O O . GLU D 1 93 ? -22.583 -23.506 36.355 1.00 39.81 92 GLU D O 1
ATOM 8456 N N . PHE D 1 94 ? -21.374 -23.766 38.268 1.00 38.60 93 PHE D N 1
ATOM 8457 C CA . PHE D 1 94 ? -22.215 -22.924 39.163 1.00 39.42 93 PHE D CA 1
ATOM 8458 C C . PHE D 1 94 ? -21.639 -21.508 39.296 1.00 40.35 93 PHE D C 1
ATOM 8459 O O . PHE D 1 94 ? -22.088 -20.778 40.203 1.00 42.11 93 PHE D O 1
ATOM 8467 N N . ASN D 1 95 ? -20.714 -21.117 38.409 1.00 40.54 94 ASN D N 1
ATOM 8468 C CA . ASN D 1 95 ? -20.272 -19.705 38.239 1.00 40.88 94 ASN D CA 1
ATOM 8469 C C . ASN D 1 95 ? -21.529 -18.846 38.042 1.00 40.54 94 ASN D C 1
ATOM 8470 O O . ASN D 1 95 ? -22.465 -19.318 37.366 1.00 40.09 94 ASN D O 1
ATOM 8475 N N . SER D 1 96 ? -21.551 -17.648 38.631 1.00 40.15 95 SER D N 1
ATOM 8476 C CA . SER D 1 96 ? -22.733 -16.747 38.706 1.00 41.02 95 SER D CA 1
ATOM 8477 C C . SER D 1 96 ? -23.306 -16.474 37.308 1.00 39.96 95 SER D C 1
ATOM 8478 O O . SER D 1 96 ? -24.545 -16.478 37.176 1.00 40.14 95 SER D O 1
ATOM 8481 N N . GLY D 1 97 ? -22.437 -16.253 36.315 1.00 39.80 96 GLY D N 1
ATOM 8482 C CA . GLY D 1 97 ? -22.811 -15.930 34.924 1.00 40.41 96 GLY D CA 1
ATOM 8483 C C . GLY D 1 97 ? -23.701 -16.996 34.307 1.00 39.90 96 GLY D C 1
ATOM 8484 O O . GLY D 1 97 ? -24.791 -16.644 33.807 1.00 41.98 96 GLY D O 1
ATOM 8485 N N . LEU D 1 98 ? -23.263 -18.257 34.345 1.00 39.64 97 LEU D N 1
ATOM 8486 C CA . LEU D 1 98 ? -23.988 -19.407 33.744 1.00 41.19 97 LEU D CA 1
ATOM 8487 C C . LEU D 1 98 ? -25.242 -19.710 34.573 1.00 40.69 97 LEU D C 1
ATOM 8488 O O . LEU D 1 98 ? -26.307 -19.917 33.967 1.00 41.92 97 LEU D O 1
ATOM 8493 N N . TRP D 1 99 ? -25.119 -19.726 35.903 1.00 40.48 98 TRP D N 1
ATOM 8494 C CA . TRP D 1 99 ? -26.244 -19.985 36.842 1.00 38.83 98 TRP D CA 1
ATOM 8495 C C . TRP D 1 99 ? -27.410 -19.040 36.523 1.00 39.67 98 TRP D C 1
ATOM 8496 O O . TRP D 1 99 ? -28.548 -19.523 36.427 1.00 40.57 98 TRP D O 1
ATOM 8507 N N . ASN D 1 100 ? -27.124 -17.750 36.328 1.00 39.14 99 ASN D N 1
ATOM 8508 C CA . ASN D 1 100 ? -28.136 -16.686 36.087 1.00 39.57 99 ASN D CA 1
ATOM 8509 C C . ASN D 1 100 ? -28.652 -16.757 34.645 1.00 38.87 99 ASN D C 1
ATOM 8510 O O . ASN D 1 100 ? -29.793 -16.323 34.423 1.00 40.67 99 ASN D O 1
ATOM 8515 N N . ALA D 1 101 ? -27.856 -17.278 33.707 1.00 38.74 100 ALA D N 1
ATOM 8516 C CA . ALA D 1 101 ? -28.248 -17.477 32.289 1.00 41.03 100 ALA D CA 1
ATOM 8517 C C . ALA D 1 101 ? -29.555 -18.278 32.214 1.00 41.45 100 ALA D C 1
ATOM 8518 O O . ALA D 1 101 ? -30.421 -17.926 31.392 1.00 42.46 100 ALA D O 1
ATOM 8520 N N . TRP D 1 102 ? -29.693 -19.307 33.053 1.00 40.63 101 TRP D N 1
ATOM 8521 C CA . TRP D 1 102 ? -30.840 -20.255 33.045 1.00 41.46 101 TRP D CA 1
ATOM 8522 C C . TRP D 1 102 ? -32.160 -19.523 33.329 1.00 42.67 101 TRP D C 1
ATOM 8523 O O . TRP D 1 102 ? -33.197 -19.966 32.792 1.00 42.49 101 TRP D O 1
ATOM 8534 N N . LEU D 1 103 ? -32.128 -18.441 34.118 1.00 40.76 102 LEU D N 1
ATOM 8535 C CA . LEU D 1 103 ? -33.331 -17.646 34.491 1.00 42.93 102 LEU D CA 1
ATOM 8536 C C . LEU D 1 103 ? -33.874 -16.890 33.269 1.00 43.39 102 LEU D C 1
ATOM 8537 O O . LEU D 1 103 ? -35.074 -16.545 33.289 1.00 44.49 102 LEU D O 1
ATOM 8542 N N . MET D 1 104 ? -33.038 -16.638 32.255 1.00 43.70 103 MET D N 1
ATOM 8543 C CA . MET D 1 104 ? -33.411 -15.868 31.036 1.00 46.70 103 MET D CA 1
ATOM 8544 C C . MET D 1 104 ? -33.700 -16.808 29.858 1.00 46.40 103 MET D C 1
ATOM 8545 O O . MET D 1 104 ? -33.902 -16.295 28.739 1.00 50.36 103 MET D O 1
ATOM 8550 N N . TYR D 1 105 ? -33.752 -18.122 30.094 1.00 44.25 104 TYR D N 1
ATOM 8551 C CA . TYR D 1 105 ? -34.010 -19.155 29.055 1.00 45.65 104 TYR D CA 1
ATOM 8552 C C . TYR D 1 105 ? -35.395 -18.936 28.444 1.00 47.80 104 TYR D C 1
ATOM 8553 O O . TYR D 1 105 ? -35.536 -18.969 27.223 1.00 48.39 104 TYR D O 1
ATOM 8562 N N . PRO D 1 106 ? -36.459 -18.691 29.247 1.00 49.28 105 PRO D N 1
ATOM 8563 C CA . PRO D 1 106 ? -37.787 -18.407 28.694 1.00 52.42 105 PRO D CA 1
ATOM 8564 C C . PRO D 1 106 ? -37.808 -17.129 27.841 1.00 54.88 105 PRO D C 1
ATOM 8565 O O . PRO D 1 106 ? -38.370 -17.148 26.762 1.00 58.23 105 PRO D O 1
ATOM 8569 N N . LYS D 1 107 ? -37.203 -16.059 28.363 1.00 56.94 106 LYS D N 1
ATOM 8570 C CA . LYS D 1 107 ? -37.086 -14.730 27.706 1.00 60.17 106 LYS D CA 1
ATOM 8571 C C . LYS D 1 107 ? -36.390 -14.890 26.350 1.00 58.91 106 LYS D C 1
ATOM 8572 O O . LYS D 1 107 ? -36.876 -14.298 25.367 1.00 60.05 106 LYS D O 1
ATOM 8578 N N . SER D 1 108 ? -35.300 -15.665 26.306 1.00 58.03 107 SER D N 1
ATOM 8579 C CA . SER D 1 108 ? -34.513 -15.957 25.078 1.00 58.29 107 SER D CA 1
ATOM 8580 C C . SER D 1 108 ? -35.390 -16.701 24.063 1.00 59.17 107 SER D C 1
ATOM 8581 O O . SER D 1 108 ? -35.283 -16.389 22.865 1.00 62.73 107 SER D O 1
ATOM 8584 N N . LEU D 1 109 ? -36.218 -17.644 24.525 1.00 58.23 108 LEU D N 1
ATOM 8585 C CA . LEU D 1 109 ? -37.131 -18.450 23.666 1.00 59.51 108 LEU D CA 1
ATOM 8586 C C . LEU D 1 109 ? -38.145 -17.533 22.969 1.00 62.46 108 LEU D C 1
ATOM 8587 O O . LEU D 1 109 ? -38.370 -17.725 21.755 1.00 63.07 108 LEU D O 1
ATOM 8592 N N . LEU D 1 110 ? -38.726 -16.577 23.703 1.00 62.81 109 LEU D N 1
ATOM 8593 C CA . LEU D 1 110 ? -39.833 -15.705 23.218 1.00 66.82 109 LEU D CA 1
ATOM 8594 C C . LEU D 1 110 ? -39.290 -14.518 22.410 1.00 70.59 109 LEU D C 1
ATOM 8595 O O . LEU D 1 110 ? -40.032 -14.032 21.541 1.00 71.48 109 LEU D O 1
ATOM 8600 N N . GLU D 1 111 ? -38.061 -14.063 22.681 1.00 76.21 110 GLU D N 1
ATOM 8601 C CA . GLU D 1 111 ? -37.505 -12.803 22.109 1.00 81.36 110 GLU D CA 1
ATOM 8602 C C . GLU D 1 111 ? -37.170 -12.984 20.622 1.00 84.51 110 GLU D C 1
ATOM 8603 O O . GLU D 1 111 ? -37.630 -12.144 19.819 1.00 85.68 110 GLU D O 1
ATOM 8609 N N . ASN D 1 112 ? -36.397 -14.019 20.268 1.00 84.24 111 ASN D N 1
ATOM 8610 C CA . ASN D 1 112 ? -35.957 -14.300 18.872 1.00 86.27 111 ASN D CA 1
ATOM 8611 C C . ASN D 1 112 ? -35.159 -13.101 18.338 1.00 86.29 111 ASN D C 1
ATOM 8612 O O . ASN D 1 112 ? -35.373 -12.709 17.172 1.00 89.11 111 ASN D O 1
ATOM 8617 N N . ASN D 1 113 ? -34.257 -12.560 19.162 1.00 87.19 112 ASN D N 1
ATOM 8618 C CA . ASN D 1 113 ? -33.424 -11.364 18.854 1.00 84.69 112 ASN D CA 1
ATOM 8619 C C . ASN D 1 113 ? -32.021 -11.802 18.412 1.00 79.92 112 ASN D C 1
ATOM 8620 O O . ASN D 1 113 ? -31.203 -10.914 18.102 1.00 82.62 112 ASN D O 1
ATOM 8625 N N . GLY D 1 114 ? -31.754 -13.113 18.396 1.00 73.35 113 GLY D N 1
ATOM 8626 C CA . GLY D 1 114 ? -30.424 -13.691 18.121 1.00 70.74 113 GLY D CA 1
ATOM 8627 C C . GLY D 1 114 ? -29.530 -13.690 19.354 1.00 67.01 113 GLY D C 1
ATOM 8628 O O . GLY D 1 114 ? -28.352 -14.076 19.217 1.00 66.09 113 GLY D O 1
ATOM 8629 N N . LYS D 1 115 ? -30.061 -13.279 20.514 1.00 65.17 114 LYS D N 1
ATOM 8630 C CA . LYS D 1 115 ? -29.333 -13.225 21.812 1.00 61.92 114 LYS D CA 1
ATOM 8631 C C . LYS D 1 115 ? -29.655 -14.480 22.629 1.00 57.89 114 LYS D C 1
ATOM 8632 O O . LYS D 1 115 ? -30.852 -14.756 22.844 1.00 56.90 114 LYS D O 1
ATOM 8638 N N . SER D 1 116 ? -28.618 -15.194 23.078 1.00 55.79 115 SER D N 1
ATOM 8639 C CA . SER D 1 116 ? -28.714 -16.357 23.999 1.00 54.52 115 SER D CA 1
ATOM 8640 C C . SER D 1 116 ? -29.186 -15.881 25.377 1.00 52.89 115 SER D C 1
ATOM 8641 O O . SER D 1 116 ? -28.969 -14.695 25.701 1.00 52.89 115 SER D O 1
ATOM 8644 N N . ALA D 1 117 ? -29.790 -16.782 26.157 1.00 51.92 116 ALA D N 1
ATOM 8645 C CA . ALA D 1 117 ? -30.225 -16.547 27.555 1.00 50.34 116 ALA D CA 1
ATOM 8646 C C . ALA D 1 117 ? -29.052 -15.989 28.369 1.00 49.07 116 ALA D C 1
ATOM 8647 O O . ALA D 1 117 ? -29.276 -15.060 29.169 1.00 49.96 116 ALA D O 1
ATOM 8649 N N . PHE D 1 118 ? -27.849 -16.536 28.159 1.00 48.85 117 PHE D N 1
ATOM 8650 C CA . PHE D 1 118 ? -26.584 -16.096 28.806 1.00 48.93 117 PHE D CA 1
ATOM 8651 C C . PHE D 1 118 ? -26.344 -14.613 28.504 1.00 49.70 117 PHE D C 1
ATOM 8652 O O . PHE D 1 118 ? -26.007 -13.866 29.442 1.00 50.52 117 PHE D O 1
ATOM 8660 N N . GLU D 1 119 ? -26.505 -14.210 27.238 1.00 51.67 118 GLU D N 1
ATOM 8661 C CA . GLU D 1 119 ? -26.254 -12.819 26.773 1.00 53.90 118 GLU D CA 1
ATOM 8662 C C . GLU D 1 119 ? -27.275 -11.871 27.415 1.00 52.57 118 GLU D C 1
ATOM 8663 O O . GLU D 1 119 ? -26.860 -10.781 27.848 1.00 52.48 118 GLU D O 1
ATOM 8669 N N . ILE D 1 120 ? -28.550 -12.272 27.483 1.00 52.03 119 ILE D N 1
ATOM 8670 C CA . ILE D 1 120 ? -29.643 -11.466 28.110 1.00 51.74 119 ILE D CA 1
ATOM 8671 C C . ILE D 1 120 ? -29.295 -11.256 29.588 1.00 48.35 119 ILE D C 1
ATOM 8672 O O . ILE D 1 120 ? -29.452 -10.126 30.073 1.00 49.84 119 ILE D O 1
ATOM 8677 N N . ALA D 1 121 ? -28.829 -12.312 30.261 1.00 47.66 120 ALA D N 1
ATOM 8678 C CA . ALA D 1 121 ? -28.519 -12.337 31.711 1.00 48.58 120 ALA D CA 1
ATOM 8679 C C . ALA D 1 121 ? -27.264 -11.510 32.016 1.00 47.87 120 ALA D C 1
ATOM 8680 O O . ALA D 1 121 ? -27.276 -10.777 33.021 1.00 47.66 120 ALA D O 1
ATOM 8682 N N . ASN D 1 122 ? -26.220 -11.640 31.193 1.00 46.94 121 ASN D N 1
ATOM 8683 C CA . ASN D 1 122 ? -24.848 -11.151 31.507 1.00 49.17 121 ASN D CA 1
ATOM 8684 C C . ASN D 1 122 ? -24.492 -9.909 30.680 1.00 52.97 121 ASN D C 1
ATOM 8685 O O . ASN D 1 122 ? -23.473 -9.273 31.010 1.00 55.86 121 ASN D O 1
ATOM 8690 N N . GLY D 1 123 ? -25.283 -9.583 29.650 1.00 54.65 122 GLY D N 1
ATOM 8691 C CA . GLY D 1 123 ? -25.074 -8.407 28.783 1.00 55.73 122 GLY D CA 1
ATOM 8692 C C . GLY D 1 123 ? -23.946 -8.611 27.782 1.00 57.88 122 GLY D C 1
ATOM 8693 O O . GLY D 1 123 ? -23.635 -7.651 27.054 1.00 62.32 122 GLY D O 1
ATOM 8694 N N . LYS D 1 124 ? -23.354 -9.811 27.742 1.00 58.58 123 LYS D N 1
ATOM 8695 C CA . LYS D 1 124 ? -22.261 -10.190 26.805 1.00 59.47 123 LYS D CA 1
ATOM 8696 C C . LYS D 1 124 ? -22.452 -11.639 26.368 1.00 54.83 123 LYS D C 1
ATOM 8697 O O . LYS D 1 124 ? -22.920 -12.460 27.153 1.00 54.07 123 LYS D O 1
ATOM 8703 N N . PRO D 1 125 ? -22.075 -12.006 25.121 1.00 54.46 124 PRO D N 1
ATOM 8704 C CA . PRO D 1 125 ? -22.047 -13.410 24.716 1.00 54.34 124 PRO D CA 1
ATOM 8705 C C . PRO D 1 125 ? -20.998 -14.201 25.516 1.00 53.31 124 PRO D C 1
ATOM 8706 O O . PRO D 1 125 ? -20.062 -13.602 26.028 1.00 53.20 124 PRO D O 1
ATOM 8710 N N . PHE D 1 126 ? -21.187 -15.521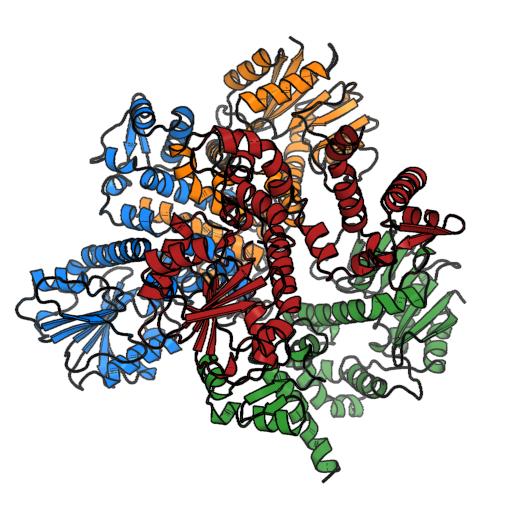 25.590 1.00 50.39 125 PHE D N 1
ATOM 8711 C CA . PHE D 1 126 ? -20.463 -16.460 26.487 1.00 51.12 125 PHE D CA 1
ATOM 8712 C C . PHE D 1 126 ? -18.955 -16.183 26.462 1.00 51.35 125 PHE D C 1
ATOM 8713 O O . PHE D 1 126 ? -18.385 -15.896 27.530 1.00 51.30 125 PHE D O 1
ATOM 8721 N N . PHE D 1 127 ? -18.330 -16.267 25.284 1.00 52.48 126 PHE D N 1
ATOM 8722 C CA . PHE D 1 127 ? -16.852 -16.237 25.115 1.00 53.81 126 PHE D CA 1
ATOM 8723 C C . PHE D 1 127 ? -16.318 -14.821 25.374 1.00 55.89 126 PHE D C 1
ATOM 8724 O O . PHE D 1 127 ? -15.190 -14.706 25.894 1.00 58.81 126 PHE D O 1
ATOM 8732 N N . GLU D 1 128 ? -17.101 -13.785 25.051 1.00 57.84 127 GLU D N 1
ATOM 8733 C CA . GLU D 1 128 ? -16.782 -12.368 25.388 1.00 60.24 127 GLU D CA 1
ATOM 8734 C C . GLU D 1 128 ? -16.744 -12.199 26.912 1.00 58.37 127 GLU D C 1
ATOM 8735 O O . GLU D 1 128 ? -15.895 -11.431 27.396 1.00 62.30 127 GLU D O 1
ATOM 8741 N N . TYR D 1 129 ? -17.642 -12.879 27.631 1.00 55.95 128 TYR D N 1
ATOM 8742 C CA . TYR D 1 129 ? -17.775 -12.817 29.112 1.00 54.77 128 TYR D CA 1
ATOM 8743 C C . TYR D 1 129 ? -16.514 -13.389 29.774 1.00 55.02 128 TYR D C 1
ATOM 8744 O O . TYR D 1 129 ? -15.998 -12.757 30.722 1.00 53.07 128 TYR D O 1
ATOM 8753 N N . LEU D 1 130 ? -16.036 -14.542 29.288 1.00 55.93 129 LEU D N 1
ATOM 8754 C CA . LEU D 1 130 ? -14.824 -15.236 29.808 1.00 56.76 129 LEU D CA 1
ATOM 8755 C C . LEU D 1 130 ? -13.590 -14.338 29.650 1.00 59.59 129 LEU D C 1
ATOM 8756 O O . LEU D 1 130 ? -12.649 -14.500 30.449 1.00 60.71 129 LEU D O 1
ATOM 8761 N N . ASP D 1 131 ? -13.586 -13.437 28.662 1.00 60.86 130 ASP D N 1
ATOM 8762 C CA . ASP D 1 131 ? -12.451 -12.512 28.395 1.00 65.80 130 ASP D CA 1
ATOM 8763 C C . ASP D 1 131 ? -12.271 -11.551 29.576 1.00 65.75 130 ASP D C 1
ATOM 8764 O O . ASP D 1 131 ? -11.117 -11.169 29.839 1.00 68.11 130 ASP D O 1
ATOM 8769 N N . SER D 1 132 ? -13.359 -11.188 30.264 1.00 65.54 131 SER D N 1
ATOM 8770 C CA . SER D 1 132 ? -13.364 -10.247 31.418 1.00 63.08 131 SER D CA 1
ATOM 8771 C C . SER D 1 132 ? -13.298 -11.009 32.751 1.00 61.16 131 SER D C 1
ATOM 8772 O O . SER D 1 132 ? -13.530 -10.368 33.798 1.00 59.51 131 SER D O 1
ATOM 8775 N N . ASN D 1 133 ? -12.991 -12.313 32.720 1.00 59.99 132 ASN D N 1
ATOM 8776 C CA . ASN D 1 133 ? -12.814 -13.167 33.927 1.00 62.39 132 ASN D CA 1
ATOM 8777 C C . ASN D 1 133 ? -11.696 -14.188 33.676 1.00 60.06 132 ASN D C 1
ATOM 8778 O O . ASN D 1 133 ? -11.998 -15.271 33.141 1.00 56.64 132 ASN D O 1
ATOM 8783 N N . LYS D 1 134 ? -10.462 -13.856 34.070 1.00 61.15 133 LYS D N 1
ATOM 8784 C CA . LYS D 1 134 ? -9.252 -14.706 33.890 1.00 62.62 133 LYS D CA 1
ATOM 8785 C C . LYS D 1 134 ? -9.471 -16.075 34.544 1.00 59.89 133 LYS D C 1
ATOM 8786 O O . LYS D 1 134 ? -9.340 -17.091 33.836 1.00 61.33 133 LYS D O 1
ATOM 8792 N N . LEU D 1 135 ? -9.773 -16.086 35.847 1.00 59.46 134 LEU D N 1
ATOM 8793 C CA . LEU D 1 135 ? -9.836 -17.311 36.691 1.00 60.61 134 LEU D CA 1
ATOM 8794 C C . LEU D 1 135 ? -10.928 -18.248 36.164 1.00 56.08 134 LEU D C 1
ATOM 8795 O O . LEU D 1 135 ? -10.680 -19.468 36.108 1.00 50.31 134 LEU D O 1
ATOM 8800 N N . LEU D 1 136 ? -12.090 -17.698 35.801 1.00 55.11 135 LEU D N 1
ATOM 8801 C CA . LEU D 1 136 ? -13.247 -18.484 35.297 1.00 55.72 135 LEU D CA 1
ATOM 8802 C C . LEU D 1 136 ? -12.870 -19.151 33.968 1.00 52.27 135 LEU D C 1
ATOM 8803 O O . LEU D 1 136 ? -13.248 -20.324 33.775 1.00 50.21 135 LEU D O 1
ATOM 8808 N N . LYS D 1 137 ? -12.143 -18.442 33.096 1.00 51.10 136 LYS D N 1
ATOM 8809 C CA . LYS D 1 137 ? -11.683 -18.974 31.784 1.00 53.75 136 LYS D CA 1
ATOM 8810 C C . LYS D 1 137 ? -10.791 -20.199 32.017 1.00 52.66 136 LYS D C 1
ATOM 8811 O O . LYS D 1 137 ? -10.978 -21.198 31.300 1.00 52.30 136 LYS D O 1
ATOM 8817 N N . SER D 1 138 ? -9.865 -20.129 32.983 1.00 55.02 137 SER D N 1
ATOM 8818 C CA . SER D 1 138 ? -8.919 -21.227 33.319 1.00 54.00 137 SER D CA 1
ATOM 8819 C C . SER D 1 138 ? -9.708 -22.464 33.772 1.00 51.63 137 SER D C 1
ATOM 8820 O O . SER D 1 138 ? -9.398 -23.567 33.285 1.00 53.04 137 SER D O 1
ATOM 8823 N N . LYS D 1 139 ? -10.712 -22.277 34.639 1.00 51.90 138 LYS D N 1
ATOM 8824 C CA . LYS D 1 139 ? -11.638 -23.348 35.107 1.00 53.21 138 LYS D CA 1
ATOM 8825 C C . LYS D 1 139 ? -12.333 -24.002 33.904 1.00 53.17 138 LYS D C 1
ATOM 8826 O O . LYS D 1 139 ? -12.443 -25.247 33.893 1.00 52.83 138 LYS D O 1
ATOM 8832 N N . PHE D 1 140 ? -12.801 -23.195 32.946 1.00 50.17 139 PHE D N 1
ATOM 8833 C CA . PHE D 1 140 ? -13.466 -23.660 31.699 1.00 49.56 139 PHE D CA 1
ATOM 8834 C C . PHE D 1 140 ? -12.467 -24.468 30.864 1.00 48.76 139 PHE D C 1
ATOM 8835 O O . PHE D 1 140 ? -12.788 -25.607 30.477 1.00 47.68 139 PHE D O 1
ATOM 8843 N N . ASP D 1 141 ? -11.288 -23.892 30.614 1.00 50.48 140 ASP D N 1
ATOM 8844 C CA . ASP D 1 141 ? -10.221 -24.478 29.758 1.00 51.87 140 ASP D CA 1
ATOM 8845 C C . ASP D 1 141 ? -9.720 -25.793 30.369 1.00 52.00 140 ASP D C 1
ATOM 8846 O O . ASP D 1 141 ? -9.396 -26.708 29.591 1.00 52.83 140 ASP D O 1
ATOM 8851 N N . SER D 1 142 ? -9.654 -25.885 31.702 1.00 54.88 141 SER D N 1
ATOM 8852 C CA . SER D 1 142 ? -9.245 -27.108 32.447 1.00 55.41 141 SER D CA 1
ATOM 8853 C C . SER D 1 142 ? -10.272 -28.224 32.221 1.00 54.84 141 SER D C 1
ATOM 8854 O O . SER D 1 142 ? -9.852 -29.378 32.015 1.00 53.79 141 SER D O 1
ATOM 8857 N N . LEU D 1 143 ? -11.564 -27.887 32.258 1.00 55.37 142 LEU D N 1
ATOM 8858 C CA . LEU D 1 143 ? -12.686 -28.832 32.000 1.00 56.89 142 LEU D CA 1
ATOM 8859 C C . LEU D 1 143 ? -12.555 -29.397 30.579 1.00 58.20 142 LEU D C 1
ATOM 8860 O O . LEU D 1 143 ? -12.717 -30.624 30.415 1.00 59.89 142 LEU D O 1
ATOM 8865 N N . MET D 1 144 ? -12.263 -28.534 29.599 1.00 54.18 143 MET D N 1
ATOM 8866 C CA . MET D 1 144 ? -12.071 -28.913 28.172 1.00 54.03 143 MET D CA 1
ATOM 8867 C C . MET D 1 144 ? -10.838 -29.820 28.047 1.00 54.47 143 MET D C 1
ATOM 8868 O O . MET D 1 144 ? -10.915 -30.821 27.314 1.00 53.11 143 MET D O 1
ATOM 8873 N N . SER D 1 145 ? -9.746 -29.487 28.744 1.00 55.25 144 SER D N 1
ATOM 8874 C CA . SER D 1 145 ? -8.474 -30.259 28.743 1.00 56.72 144 SER D CA 1
ATOM 8875 C C . SER D 1 145 ? -8.724 -31.695 29.222 1.00 57.98 144 SER D C 1
ATOM 8876 O O . SER D 1 145 ? -8.155 -32.624 28.613 1.00 60.83 144 SER D O 1
ATOM 8879 N N . LYS D 1 146 ? -9.545 -31.869 30.264 1.00 57.88 145 LYS D N 1
ATOM 8880 C CA . LYS D 1 146 ? -9.868 -33.194 30.860 1.00 59.08 145 LYS D CA 1
ATOM 8881 C C . LYS D 1 146 ? -10.666 -34.031 29.854 1.00 60.05 145 LYS D C 1
ATOM 8882 O O . LYS D 1 146 ? -10.454 -35.257 29.816 1.00 58.97 145 LYS D O 1
ATOM 8888 N N . ASP D 1 147 ? -11.549 -33.394 29.077 1.00 58.82 146 ASP D N 1
ATOM 8889 C CA . ASP D 1 147 ? -12.360 -34.062 28.024 1.00 58.54 146 ASP D CA 1
ATOM 8890 C C . ASP D 1 147 ? -11.424 -34.732 27.009 1.00 60.83 146 ASP D C 1
ATOM 8891 O O . ASP D 1 147 ? -11.701 -35.886 26.624 1.00 64.63 146 ASP D O 1
ATOM 8896 N N . SER D 1 148 ? -10.363 -34.032 26.594 1.00 57.85 147 SER D N 1
ATOM 8897 C CA . SER D 1 148 ? -9.333 -34.532 25.646 1.00 60.58 147 SER D CA 1
ATOM 8898 C C . SER D 1 148 ? -8.563 -35.698 26.280 1.00 61.79 147 SER D C 1
ATOM 8899 O O . SER D 1 148 ? -8.385 -36.721 25.591 1.00 68.23 147 SER D O 1
ATOM 8902 N N . ASP D 1 149 ? -8.138 -35.551 27.541 1.00 61.06 148 ASP D N 1
ATOM 8903 C CA . ASP D 1 149 ? -7.426 -36.602 28.321 1.00 63.46 148 ASP D CA 1
ATOM 8904 C C . ASP D 1 149 ? -8.198 -37.924 28.238 1.00 66.68 148 ASP D C 1
ATOM 8905 O O . ASP D 1 149 ? -7.555 -38.972 28.030 1.00 64.74 148 ASP D O 1
ATOM 8910 N N . LYS D 1 150 ? -9.525 -37.862 28.388 1.00 70.88 149 LYS D N 1
ATOM 8911 C CA . LYS D 1 150 ? -10.407 -39.040 28.613 1.00 72.21 149 LYS D CA 1
ATOM 8912 C C . LYS D 1 150 ? -10.688 -39.795 27.307 1.00 71.53 149 LYS D C 1
ATOM 8913 O O . LYS D 1 150 ? -11.104 -40.966 27.409 1.00 70.73 149 LYS D O 1
ATOM 8919 N N . MET D 1 151 ? -10.486 -39.176 26.137 1.00 69.06 150 MET D N 1
ATOM 8920 C CA . MET D 1 151 ? -10.881 -39.779 24.832 1.00 69.38 150 MET D CA 1
ATOM 8921 C C . MET D 1 151 ? -9.678 -40.009 23.903 1.00 72.19 150 MET D C 1
ATOM 8922 O O . MET D 1 151 ? -9.900 -40.622 22.840 1.00 64.14 150 MET D O 1
ATOM 8927 N N . ILE D 1 152 ? -8.468 -39.552 24.254 1.00 73.44 151 ILE D N 1
ATOM 8928 C CA . ILE D 1 152 ? -7.297 -39.567 23.321 1.00 75.21 151 ILE D CA 1
ATOM 8929 C C . ILE D 1 152 ? -6.950 -41.020 22.961 1.00 75.21 151 ILE D C 1
ATOM 8930 O O . ILE D 1 152 ? -6.563 -41.259 21.800 1.00 76.41 151 ILE D O 1
ATOM 8935 N N . GLU D 1 153 ? -7.102 -41.949 23.913 1.00 76.48 152 GLU D N 1
ATOM 8936 C CA . GLU D 1 153 ? -6.833 -43.403 23.733 1.00 77.68 152 GLU D CA 1
ATOM 8937 C C . GLU D 1 153 ? -7.863 -43.992 22.762 1.00 76.07 152 GLU D C 1
ATOM 8938 O O . GLU D 1 153 ? -7.458 -44.754 21.863 1.00 76.64 152 GLU D O 1
ATOM 8944 N N . LYS D 1 154 ? -9.143 -43.657 22.959 1.00 76.71 153 LYS D N 1
ATOM 8945 C CA . LYS D 1 154 ? -10.275 -44.054 22.077 1.00 77.99 153 LYS D CA 1
ATOM 8946 C C . LYS D 1 154 ? -10.059 -43.459 20.682 1.00 76.18 153 LYS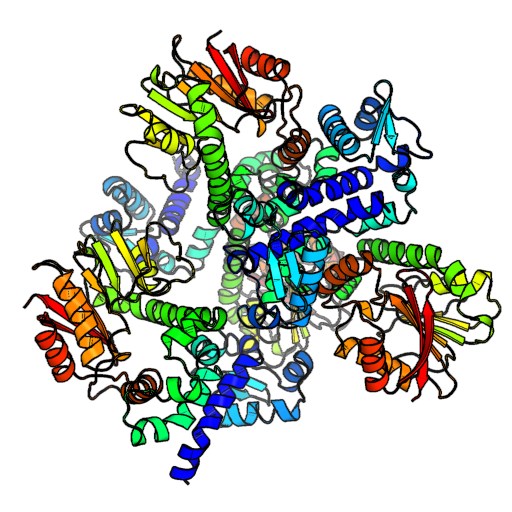 D C 1
ATOM 8947 O O . LYS D 1 154 ? -10.298 -44.171 19.687 1.00 77.48 153 LYS D O 1
ATOM 8953 N N . LEU D 1 155 ? -9.633 -42.194 20.630 1.00 72.75 154 LEU D N 1
ATOM 8954 C CA . LEU D 1 155 ? -9.383 -41.433 19.378 1.00 75.83 154 LEU D CA 1
ATOM 8955 C C . LEU D 1 155 ? -8.211 -42.062 18.613 1.00 78.95 154 LEU D C 1
ATOM 8956 O O . LEU D 1 155 ? -8.261 -42.066 17.365 1.00 83.63 154 LEU D O 1
ATOM 8961 N N . PHE D 1 156 ? -7.199 -42.560 19.334 1.00 80.52 155 PHE D N 1
ATOM 8962 C CA . PHE D 1 156 ? -5.956 -43.157 18.773 1.00 81.93 155 PHE D CA 1
ATOM 8963 C C . PHE D 1 156 ? -6.283 -44.402 17.940 1.00 82.75 155 PHE D C 1
ATOM 8964 O O . PHE D 1 156 ? -5.736 -44.532 16.827 1.00 87.53 155 PHE D O 1
ATOM 8972 N N . ASN D 1 157 ? -7.128 -45.291 18.471 1.00 82.74 156 ASN D N 1
ATOM 8973 C CA . ASN D 1 157 ? -7.426 -46.622 17.873 1.00 86.23 156 ASN D CA 1
ATOM 8974 C C . ASN D 1 157 ? -8.431 -46.480 16.719 1.00 82.99 156 ASN D C 1
ATOM 8975 O O . ASN D 1 157 ? -8.512 -47.423 15.906 1.00 82.70 156 ASN D O 1
ATOM 8980 N N . VAL D 1 158 ? -9.162 -45.359 16.642 1.00 80.64 157 VAL D N 1
ATOM 8981 C CA . VAL D 1 158 ? -10.275 -45.145 15.665 1.00 78.74 157 VAL D CA 1
ATOM 8982 C C . VAL D 1 158 ? -9.796 -44.290 14.479 1.00 77.33 157 VAL D C 1
ATOM 8983 O O . VAL D 1 158 ? -10.493 -44.298 13.445 1.00 71.44 157 VAL D O 1
ATOM 8987 N N . TYR D 1 159 ? -8.666 -43.581 14.607 1.00 77.60 158 TYR D N 1
ATOM 8988 C CA . TYR D 1 159 ? -8.117 -42.687 13.550 1.00 77.19 158 TYR D CA 1
ATOM 8989 C C . TYR D 1 159 ? -6.585 -42.671 13.597 1.00 78.47 158 TYR D C 1
ATOM 8990 O O . TYR D 1 159 ? -6.020 -42.622 14.708 1.00 76.10 158 TYR D O 1
ATOM 8999 N N . ASP D 1 160 ? -5.948 -42.668 12.418 1.00 78.77 159 ASP D N 1
ATOM 9000 C CA . ASP D 1 160 ? -4.471 -42.716 12.237 1.00 80.64 159 ASP D CA 1
ATOM 9001 C C . ASP D 1 160 ? -3.935 -41.295 12.015 1.00 81.31 159 ASP D C 1
ATOM 9002 O O . ASP D 1 160 ? -3.903 -40.845 10.851 1.00 78.77 159 ASP D O 1
ATOM 9007 N N . PHE D 1 161 ? -3.500 -40.635 13.095 1.00 82.46 160 PHE D N 1
ATOM 9008 C CA . PHE D 1 161 ? -2.994 -39.236 13.109 1.00 85.03 160 PHE D CA 1
ATOM 9009 C C . PHE D 1 161 ? -1.534 -39.184 12.638 1.00 87.38 160 PHE D C 1
ATOM 9010 O O . PHE D 1 161 ? -1.089 -38.102 12.204 1.00 86.29 160 PHE D O 1
ATOM 9018 N N . ASN D 1 162 ? -0.821 -40.314 12.711 1.00 86.43 161 ASN D N 1
ATOM 9019 C CA . ASN D 1 162 ? 0.601 -40.444 12.285 1.00 86.99 161 ASN D CA 1
ATOM 9020 C C . ASN D 1 162 ? 0.692 -40.355 10.755 1.00 86.62 161 ASN D C 1
ATOM 9021 O O . ASN D 1 162 ? 1.813 -40.175 10.243 1.00 83.06 161 ASN D O 1
ATOM 9026 N N . GLN D 1 163 ? -0.442 -40.474 10.057 1.00 87.75 162 GLN D N 1
ATOM 9027 C CA . GLN D 1 163 ? -0.530 -40.404 8.574 1.00 88.10 162 GLN D CA 1
ATOM 9028 C C . GLN D 1 163 ? -0.403 -38.944 8.110 1.00 83.48 162 GLN D C 1
ATOM 9029 O O . GLN D 1 163 ? -0.192 -38.734 6.901 1.00 81.47 162 GLN D O 1
ATOM 9035 N N . HIS D 1 164 ? -0.515 -37.979 9.032 1.00 85.91 163 HIS D N 1
ATOM 9036 C CA . HIS D 1 164 ? -0.505 -36.516 8.754 1.00 87.52 163 HIS D CA 1
ATOM 9037 C C . HIS D 1 164 ? 0.853 -35.916 9.141 1.00 87.18 163 HIS D C 1
ATOM 9038 O O . HIS D 1 164 ? 1.540 -36.510 9.996 1.00 86.56 163 HIS D O 1
ATOM 9045 N N . ASP D 1 165 ? 1.218 -34.791 8.515 1.00 91.35 164 ASP D N 1
ATOM 9046 C CA . ASP D 1 165 ? 2.523 -34.093 8.684 1.00 89.99 164 ASP D CA 1
ATOM 9047 C C . ASP D 1 165 ? 2.330 -32.864 9.579 1.00 89.39 164 ASP D C 1
ATOM 9048 O O . ASP D 1 165 ? 2.940 -32.829 10.666 1.00 88.08 164 ASP D O 1
ATOM 9053 N N . LYS D 1 166 ? 1.521 -31.899 9.126 1.00 85.58 165 LYS D N 1
ATOM 9054 C CA . LYS D 1 166 ? 1.230 -30.619 9.829 1.00 84.67 165 LYS D CA 1
ATOM 9055 C C . LYS D 1 166 ? -0.232 -30.613 10.292 1.00 81.16 165 LYS D C 1
ATOM 9056 O O . LYS D 1 166 ? -1.124 -30.695 9.424 1.00 79.36 165 LYS D O 1
ATOM 9062 N N . ILE D 1 167 ? -0.458 -30.496 11.606 1.00 78.11 166 ILE D N 1
ATOM 9063 C CA . ILE D 1 167 ? -1.803 -30.587 12.252 1.00 74.58 166 ILE D CA 1
ATOM 9064 C C . ILE D 1 167 ? -2.102 -29.266 12.971 1.00 71.37 166 ILE D C 1
ATOM 9065 O O . ILE D 1 167 ? -1.262 -28.836 13.788 1.00 73.70 166 ILE D O 1
ATOM 9070 N N . LEU D 1 168 ? -3.258 -28.659 12.678 1.00 69.93 167 LEU D N 1
ATOM 9071 C CA . LEU D 1 168 ? -3.783 -27.457 13.381 1.00 71.46 167 LEU D CA 1
ATOM 9072 C C . LEU D 1 168 ? -5.025 -27.848 14.192 1.00 71.82 167 LEU D C 1
ATOM 9073 O O . LEU D 1 168 ? -5.917 -28.513 13.626 1.00 74.86 167 LEU D O 1
ATOM 9078 N N . ASP D 1 169 ? -5.071 -27.438 15.464 1.00 70.11 168 ASP D N 1
ATOM 9079 C CA . ASP D 1 169 ? -6.204 -27.665 16.402 1.00 68.03 168 ASP D CA 1
ATOM 9080 C C . ASP D 1 169 ? -6.979 -26.349 16.540 1.00 66.57 168 ASP D C 1
ATOM 9081 O O . ASP D 1 169 ? -6.534 -25.480 17.317 1.00 67.21 168 ASP D O 1
ATOM 9086 N N . VAL D 1 170 ? -8.088 -26.217 15.805 1.00 62.83 169 VAL D N 1
ATOM 9087 C CA . VAL D 1 170 ? -8.916 -24.975 15.718 1.00 63.74 169 VAL D CA 1
ATOM 9088 C C . VAL D 1 170 ? -9.839 -24.922 16.942 1.00 60.86 169 VAL D C 1
ATOM 9089 O O . VAL D 1 170 ? -10.537 -25.924 17.196 1.00 60.34 169 VAL D O 1
ATOM 9093 N N . GLY D 1 171 ? -9.853 -23.789 17.654 1.00 60.46 170 GLY D N 1
ATOM 9094 C CA . GLY D 1 171 ? -10.541 -23.632 18.950 1.00 57.72 170 GLY D CA 1
ATOM 9095 C C . GLY D 1 171 ? -10.002 -24.617 19.973 1.00 57.68 170 GLY D C 1
ATOM 9096 O O . GLY D 1 171 ? -10.804 -25.144 20.770 1.00 55.69 170 GLY D O 1
ATOM 9097 N N . GLY D 1 172 ? -8.685 -24.847 19.948 1.00 58.65 171 GLY D N 1
ATOM 9098 C CA . GLY D 1 172 ? -7.989 -25.881 20.738 1.00 57.89 171 GLY D CA 1
ATOM 9099 C C . GLY D 1 172 ? -7.806 -25.487 22.195 1.00 58.06 171 GLY D C 1
ATOM 9100 O O . GLY D 1 172 ? -7.425 -26.371 22.989 1.00 61.47 171 GLY D O 1
ATOM 9101 N N . GLY D 1 173 ? -8.045 -24.216 22.536 1.00 57.05 172 GLY D N 1
ATOM 9102 C CA . GLY D 1 173 ? -7.946 -23.693 23.913 1.00 57.44 172 GLY D CA 1
ATOM 9103 C C . GLY D 1 173 ? -6.546 -23.867 24.475 1.00 57.94 172 GLY D C 1
ATOM 9104 O O . GLY D 1 173 ? -5.605 -23.325 23.871 1.00 56.21 172 GLY D O 1
ATOM 9105 N N . GLU D 1 174 ? -6.410 -24.615 25.575 1.00 58.90 173 GLU D N 1
ATOM 9106 C CA . GLU D 1 174 ? -5.109 -24.891 26.250 1.00 60.84 173 GLU D CA 1
ATOM 9107 C C . GLU D 1 174 ? -4.236 -25.795 25.367 1.00 62.04 173 GLU D C 1
ATOM 9108 O O . GLU D 1 174 ? -3.009 -25.793 25.570 1.00 62.43 173 GLU D O 1
ATOM 9114 N N . GLY D 1 175 ? -4.846 -26.543 24.440 1.00 61.26 174 GLY D N 1
ATOM 9115 C CA . GLY D 1 175 ? -4.143 -27.374 23.443 1.00 63.59 174 GLY D CA 1
ATOM 9116 C C . GLY D 1 175 ? -3.755 -28.735 23.996 1.00 64.49 174 GLY D C 1
ATOM 9117 O O . GLY D 1 175 ? -2.754 -29.298 23.509 1.00 67.44 174 GLY D O 1
ATOM 9118 N N . ASN D 1 176 ? -4.520 -29.256 24.964 1.00 60.78 175 ASN D N 1
ATOM 9119 C CA . ASN D 1 176 ? -4.248 -30.560 25.627 1.00 60.63 175 ASN D CA 1
ATOM 9120 C C . ASN D 1 176 ? -4.381 -31.695 24.606 1.00 61.83 175 ASN D C 1
ATOM 9121 O O . ASN D 1 176 ? -3.649 -32.693 24.749 1.00 62.83 175 ASN D O 1
ATOM 9126 N N . LEU D 1 177 ? -5.288 -31.558 23.631 1.00 61.19 176 LEU D N 1
ATOM 9127 C CA . LEU D 1 177 ? -5.528 -32.580 22.576 1.00 60.90 176 LEU D CA 1
ATOM 9128 C C . LEU D 1 177 ? -4.190 -32.938 21.918 1.00 62.31 176 LEU D C 1
ATOM 9129 O O . LEU D 1 177 ? -3.816 -34.127 21.943 1.00 65.19 176 LEU D O 1
ATOM 9134 N N . LEU D 1 178 ? -3.493 -31.934 21.380 1.00 61.05 177 LEU D N 1
ATOM 9135 C CA . LEU D 1 178 ? -2.190 -32.092 20.675 1.00 64.42 177 LEU D CA 1
ATOM 9136 C C . LEU D 1 178 ? -1.085 -32.453 21.678 1.00 66.70 177 LEU D C 1
ATOM 9137 O O . LEU D 1 178 ? -0.152 -33.179 21.279 1.00 69.02 177 LEU D O 1
ATOM 9142 N N . ILE D 1 179 ? -1.181 -31.965 22.921 1.00 65.77 178 ILE D N 1
ATOM 9143 C CA . ILE D 1 179 ? -0.240 -32.313 24.030 1.00 68.38 178 ILE D CA 1
ATOM 9144 C C . ILE D 1 179 ? -0.282 -33.831 24.251 1.00 72.37 178 ILE D C 1
ATOM 9145 O O . ILE D 1 179 ? 0.803 -34.447 24.295 1.00 68.03 178 ILE D O 1
ATOM 9150 N N . ARG D 1 180 ? -1.483 -34.407 24.379 1.00 71.95 179 ARG D N 1
ATOM 9151 C CA . ARG D 1 180 ? -1.687 -35.865 24.602 1.00 72.35 179 ARG D CA 1
ATOM 9152 C C . ARG D 1 180 ? -1.409 -36.632 23.302 1.00 75.02 179 ARG D C 1
ATOM 9153 O O . ARG D 1 180 ? -0.880 -37.758 23.395 1.00 76.66 179 ARG D O 1
ATOM 9161 N N . MET D 1 181 ? -1.741 -36.047 22.144 1.00 74.66 180 MET D N 1
ATOM 9162 C CA . MET D 1 181 ? -1.555 -36.669 20.802 1.00 74.65 180 MET D CA 1
ATOM 9163 C C . MET D 1 181 ? -0.064 -36.933 20.548 1.00 77.40 180 MET D C 1
ATOM 9164 O O . MET D 1 181 ? 0.262 -38.031 20.049 1.00 76.91 180 MET D O 1
ATOM 9169 N N . SER D 1 182 ? 0.796 -35.963 20.873 1.00 73.00 181 SER D N 1
ATOM 9170 C CA . SER D 1 182 ? 2.256 -35.973 20.581 1.00 76.68 181 SER D CA 1
ATOM 9171 C C . SER D 1 182 ? 2.962 -37.115 21.329 1.00 81.70 181 SER D C 1
ATOM 9172 O O . SER D 1 182 ? 4.004 -37.584 20.827 1.00 81.92 181 SER D O 1
ATOM 9175 N N . GLU D 1 183 ? 2.417 -37.538 22.478 1.00 85.66 182 GLU D N 1
ATOM 9176 C CA . GLU D 1 183 ? 3.016 -38.554 23.391 1.00 84.29 182 GLU D CA 1
ATOM 9177 C C . GLU D 1 183 ? 3.230 -39.888 22.662 1.00 88.70 182 GLU D C 1
ATOM 9178 O O . GLU D 1 183 ? 4.254 -40.543 22.947 1.00 85.80 182 GLU D O 1
ATOM 9184 N N . LYS D 1 184 ? 2.302 -40.280 21.781 1.00 91.19 183 LYS D N 1
ATOM 9185 C CA . LYS D 1 184 ? 2.347 -41.568 21.031 1.00 93.60 183 LYS D CA 1
ATOM 9186 C C . LYS D 1 184 ? 2.709 -41.320 19.559 1.00 93.60 183 LYS D C 1
ATOM 9187 O O . LYS D 1 184 ? 3.429 -42.166 18.992 1.00 97.98 183 LYS D O 1
ATOM 9193 N N . VAL D 1 185 ? 2.236 -40.217 18.967 1.00 89.13 184 VAL D N 1
ATOM 9194 C CA . VAL D 1 185 ? 2.507 -39.845 17.544 1.00 88.26 184 VAL D CA 1
ATOM 9195 C C . VAL D 1 185 ? 3.616 -38.782 17.514 1.00 88.81 184 VAL D C 1
ATOM 9196 O O . VAL D 1 185 ? 3.306 -37.596 17.747 1.00 87.26 184 VAL D O 1
ATOM 9200 N N . LYS D 1 186 ? 4.853 -39.204 17.221 1.00 89.58 185 LYS D N 1
ATOM 9201 C CA . LYS D 1 186 ? 6.085 -38.366 17.266 1.00 87.64 185 LYS D CA 1
ATOM 9202 C C . LYS D 1 186 ? 6.311 -37.648 15.930 1.00 85.87 185 LYS D C 1
ATOM 9203 O O . LYS D 1 186 ? 5.736 -38.085 14.915 1.00 83.14 185 LYS D O 1
ATOM 9209 N N . GLU D 1 187 ? 7.149 -36.603 15.948 1.00 86.31 186 GLU D N 1
ATOM 9210 C CA . GLU D 1 187 ? 7.765 -35.952 14.756 1.00 87.72 186 GLU D CA 1
ATOM 9211 C C . GLU D 1 187 ? 6.679 -35.336 13.863 1.00 83.94 186 GLU D C 1
ATOM 9212 O O . GLU D 1 187 ? 6.590 -35.737 12.685 1.00 83.64 186 GLU D O 1
ATOM 9218 N N . LYS D 1 188 ? 5.901 -34.388 14.396 1.00 81.35 187 LYS D N 1
ATOM 9219 C CA . LYS D 1 188 ? 4.818 -33.679 13.657 1.00 81.59 187 LYS D CA 1
ATOM 9220 C C . LYS D 1 188 ? 4.916 -32.172 13.926 1.00 82.25 187 LYS D C 1
ATOM 9221 O O . LYS D 1 188 ? 5.605 -31.786 14.895 1.00 79.03 187 LYS D O 1
ATOM 9227 N N . HIS D 1 189 ? 4.258 -31.364 13.086 1.00 82.37 188 HIS D N 1
ATOM 9228 C CA . HIS D 1 189 ? 4.174 -29.881 13.192 1.00 83.31 188 HIS D CA 1
ATOM 9229 C C . HIS D 1 189 ? 2.819 -29.493 13.799 1.00 81.05 188 HIS D C 1
ATOM 9230 O O . HIS D 1 189 ? 1.855 -29.311 13.028 1.00 79.43 188 HIS D O 1
ATOM 9237 N N . TYR D 1 190 ? 2.757 -29.376 15.129 1.00 78.48 189 TYR D N 1
ATOM 9238 C CA . TYR D 1 190 ? 1.524 -29.089 15.910 1.00 76.81 189 TYR D CA 1
ATOM 9239 C C . TYR D 1 190 ? 1.358 -27.574 16.083 1.00 77.20 189 TYR D C 1
ATOM 9240 O O . TYR D 1 190 ? 2.341 -26.898 16.448 1.00 74.04 189 TYR D O 1
ATOM 9249 N N . ALA D 1 191 ? 0.146 -27.071 15.827 1.00 75.26 190 ALA D N 1
ATOM 9250 C CA . ALA D 1 191 ? -0.270 -25.663 16.038 1.00 77.65 190 ALA D CA 1
ATOM 9251 C C . ALA D 1 191 ? -1.670 -25.634 16.665 1.00 74.35 190 ALA D C 1
ATOM 9252 O O . ALA D 1 191 ? -2.428 -26.601 16.454 1.00 70.86 190 ALA D O 1
ATOM 9254 N N . VAL D 1 192 ? -1.990 -24.570 17.409 1.00 76.03 191 VAL D N 1
ATOM 9255 C CA . VAL D 1 192 ? -3.310 -24.371 18.083 1.00 75.56 191 VAL D CA 1
ATOM 9256 C C . VAL D 1 192 ? -3.793 -22.940 17.813 1.00 75.75 191 VAL D C 1
ATOM 9257 O O . VAL D 1 192 ? -3.020 -21.997 18.078 1.00 78.55 191 VAL D O 1
ATOM 9261 N N . LEU D 1 193 ? -5.026 -22.799 17.313 1.00 71.39 192 LEU D N 1
ATOM 9262 C CA . LEU D 1 193 ? -5.699 -21.495 17.062 1.00 70.33 192 LEU D CA 1
ATOM 9263 C C . LEU D 1 193 ? -6.831 -21.308 18.080 1.00 68.96 192 LEU D C 1
ATOM 9264 O O . LEU D 1 193 ? -7.712 -22.184 18.151 1.00 71.46 192 LEU D O 1
ATOM 9269 N N . ASP D 1 194 ? -6.791 -20.207 18.837 1.00 67.92 193 ASP D N 1
ATOM 9270 C CA . ASP D 1 194 ? -7.841 -19.801 19.810 1.00 67.56 193 ASP D CA 1
ATOM 9271 C C . ASP D 1 194 ? -7.610 -18.333 20.188 1.00 69.46 193 ASP D C 1
ATOM 9272 O O . ASP D 1 194 ? -6.614 -17.756 19.710 1.00 72.16 193 ASP D O 1
ATOM 9277 N N . ARG D 1 195 ? -8.501 -17.755 21.000 1.00 69.69 194 ARG D N 1
ATOM 9278 C CA . ARG D 1 195 ? -8.363 -16.381 21.554 1.00 73.47 194 ARG D CA 1
ATOM 9279 C C . ARG D 1 195 ? -7.642 -16.471 22.904 1.00 74.37 194 ARG D C 1
ATOM 9280 O O . ARG D 1 195 ? -8.127 -17.212 23.782 1.00 73.78 194 ARG D O 1
ATOM 9288 N N . TYR D 1 196 ? -6.521 -15.756 23.048 1.00 77.88 195 TYR D N 1
ATOM 9289 C CA . TYR D 1 196 ? -5.657 -15.748 24.259 1.00 78.98 195 TYR D CA 1
ATOM 9290 C C . TYR D 1 196 ? -5.372 -14.305 24.690 1.00 81.79 195 TYR D C 1
ATOM 9291 O O . TYR D 1 196 ? -4.857 -13.528 23.865 1.00 85.89 195 TYR D O 1
ATOM 9300 N N . ASN D 1 197 ? -5.693 -13.967 25.943 1.00 80.53 196 ASN D N 1
ATOM 9301 C CA . ASN D 1 197 ? -5.229 -12.724 26.617 1.00 82.98 196 ASN D CA 1
ATOM 9302 C C . ASN D 1 197 ? -3.744 -12.896 26.957 1.00 84.25 196 ASN D C 1
ATOM 9303 O O . ASN D 1 197 ? -2.960 -11.966 26.685 1.00 84.55 196 ASN D O 1
ATOM 9308 N N . GLU D 1 198 ? -3.395 -14.054 27.527 1.00 86.25 197 GLU D N 1
ATOM 9309 C CA . GLU D 1 198 ? -2.008 -14.489 27.840 1.00 87.93 197 GLU D CA 1
ATOM 9310 C C . GLU D 1 198 ? -1.720 -15.771 27.048 1.00 89.43 197 GLU D C 1
ATOM 9311 O O . GLU D 1 198 ? -2.430 -16.771 27.275 1.00 90.79 197 GLU D O 1
ATOM 9317 N N . LEU D 1 199 ? -0.734 -15.733 26.144 1.00 88.50 198 LEU D N 1
ATOM 9318 C CA . LEU D 1 199 ? -0.375 -16.861 25.239 1.00 87.97 198 LEU D CA 1
ATOM 9319 C C . LEU D 1 199 ? 0.106 -18.049 26.069 1.00 90.28 198 LEU D C 1
ATOM 9320 O O . LEU D 1 199 ? 0.817 -17.862 27.054 1.00 93.75 198 LEU D O 1
ATOM 9325 N N . PRO D 1 200 ? -0.258 -19.301 25.703 1.00 91.24 199 PRO D N 1
ATOM 9326 C CA . PRO D 1 200 ? 0.322 -20.491 26.319 1.00 88.97 199 PRO D CA 1
ATOM 9327 C C . PRO D 1 200 ? 1.622 -20.890 25.603 1.00 87.63 199 PRO D C 1
ATOM 9328 O O . PRO D 1 200 ? 1.931 -20.300 24.582 1.00 85.41 199 PRO D O 1
ATOM 9332 N N . ASP D 1 201 ? 2.343 -21.871 26.155 1.00 89.02 200 ASP D N 1
ATOM 9333 C CA . ASP D 1 201 ? 3.592 -22.434 25.574 1.00 89.76 200 ASP D CA 1
ATOM 9334 C C . ASP D 1 201 ? 3.752 -23.883 26.044 1.00 85.81 200 ASP D C 1
ATOM 9335 O O . ASP D 1 201 ? 3.637 -24.126 27.262 1.00 81.95 200 ASP D O 1
ATOM 9340 N N . TYR D 1 202 ? 4.012 -24.800 25.109 1.00 88.22 201 TYR D N 1
ATOM 9341 C CA . TYR D 1 202 ? 4.223 -26.246 25.376 1.00 87.66 201 TYR D CA 1
ATOM 9342 C C . TYR D 1 202 ? 5.044 -26.858 24.236 1.00 87.73 201 TYR D C 1
ATOM 9343 O O . TYR D 1 202 ? 4.568 -26.857 23.085 1.00 84.06 201 TYR D O 1
ATOM 9352 N N . GLY D 1 203 ? 6.242 -27.358 24.559 1.00 89.39 202 GLY D N 1
ATOM 9353 C CA . GLY D 1 203 ? 7.175 -27.987 23.604 1.00 90.61 202 GLY D CA 1
ATOM 9354 C C . GLY D 1 203 ? 7.387 -27.123 22.372 1.00 90.34 202 GLY D C 1
ATOM 9355 O O . GLY D 1 203 ? 7.768 -25.946 22.536 1.00 87.16 202 GLY D O 1
ATOM 9356 N N . ASN D 1 204 ? 7.127 -27.683 21.185 1.00 92.18 203 ASN D N 1
ATOM 9357 C CA . ASN D 1 204 ? 7.287 -27.009 19.867 1.00 90.88 203 ASN D CA 1
ATOM 9358 C C . ASN D 1 204 ? 5.915 -26.609 19.309 1.00 90.36 203 ASN D C 1
ATOM 9359 O O . ASN D 1 204 ? 5.864 -26.185 18.135 1.00 93.48 203 ASN D O 1
ATOM 9364 N N . ILE D 1 205 ? 4.849 -26.724 20.111 1.00 87.92 204 ILE D N 1
ATOM 9365 C CA . ILE D 1 205 ? 3.443 -26.474 19.670 1.00 85.80 204 ILE D CA 1
ATOM 9366 C C . ILE D 1 205 ? 3.233 -24.958 19.572 1.00 82.20 204 ILE D C 1
ATOM 9367 O O . ILE D 1 205 ? 3.309 -24.283 20.619 1.00 75.94 204 ILE D O 1
ATOM 9372 N N . ASN D 1 206 ? 2.983 -24.457 18.358 1.00 82.05 205 ASN D N 1
ATOM 9373 C CA . ASN D 1 206 ? 2.746 -23.017 18.063 1.00 83.22 205 ASN D CA 1
ATOM 9374 C C . ASN D 1 206 ? 1.329 -22.645 18.514 1.00 82.88 205 ASN D C 1
ATOM 9375 O O . ASN D 1 206 ? 0.375 -23.319 18.080 1.00 83.52 205 ASN D O 1
ATOM 9380 N N . PHE D 1 207 ? 1.206 -21.612 19.355 1.00 82.13 206 PHE D N 1
ATOM 9381 C CA . PHE D 1 207 ? -0.079 -21.071 19.872 1.00 81.87 206 PHE D CA 1
ATOM 9382 C C . PHE D 1 207 ? -0.338 -19.695 19.249 1.00 82.67 206 PHE D C 1
ATOM 9383 O O . PHE D 1 207 ? 0.372 -18.731 19.598 1.00 82.54 206 PHE D O 1
ATOM 9391 N N . ILE D 1 208 ? -1.333 -19.615 18.361 1.00 81.40 207 ILE D N 1
ATOM 9392 C CA . ILE D 1 208 ? -1.684 -18.388 17.586 1.00 80.28 207 ILE D CA 1
ATOM 9393 C C . ILE D 1 208 ? -2.951 -17.771 18.189 1.00 81.57 207 ILE D C 1
ATOM 9394 O O . ILE D 1 208 ? -3.974 -18.482 18.271 1.00 84.82 207 ILE D O 1
ATOM 9399 N N . ASP D 1 209 ? -2.868 -16.504 18.605 1.00 84.23 208 ASP D N 1
ATOM 9400 C CA . ASP D 1 209 ? -4.036 -15.658 18.967 1.00 82.12 208 ASP D CA 1
ATOM 9401 C C . ASP D 1 209 ? -4.750 -15.277 17.666 1.00 80.39 208 ASP D C 1
ATOM 9402 O O . ASP D 1 209 ? -4.105 -14.631 16.817 1.00 77.37 208 ASP D O 1
ATOM 9407 N N . GLY D 1 210 ? -6.014 -15.683 17.505 1.00 79.77 209 GLY D N 1
ATOM 9408 C CA . GLY D 1 210 ? -6.785 -15.461 16.266 1.00 78.07 209 GLY D CA 1
ATOM 9409 C C . GLY D 1 210 ? -8.282 -15.627 16.463 1.00 76.92 209 GLY D C 1
ATOM 9410 O O . GLY D 1 210 ? -8.704 -15.982 17.580 1.00 71.47 209 GLY D O 1
ATOM 9411 N N . ASP D 1 211 ? -9.049 -15.377 15.397 1.00 75.91 210 ASP D N 1
ATOM 9412 C CA . ASP D 1 211 ? -10.533 -15.459 15.353 1.00 72.38 210 ASP D CA 1
ATOM 9413 C C . ASP D 1 211 ? -10.932 -16.308 14.139 1.00 73.71 210 ASP D C 1
ATOM 9414 O O . ASP D 1 211 ? -10.654 -15.867 13.006 1.00 74.85 210 ASP D O 1
ATOM 9419 N N . PHE D 1 212 ? -11.563 -17.468 14.361 1.00 70.64 211 PHE D N 1
ATOM 9420 C CA . PHE D 1 212 ? -11.899 -18.450 13.292 1.00 70.75 211 PHE D CA 1
ATOM 9421 C C . PHE D 1 212 ? -13.152 -18.005 12.520 1.00 72.64 211 PHE D C 1
ATOM 9422 O O . PHE D 1 212 ? -13.581 -18.755 11.621 1.00 75.27 211 PHE D O 1
ATOM 9430 N N . PHE D 1 213 ? -13.716 -16.835 12.847 1.00 77.78 212 PHE D N 1
ATOM 9431 C CA . PHE D 1 213 ? -14.758 -16.148 12.038 1.00 80.67 212 PHE D CA 1
ATOM 9432 C C . PHE D 1 213 ? -14.083 -15.285 10.965 1.00 85.09 212 PHE D C 1
ATOM 9433 O O . PHE D 1 213 ? -14.595 -15.240 9.830 1.00 88.20 212 PHE D O 1
ATOM 9441 N N . LYS D 1 214 ? -12.973 -14.628 11.317 1.00 88.14 213 LYS D N 1
ATOM 9442 C CA . LYS D 1 214 ? -12.223 -13.713 10.414 1.00 90.70 213 LYS D CA 1
ATOM 9443 C C . LYS D 1 214 ? -11.401 -14.537 9.414 1.00 91.59 213 LYS D C 1
ATOM 9444 O O . LYS D 1 214 ? -11.686 -14.432 8.205 1.00 94.49 213 LYS D O 1
ATOM 9450 N N . SER D 1 215 ? -10.433 -15.332 9.889 1.00 93.35 214 SER D N 1
ATOM 9451 C CA . SER D 1 215 ? -9.511 -16.132 9.035 1.00 92.32 214 SER D CA 1
ATOM 9452 C C . SER D 1 215 ? -9.014 -17.386 9.764 1.00 89.71 214 SER D C 1
ATOM 9453 O O . SER D 1 215 ? -9.104 -17.434 11.007 1.00 90.26 214 SER D O 1
ATOM 9456 N N . ILE D 1 216 ? -8.510 -18.356 8.994 1.00 87.43 215 ILE D N 1
ATOM 9457 C CA . ILE D 1 216 ? -7.797 -19.577 9.480 1.00 85.86 215 ILE D CA 1
ATOM 9458 C C . ILE D 1 216 ? -6.479 -19.693 8.715 1.00 84.18 215 ILE D C 1
ATOM 9459 O O . ILE D 1 216 ? -6.461 -19.551 7.493 1.00 83.58 215 ILE D O 1
ATOM 9464 N N . PRO D 1 217 ? -5.337 -19.939 9.401 1.00 84.01 216 PRO D N 1
ATOM 9465 C CA . PRO D 1 217 ? -4.052 -20.127 8.722 1.00 82.44 216 PRO D CA 1
ATOM 9466 C C . PRO D 1 217 ? -4.046 -21.307 7.736 1.00 81.11 216 PRO D C 1
ATOM 9467 O O . PRO D 1 217 ? -4.650 -22.320 8.037 1.00 73.91 216 PRO D O 1
ATOM 9471 N N . SER D 1 218 ? -3.359 -21.146 6.599 1.00 81.58 217 SER D N 1
ATOM 9472 C CA . SER D 1 218 ? -3.204 -22.170 5.530 1.00 84.33 217 SER D CA 1
ATOM 9473 C C . SER D 1 218 ? -1.868 -22.905 5.698 1.00 86.13 217 SER D C 1
ATOM 9474 O O . SER D 1 218 ? -0.990 -22.383 6.418 1.00 86.94 217 SER D O 1
ATOM 9477 N N . GLY D 1 219 ? -1.736 -24.078 5.066 1.00 88.74 218 GLY D N 1
ATOM 9478 C CA . GLY D 1 219 ? -0.471 -24.833 4.957 1.00 86.50 218 GLY D CA 1
ATOM 9479 C C . GLY D 1 219 ? -0.471 -26.132 5.749 1.00 85.64 218 GLY D C 1
ATOM 9480 O O . GLY D 1 219 ? 0.555 -26.837 5.698 1.00 88.94 218 GLY D O 1
ATOM 9481 N N . TYR D 1 220 ? -1.565 -26.449 6.452 1.00 80.65 219 TYR D N 1
ATOM 9482 C CA . TYR D 1 220 ? -1.722 -27.693 7.254 1.00 79.12 219 TYR D CA 1
ATOM 9483 C C . TYR D 1 220 ? -2.481 -28.728 6.417 1.00 77.48 219 TYR D C 1
ATOM 9484 O O . TYR D 1 220 ? -3.317 -28.323 5.587 1.00 78.04 219 TYR D O 1
ATOM 9493 N N . ASP D 1 221 ? -2.182 -30.017 6.620 1.00 80.05 220 ASP D N 1
ATOM 9494 C CA . ASP D 1 221 ? -2.826 -31.157 5.909 1.00 79.66 220 ASP D CA 1
ATOM 9495 C C . ASP D 1 221 ? -3.899 -31.796 6.804 1.00 79.87 220 ASP D C 1
ATOM 9496 O O . ASP D 1 221 ? -4.512 -32.789 6.363 1.00 78.03 220 ASP D O 1
ATOM 9501 N N . LEU D 1 222 ? -4.126 -31.251 8.006 1.00 78.38 221 LEU D N 1
ATOM 9502 C CA . LEU D 1 222 ? -5.229 -31.670 8.917 1.00 76.48 221 LEU D CA 1
ATOM 9503 C C . LEU D 1 222 ? -5.647 -30.490 9.804 1.00 72.89 221 LEU D C 1
ATOM 9504 O O . LEU D 1 222 ? -4.769 -29.911 10.471 1.00 70.14 221 LEU D O 1
ATOM 9509 N N . TYR D 1 223 ? -6.945 -30.163 9.803 1.00 73.06 222 TYR D N 1
ATOM 9510 C CA . TYR D 1 223 ? -7.583 -29.134 10.666 1.00 68.47 222 TYR D CA 1
ATOM 9511 C C . TYR D 1 223 ? -8.597 -29.812 11.592 1.00 64.57 222 TYR D C 1
ATOM 9512 O O . TYR D 1 223 ? -9.656 -30.254 11.097 1.00 66.87 222 TYR D O 1
ATOM 9521 N N . ILE D 1 224 ? -8.283 -29.889 12.889 1.00 61.40 223 ILE D N 1
ATOM 9522 C CA . ILE D 1 224 ? -9.143 -30.545 13.920 1.00 62.65 223 ILE D CA 1
ATOM 9523 C C . ILE D 1 224 ? -10.057 -29.482 14.542 1.00 62.47 223 ILE D C 1
ATOM 9524 O O . ILE D 1 224 ? -9.531 -28.446 14.994 1.00 65.43 223 ILE D O 1
ATOM 9529 N N . LEU D 1 225 ? -11.371 -29.738 14.538 1.00 63.02 224 LEU D N 1
ATOM 9530 C CA . LEU D 1 225 ? -12.417 -28.939 15.235 1.00 60.28 224 LEU D CA 1
ATOM 9531 C C . LEU D 1 225 ? -13.094 -29.830 16.284 1.00 57.82 224 LEU D C 1
ATOM 9532 O O . LEU D 1 225 ? -14.064 -30.531 15.922 1.00 56.84 224 LEU D O 1
ATOM 9537 N N . LYS D 1 226 ? -12.582 -29.822 17.522 1.00 55.87 225 LYS D N 1
ATOM 9538 C CA . LYS D 1 226 ? -13.084 -30.659 18.647 1.00 53.14 225 LYS D CA 1
ATOM 9539 C C . LYS D 1 226 ? -13.952 -29.802 19.575 1.00 52.10 225 LYS D C 1
ATOM 9540 O O . LYS D 1 226 ? -13.423 -28.827 20.139 1.00 49.09 225 LYS D O 1
ATOM 9546 N N . ASN D 1 227 ? -15.232 -30.166 19.722 1.00 52.80 226 ASN D N 1
ATOM 9547 C CA . ASN D 1 227 ? -16.204 -29.535 20.660 1.00 52.48 226 ASN D CA 1
ATOM 9548 C C . ASN D 1 227 ? -16.322 -28.034 20.356 1.00 48.53 226 ASN D C 1
ATOM 9549 O O . ASN D 1 227 ? -16.438 -27.241 21.313 1.00 49.33 226 ASN D O 1
ATOM 9554 N N . VAL D 1 228 ? -16.304 -27.664 19.070 1.00 48.90 227 VAL D N 1
ATOM 9555 C CA . VAL D 1 228 ? -16.392 -26.252 18.587 1.00 50.02 227 VAL D CA 1
ATOM 9556 C C . VAL D 1 228 ? -17.749 -26.028 17.908 1.00 50.11 227 VAL D C 1
ATOM 9557 O O . VAL D 1 228 ? -18.430 -25.053 18.271 1.00 50.37 227 VAL D O 1
ATOM 9561 N N . ILE D 1 229 ? -18.117 -26.899 16.963 1.00 50.00 228 ILE D N 1
ATOM 9562 C CA . ILE D 1 229 ? -19.283 -26.730 16.041 1.00 50.96 228 ILE D CA 1
ATOM 9563 C C . ILE D 1 229 ? -20.586 -26.646 16.849 1.00 50.06 228 ILE D C 1
ATOM 9564 O O . ILE D 1 229 ? -21.447 -25.826 16.474 1.00 48.53 228 ILE D O 1
ATOM 9569 N N . HIS D 1 230 ? -20.721 -27.440 17.918 1.00 50.90 229 HIS D N 1
ATOM 9570 C CA . HIS D 1 230 ? -21.962 -27.553 18.737 1.00 51.98 229 HIS D CA 1
ATOM 9571 C C . HIS D 1 230 ? -22.188 -26.291 19.586 1.00 51.05 229 HIS D C 1
ATOM 9572 O O . HIS D 1 230 ? -23.278 -26.183 20.179 1.00 49.60 229 HIS D O 1
ATOM 9579 N N . ASP D 1 231 ? -21.212 -25.375 19.646 1.00 50.59 230 ASP D N 1
ATOM 9580 C CA . ASP D 1 231 ? -21.341 -24.065 20.345 1.00 50.70 230 ASP D CA 1
ATOM 9581 C C . ASP D 1 231 ? -22.149 -23.076 19.495 1.00 52.39 230 ASP D C 1
ATOM 9582 O O . ASP D 1 231 ? -22.626 -22.076 20.068 1.00 52.85 230 ASP D O 1
ATOM 9587 N N . TRP D 1 232 ? -22.295 -23.332 18.190 1.00 50.91 231 TRP D N 1
ATOM 9588 C CA . TRP D 1 232 ? -22.663 -22.296 17.188 1.00 54.51 231 TRP D CA 1
ATOM 9589 C C . TRP D 1 232 ? -23.949 -22.652 16.444 1.00 55.92 231 TRP D C 1
ATOM 9590 O O . TRP D 1 232 ? -24.190 -23.814 16.114 1.00 56.05 231 TRP D O 1
ATOM 9601 N N . PRO D 1 233 ? -24.807 -21.645 16.150 1.00 56.33 232 PRO D N 1
ATOM 9602 C CA . PRO D 1 233 ? -25.921 -21.823 15.219 1.00 57.29 232 PRO D CA 1
ATOM 9603 C C . PRO D 1 233 ? -25.415 -22.190 13.815 1.00 57.98 232 PRO D C 1
ATOM 9604 O O . PRO D 1 233 ? -24.273 -21.893 13.519 1.00 58.08 232 PRO D O 1
ATOM 9608 N N . ASP D 1 234 ? -26.280 -22.797 12.994 1.00 60.96 233 ASP D N 1
ATOM 9609 C CA . ASP D 1 234 ? -25.958 -23.324 11.637 1.00 59.75 233 ASP D CA 1
ATOM 9610 C C . ASP D 1 234 ? -25.111 -22.309 10.855 1.00 61.25 233 ASP D C 1
ATOM 9611 O O . ASP D 1 234 ? -24.068 -22.719 10.302 1.00 60.90 233 ASP D O 1
ATOM 9616 N N . ASN D 1 235 ? -25.545 -21.043 10.812 1.00 61.77 234 ASN D N 1
ATOM 9617 C CA . ASN D 1 235 ? -24.883 -19.941 10.058 1.00 63.80 234 ASN D CA 1
ATOM 9618 C C . ASN D 1 235 ? -23.404 -19.842 10.455 1.00 63.24 234 ASN D C 1
ATOM 9619 O O . ASN D 1 235 ? -22.548 -19.784 9.548 1.00 57.99 234 ASN D O 1
ATOM 9624 N N . ASP D 1 236 ? -23.119 -19.827 11.759 1.00 61.10 235 ASP D N 1
ATOM 9625 C CA . ASP D 1 236 ? -21.757 -19.600 12.312 1.00 61.72 235 ASP D CA 1
ATOM 9626 C C . ASP D 1 236 ? -20.909 -20.870 12.151 1.00 59.77 235 ASP D C 1
ATOM 9627 O O . ASP D 1 236 ? -19.684 -20.727 11.958 1.00 61.11 235 ASP D O 1
ATOM 9632 N N . ALA D 1 237 ? -21.527 -22.056 12.221 1.00 56.65 236 ALA D N 1
ATOM 9633 C CA . ALA D 1 237 ? -20.864 -23.369 12.023 1.00 57.33 236 ALA D CA 1
ATOM 9634 C C . ALA D 1 237 ? -20.356 -23.480 10.579 1.00 58.72 236 ALA D C 1
ATOM 9635 O O . ALA D 1 237 ? -19.240 -24.005 10.384 1.00 56.56 236 ALA D O 1
ATOM 9637 N N . ILE D 1 238 ? -21.146 -23.001 9.610 1.00 60.91 237 ILE D N 1
ATOM 9638 C CA . ILE D 1 238 ? -20.818 -23.042 8.153 1.00 63.74 237 ILE D CA 1
ATOM 9639 C C . ILE D 1 238 ? -19.648 -22.086 7.878 1.00 65.08 237 ILE D C 1
ATOM 9640 O O . ILE D 1 238 ? -18.717 -22.505 7.162 1.00 65.12 237 ILE D O 1
ATOM 9645 N N . LEU D 1 239 ? -19.679 -20.870 8.436 1.00 66.19 238 LEU D N 1
ATOM 9646 C CA . LEU D 1 239 ? -18.594 -19.863 8.272 1.00 68.45 238 LEU D CA 1
ATOM 9647 C C . LEU D 1 239 ? -17.262 -20.498 8.695 1.00 71.34 238 LEU D C 1
ATOM 9648 O O . LEU D 1 239 ? -16.308 -20.462 7.890 1.00 73.11 238 LEU D O 1
ATOM 9653 N N . ILE D 1 240 ? -17.206 -21.073 9.900 1.00 71.02 239 ILE D N 1
ATOM 9654 C CA . ILE D 1 240 ? -15.986 -21.734 10.458 1.00 72.72 239 ILE D CA 1
ATOM 9655 C C . ILE D 1 240 ? -15.509 -22.800 9.461 1.00 72.26 239 ILE D C 1
ATOM 9656 O O . ILE D 1 240 ? -14.305 -22.801 9.129 1.00 71.13 239 ILE D O 1
ATOM 9661 N N . LEU D 1 241 ? -16.424 -23.656 8.991 1.00 71.67 240 LEU D N 1
ATOM 9662 C CA . LEU D 1 241 ? -16.130 -24.772 8.049 1.00 73.73 240 LEU D CA 1
ATOM 9663 C C . LEU D 1 241 ? -15.770 -24.223 6.661 1.00 73.82 240 LEU D C 1
ATOM 9664 O O . LEU D 1 241 ? -14.973 -24.882 5.962 1.00 73.57 240 LEU D O 1
ATOM 9669 N N . GLU D 1 242 ? -16.341 -23.078 6.268 1.00 75.93 241 GLU D N 1
ATOM 9670 C CA . GLU D 1 242 ? -16.037 -22.401 4.976 1.00 77.88 241 GLU D CA 1
ATOM 9671 C C . GLU D 1 242 ? -14.597 -21.875 5.010 1.00 78.35 241 GLU D C 1
ATOM 9672 O O . GLU D 1 242 ? -13.887 -22.043 3.996 1.00 74.23 241 GLU D O 1
ATOM 9678 N N . ASN D 1 243 ? -14.182 -21.280 6.134 1.00 76.36 242 ASN D N 1
ATOM 9679 C CA . ASN D 1 243 ? -12.824 -20.702 6.326 1.00 76.98 242 ASN D CA 1
ATOM 9680 C C . ASN D 1 243 ? -11.775 -21.818 6.294 1.00 80.04 242 ASN D C 1
ATOM 9681 O O . ASN D 1 243 ? -10.669 -21.562 5.776 1.00 81.96 242 ASN D O 1
ATOM 9686 N N . CYS D 1 244 ? -12.105 -22.998 6.829 1.00 80.28 243 CYS D N 1
ATOM 9687 C CA . CYS D 1 244 ? -11.257 -24.215 6.742 1.00 84.25 243 CYS D CA 1
ATOM 9688 C C . CYS D 1 244 ? -11.080 -24.596 5.266 1.00 87.74 243 CYS D C 1
ATOM 9689 O O . CYS D 1 244 ? -9.925 -24.828 4.870 1.00 90.32 243 CYS D O 1
ATOM 9692 N N . ARG D 1 245 ? -12.171 -24.609 4.486 1.00 88.10 244 ARG D N 1
ATOM 9693 C CA . ARG D 1 245 ? -12.160 -24.950 3.034 1.00 88.04 244 ARG D CA 1
ATOM 9694 C C . ARG D 1 245 ? -11.405 -23.865 2.253 1.00 86.06 244 ARG D C 1
ATOM 9695 O O . ARG D 1 245 ? -10.656 -24.231 1.327 1.00 85.56 244 ARG D O 1
ATOM 9703 N N . LYS D 1 246 ? -11.604 -22.588 2.602 1.00 87.63 245 LYS D N 1
ATOM 9704 C CA . LYS D 1 246 ? -10.898 -21.428 1.986 1.00 92.23 245 LYS D CA 1
ATOM 9705 C C . LYS D 1 246 ? -9.385 -21.584 2.180 1.00 93.73 245 LYS D C 1
ATOM 9706 O O . LYS D 1 246 ? -8.650 -21.521 1.176 1.00 98.13 245 LYS D O 1
ATOM 9712 N N . ALA D 1 247 ? -8.953 -21.767 3.432 1.00 96.17 246 ALA D N 1
ATOM 9713 C CA . ALA D 1 247 ? -7.532 -21.820 3.856 1.00 96.82 246 ALA D CA 1
ATOM 9714 C C . ALA D 1 247 ? -6.860 -23.086 3.308 1.00 95.40 246 ALA D C 1
ATOM 9715 O O . ALA D 1 247 ? -5.750 -22.967 2.754 1.00 97.54 246 ALA D O 1
ATOM 9717 N N . MET D 1 248 ? -7.507 -24.247 3.458 1.00 95.33 247 MET D N 1
ATOM 9718 C CA . MET D 1 248 ? -6.976 -25.571 3.025 1.00 98.21 247 MET D CA 1
ATOM 9719 C C . MET D 1 248 ? -6.985 -25.658 1.493 1.00 100.30 247 MET D C 1
ATOM 9720 O O . MET D 1 248 ? -7.700 -24.859 0.854 1.00 108.36 247 MET D O 1
ATOM 9725 N N . GLY D 1 249 ? -6.217 -26.603 0.939 1.00 102.34 248 GLY D N 1
ATOM 9726 C CA . GLY D 1 249 ? -6.196 -26.941 -0.498 1.00 104.96 248 GLY D CA 1
ATOM 9727 C C . GLY D 1 249 ? -6.723 -28.345 -0.738 1.00 104.93 248 GLY D C 1
ATOM 9728 O O . GLY D 1 249 ? -7.407 -28.877 0.158 1.00 105.75 248 GLY D O 1
ATOM 9729 N N . ASN D 1 250 ? -6.424 -28.925 -1.905 1.00 106.25 249 ASN D N 1
ATOM 9730 C CA . ASN D 1 250 ? -6.753 -30.338 -2.239 1.00 109.47 249 ASN D CA 1
ATOM 9731 C C . ASN D 1 250 ? -5.800 -31.259 -1.466 1.00 111.11 249 ASN D C 1
ATOM 9732 O O . ASN D 1 250 ? -4.677 -30.814 -1.147 1.00 115.05 249 ASN D O 1
ATOM 9737 N N . ASN D 1 251 ? -6.246 -32.486 -1.173 1.00 107.63 250 ASN D N 1
ATOM 9738 C CA . ASN D 1 251 ? -5.512 -33.503 -0.371 1.00 105.11 250 ASN D CA 1
ATOM 9739 C C . ASN D 1 251 ? -5.311 -32.981 1.059 1.00 104.76 250 ASN D C 1
ATOM 9740 O O . ASN D 1 251 ? -4.281 -33.325 1.676 1.00 109.63 250 ASN D O 1
ATOM 9745 N N . ALA D 1 252 ? -6.262 -32.184 1.557 1.00 99.02 251 ALA D N 1
ATOM 9746 C CA . ALA D 1 252 ? -6.308 -31.661 2.942 1.00 95.36 251 ALA D CA 1
ATOM 9747 C C . ALA D 1 252 ? -7.559 -32.214 3.633 1.00 90.76 251 ALA D C 1
ATOM 9748 O O . ALA D 1 252 ? -8.613 -32.292 2.970 1.00 89.79 251 ALA D O 1
ATOM 9750 N N . THR D 1 253 ? -7.433 -32.599 4.906 1.00 86.59 252 THR D N 1
ATOM 9751 C CA . THR D 1 253 ? -8.497 -33.265 5.706 1.00 83.34 252 THR D CA 1
ATOM 9752 C C . THR D 1 253 ? -8.981 -32.314 6.808 1.00 81.48 252 THR D C 1
ATOM 9753 O O . THR D 1 253 ? -8.128 -31.699 7.477 1.00 82.76 252 THR D O 1
ATOM 9757 N N . ILE D 1 254 ? -10.303 -32.189 6.962 1.00 78.97 253 ILE D N 1
ATOM 9758 C CA . ILE D 1 254 ? -10.971 -31.610 8.166 1.00 74.17 253 ILE D CA 1
ATOM 9759 C C . ILE D 1 254 ? -11.449 -32.778 9.029 1.00 69.89 253 ILE D C 1
ATOM 9760 O O . ILE D 1 254 ? -12.198 -33.623 8.499 1.00 75.68 253 ILE D O 1
ATOM 9765 N N . LEU D 1 255 ? -11.041 -32.823 10.299 1.00 66.21 254 LEU D N 1
ATOM 9766 C CA . LEU D 1 255 ? -11.538 -33.835 11.266 1.00 65.42 254 LEU D CA 1
ATOM 9767 C C . LEU D 1 255 ? -12.378 -33.140 12.340 1.00 61.92 254 LEU D C 1
ATOM 9768 O O . LEU D 1 255 ? -11.817 -32.356 13.126 1.00 60.85 254 LEU D O 1
ATOM 9773 N N . LEU D 1 256 ? -13.681 -33.424 12.354 1.00 59.94 255 LEU D N 1
ATOM 9774 C CA . LEU D 1 256 ? -14.625 -32.981 13.413 1.00 58.71 255 LEU D CA 1
ATOM 9775 C C . LEU D 1 256 ? -14.677 -34.055 14.502 1.00 56.36 255 LEU D C 1
ATOM 9776 O O . LEU D 1 256 ? -15.039 -35.201 14.183 1.00 61.55 255 LEU D O 1
ATOM 9781 N N . ILE D 1 257 ? -14.284 -33.691 15.725 1.00 55.56 256 ILE D N 1
ATOM 9782 C CA . ILE D 1 257 ? -14.449 -34.510 16.961 1.00 56.85 256 ILE D CA 1
ATOM 9783 C C . ILE D 1 257 ? -15.608 -33.888 17.741 1.00 55.09 256 ILE D C 1
ATOM 9784 O O . ILE D 1 257 ? -15.437 -32.766 18.255 1.00 56.45 256 ILE D O 1
ATOM 9789 N N . THR D 1 258 ? -16.755 -34.566 17.797 1.00 53.93 257 THR D N 1
ATOM 9790 C CA . THR D 1 258 ? -18.038 -33.947 18.219 1.00 54.87 257 THR D CA 1
ATOM 9791 C C . THR D 1 258 ? -18.999 -34.997 18.781 1.00 55.30 257 THR D C 1
ATOM 9792 O O . THR D 1 258 ? -18.906 -36.176 18.383 1.00 55.48 257 THR D O 1
ATOM 9796 N N . LEU D 1 259 ? -19.899 -34.556 19.663 1.00 58.18 258 LEU D N 1
ATOM 9797 C CA . LEU D 1 259 ? -21.130 -35.300 20.034 1.00 60.33 258 LEU D CA 1
ATOM 9798 C C . LEU D 1 259 ? -21.974 -35.438 18.762 1.00 60.62 258 LEU D C 1
ATOM 9799 O O . LEU D 1 259 ? -21.943 -34.498 17.940 1.00 56.33 258 LEU D O 1
ATOM 9804 N N . MET D 1 260 ? -22.667 -36.568 18.587 1.00 64.21 259 MET D N 1
ATOM 9805 C CA . MET D 1 260 ? -23.592 -36.792 17.444 1.00 68.96 259 MET D CA 1
ATOM 9806 C C . MET D 1 260 ? -24.901 -37.406 17.955 1.00 70.56 259 MET D C 1
ATOM 9807 O O . MET D 1 260 ? -24.850 -38.219 18.899 1.00 68.61 259 MET D O 1
ATOM 9812 N N . LYS D 1 261 ? -26.018 -37.020 17.329 1.00 73.59 260 LYS D N 1
ATOM 9813 C CA . LYS D 1 261 ? -27.410 -37.344 17.745 1.00 75.57 260 LYS D CA 1
ATOM 9814 C C . LYS D 1 261 ? -27.905 -38.582 16.986 1.00 71.63 260 LYS D C 1
ATOM 9815 O O . LYS D 1 261 ? -27.050 -39.404 16.604 1.00 68.19 260 LYS D O 1
ATOM 9821 N N . ASN D 1 266 ? -28.464 -41.676 24.227 1.00 85.26 265 ASN D N 1
ATOM 9822 C CA . ASN D 1 266 ? -27.082 -41.327 24.636 1.00 83.76 265 ASN D CA 1
ATOM 9823 C C . ASN D 1 266 ? -27.129 -40.255 25.738 1.00 82.73 265 ASN D C 1
ATOM 9824 O O . ASN D 1 266 ? -27.844 -40.482 26.730 1.00 82.28 265 ASN D O 1
ATOM 9826 N N . ILE D 1 267 ? -26.406 -39.139 25.574 1.00 87.50 266 ILE D N 1
ATOM 9827 C CA . ILE D 1 267 ? -26.256 -38.056 26.595 1.00 91.19 266 ILE D CA 1
ATOM 9828 C C . ILE D 1 267 ? -26.472 -36.689 25.927 1.00 88.54 266 ILE D C 1
ATOM 9829 O O . ILE D 1 267 ? -25.988 -35.679 26.471 1.00 87.64 266 ILE D O 1
ATOM 9834 N N . ILE D 1 268 ? -27.200 -36.671 24.808 1.00 86.93 267 ILE D N 1
ATOM 9835 C CA . ILE D 1 268 ? -27.353 -35.503 23.885 1.00 86.57 267 ILE D CA 1
ATOM 9836 C C . ILE D 1 268 ? -28.207 -34.404 24.535 1.00 85.19 267 ILE D C 1
ATOM 9837 O O . ILE D 1 268 ? -27.694 -33.278 24.674 1.00 79.61 267 ILE D O 1
ATOM 9842 N N . LYS D 1 269 ? -29.457 -34.710 24.902 1.00 86.38 268 LYS D N 1
ATOM 9843 C CA . LYS D 1 269 ? -30.520 -33.707 25.206 1.00 82.28 268 LYS D CA 1
ATOM 9844 C C . LYS D 1 269 ? -30.097 -32.766 26.343 1.00 77.86 268 LYS D C 1
ATOM 9845 O O . LYS D 1 269 ? -30.537 -31.598 26.315 1.00 67.39 268 LYS D O 1
ATOM 9851 N N . TYR D 1 270 ? -29.303 -33.248 27.307 1.00 73.35 269 TYR D N 1
ATOM 9852 C CA . TYR D 1 270 ? -28.753 -32.424 28.419 1.00 72.72 269 TYR D CA 1
ATOM 9853 C C . TYR D 1 270 ? -27.798 -31.370 27.846 1.00 66.98 269 TYR D C 1
ATOM 9854 O O . TYR D 1 270 ? -27.887 -30.198 28.268 1.00 66.91 269 TYR D O 1
ATOM 9863 N N . PHE D 1 271 ? -26.926 -31.772 26.914 1.00 60.74 270 PHE D N 1
ATOM 9864 C CA . PHE D 1 271 ? -25.984 -30.872 26.193 1.00 58.74 270 PHE D CA 1
ATOM 9865 C C . PHE D 1 271 ? -26.771 -29.890 25.312 1.00 57.00 270 PHE D C 1
ATOM 9866 O O . PHE D 1 271 ? -26.360 -28.719 25.232 1.00 57.65 270 PHE D O 1
ATOM 9874 N N . ASP D 1 272 ? -27.861 -30.346 24.682 1.00 55.52 271 ASP D N 1
ATOM 9875 C CA . ASP D 1 272 ? -28.715 -29.527 23.774 1.00 57.35 271 ASP D CA 1
ATOM 9876 C C . ASP D 1 272 ? -29.160 -28.239 24.477 1.00 54.79 271 ASP D C 1
ATOM 9877 O O . ASP D 1 272 ? -28.981 -27.160 23.881 1.00 55.79 271 ASP D O 1
ATOM 9882 N N . ILE D 1 273 ? -29.726 -28.343 25.683 1.00 51.23 272 ILE D N 1
ATOM 9883 C CA . ILE D 1 273 ? -30.274 -27.170 26.430 1.00 53.32 272 ILE D CA 1
ATOM 9884 C C . ILE D 1 273 ? -29.107 -26.282 26.878 1.00 51.09 272 ILE D C 1
ATOM 9885 O O . ILE D 1 273 ? -29.251 -25.050 26.781 1.00 50.95 272 ILE D O 1
ATOM 9890 N N . LEU D 1 274 ? -28.004 -26.873 27.355 1.00 50.05 273 LEU D N 1
ATOM 9891 C CA . LEU D 1 274 ? -26.794 -26.120 27.790 1.00 49.11 273 LEU D CA 1
ATOM 9892 C C . LEU D 1 274 ? -26.306 -25.261 26.618 1.00 48.35 273 LEU D C 1
ATOM 9893 O O . LEU D 1 274 ? -26.157 -24.039 26.816 1.00 48.21 273 LEU D O 1
ATOM 9898 N N . MET D 1 275 ? -26.103 -25.873 25.444 1.00 46.71 274 MET D N 1
ATOM 9899 C CA . MET D 1 275 ? -25.602 -25.191 24.217 1.00 49.47 274 MET D CA 1
ATOM 9900 C C . MET D 1 275 ? -26.571 -24.069 23.822 1.00 48.60 274 MET D C 1
ATOM 9901 O O . MET D 1 275 ? -26.089 -23.001 23.404 1.00 50.01 274 MET D O 1
ATOM 9906 N N . ASP D 1 276 ? -27.881 -24.309 23.945 1.00 47.97 275 ASP D N 1
ATOM 9907 C CA . ASP D 1 276 ? -28.954 -23.329 23.623 1.00 47.51 275 ASP D CA 1
ATOM 9908 C C . ASP D 1 276 ? -28.808 -22.101 24.530 1.00 45.78 275 ASP D C 1
ATOM 9909 O O . ASP D 1 276 ? -28.678 -20.981 23.998 1.00 48.41 275 ASP D O 1
ATOM 9914 N N . VAL D 1 277 ? -28.829 -22.313 25.849 1.00 44.69 276 VAL D N 1
ATOM 9915 C CA . VAL D 1 277 ? -28.738 -21.242 26.888 1.00 46.01 276 VAL D CA 1
ATOM 9916 C C . VAL D 1 277 ? -27.384 -20.526 26.772 1.00 46.90 276 VAL D C 1
ATOM 9917 O O . VAL D 1 277 ? -27.365 -19.288 26.907 1.00 45.75 276 VAL D O 1
ATOM 9921 N N . SER D 1 278 ? -26.300 -21.274 26.541 1.00 48.44 277 SER D N 1
ATOM 9922 C CA . SER D 1 278 ? -24.902 -20.765 26.571 1.00 49.75 277 SER D CA 1
ATOM 9923 C C . SER D 1 278 ? -24.635 -19.842 25.375 1.00 52.08 277 SER D C 1
ATOM 9924 O O . SER D 1 278 ? -24.255 -18.678 25.616 1.00 57.01 277 SER D O 1
ATOM 9927 N N . SER D 1 279 ? -24.825 -20.331 24.144 1.00 52.18 278 SER D N 1
ATOM 9928 C CA . SER D 1 279 ? -24.434 -19.620 22.894 1.00 51.93 278 SER D CA 1
ATOM 9929 C C . SER D 1 279 ? -25.349 -19.978 21.713 1.00 51.76 278 SER D C 1
ATOM 9930 O O . SER D 1 279 ? -24.861 -19.941 20.567 1.00 52.40 278 SER D O 1
ATOM 9933 N N . LEU D 1 280 ? -26.627 -20.281 21.973 1.00 53.93 279 LEU D N 1
ATOM 9934 C CA . LEU D 1 280 ? -27.635 -20.684 20.950 1.00 53.89 279 LEU D CA 1
ATOM 9935 C C . LEU D 1 280 ? -27.048 -21.754 20.019 1.00 52.36 279 LEU D C 1
ATOM 9936 O O . LEU D 1 280 ? -27.386 -21.750 18.822 1.00 52.80 279 LEU D O 1
ATOM 9941 N N . GLY D 1 281 ? -26.216 -22.650 20.559 1.00 53.64 280 GLY D N 1
ATOM 9942 C CA . GLY D 1 281 ? -25.675 -23.817 19.838 1.00 54.19 280 GLY D CA 1
ATOM 9943 C C . GLY D 1 281 ? -26.691 -24.944 19.793 1.00 54.78 280 GLY D C 1
ATOM 9944 O O . GLY D 1 281 ? -27.856 -24.702 20.170 1.00 52.93 280 GLY D O 1
ATOM 9945 N N . LYS D 1 282 ? -26.271 -26.133 19.354 1.00 56.67 281 LYS D N 1
ATOM 9946 C CA . LYS D 1 282 ? -27.124 -27.352 19.316 1.00 58.01 281 LYS D CA 1
ATOM 9947 C C . LYS D 1 282 ? -26.263 -28.584 19.025 1.00 58.71 281 LYS D C 1
ATOM 9948 O O . LYS D 1 282 ? -25.214 -28.438 18.363 1.00 57.10 281 LYS D O 1
ATOM 9954 N N . GLU D 1 283 ? -26.710 -29.749 19.502 1.00 57.51 282 GLU D N 1
ATOM 9955 C CA . GLU D 1 283 ? -26.175 -31.077 19.106 1.00 58.51 282 GLU D CA 1
ATOM 9956 C C . GLU D 1 283 ? -26.905 -31.518 17.834 1.00 58.22 282 GLU D C 1
ATOM 9957 O O . GLU D 1 283 ? -28.132 -31.312 17.755 1.00 58.87 282 GLU D O 1
ATOM 9963 N N . ARG D 1 284 ? -26.166 -32.092 16.880 1.00 60.12 283 ARG D N 1
ATOM 9964 C CA . ARG D 1 284 ? -26.648 -32.395 15.507 1.00 60.30 283 ARG D CA 1
ATOM 9965 C C . ARG D 1 284 ? -26.536 -33.900 15.234 1.00 60.60 283 ARG D C 1
ATOM 9966 O O . ARG D 1 284 ? -25.723 -34.571 15.907 1.00 58.83 283 ARG D O 1
ATOM 9974 N N . ASP D 1 285 ? -27.340 -34.400 14.288 1.00 62.24 284 ASP D N 1
ATOM 9975 C CA . ASP D 1 285 ? -27.282 -35.794 13.765 1.00 64.22 284 ASP D CA 1
ATOM 9976 C C . ASP D 1 285 ? -26.430 -35.798 12.489 1.00 66.33 284 ASP D C 1
ATOM 9977 O O . ASP D 1 285 ? -25.973 -34.706 12.083 1.00 62.76 284 ASP D O 1
ATOM 9982 N N . LEU D 1 286 ? -26.228 -36.975 11.885 1.00 69.00 285 LEU D N 1
ATOM 9983 C CA . LEU D 1 286 ? -25.375 -37.172 10.679 1.00 68.51 285 LEU D CA 1
ATOM 9984 C C . LEU D 1 286 ? -25.939 -36.373 9.494 1.00 66.05 285 LEU D C 1
ATOM 9985 O O . LEU D 1 286 ? -25.132 -35.906 8.666 1.00 65.55 285 LEU D O 1
ATOM 9990 N N . THR D 1 287 ? -27.265 -36.219 9.417 1.00 65.86 286 THR D N 1
ATOM 9991 C CA . THR D 1 287 ? -27.972 -35.457 8.350 1.00 64.54 286 THR D CA 1
ATOM 9992 C C . THR D 1 287 ? -27.670 -33.961 8.504 1.00 60.59 286 THR D C 1
ATOM 9993 O O . THR D 1 287 ? -27.406 -33.302 7.478 1.00 57.62 286 THR D O 1
ATOM 9997 N N . GLU D 1 288 ? -27.714 -33.454 9.741 1.00 60.86 287 GLU D N 1
ATOM 9998 C CA . GLU D 1 288 ? -27.489 -32.022 10.077 1.00 65.27 287 GLU D CA 1
ATOM 9999 C C . GLU D 1 288 ? -26.020 -31.651 9.827 1.00 64.56 287 GLU D C 1
ATOM 10000 O O . GLU D 1 288 ? -25.771 -30.521 9.363 1.00 61.98 287 GLU D O 1
ATOM 10006 N N . PHE D 1 289 ? -25.088 -32.561 10.128 1.00 64.93 288 PHE D N 1
ATOM 10007 C CA . PHE D 1 289 ? -23.637 -32.405 9.832 1.00 65.76 288 PHE D CA 1
ATOM 10008 C C . PHE D 1 289 ? -23.424 -32.455 8.313 1.00 66.91 288 PHE D C 1
ATOM 10009 O O . PHE D 1 289 ? -22.664 -31.608 7.795 1.00 63.38 288 PHE D O 1
ATOM 10017 N N . GLU D 1 290 ? -24.076 -33.411 7.636 1.00 66.31 289 GLU D N 1
ATOM 10018 C CA . GLU D 1 290 ? -24.076 -33.564 6.153 1.00 70.45 289 GLU D CA 1
ATOM 10019 C C . GLU D 1 290 ? -24.447 -32.218 5.515 1.00 67.15 289 GLU D C 1
ATOM 10020 O O . GLU D 1 290 ? -23.759 -31.815 4.553 1.00 68.55 289 GLU D O 1
ATOM 10026 N N . TYR D 1 291 ? -25.477 -31.547 6.047 1.00 62.25 290 TYR D N 1
ATOM 10027 C CA . TYR D 1 291 ? -25.976 -30.232 5.563 1.00 61.64 290 TYR D CA 1
ATOM 10028 C C . TYR D 1 291 ? -24.897 -29.158 5.749 1.00 60.65 290 TYR D C 1
ATOM 10029 O O . TYR D 1 291 ? -24.607 -28.439 4.774 1.00 61.17 290 TYR D O 1
ATOM 10038 N N . LEU D 1 292 ? -24.337 -29.044 6.960 1.00 63.48 291 LEU D N 1
ATOM 10039 C CA . LEU D 1 292 ? -23.291 -28.040 7.307 1.00 65.67 291 LEU D CA 1
ATOM 10040 C C . LEU D 1 292 ? -22.104 -28.185 6.347 1.00 65.98 291 LEU D C 1
ATOM 10041 O O . LEU D 1 292 ? -21.617 -27.149 5.851 1.00 66.15 291 LEU D O 1
ATOM 10046 N N . ALA D 1 293 ? -21.662 -29.425 6.114 1.00 67.52 292 ALA D N 1
ATOM 10047 C CA . ALA D 1 293 ? -20.535 -29.784 5.220 1.00 69.31 292 ALA D CA 1
ATOM 10048 C C . ALA D 1 293 ? -20.850 -29.335 3.788 1.00 70.50 292 ALA D C 1
ATOM 10049 O O . ALA D 1 293 ? -20.019 -28.619 3.195 1.00 71.65 292 ALA D O 1
ATOM 10051 N N . ASN D 1 294 ? -22.016 -29.734 3.270 1.00 71.23 293 ASN D N 1
ATOM 10052 C CA . ASN D 1 294 ? -22.466 -29.461 1.877 1.00 74.66 293 ASN D CA 1
ATOM 10053 C C . ASN D 1 294 ? -22.504 -27.945 1.634 1.00 75.89 293 ASN D C 1
ATOM 10054 O O . ASN D 1 294 ? -22.063 -27.515 0.550 1.00 82.28 293 ASN D O 1
ATOM 10059 N N . GLN D 1 295 ? -23.001 -27.173 2.607 1.00 74.46 294 GLN D N 1
ATOM 10060 C CA . GLN D 1 295 ? -23.162 -25.694 2.521 1.00 74.46 294 GLN D CA 1
ATOM 10061 C C . GLN D 1 295 ? -21.792 -25.011 2.412 1.00 74.26 294 GLN D C 1
ATOM 10062 O O . GLN D 1 295 ? -21.709 -23.977 1.722 1.00 72.27 294 GLN D O 1
ATOM 10068 N N . ALA D 1 296 ? -20.769 -25.565 3.072 1.00 74.38 295 ALA D N 1
ATOM 10069 C CA . ALA D 1 296 ? -19.386 -25.031 3.107 1.00 76.04 295 ALA D CA 1
ATOM 10070 C C . ALA D 1 296 ? -18.528 -25.685 2.014 1.00 77.57 295 ALA D C 1
ATOM 10071 O O . ALA D 1 296 ? -17.293 -25.506 2.051 1.00 77.48 295 ALA D O 1
ATOM 10073 N N . GLY D 1 297 ? -19.159 -26.405 1.079 1.00 77.94 296 GLY D N 1
ATOM 10074 C CA . GLY D 1 297 ? -18.498 -27.064 -0.064 1.00 78.23 296 GLY D CA 1
ATOM 10075 C C . GLY D 1 297 ? -17.559 -28.178 0.372 1.00 75.78 296 GLY D C 1
ATOM 10076 O O . GLY D 1 297 ? -16.523 -28.369 -0.292 1.00 78.51 296 GLY D O 1
ATOM 10077 N N . LEU D 1 298 ? -17.911 -28.896 1.442 1.00 70.32 297 LEU D N 1
ATOM 10078 C CA . LEU D 1 298 ? -17.153 -30.063 1.967 1.00 70.68 297 LEU D CA 1
ATOM 10079 C C . LEU D 1 298 ? -17.971 -31.337 1.731 1.00 69.44 297 LEU D C 1
ATOM 10080 O O . LEU D 1 298 ? -19.187 -31.225 1.476 1.00 71.20 297 LEU D O 1
ATOM 10085 N N . VAL D 1 299 ? -17.316 -32.498 1.806 1.00 70.54 298 VAL D N 1
ATOM 10086 C CA . VAL D 1 299 ? -17.939 -33.842 1.612 1.00 75.69 298 VAL D CA 1
ATOM 10087 C C . VAL D 1 299 ? -17.465 -34.762 2.741 1.00 75.51 298 VAL D C 1
ATOM 10088 O O . VAL D 1 299 ? -16.248 -34.782 3.014 1.00 74.52 298 VAL D O 1
ATOM 10092 N N . ILE D 1 300 ? -18.397 -35.480 3.374 1.00 74.71 299 ILE D N 1
ATOM 10093 C CA . ILE D 1 300 ? -18.108 -36.465 4.459 1.00 76.05 299 ILE D CA 1
ATOM 10094 C C . ILE D 1 300 ? -17.537 -37.732 3.811 1.00 76.67 299 ILE D C 1
ATOM 10095 O O . ILE D 1 300 ? -18.298 -38.450 3.133 1.00 72.81 299 ILE D O 1
ATOM 10100 N N . GLN D 1 301 ? -16.242 -37.987 4.014 1.00 76.26 300 GLN D N 1
ATOM 10101 C CA . GLN D 1 301 ? -15.504 -39.132 3.418 1.00 78.15 300 GLN D CA 1
ATOM 10102 C C . GLN D 1 301 ? -15.705 -40.381 4.284 1.00 77.45 300 GLN D C 1
ATOM 10103 O O . GLN D 1 301 ? -15.774 -41.485 3.710 1.00 82.91 300 GLN D O 1
ATOM 10109 N N . ASP D 1 302 ? -15.790 -40.210 5.608 1.00 74.46 301 ASP D N 1
ATOM 10110 C CA . ASP D 1 302 ? -15.965 -41.319 6.584 1.00 74.96 301 ASP D CA 1
ATOM 10111 C C . ASP D 1 302 ? -16.565 -40.774 7.886 1.00 72.44 301 ASP D C 1
ATOM 10112 O O . ASP D 1 302 ? -16.353 -39.582 8.191 1.00 76.03 301 ASP D O 1
ATOM 10117 N N . VAL D 1 303 ? -17.293 -41.628 8.612 1.00 70.54 302 VAL D N 1
ATOM 10118 C CA . VAL D 1 303 ? -17.880 -41.339 9.955 1.00 72.99 302 VAL D CA 1
ATOM 10119 C C . VAL D 1 303 ? -17.621 -42.557 10.847 1.00 73.68 302 VAL D C 1
ATOM 10120 O O . VAL D 1 303 ? -18.063 -43.662 10.476 1.00 73.44 302 VAL D O 1
ATOM 10124 N N . LYS D 1 304 ? -16.915 -42.360 11.963 1.00 74.19 303 LYS D N 1
ATOM 10125 C CA . LYS D 1 304 ? -16.616 -43.418 12.964 1.00 77.49 303 LYS D CA 1
ATOM 10126 C C . LYS D 1 304 ? -17.070 -42.943 14.347 1.00 76.18 303 LYS D C 1
ATOM 10127 O O . LYS D 1 304 ? -17.077 -41.717 14.584 1.00 77.59 303 LYS D O 1
ATOM 10133 N N . ASP D 1 305 ? -17.435 -43.892 15.212 1.00 76.23 304 ASP D N 1
ATOM 10134 C CA . ASP D 1 305 ? -17.897 -43.647 16.603 1.00 80.70 304 ASP D CA 1
ATOM 10135 C C . ASP D 1 305 ? -16.717 -43.861 17.559 1.00 78.94 304 ASP D C 1
ATOM 10136 O O . ASP D 1 305 ? -16.252 -45.012 17.671 1.00 81.68 304 ASP D O 1
ATOM 10141 N N . ILE D 1 306 ? -16.245 -42.789 18.202 1.00 76.22 305 ILE D N 1
ATOM 10142 C CA . ILE D 1 306 ? -15.236 -42.845 19.305 1.00 74.94 305 ILE D CA 1
ATOM 10143 C C . ILE D 1 306 ? -15.933 -43.469 20.517 1.00 78.82 305 ILE D C 1
ATOM 10144 O O . ILE D 1 306 ? -15.350 -44.371 21.152 1.00 76.49 305 ILE D O 1
ATOM 10149 N N . ASP D 1 307 ? -17.137 -42.968 20.809 1.00 81.84 306 ASP D N 1
ATOM 10150 C CA . ASP D 1 307 ? -18.029 -43.386 21.921 1.00 84.66 306 ASP D CA 1
ATOM 10151 C C . ASP D 1 307 ? -19.446 -43.546 21.360 1.00 86.05 306 ASP D C 1
ATOM 10152 O O . ASP D 1 307 ? -19.627 -43.338 20.144 1.00 85.26 306 ASP D O 1
ATOM 10157 N N . GLU D 1 308 ? -20.409 -43.895 22.218 1.00 87.71 307 GLU D N 1
ATOM 10158 C CA . GLU D 1 308 ? -21.860 -43.940 21.879 1.00 88.92 307 GLU D CA 1
ATOM 10159 C C . GLU D 1 308 ? -22.369 -42.522 21.573 1.00 85.75 307 GLU D C 1
ATOM 10160 O O . GLU D 1 308 ? -23.364 -42.412 20.830 1.00 82.90 307 GLU D O 1
ATOM 10166 N N . SER D 1 309 ? -21.716 -41.487 22.120 1.00 85.58 308 SER D N 1
ATOM 10167 C CA . SER D 1 309 ? -22.075 -40.053 21.941 1.00 83.67 308 SER D CA 1
ATOM 10168 C C . SER D 1 309 ? -21.053 -39.347 21.038 1.00 81.14 308 SER D C 1
ATOM 10169 O O . SER D 1 309 ? -21.490 -38.676 20.082 1.00 78.02 308 SER D O 1
ATOM 10172 N N . TYR D 1 310 ? -19.753 -39.484 21.328 1.00 81.91 309 TYR D N 1
ATOM 10173 C CA . TYR D 1 310 ? -18.645 -38.862 20.550 1.00 79.20 309 TYR D CA 1
ATOM 10174 C C . TYR D 1 310 ? -18.392 -39.660 19.266 1.00 76.32 309 TYR D C 1
ATOM 10175 O O . TYR D 1 310 ? -18.104 -40.871 19.351 1.00 77.35 309 TYR D O 1
ATOM 10184 N N . SER D 1 311 ? -18.485 -38.983 18.118 1.00 71.97 310 SER D N 1
ATOM 10185 C CA . SER D 1 311 ? -18.135 -39.502 16.770 1.00 68.01 310 SER D CA 1
ATOM 10186 C C . SER D 1 311 ? -17.068 -38.595 16.151 1.00 68.93 310 SER D C 1
ATOM 10187 O O . SER D 1 311 ? -17.046 -37.396 16.493 1.00 71.57 310 SER D O 1
ATOM 10190 N N . ILE D 1 312 ? -16.211 -39.146 15.287 1.00 70.20 311 ILE D N 1
ATOM 10191 C CA . ILE D 1 312 ? -15.333 -38.340 14.386 1.00 72.65 311 ILE D CA 1
ATOM 10192 C C . ILE D 1 312 ? -15.976 -38.324 12.996 1.00 70.58 311 ILE D C 1
ATOM 10193 O O . ILE D 1 312 ? -16.458 -39.385 12.547 1.00 67.02 311 ILE D O 1
ATOM 10198 N N . ILE D 1 313 ? -16.027 -37.142 12.376 1.00 69.12 312 ILE D N 1
ATOM 10199 C CA . ILE D 1 313 ? -16.514 -36.935 10.982 1.00 68.89 312 ILE D CA 1
ATOM 10200 C C . ILE D 1 313 ? -15.338 -36.428 10.141 1.00 71.15 312 ILE D C 1
ATOM 10201 O O . ILE D 1 313 ? -14.805 -35.346 10.457 1.00 70.05 312 ILE D O 1
ATOM 10206 N N . GLN D 1 314 ? -14.951 -37.203 9.124 1.00 72.65 313 GLN D N 1
ATOM 10207 C CA . GLN D 1 314 ? -13.834 -36.897 8.192 1.00 72.31 313 GLN D CA 1
ATOM 10208 C C . GLN D 1 314 ? -14.406 -36.228 6.937 1.00 73.50 313 GLN D C 1
ATOM 10209 O O . GLN D 1 314 ? -15.226 -36.870 6.252 1.00 71.97 313 GLN D O 1
ATOM 10215 N N . LEU D 1 315 ? -13.992 -34.985 6.665 1.00 74.12 314 LEU D N 1
ATOM 10216 C CA . LEU D 1 315 ? -14.452 -34.169 5.509 1.00 73.39 314 LEU D CA 1
ATOM 10217 C C . LEU D 1 315 ? -13.325 -34.091 4.473 1.00 79.92 314 LEU D C 1
ATOM 10218 O O . LEU D 1 315 ? -12.204 -33.721 4.817 1.00 83.04 314 LEU D O 1
#

Solvent-accessible surface area: 58745 Å² total; per-residue (Å²): 90,51,0,32,119,16,0,24,4,0,10,46,0,0,1,0,25,0,1,15,81,5,25,2,4,63,55,1,108,136,12,60,105,42,27,13,76,100,4,4,89,121,65,41,8,56,95,52,23,1,40,30,0,5,50,0,0,59,92,19,28,0,2,59,69,53,138,123,91,3,1,4,12,148,109,0,112,62,0,2,66,45,104,8,30,20,2,14,27,3,77,13,8,5,23,62,1,2,0,30,0,0,8,57,2,1,100,1,0,72,84,80,86,64,100,8,0,2,41,45,36,40,30,68,60,16,53,68,42,6,49,70,55,161,123,22,32,47,79,33,23,40,16,71,16,46,25,6,49,114,4,3,92,86,0,42,137,20,20,86,3,85,111,12,92,91,0,0,3,0,22,19,15,67,0,20,4,0,19,65,0,37,95,122,9,122,179,38,119,18,1,0,4,36,77,26,93,134,96,45,137,122,76,156,22,77,14,41,83,28,52,31,55,162,74,10,34,80,55,30,43,0,0,0,1,21,28,8,3,13,20,36,43,54,122,51,0,25,64,0,0,43,16,0,69,134,18,14,44,131,155,10,16,0,0,2,0,5,1,7,78,50,149,146,11,76,79,10,61,46,66,12,6,22,16,2,0,9,21,30,0,29,0,2,50,67,96,51,4,88,112,1,2,75,86,0,19,2,68,36,104,48,53,98,98,17,36,133,5,27,1,2,0,44,1,2,45,172,95,70,0,30,112,18,0,22,5,0,10,46,0,0,0,0,24,0,2,16,85,9,18,2,2,27,54,0,90,152,17,68,86,30,47,5,78,76,1,4,82,15,12,23,7,58,76,49,21,0,41,34,1,3,52,1,0,55,60,18,28,0,1,64,56,59,150,91,111,0,2,2,12,151,114,0,110,57,1,7,64,46,111,9,37,28,1,22,31,3,76,16,9,5,25,60,0,2,0,30,0,0,8,56,0,1,96,1,0,69,69,79,81,66,71,6,0,2,43,36,36,20,20,26,60,14,55,82,34,5,53,78,52,154,126,23,32,51,77,32,25,41,16,71,16,43,24,6,49,110,3,4,95,81,0,44,127,33,28,74,3,88,136,19,87,88,0,0,2,0,21,18,15,71,0,19,3,0,31,70,0,26,82,129,8,149,182,37,119,14,1,0,4,33,89,28,104,133,97,39,144,88,71,149,17,80,14,42,90,24,40,29,48,164,71,9,36,82,59,30,42,0,0,0,1,20,25,7,3,15,19,36,40,54,108,40,0,28,66,0,1,46,12,0,71,148,13,15,43,135,151,10,14,0,0,4,0,5,4,12,90,31,123,143,14,117,91,15,68,44,61,13,2,22,17,1,0,8,21,32,0,35,2,2,47,70,95,49,5,96,114,1,2,75,86,0,18,2,65,38,105,53,48,104,91,14,36,93,5,24,0,3,0,44,0,3,51,164,129,150,119,56,100,108,117,48,37,110,127,76,44,56,5,53,69,42,1,11,103,55,20,1,4,50,33,1,72,96,17,24,73,3,36,8,85,82,2,2,85,126,90,73,55,82,103,53,162,5,42,159,35,3,80,72,0,58,147,48,37,5,2,56,68,38,110,130,49,7,1,4,14,144,160,28,117,64,9,3,63,46,104,8,26,76,0,16,64,6,82,14,54,34,25,81,4,2,94,62,0,75,132,66,58,76,95,9,106,157,83,133,77,68,95,8,0,1,44,46,34,40,63,83,63,15,57,69,41,3,52,37,41,70,66,24,40,51,81,34,21,43,17,65,16,49,21,6,51,106,4,5,94,78,0,47,129,34,22,88,3,82,117,13,72,80,0,0,3,0,20,20,14,68,0,19,4,0,28,70,0,23,87,128,8,122,170,44,106,17,2,0,4,34,79,23,95,86,107,42,138,96,70,150,19,78,15,40,87,28,47,31,55,164,74,12,35,81,56,32,43,0,0,0,1,21,26,8,3,15,20,35,42,49,122,51,0,22,65,0,1,45,17,0,69,135,18,14,44,130,151,11,16,0,0,2,0,5,1,10,84,32,141,111,16,122,67,5,162,170,62,43,70,37,16,38,0,8,20,49,4,65,1,2,52,72,96,51,5,82,109,0,2,76,89,0,17,1,57,44,101,48,55,103,86,15,41,100,1,29,0,3,0,42,1,2,39,161,119,151,110,50,90,106,114,46,36,111,130,70,43,56,6,50,69,41,2,13,103,52,24,2,2,65,50,0,102,139,17,58,90,43,66,7,87,98,3,4,92,114,70,74,52,85,91,59,169,4,42,157,37,2,79,74,0,58,138,45,40,7,1,62,61,52,136,119,104,1,1,4,12,157,170,27,108,61,8,5,70,49,98,12,44,81,1,14,65,6,84,14,52,34,25,78,2,1,98,60,0,84,134,59,50,76,108,11,109,160,88,142,64,65,101,6,0,2,45,37,37,37,48,38,51,14,58,89,34,6,53,34,36,184,127,20,39,49,72,33,23,40,15,72,19,43,15,6,39,132,5,6,122,96,0,40,125,27,26,82,3,80,145,18,99,95,0,0,3,0,22,18,14,70,0,20,5,0,24,72,0,35,108,139,12,81,81,35,114,18,3,0,4,35,91,21,104,158,77,42,92,35,10,66,15,83,17,46,66,24,50,31,64,172,80,13,44,78,56,40,41,0,0,0,1,19,26,9,3,18,20,38,43,48,125,46,0,24,63,0,1,70,12,0,131,170,23,25,51,148,154,18,19,0,0,2,0,4,2,28,111,100,90,23,151,200,67,37,72,38,16,38,0,8,20,56,6,71,2,2,46,80,100,58,6,83,109,1,2,100,90,4,38,13,115,42,111,55,45,92,96,12,35,140,3,28,4,1,1,43,7

InterPro domains:
  IPR001077 O-methyltransferase, C-terminal domain [PF00891] (110-296)
  IPR016461 O-methyltransferase-like [PIRSF005739] (29-312)
  IPR016461 O-methyltransferase-like [PS51683] (3-316)
  IPR029063 S-adenosyl-L-methionine-dependent methyltransferase superfamily [G3DSA:3.40.50.150] (84-314)
  IPR029063 S-adenosyl-L-methionine-dependent methyltransferase superfamily [SSF53335] (90-312)
  IPR036388 Winged helix-like DNA-binding domain superfamily [G3DSA:1.10.10.10] (1-83)
  IPR036390 Winged helix DNA-binding domain superfamily [SSF46785] (3-80)

Secondary structure (DSSP, 8-state):
-HHHHHHHTHHHHHHHHHHHHTT-GGG-GGG--B-HHHHHHHHT--HHHHHHHHHHHHHTTSEEEETTEEEE-GGGGGGGSTTSHHHHHHHHTT-HHHHHHGGGHHHHHHH-SS--HHHHHHSS-HHHHHHT-HHHHHHHHHHHHHHHHHHHHHHHHH--GGG-SEEEEET-TT-HHHHHHTTTS-S-EEEEEE--SS----TT-EEEE--TTT---SS-SEEEEES-GGGS-HHHHHHHHHHHHHHS-TT-EEEEEEE---SS-HHHHHHHHHHHHHHS-----HHHHHHHHHHTTEEEEEEEESSSSEEEEEEEE-/-HHHHHHHTHHHHHHHHHHHHTT-GGG-GGG--EEHHHHHHHHT--HHHHHHHHHHHHHTTSEEEETTEEEE-GGGGGGG-TTSHHHHHHHHTT-HHHHHHGGGHHHHHHH-SS--HHHHHHSS-HHHHHHT-HHHHHHHHHHHHHHHHHHHHHHHTTS-GGG-SEEEEET-TT-HHHHHHHTTS-S-EEEEEE--SS----TT-EEEE--TTT---S--SEEEEES-GGGS-HHHHHHHHHHHHHHS-TT-EEEEEEE---TT-TTHHHHHHHHHHHHS-----HHHHHHHHHHTTEEEEEEEESSSSEEEEEEEE-/-HHHHHHTTHHHHHHHHHHHHTT-GGGSGGG--EEHHHHHHHHT--HHHHHHHHHHHHHTTSEEEETTEEEE-GGGGGGGSTTSHHHHHHHHTT-HHHHHHGGGHHHHHHH-SS--HHHHHHSS-HHHHHHT-HHHHHHHHHHHHHHHHHHHHHHHHH--GGG-SEEEEET-TT-HHHHHHTTTS-S-EEEEEE--SS----TT-EEEE--TTT---SS-SEEEEES-GGGS-HHHHHHHHHHHHHHS-TT-EEEEEEE---TT-SSHHHHHHHHHHHHS-----HHHHHHHHHHHTEEEEEEEESSSSEEEEEEEE-/-HHHHHHTTHHHHHHHHHHHHTT-GGG-GGG--EEHHHHHHHHT--HHHHHHHHHHHHHTTSEEEETTEEEE-GGGGGGGSTTSHHHHHHHHTT-HHHHHHGGGHHHHHHH-SS--HHHHHHSS-HHHHHHT-HHHHHHHHHHHHHHHHHHHHHHHHHS-GGG-SEEEEET-TT-HHHHHHHTTS-S-EEEEEE--SS---BTTBEEEE--TTT------SEEEEES-GGGS-HHHHHHHHHHHHHH--TT-EEEEEEE----HHHHHHHHHHHHS-----HHHHHHHHHHTT----EEEESSSSEEEEE-

Foldseek 3Di:
DVVVCVVCVVVLLVLLLCCLVLVVLLVQAPQDWAQLVVVCVVSVHDSVVSVVSQVVCCVVQQWPDDPNIIHGHPVNNLCSPCLRLVNLCSPQVCPPLLVQLVVQCVVCVVVVPQAFSSCVRPVDAQVVVLVVPVVNVVSVLSSLLVVLVVQQVLVVVWDPPLVWAEEEEEQCRLVSNVVVVCVPRDNHQAEYEDADPDFDDDDNYHYDHDDLLVADAADGQEYEAEPNLQLEDLVSSLSSLLRVQVRYDQNHKYKYWFFADDPDDPPQVVVQSSSRSRRNGGHYHVVSVQVSQVSSQKHFDDWADSDPGIIITIIGHD/DVVVCVVCVVVVLVLLLCCLVLVVLLVAAPQDKDQLVVSCVVSVHDSVVSVVSQVVCCVSQQWPDDVRIIHGHPVNNCSSPCLRLSNLCSVQVCPVLLVQLVVQLVVCVVVVPQDFSSCVRPVHAQVVVLVVPVVNVVSVLSSLLVVLVVLLVLVVVFDPPLVWAEEEEEQCRLVSNVVVVCVPNPNHHAEYEDADPDFHDDDNYHYHHDDLLVADAADGQEYEHEANLQLEDLVSSLSSLLRVLVRYDQNHKYKYWFFAPDPQQPCQVVVQSSSRSRRNGGHYHVVSVCVSQVSSQKHFPDWADSDSGIIITIIGGD/DVVVCVVCVVVVLVLLLCCLVLVVLLVQAPFDWAAQVVSCVVSVHDSVVSLVSQVVCVVVQQWPDDPNTIHGHPVNNLCNPCLRLVNLCSVQVCPPLLVQLVVQCVVCVVVVPQDFSSCVRPVDAQVVVLVVPPVNVVSVLSSLLSVLVVQLVLVVVPDPPLVWAEEEEEQCRLVSNVVVVCVPNDNHAAEYEDADPDFHDDDNYHYDHDDLLVADAADGQEYEHEPNLQLDDLVSSLSSLLRVLVRYDQNGKYKYWFFADDPQDDCQVVVQSSSRSRRNGGHYHPVSVQVSQVSSQKHFPDWADSDSTIIITIIGHD/DVVVCVVCVVVLLVLLLCCLVLVVLLVQAPQDWAALVVSCVVSVHDSVVSLVSQVVCVVVQQWPDDPNTIHGHPVNNQCSPCLRLSNLCSPQCVPPLNVQLVVQQVVLVPVVPQAFSSCVRVVDAQVVSVVVPVVNLVSVLSSVLVVLVVQLVLVVVFDPPLVFAEEEEEQCRLVSNVVVNCVPRPHHHAEYEDADPPFHDDDNYHYDHDDLLVADAADGQEYEHEPNLQLEDLVSSLSSLLRVVVRYDPNHKYKYWFFAPVCAVVSQSSSCSRRNGGHYHPVSVCVSQVSSVHHFPDKAASDPTIIITID

Radius of gyration: 34.75 Å; Cα contacts (8 Å, |Δi|>4): 2277; chains: 4; bounding box: 92×80×96 Å

Nearest PDB structures (foldseek):
  8bif-assembly2_C  TM=1.003E+00  e=6.324E-62  Photorhabdus laumondii subsp. laumondii TTO1
  8bij-assembly1_B  TM=9.739E-01  e=9.734E-51  Photorhabdus laumondii subsp. laumondii TTO1
  8bie-assembly1_B  TM=9.825E-01  e=2.697E-48  Photorhabdus laumondii subsp. laumondii TTO1
  8bic-assembly1_A  TM=9.800E-01  e=9.328E-47  Photorhabdus laumondii subsp. laumondii TTO1
  8big-assembly1_A  TM=9.739E-01  e=5.334E-46  Photorhabdus laumondii subsp. laumondii TTO1

Organism: Photorhabdus laumondii subsp. laumondii (strain DSM 15139 / CIP 105565 / TT01) (NCBI:txid243265)

Sequence (1265 aa):
SMLAELITSYRKSIAIYTFVDTGLSVHFKNGTYMDINELASQYGIDYSRLNRLCDFLIEIGVLVSSNDRVALSEECRVLADPESMESLIAKWEFNSGLWNAWLMYPKSLLENNGKSAFEIANGKPFFEYLDSNNKLLKSKFDSLMSKDSDKMIEKLFNVYDFNQHDKILDVGGGEGNLLIRMSEKVKEKHYAVLDRYNELPDYGNINFIDGDFFKSIPSGYDLYILKNVIHDWPDNDAILILENCRKAMGNNATILLITLMKKPQSNIIKYFDILMDVSSLGKERDLTEFEYLANQAGLVIQDVKDIDESYSIIQLGVKSMLAELITSYRKSIAIYTFVDTGLSVHFKNGTYMDINELASSQYGIDYSRLNRLCDFLIEIGVLVSSNDRVALSEECRVLADPESMESLIAKWEFNSGLWNAWLMYPKSLLENNGKSAFEIANGKPFFEYLDSNKLLKSKFDSLMSKDSDKMIEKLFNVYDFNQHDKILDVGGGEGNLLIRMSEKVKEKHYAVLDRYNELPDYGNINFIDGDFFKSIPSGYDLYILKNVIHDWPDNDAILILENCRKAMGNNATILLITLMKKPQSNIIKYFDILMDVSSLGKERDLTEFEYLANQAGLVIQDVKDIDESYSIIQLGVKSMLAELITSYRKSIAIYTFVDTGLSVHFKNGTYMDINELASQYGIDYSRLNRRLCDFLIEIGVLVSSNDRVALSEECRVLADPESMESLIAKWEFNSGLWNAWLMYPKSLLENNGKSAFEIANGKPFFEYLDSNKLLKSKFDSLMSKDSDKMIEKLFNVYDFNQHDDKILDVGGGEGNLLIRMSEKVKEKHYAVLDRYNELPDYGNINFIDGDFFKSIPSGYDLYILLKNVIHDWPDNDAILILENCRKAMGNNATILLITLMKKPQSNIIKYFDILMDVSSLGKERDLTEFEYLANQAGLVIQDVKDIDESYSIIQLGVKSMLAELITSYRKSIAIYTFVDTGLSVHFKNGTYMDINELASQYGIDYSRLNRLCDFLIEIGVLVSSNDRVALSEECRVLADPESMESLIAKWEFNSGLWNAWLMYPKSLLENNGKSAFEIANGKPFFEYLDSNKLLKSKFDSLMSKDSDKMIEKLFNVYDFNQHDKILDVGGGEGNLLIRMSEKVKEKHYAVLDRYNELPDYGNINFIDGDFFKSIPSGYDLYILKNVIHDWPDNDAILILENCRKAMGNNATILLITLMKNIIKYFDILMDVSSLGKERDLTEFEYLANQAGLVIQDVKDIDESYSIIQL

B-factor: mean 49.36, std 15.77, range [26.49, 115.05]